Protein AF-A0A4Q3WLE8-F1 (afdb_monomer_lite)

Foldseek 3Di:
DVVVVVLVVCVVCLVVLLVVLLVVLLVLCVVVVFAQAPPVPDEDCEDQAALELRQQRYLDYLCLLVLLVLLLVLLVVVVVVCVVVVNPHDLSRSLSVSSVVLSVVLSVCQDPVNQVLCCLQALHVNHNHHHSNSSSSSSVSSSNSNVCNVPPDPVVNVVSSVVSQVCSCVSQVDGPVQCVCSSVPNDVVSRVVNNCSNVVSVVCPPCPPPVVVVVVVVVVVVVVVVVVVVCCCVPPDPPDPDDDDDDDDDDDDDDDDDDDDDDDDDDDDDFDDPAAALEDQDADWFWADAPQKTWTQGQFLSWGAWMFGQVDDPDLPDDGTHTQGHPHDQQHKIKGKWKDFDVDDIRGRGFGWDWDDDRPDHQDKTWTWGDDPQQKIKIKIWGDDRPALKIKIKIKIFHQDQFKTKMKIKMKIKGWCNNCVPFFDDLQDAFFWKWWADDPDDDIDIDGDGPVNQVVVQKDDKDKHQFTWTWGATLWWTKIKTWDDKVRHGAMKIWMKGWDWHQGPHGITIMIMTMIMGDIDIAHNRGMIMTMMMIRTTTLAQVNLVVVDRPSVVSQDQHPLNVLLVVLLVQLVVQCVPVVASLVSLLVSLVVVCVVCVVLLLQLLLLQLLLLVCVVVLVVLCVVQPPPVSSSVVVVVVVCVVSV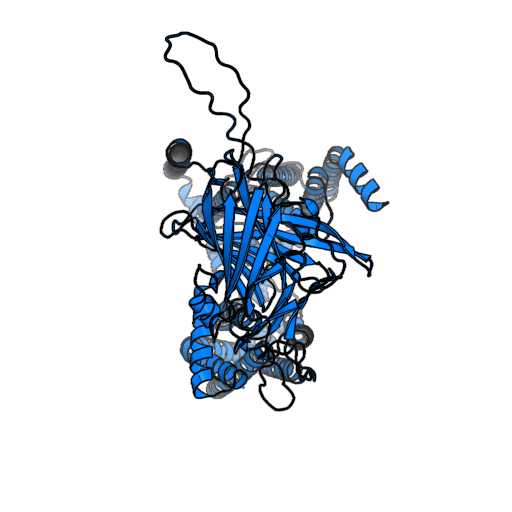HDPCSNCRVVVVVPSVLSSQLSNLSRDSCQAQGANDDQRRGQSWARPVLPLLVLLLVLLQLVLVLGRQDPDPVSNVCSNCVSVVSSVVRNGGGNSSSSSSSSNSVVSSVSSVVSSVVSVSD

pLDDT: mean 81.68, std 17.54, range [22.91, 98.19]

Sequence (765 aa):
MWMRQTLDLIGKHWLWLVLGLVAVQLTTLMLMGQPWICPCGEVKLWAGAGITGGSSLHIADWYTPSHILHGVIFYWLIGLVSGKRGWNLSVGVRLLLAVVLEVSWEIVENTPFVIERYRTATAAVDYAGDTILNSFFDTVWMALGFAMAWKLPVKWVVALAVIFELVALIAVRDNLFLNVMTFLWPVESVVDWQSRADSDISAHSHDKGHNKRLMIALAVSGLILLVSDWASVTFLGHHVTGAKPDATATVLGETTVAKVETVAAAQGVPMGDVSGTAAAVQGLRMPLANERVDATVNTTGGRLDQLVLKSYKSEIDEKDGFTFLKPSGAHAEYVAAGWMGAGIEGPGENSVWETEGDVNGAGKPVVMVWRNNSGQAFQRIYEMEKDSYVVKVTDKVINTAELPVSLTPYVQVHRADGYWPNEKSSFVNFFGPMGVVQKGEDEYRQYESKYDDLKDDGKSEIVTGSGGWWGISSQYFLTAVMPGSVDGVAMESQRQFRHGTVNATDGAHDIYTASLSWPNLVIEPGQTREVTYSIYVGPKHYGQLMAAGSDLQRAISWGWFEPLVKGLYAVLAWLHGYVGNWGLAVMALTLLLKIATFPLANKSYHAMAKMKRLQPQLEKLKEKHKGNQQAMATDMMALYKREKVNPMSGCWPMLVQIPIFFAMYKVVLVMFEFRHAPLGGWITDMSVHDPLYVLPVLMGASMFVQFKLNPTPTDPTQAAMFKWMPVFMTVMFLWFPAGLVLYWLTNNVLSIGQQYYIMRKDKAL

Radius of gyration: 34.03 Å; chains: 1; bounding box: 74×76×90 Å

Structure (mmCIF, N/CA/C/O backbone):
data_AF-A0A4Q3WLE8-F1
#
_entry.id   AF-A0A4Q3WLE8-F1
#
loop_
_atom_site.group_PDB
_atom_site.id
_atom_site.type_symbol
_atom_site.label_atom_id
_atom_site.label_alt_id
_atom_site.label_comp_id
_atom_site.label_asym_id
_atom_site.label_entity_id
_atom_site.label_seq_id
_atom_site.pdbx_PDB_ins_code
_atom_site.Cartn_x
_atom_site.Cartn_y
_atom_site.Cartn_z
_atom_site.occupancy
_atom_site.B_iso_or_equiv
_atom_site.auth_seq_id
_atom_site.auth_comp_id
_atom_site.auth_asym_id
_atom_site.auth_atom_id
_atom_site.pdbx_PDB_model_num
ATOM 1 N N . MET A 1 1 ? -24.940 17.221 -16.343 1.00 51.09 1 MET A N 1
ATOM 2 C CA . MET A 1 1 ? -24.936 18.498 -17.096 1.00 51.09 1 MET A CA 1
ATOM 3 C C . MET A 1 1 ? -25.623 19.625 -16.319 1.00 51.09 1 MET A C 1
ATOM 5 O O . MET A 1 1 ? -24.943 20.595 -16.015 1.00 51.09 1 MET A O 1
ATOM 9 N N . TRP A 1 2 ? -26.887 19.464 -15.895 1.00 62.31 2 TRP A N 1
ATOM 10 C CA . TRP A 1 2 ? -27.636 20.449 -15.085 1.00 62.31 2 TRP A CA 1
ATOM 11 C C . TRP A 1 2 ? -26.897 20.902 -13.813 1.00 62.31 2 TRP A C 1
ATOM 13 O O . TRP A 1 2 ? -26.604 22.079 -13.664 1.00 62.31 2 TRP A O 1
ATOM 23 N N . MET A 1 3 ? -26.452 19.961 -12.974 1.00 61.12 3 MET A N 1
ATOM 24 C CA . MET A 1 3 ? -25.736 20.272 -11.725 1.00 61.12 3 MET A CA 1
ATOM 25 C C . MET A 1 3 ? -24.447 21.086 -11.934 1.00 61.12 3 MET A C 1
ATOM 27 O O . MET A 1 3 ? -24.115 21.933 -11.114 1.00 61.12 3 MET A O 1
ATOM 31 N N . ARG A 1 4 ? -23.736 20.876 -13.049 1.00 62.59 4 ARG A N 1
ATOM 32 C CA . ARG A 1 4 ? -22.508 21.620 -13.372 1.00 62.59 4 ARG A CA 1
ATOM 33 C C . ARG A 1 4 ? -22.825 23.063 -13.766 1.00 62.59 4 ARG A C 1
ATOM 35 O O . ARG A 1 4 ? -22.201 23.976 -13.250 1.00 62.59 4 ARG A O 1
ATOM 42 N N . GLN A 1 5 ? -23.858 23.260 -14.587 1.00 66.81 5 GLN A N 1
ATOM 43 C CA . GLN A 1 5 ? -24.356 24.594 -14.936 1.00 66.81 5 GLN A CA 1
ATOM 44 C C . GLN A 1 5 ? -24.861 25.352 -13.701 1.00 66.81 5 GLN A C 1
ATOM 46 O O . GLN A 1 5 ? -24.590 26.541 -13.565 1.00 66.81 5 GLN A O 1
ATOM 51 N N . THR A 1 6 ? -25.540 24.669 -12.774 1.00 69.88 6 THR A N 1
ATOM 52 C CA . THR A 1 6 ? -25.983 25.259 -11.504 1.00 69.88 6 THR A CA 1
ATOM 53 C C . THR A 1 6 ? -24.796 25.673 -10.630 1.00 69.88 6 THR A C 1
ATOM 55 O O . THR A 1 6 ? -24.779 26.791 -10.124 1.00 69.88 6 THR A O 1
ATOM 58 N N . LEU A 1 7 ? -23.780 24.815 -10.485 1.00 70.38 7 LEU A N 1
ATOM 59 C CA . LEU A 1 7 ? -22.574 25.112 -9.703 1.00 70.38 7 LEU A CA 1
ATOM 60 C C . LEU A 1 7 ? -21.748 26.257 -10.303 1.00 70.38 7 LEU A C 1
ATOM 62 O O . LEU A 1 7 ? -21.239 27.087 -9.552 1.00 70.38 7 LEU A O 1
ATOM 66 N N . ASP A 1 8 ? -21.670 26.355 -11.631 1.00 70.81 8 ASP A N 1
ATOM 67 C CA . ASP A 1 8 ? -21.002 27.466 -12.318 1.00 70.81 8 ASP A CA 1
ATOM 68 C C . ASP A 1 8 ? -21.750 28.792 -12.114 1.00 70.81 8 ASP A C 1
ATOM 70 O O . ASP A 1 8 ? -21.131 29.841 -11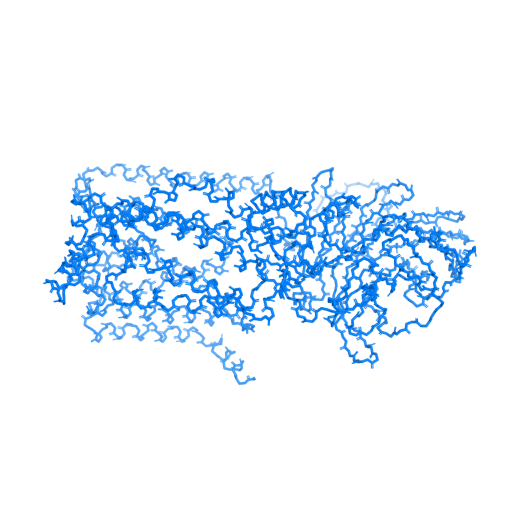.933 1.00 70.81 8 ASP A O 1
ATOM 74 N N . LEU A 1 9 ? -23.087 28.760 -12.104 1.00 71.69 9 LEU A N 1
ATOM 75 C CA . LEU A 1 9 ? -23.920 29.942 -11.872 1.00 71.69 9 LEU A CA 1
ATOM 76 C C . LEU A 1 9 ? -23.822 30.419 -10.414 1.00 71.69 9 LEU A C 1
ATOM 78 O O . LEU A 1 9 ? -23.610 31.605 -10.163 1.00 71.69 9 LEU A O 1
ATOM 82 N N . ILE A 1 10 ? -23.872 29.487 -9.454 1.00 73.38 10 ILE A N 1
ATOM 83 C CA . ILE A 1 10 ? -23.620 29.761 -8.029 1.00 73.38 10 ILE A CA 1
ATOM 84 C C . ILE A 1 10 ? -22.200 30.310 -7.848 1.00 73.38 10 ILE A C 1
ATOM 86 O O . ILE A 1 10 ? -22.001 31.306 -7.157 1.00 73.38 10 ILE A O 1
ATOM 90 N N . GLY A 1 11 ? -21.214 29.725 -8.530 1.00 73.06 11 GLY A N 1
ATOM 91 C CA . GLY A 1 11 ? -19.822 30.168 -8.513 1.00 73.06 11 GLY A CA 1
ATOM 92 C C . GLY A 1 11 ? -19.586 31.570 -9.082 1.00 73.06 11 GLY A C 1
ATOM 93 O O . GLY A 1 11 ? -18.550 32.154 -8.782 1.00 73.06 11 GLY A O 1
ATOM 94 N N . LYS A 1 12 ? -20.520 32.146 -9.850 1.00 77.62 12 LYS A N 1
ATOM 95 C CA . LYS A 1 12 ? -20.460 33.547 -10.310 1.00 77.62 12 LYS A CA 1
ATOM 96 C C . LYS A 1 12 ? -21.098 34.535 -9.330 1.00 77.62 12 LYS A C 1
ATOM 98 O O . LYS A 1 12 ? -20.698 35.694 -9.300 1.00 77.62 12 LYS A O 1
ATOM 103 N N . HIS A 1 13 ? -22.054 34.084 -8.517 1.00 84.56 13 HIS A N 1
ATOM 104 C CA . HIS A 1 13 ? -22.836 34.933 -7.606 1.00 84.56 13 HIS A CA 1
ATOM 105 C C . HIS A 1 13 ? -22.607 34.633 -6.115 1.00 84.56 13 HIS A C 1
ATOM 107 O O . HIS A 1 13 ? -23.315 35.169 -5.265 1.00 84.56 13 HIS A O 1
ATOM 113 N N . TRP A 1 14 ? -21.611 33.808 -5.784 1.00 85.50 14 TRP A N 1
ATOM 114 C CA . TRP A 1 14 ? -21.343 33.331 -4.423 1.00 85.50 14 TRP A CA 1
ATOM 115 C C . TRP A 1 14 ? -21.223 34.453 -3.385 1.00 85.50 14 TRP A C 1
ATOM 117 O O . TRP A 1 14 ? -21.701 34.285 -2.270 1.00 85.50 14 TRP A O 1
ATOM 127 N N . LEU A 1 15 ? -20.655 35.608 -3.745 1.00 84.12 15 LEU A N 1
ATOM 128 C CA . LEU A 1 15 ? -20.478 36.731 -2.820 1.00 84.12 15 LEU A CA 1
ATOM 129 C C . LEU A 1 15 ? -21.822 37.325 -2.367 1.00 84.12 15 LEU A C 1
ATOM 131 O O . LEU A 1 15 ? -22.011 37.586 -1.183 1.00 84.12 15 LEU A O 1
ATOM 135 N N . TRP A 1 16 ? -22.789 37.458 -3.279 1.00 87.56 16 TRP A N 1
ATOM 136 C CA . TRP A 1 16 ? -24.145 37.907 -2.940 1.00 87.56 16 TRP A CA 1
ATOM 137 C C . TRP A 1 16 ? -24.900 36.877 -2.101 1.00 87.56 16 TRP A C 1
ATOM 139 O O . TRP A 1 16 ? -25.652 37.245 -1.205 1.00 87.56 16 TRP A O 1
ATOM 149 N N . LEU A 1 17 ? -24.673 35.588 -2.363 1.00 89.19 17 LEU A N 1
ATOM 150 C CA . LEU A 1 17 ? -25.276 34.504 -1.590 1.00 89.19 17 LEU A CA 1
ATOM 151 C C . LEU A 1 17 ? -24.716 34.443 -0.162 1.00 89.19 17 LEU A C 1
ATOM 153 O O . LEU A 1 17 ? -25.485 34.270 0.777 1.00 89.19 17 LEU A O 1
ATOM 157 N N . VAL A 1 18 ? -23.407 34.653 0.013 1.00 90.62 18 VAL A N 1
ATOM 158 C CA . VAL A 1 18 ? -22.772 34.772 1.336 1.00 90.62 18 VAL A CA 1
ATOM 159 C C . VAL A 1 18 ? -23.357 35.954 2.110 1.00 90.62 18 VAL A C 1
ATOM 161 O O . VAL A 1 18 ? -23.788 35.777 3.245 1.00 90.62 18 VAL A O 1
ATOM 164 N N . LEU A 1 19 ? -23.450 37.135 1.489 1.00 90.25 19 LEU A N 1
ATOM 165 C CA . LEU A 1 19 ? -24.069 38.306 2.123 1.00 90.25 19 LEU A CA 1
ATOM 166 C C . LEU A 1 19 ? -25.537 38.051 2.497 1.00 90.25 19 LEU A C 1
ATOM 168 O O . LEU A 1 19 ? -25.978 38.455 3.571 1.00 90.25 19 LEU A O 1
ATOM 172 N N . GLY A 1 20 ? -26.282 37.344 1.643 1.00 91.62 20 GLY A N 1
ATOM 173 C CA . GLY A 1 20 ? -27.655 36.929 1.925 1.00 91.62 20 GLY A CA 1
ATOM 174 C C . GLY A 1 20 ? -27.764 36.002 3.139 1.00 91.62 20 GLY A C 1
ATOM 175 O O . GLY A 1 20 ? -28.645 36.198 3.970 1.00 91.62 20 GLY A O 1
ATOM 176 N N . LEU A 1 21 ? -26.858 35.031 3.285 1.00 92.12 21 LEU A N 1
ATOM 177 C CA . LEU A 1 21 ? -26.835 34.122 4.439 1.00 92.12 21 LEU A CA 1
ATOM 178 C C . LEU A 1 21 ? -26.509 34.845 5.744 1.00 92.12 21 LEU A C 1
ATOM 180 O O . LEU A 1 21 ? -27.170 34.607 6.750 1.00 92.12 21 LEU A O 1
ATOM 184 N N . VAL A 1 22 ? -25.548 35.768 5.719 1.00 92.50 22 VAL A N 1
ATOM 185 C CA . VAL A 1 22 ? -25.234 36.594 6.890 1.00 92.50 22 VAL A CA 1
ATOM 186 C C . VAL A 1 22 ? -26.430 37.479 7.260 1.00 92.50 22 VAL A C 1
ATOM 188 O O . VAL A 1 22 ? -26.781 37.587 8.430 1.00 92.50 22 VAL A O 1
ATOM 191 N N . ALA A 1 23 ? -27.146 38.044 6.283 1.00 92.12 23 ALA A N 1
ATOM 192 C CA . ALA A 1 23 ? -28.382 38.779 6.561 1.00 92.12 23 ALA A CA 1
ATOM 193 C C . ALA A 1 23 ? -29.472 37.889 7.195 1.00 92.12 23 ALA A C 1
ATOM 195 O O . ALA A 1 23 ? -30.184 38.339 8.098 1.00 92.12 23 ALA A O 1
ATOM 196 N N . VAL A 1 24 ? -29.585 36.625 6.766 1.00 92.88 24 VAL A N 1
ATOM 197 C CA . VAL A 1 24 ? -30.485 35.632 7.380 1.00 92.88 24 VAL A CA 1
ATOM 198 C C . VAL A 1 24 ? -30.077 35.339 8.822 1.00 92.88 24 VAL A C 1
ATOM 200 O O . VAL A 1 24 ? -30.951 35.322 9.686 1.00 92.88 24 VAL A O 1
ATOM 203 N N . GLN A 1 25 ? -28.783 35.165 9.099 1.00 93.69 25 GLN A N 1
ATOM 204 C CA . GLN A 1 25 ? -28.260 34.980 10.455 1.00 93.69 25 GLN A CA 1
ATOM 205 C C . GLN A 1 25 ? -28.676 36.134 11.369 1.00 93.69 25 GLN A C 1
ATOM 207 O O . GLN A 1 25 ? -29.362 35.912 12.365 1.00 93.69 25 GLN A O 1
ATOM 212 N N . LEU A 1 26 ? -28.338 37.370 10.978 1.00 93.44 26 LEU A N 1
ATOM 213 C CA . LEU A 1 26 ? -28.647 38.581 11.740 1.00 93.44 26 LEU A CA 1
ATOM 214 C C . LEU A 1 26 ? -30.151 38.688 12.015 1.00 93.44 26 LEU A C 1
ATOM 216 O O . LEU A 1 26 ? -30.569 38.866 13.155 1.00 93.44 26 LEU A O 1
ATOM 220 N N . THR A 1 27 ? -30.974 38.512 10.978 1.00 91.19 27 THR A N 1
ATOM 221 C CA . THR A 1 27 ? -32.437 38.601 11.095 1.00 91.19 27 THR A CA 1
ATOM 222 C C . THR A 1 27 ? -32.999 37.507 12.003 1.00 91.19 27 THR A C 1
ATOM 224 O O . THR A 1 27 ? -33.901 37.765 12.794 1.00 91.19 27 THR A O 1
ATOM 227 N N . THR A 1 28 ? -32.468 36.287 11.923 1.00 90.00 28 THR A N 1
ATOM 228 C CA . THR A 1 28 ? -32.933 35.163 12.745 1.00 90.00 28 THR A CA 1
ATOM 229 C C . THR A 1 28 ? -32.590 35.384 14.214 1.00 90.00 28 THR A C 1
ATOM 231 O O . THR A 1 28 ? -33.468 35.243 15.060 1.00 90.00 28 THR A O 1
ATOM 234 N N . LEU A 1 29 ? -31.365 35.817 14.523 1.00 90.44 29 LEU A N 1
ATOM 235 C CA . LEU A 1 29 ? -30.954 36.126 15.895 1.00 90.44 29 LEU A CA 1
ATOM 236 C C . LEU A 1 29 ? -31.762 37.293 16.487 1.00 90.44 29 LEU A C 1
ATOM 238 O O . LEU A 1 29 ? -32.184 37.223 17.642 1.00 90.44 29 LEU A O 1
ATOM 242 N N . MET A 1 30 ? -32.083 38.314 15.681 1.00 91.62 30 MET A N 1
ATOM 243 C CA . MET A 1 30 ? -33.023 39.368 16.084 1.00 91.62 30 MET A CA 1
ATOM 244 C C . MET A 1 30 ? -34.408 38.810 16.432 1.00 91.62 30 MET A C 1
ATOM 246 O O . MET A 1 30 ? -34.986 39.193 17.446 1.00 91.62 30 MET A O 1
ATOM 250 N N . LEU A 1 31 ? -34.952 37.910 15.604 1.00 89.94 31 LEU A N 1
ATOM 251 C CA . LEU A 1 31 ? -36.260 37.285 15.839 1.00 89.94 31 LEU A CA 1
ATOM 252 C C . LEU A 1 31 ? -36.254 36.348 17.055 1.00 89.94 31 LEU A C 1
ATOM 254 O O . LEU A 1 31 ? -37.285 36.190 17.705 1.00 89.94 31 LEU A O 1
ATOM 258 N N . MET A 1 32 ? -35.102 35.761 17.381 1.00 88.38 32 MET A N 1
ATOM 259 C CA . MET A 1 32 ? -34.887 34.972 18.597 1.00 88.38 32 MET A CA 1
ATOM 260 C C . MET A 1 32 ? -34.755 35.840 19.859 1.00 88.38 32 MET A C 1
ATOM 262 O O . MET A 1 32 ? -34.749 35.301 20.963 1.00 88.38 32 MET A O 1
ATOM 266 N N . GLY A 1 33 ? -34.695 37.168 19.713 1.00 87.44 33 GLY A N 1
ATOM 267 C CA . GLY A 1 33 ? -34.611 38.112 20.825 1.00 87.44 33 GLY A CA 1
ATOM 268 C C . GLY A 1 33 ? -33.196 38.327 21.365 1.00 87.44 33 GLY A C 1
ATOM 269 O O . GLY A 1 33 ? -33.063 38.861 22.466 1.00 87.44 33 GLY A O 1
ATOM 270 N N . GLN A 1 34 ? -32.155 37.937 20.619 1.00 87.00 34 GLN A N 1
ATOM 271 C CA . GLN A 1 34 ? -30.772 38.175 21.035 1.00 87.00 34 GLN A CA 1
ATOM 272 C C . GLN A 1 34 ? -30.427 39.674 20.985 1.00 87.00 34 GLN A C 1
ATOM 274 O O . GLN A 1 34 ? -30.867 40.388 20.074 1.00 87.00 34 GLN A O 1
ATOM 279 N N . PRO A 1 35 ? -29.653 40.196 21.953 1.00 89.06 35 PRO A N 1
ATOM 280 C CA . PRO A 1 35 ? -29.294 41.604 21.986 1.00 89.06 35 PRO A CA 1
ATOM 281 C C . PRO A 1 35 ? -28.311 41.948 20.860 1.00 89.06 35 PRO A C 1
ATOM 283 O O . PRO A 1 35 ? -27.414 41.178 20.520 1.00 89.06 35 PRO A O 1
ATOM 286 N N . TRP A 1 36 ? -28.451 43.147 20.289 1.00 87.69 36 TRP A N 1
ATOM 287 C CA . TRP A 1 36 ? -27.564 43.617 19.218 1.00 87.69 36 TRP A CA 1
ATOM 288 C C . TRP A 1 36 ? -26.109 43.759 19.654 1.00 87.69 36 TRP A C 1
ATOM 290 O O . TRP A 1 36 ? -25.199 43.446 18.896 1.00 87.69 36 TRP A O 1
ATOM 300 N N . ILE A 1 37 ? -25.909 44.248 20.872 1.00 88.06 37 ILE A N 1
ATOM 301 C CA . ILE A 1 37 ? -24.615 44.488 21.507 1.00 88.06 37 ILE A CA 1
ATOM 302 C C . ILE A 1 37 ? -24.719 44.089 22.978 1.00 88.06 37 ILE A C 1
ATOM 304 O O . ILE A 1 37 ? -25.823 43.859 23.476 1.00 88.06 37 ILE A O 1
ATOM 308 N N . CYS A 1 38 ? -23.589 44.055 23.685 1.00 81.69 38 CYS A N 1
ATOM 309 C CA . CYS A 1 38 ? -23.562 43.787 25.120 1.00 81.69 38 CYS A CA 1
ATOM 310 C C . CYS A 1 38 ? -24.625 44.613 25.876 1.00 81.69 38 CYS A C 1
ATOM 312 O O . CYS A 1 38 ? -24.654 45.840 25.723 1.00 81.69 38 CYS A O 1
ATOM 314 N N . PRO A 1 39 ? -25.436 43.999 26.760 1.00 78.25 39 PRO A N 1
ATOM 315 C CA . PRO A 1 39 ? -26.368 44.723 27.631 1.00 78.25 39 PRO A CA 1
ATOM 316 C C . PRO A 1 39 ? -25.693 45.776 28.528 1.00 78.25 39 PRO A C 1
ATOM 318 O O . PRO A 1 39 ? -26.352 46.683 29.026 1.00 78.25 39 PRO A O 1
ATOM 321 N N . CYS A 1 40 ? -24.370 45.682 28.701 1.00 76.06 40 CYS A N 1
ATOM 322 C CA . CYS A 1 40 ? -23.531 46.670 29.371 1.00 76.06 40 CYS A CA 1
ATOM 323 C C . CYS A 1 40 ? -23.366 47.999 28.604 1.00 76.06 40 CYS A C 1
ATOM 325 O O . CYS A 1 40 ? -22.831 48.953 29.162 1.00 76.06 40 CYS A O 1
ATOM 327 N N . GLY A 1 41 ? -23.799 48.075 27.340 1.00 76.81 41 GLY A N 1
ATOM 328 C CA . GLY A 1 41 ? -23.733 49.282 26.507 1.00 76.81 41 GLY A CA 1
ATOM 329 C C . GLY A 1 41 ? -22.368 49.561 25.864 1.00 76.81 41 GLY A C 1
ATOM 330 O O . GLY A 1 41 ? -22.236 50.541 25.134 1.00 76.81 41 GLY A O 1
ATOM 331 N N . GLU A 1 42 ? -21.364 48.710 26.090 1.00 80.62 42 GLU A N 1
ATOM 332 C CA . GLU A 1 42 ? -20.022 48.838 25.509 1.00 80.62 42 GLU A CA 1
ATOM 333 C C . GLU A 1 42 ? -19.761 47.784 24.426 1.00 80.62 42 GLU A C 1
ATOM 335 O O . GLU A 1 42 ? -20.111 46.613 24.574 1.00 80.62 42 GLU A O 1
ATOM 340 N N . VAL A 1 43 ? -19.055 48.184 23.366 1.00 84.38 43 VAL A N 1
ATOM 341 C CA . VAL A 1 43 ? -18.504 47.272 22.356 1.00 84.38 43 VAL A CA 1
ATOM 342 C C . VAL A 1 43 ? -16.987 47.266 22.487 1.00 84.38 43 VAL A C 1
ATOM 344 O O . VAL A 1 43 ? -16.339 48.300 22.322 1.00 84.38 43 VAL A O 1
ATOM 347 N N . LYS A 1 44 ? -16.412 46.099 22.779 1.00 80.50 44 LYS A N 1
ATOM 348 C CA . LYS A 1 44 ? -14.962 45.914 22.889 1.00 80.50 44 LYS A CA 1
ATOM 349 C C . LYS A 1 44 ? -14.432 45.171 21.671 1.00 80.50 44 LYS A C 1
ATOM 351 O O . LYS A 1 44 ? -15.097 44.290 21.134 1.00 80.50 44 LYS A O 1
ATOM 356 N N . LEU A 1 45 ? -13.207 45.514 21.270 1.00 81.50 45 LEU A N 1
ATOM 357 C CA . LEU A 1 45 ? -12.466 44.753 20.260 1.00 81.50 45 LEU A CA 1
ATOM 358 C C . LEU A 1 45 ? -12.016 43.385 20.786 1.00 81.50 45 LEU A C 1
ATOM 360 O O . LEU A 1 45 ? -11.863 42.470 19.995 1.00 81.50 45 LEU A O 1
ATOM 364 N N . TRP A 1 46 ? -11.784 43.264 22.096 1.00 81.94 46 TRP A N 1
ATOM 365 C CA . TRP A 1 46 ? -11.351 42.027 22.742 1.00 81.94 46 TRP A CA 1
ATOM 366 C C . TRP A 1 46 ? -11.953 41.894 24.144 1.00 81.94 46 TRP A C 1
ATOM 368 O O . TRP A 1 46 ? -11.818 42.809 24.968 1.00 81.94 46 TRP A O 1
ATOM 378 N N . ALA A 1 47 ? -12.575 40.752 24.432 1.00 75.06 47 ALA A N 1
ATOM 379 C CA . ALA A 1 47 ? -13.109 40.403 25.744 1.00 75.06 47 ALA A CA 1
ATOM 380 C C . ALA A 1 47 ? -12.050 39.680 26.603 1.00 75.06 47 ALA A C 1
ATOM 382 O O . ALA A 1 47 ? -11.785 38.496 26.439 1.00 75.06 47 ALA A O 1
ATOM 383 N N . GLY A 1 48 ? -11.411 40.398 27.535 1.00 59.03 48 GLY A N 1
ATOM 384 C CA . GLY A 1 48 ? -10.271 39.874 28.308 1.00 59.03 48 GLY A CA 1
ATOM 385 C C . GLY A 1 48 ? -10.574 39.230 29.671 1.00 59.03 48 GLY A C 1
ATOM 386 O O . GLY A 1 48 ? -9.624 38.860 30.357 1.00 59.03 48 GLY A O 1
ATOM 387 N N . ALA A 1 49 ? -11.833 39.146 30.114 1.00 53.66 49 ALA A N 1
ATOM 388 C CA . ALA A 1 49 ? -12.181 38.798 31.498 1.00 53.66 49 ALA A CA 1
ATOM 389 C C . ALA A 1 49 ? -12.776 37.381 31.642 1.00 53.66 49 ALA A C 1
ATOM 391 O O . ALA A 1 49 ? -13.992 37.246 31.582 1.00 53.66 49 ALA A O 1
ATOM 392 N N . GLY A 1 50 ? -11.933 36.365 31.893 1.00 55.44 50 GLY A N 1
ATOM 393 C CA . GLY A 1 50 ? -12.343 35.004 32.312 1.00 55.44 50 GLY A CA 1
ATOM 394 C C . GLY A 1 50 ? -13.351 34.288 31.394 1.00 55.44 50 GLY A C 1
ATOM 395 O O . GLY A 1 50 ? -13.743 34.825 30.362 1.00 55.44 50 GLY A O 1
ATOM 396 N N . ILE A 1 51 ? -13.795 33.081 31.768 1.00 50.88 51 ILE A N 1
ATOM 397 C CA . ILE A 1 51 ? -14.924 32.392 31.098 1.00 50.88 51 ILE A CA 1
ATOM 398 C C . ILE A 1 51 ? -16.211 32.830 31.800 1.00 50.88 51 ILE A C 1
ATOM 400 O O . ILE A 1 51 ? -16.895 32.051 32.456 1.00 50.88 51 ILE A O 1
ATOM 404 N N . THR A 1 52 ? -16.521 34.123 31.730 1.00 55.69 52 THR A N 1
ATOM 405 C CA . THR A 1 52 ? -17.797 34.639 32.244 1.00 55.69 52 THR A CA 1
ATOM 406 C C . THR A 1 52 ? -18.787 34.767 31.093 1.00 55.69 52 THR A C 1
ATOM 408 O O . THR A 1 52 ? -18.377 34.988 29.957 1.00 55.69 52 THR A O 1
ATOM 411 N N . GLY A 1 53 ? -20.096 34.700 31.364 1.00 52.88 53 GLY A N 1
ATOM 412 C CA . GLY A 1 53 ? -21.147 34.864 30.342 1.00 52.88 53 GLY A CA 1
ATOM 413 C C . GLY A 1 53 ? -21.121 36.200 29.573 1.00 52.88 53 GLY A C 1
ATOM 414 O O . GLY A 1 53 ? -21.963 36.422 28.712 1.00 52.88 53 GLY A O 1
ATOM 415 N N . GLY A 1 54 ? -20.172 37.095 29.879 1.00 57.41 54 GLY A N 1
ATOM 416 C CA . GLY A 1 54 ? -19.908 38.335 29.157 1.00 57.41 54 GLY A CA 1
ATOM 417 C C . GLY A 1 54 ? -18.807 38.269 28.087 1.00 57.41 54 GLY A C 1
ATOM 418 O O . GLY A 1 54 ? -18.535 39.302 27.476 1.00 57.41 54 GLY A O 1
ATOM 419 N N . SER A 1 55 ? -18.145 37.123 27.872 1.00 65.25 55 SER A N 1
ATOM 420 C CA . SER A 1 55 ? -17.060 37.007 26.883 1.00 65.25 55 SER A CA 1
ATOM 421 C C . SER A 1 55 ? -17.564 37.068 25.436 1.00 65.25 55 SER A C 1
ATOM 423 O O . SER A 1 55 ? -17.009 37.834 24.652 1.00 65.25 55 SER A O 1
ATOM 425 N N . SER A 1 56 ? -18.673 36.393 25.129 1.00 72.12 56 SER A N 1
ATOM 426 C CA . SER A 1 56 ? -19.258 36.272 23.782 1.00 72.12 56 SER A CA 1
ATOM 427 C C . SER A 1 56 ? -20.237 37.407 23.414 1.00 72.12 56 SER A C 1
ATOM 429 O O . SER A 1 56 ? -21.232 37.257 22.698 1.00 72.12 56 SER A O 1
ATOM 431 N N . LEU A 1 57 ? -19.980 38.608 23.945 1.00 82.88 57 LEU A N 1
ATOM 432 C CA . LEU A 1 57 ? -20.815 39.805 23.744 1.00 82.88 57 LEU A CA 1
ATOM 433 C C . LEU A 1 57 ? -20.109 40.904 22.924 1.00 82.88 57 LEU A C 1
ATOM 435 O O . LEU A 1 57 ? -20.581 42.048 22.865 1.00 82.88 57 LEU A O 1
ATOM 439 N N . HIS A 1 58 ? -18.935 40.608 22.367 1.00 86.75 58 HIS A N 1
ATOM 440 C CA . HIS A 1 58 ? -17.996 41.592 21.821 1.00 86.75 58 HIS A CA 1
ATOM 441 C C . HIS A 1 58 ? -17.518 41.206 20.409 1.00 86.75 58 HIS A C 1
ATOM 443 O O . HIS A 1 58 ? -18.118 40.362 19.770 1.00 86.75 58 HIS A O 1
ATOM 449 N N . ILE A 1 59 ? -16.529 41.908 19.843 1.00 85.62 59 ILE A N 1
ATOM 450 C CA . ILE A 1 59 ? -16.067 41.655 18.458 1.00 85.62 59 ILE A CA 1
ATOM 451 C C . ILE A 1 59 ? -15.143 40.434 18.377 1.00 85.62 59 ILE A C 1
ATOM 453 O O . ILE A 1 59 ? -15.094 39.755 17.354 1.00 85.62 59 ILE A O 1
ATOM 457 N N . ALA A 1 60 ? -14.352 40.207 19.421 1.00 85.19 60 ALA A N 1
ATOM 458 C CA . ALA A 1 60 ? -13.510 39.033 19.550 1.00 85.19 60 ALA A CA 1
ATOM 459 C C . ALA A 1 60 ? -13.337 38.674 21.024 1.00 85.19 60 ALA A C 1
ATOM 461 O O . ALA A 1 60 ? -13.347 39.540 21.910 1.00 85.19 60 ALA A O 1
ATOM 462 N N . ASP A 1 61 ? -13.128 37.393 21.265 1.00 83.44 61 ASP A N 1
ATOM 463 C CA . ASP A 1 61 ? -12.997 36.793 22.577 1.00 83.44 61 ASP A CA 1
ATOM 464 C C . ASP A 1 61 ? -12.076 35.563 22.524 1.00 83.44 61 ASP A C 1
ATOM 466 O O . ASP A 1 61 ? -11.404 35.277 21.528 1.00 83.44 61 ASP A O 1
ATOM 470 N N . TRP A 1 62 ? -12.022 34.817 23.621 1.00 80.50 62 TRP A N 1
ATOM 471 C CA . TRP A 1 62 ? -11.193 33.621 23.708 1.00 80.50 62 TRP A CA 1
ATOM 472 C C . TRP A 1 62 ? -11.670 32.444 22.842 1.00 80.50 62 TRP A C 1
ATOM 474 O O . TRP A 1 62 ? -10.892 31.509 22.643 1.00 80.50 62 TRP A O 1
ATOM 484 N N . TYR A 1 63 ? -12.878 32.507 22.279 1.00 80.56 63 TYR A N 1
ATOM 485 C CA . TYR A 1 63 ? -13.416 31.538 21.327 1.00 80.56 63 TYR A CA 1
ATOM 486 C C . TYR A 1 63 ? -13.185 31.940 19.868 1.00 80.56 63 TYR A C 1
ATOM 488 O O . TYR A 1 63 ? -13.127 31.061 19.010 1.00 80.56 63 TYR A O 1
ATOM 496 N N . THR A 1 64 ? -12.877 33.208 19.580 1.00 87.62 64 THR A N 1
ATOM 497 C CA . THR A 1 64 ? -12.455 33.676 18.246 1.00 87.62 64 THR A CA 1
ATOM 498 C C . THR A 1 64 ? -11.394 32.788 17.563 1.00 87.62 64 THR A C 1
ATOM 500 O O . THR A 1 64 ? -11.559 32.473 16.380 1.00 87.62 64 THR A O 1
ATOM 503 N N . PRO A 1 65 ? -10.322 32.311 18.237 1.00 87.62 65 PRO A N 1
ATOM 504 C CA . PRO A 1 65 ? -9.380 31.377 17.615 1.00 87.62 65 PRO A CA 1
ATOM 505 C C . PRO A 1 65 ? -10.031 30.062 17.152 1.00 87.62 65 PRO A C 1
ATOM 507 O O . PRO A 1 65 ? -9.624 29.513 16.129 1.00 87.62 65 PRO A O 1
ATOM 510 N N . SER A 1 66 ? -11.065 29.586 17.851 1.00 85.12 66 SER A N 1
ATOM 511 C CA . SER A 1 66 ? -11.835 28.391 17.483 1.00 85.12 66 SER A CA 1
ATOM 512 C C . SER A 1 66 ? -12.646 28.606 16.205 1.00 85.12 66 SER A C 1
ATOM 514 O O . SER A 1 66 ? -12.624 27.743 15.330 1.00 85.12 66 SER A O 1
ATOM 516 N N . HIS A 1 67 ? -13.268 29.774 16.022 1.00 90.62 67 HIS A N 1
ATOM 517 C CA . HIS A 1 67 ? -13.962 30.106 14.771 1.00 90.62 67 HIS A CA 1
ATOM 518 C C . HIS A 1 67 ? -12.983 30.191 13.591 1.00 90.62 67 HIS A C 1
ATOM 520 O O . HIS A 1 67 ? -13.235 29.626 12.525 1.00 90.62 67 HIS A O 1
ATOM 526 N N . ILE A 1 68 ? -11.792 30.774 13.791 1.00 91.94 68 ILE A N 1
ATOM 527 C CA . ILE A 1 68 ? -10.722 30.741 12.776 1.00 91.94 68 ILE A CA 1
ATOM 528 C C . ILE A 1 68 ? -10.342 29.285 12.439 1.00 91.94 68 ILE A C 1
ATOM 530 O O . ILE A 1 68 ? -10.192 28.930 11.266 1.00 91.94 68 ILE A O 1
ATOM 534 N N . LEU A 1 69 ? -10.232 28.408 13.441 1.00 89.06 69 LEU A N 1
ATOM 535 C CA . LEU A 1 69 ? -9.973 26.980 13.230 1.00 89.06 69 LEU A CA 1
ATOM 536 C C . LEU A 1 69 ? -11.105 26.275 12.474 1.00 89.06 69 LEU A C 1
ATOM 538 O O . LEU A 1 69 ? -10.816 25.477 11.580 1.00 89.06 69 LEU A O 1
ATOM 542 N N . HIS A 1 70 ? -12.371 26.580 12.759 1.00 89.56 70 HIS A N 1
ATOM 543 C CA . HIS A 1 70 ? -13.511 26.058 12.001 1.00 89.56 70 HIS A CA 1
ATOM 544 C C . HIS A 1 70 ? -13.403 26.415 10.520 1.00 89.56 70 HIS A C 1
ATOM 546 O O . HIS A 1 70 ? -13.558 25.540 9.668 1.00 89.56 70 HIS A O 1
ATOM 552 N N . GLY A 1 71 ? -13.015 27.650 10.196 1.00 92.69 71 GLY A N 1
ATOM 553 C CA . GLY A 1 71 ? -12.776 28.076 8.817 1.00 92.69 71 GLY A CA 1
ATOM 554 C C . GLY A 1 71 ? -11.730 27.225 8.094 1.00 92.69 71 GLY A C 1
ATOM 555 O O . GLY A 1 71 ? -11.941 26.784 6.957 1.00 92.69 71 GLY A O 1
ATOM 556 N N . VAL A 1 72 ? -10.618 26.937 8.776 1.00 93.19 72 VAL A N 1
ATOM 557 C CA . VAL A 1 72 ? -9.564 26.042 8.274 1.00 93.19 72 VAL A CA 1
ATOM 558 C C . VAL A 1 72 ? -10.105 24.628 8.050 1.00 93.19 72 VAL A C 1
ATOM 560 O O . VAL A 1 72 ? -9.901 24.032 6.987 1.00 93.19 72 VAL A O 1
ATOM 563 N N . ILE A 1 73 ? -10.821 24.097 9.043 1.00 90.69 73 ILE A N 1
ATOM 564 C CA . ILE A 1 73 ? -11.394 22.750 9.024 1.00 90.69 73 ILE A CA 1
ATOM 565 C C . ILE A 1 73 ? -12.406 22.614 7.883 1.00 90.69 73 ILE A C 1
ATOM 567 O O . ILE A 1 73 ? -12.328 21.656 7.113 1.00 90.69 73 ILE A O 1
ATOM 571 N N . PHE A 1 74 ? -13.318 23.572 7.711 1.00 94.38 74 PHE A N 1
ATOM 572 C CA . PHE A 1 74 ? -14.317 23.552 6.645 1.00 94.38 74 PHE A CA 1
ATOM 573 C C . PHE A 1 74 ? -13.676 23.592 5.262 1.00 94.38 74 PHE A C 1
ATOM 575 O O . PHE A 1 74 ? -14.075 22.812 4.395 1.00 94.38 74 PHE A O 1
ATOM 582 N N . TYR A 1 75 ? -12.644 24.416 5.052 1.00 93.62 75 TYR A N 1
ATOM 583 C CA . TYR A 1 75 ? -11.920 24.445 3.781 1.00 93.62 75 TYR A CA 1
ATOM 584 C C . TYR A 1 75 ? -11.372 23.059 3.401 1.00 93.62 75 TYR A C 1
ATOM 586 O O . TYR A 1 75 ? -11.597 22.581 2.281 1.00 93.62 75 TYR A O 1
ATOM 594 N N . TRP A 1 76 ? -10.705 22.377 4.337 1.00 91.12 76 TRP A N 1
ATOM 595 C CA . TRP A 1 76 ? -10.141 21.048 4.092 1.00 91.12 76 TRP A CA 1
ATOM 596 C C . TRP A 1 76 ? -11.198 19.949 4.005 1.00 91.12 76 TRP A C 1
ATOM 598 O O . TRP A 1 76 ? -11.113 19.114 3.106 1.00 91.12 76 TRP A O 1
ATOM 608 N N . LEU A 1 77 ? -12.213 19.945 4.873 1.00 89.50 77 LEU A N 1
ATOM 609 C CA . LEU A 1 77 ? -13.286 18.946 4.853 1.00 89.50 77 LEU A CA 1
ATOM 610 C C . LEU A 1 77 ? -14.107 19.026 3.566 1.00 89.50 77 LEU A C 1
ATOM 612 O O . LEU A 1 77 ? -14.311 18.008 2.902 1.00 89.50 77 LEU A O 1
ATOM 616 N N . ILE A 1 78 ? -14.534 20.228 3.172 1.00 91.44 78 ILE A N 1
ATOM 617 C CA . ILE A 1 78 ? -15.275 20.437 1.924 1.00 91.44 78 ILE A CA 1
ATOM 618 C C . ILE A 1 78 ? -14.383 20.067 0.733 1.00 91.44 78 ILE A C 1
ATOM 620 O O . ILE A 1 78 ? -14.847 19.400 -0.194 1.00 91.44 78 ILE A O 1
ATOM 624 N N . GLY A 1 79 ? -13.094 20.423 0.767 1.00 86.19 79 GLY A N 1
ATOM 625 C CA . GLY A 1 79 ? -12.114 20.016 -0.244 1.00 86.19 79 GLY A CA 1
ATOM 626 C C . GLY A 1 79 ? -11.964 18.496 -0.363 1.00 86.19 79 GLY A C 1
ATOM 627 O O . GLY A 1 79 ? -12.009 17.955 -1.464 1.00 86.19 79 GLY A O 1
ATOM 628 N N . LEU A 1 80 ? -11.864 17.789 0.761 1.00 85.44 80 LEU A N 1
ATOM 629 C CA . LEU A 1 80 ? -11.715 16.336 0.812 1.00 85.44 80 LEU A CA 1
ATOM 630 C C . LEU A 1 80 ? -12.977 15.617 0.322 1.00 85.44 80 LEU A C 1
ATOM 632 O O . LEU A 1 80 ? -12.885 14.667 -0.456 1.00 85.44 80 LEU A O 1
ATOM 636 N N . VAL A 1 81 ? -14.160 16.064 0.751 1.00 80.62 81 VAL A N 1
ATOM 637 C CA . VAL A 1 81 ? -15.444 15.470 0.343 1.00 80.62 81 VAL A CA 1
ATOM 638 C C . VAL A 1 81 ? -15.717 15.715 -1.140 1.00 80.62 81 VAL A C 1
ATOM 640 O O . VAL A 1 81 ? -16.136 14.793 -1.842 1.00 80.62 81 VAL A O 1
ATOM 643 N N . SER A 1 82 ? -15.469 16.935 -1.625 1.00 82.38 82 SER A N 1
ATOM 644 C CA . SER A 1 82 ? -15.655 17.275 -3.039 1.00 82.38 82 SER A CA 1
ATOM 645 C C . SER A 1 82 ? -14.643 16.561 -3.938 1.00 82.38 82 SER A C 1
ATOM 647 O O . SER A 1 82 ? -15.048 15.986 -4.947 1.00 82.38 82 SER A O 1
ATOM 649 N N . GLY A 1 83 ? -13.375 16.468 -3.523 1.00 74.94 83 GLY A N 1
ATOM 650 C CA . GLY A 1 83 ? -12.334 15.714 -4.226 1.00 74.94 83 GLY A CA 1
ATOM 651 C C . GLY A 1 83 ? -12.655 14.222 -4.353 1.00 74.94 83 GLY A C 1
ATOM 652 O O . GLY A 1 83 ? -12.622 13.681 -5.453 1.00 74.94 83 GLY A O 1
ATOM 653 N N . LYS A 1 84 ? -13.082 13.559 -3.267 1.00 70.62 84 LYS A N 1
ATOM 654 C CA . LYS A 1 84 ? -13.470 12.130 -3.292 1.00 70.62 84 LYS A CA 1
ATOM 655 C C . LYS A 1 84 ? -14.667 11.819 -4.197 1.00 70.62 84 LYS A C 1
ATOM 657 O O . LYS A 1 84 ? -14.829 10.677 -4.612 1.00 70.62 84 LYS A O 1
ATOM 662 N N . ARG A 1 85 ? -15.529 12.805 -4.461 1.00 70.50 85 ARG A N 1
ATOM 663 C CA . ARG A 1 85 ? -16.715 12.672 -5.324 1.00 70.50 85 ARG A CA 1
ATOM 664 C C . ARG A 1 85 ? -16.492 13.187 -6.751 1.00 70.50 85 ARG A C 1
ATOM 666 O O . ARG A 1 85 ? -17.443 13.198 -7.529 1.00 70.50 85 ARG A O 1
ATOM 673 N N . GLY A 1 86 ? -15.280 13.636 -7.089 1.00 67.94 86 GLY A N 1
ATOM 674 C CA . GLY A 1 86 ? -14.970 14.231 -8.395 1.00 67.94 86 GLY A CA 1
ATOM 675 C C . GLY A 1 86 ? -15.669 15.576 -8.646 1.00 67.94 86 GLY A C 1
ATOM 676 O O . GLY A 1 86 ? -15.835 15.994 -9.790 1.00 67.94 86 GLY A O 1
ATOM 677 N N . TRP A 1 87 ? -16.133 16.261 -7.596 1.00 75.31 87 TRP A N 1
ATOM 678 C CA . TRP A 1 87 ? -16.777 17.567 -7.714 1.00 75.31 87 TRP A CA 1
ATOM 679 C C . TRP A 1 87 ? -15.713 18.662 -7.707 1.00 75.31 87 TRP A C 1
ATOM 681 O O . TRP A 1 87 ? -15.163 19.001 -6.661 1.00 75.31 87 TRP A O 1
ATOM 691 N N . ASN A 1 88 ? -15.438 19.257 -8.866 1.00 72.44 88 ASN A N 1
ATOM 692 C CA . ASN A 1 88 ? -14.506 20.378 -8.965 1.00 72.44 88 ASN A CA 1
ATOM 693 C C . ASN A 1 88 ? -15.179 21.693 -8.512 1.00 72.44 88 ASN A C 1
ATOM 695 O O . ASN A 1 88 ? -15.574 22.524 -9.328 1.00 72.44 88 ASN A O 1
ATOM 699 N N . LEU A 1 89 ? -15.403 21.840 -7.200 1.00 82.94 89 LEU A N 1
ATOM 700 C CA . LEU A 1 89 ? -16.026 23.032 -6.612 1.00 82.94 89 LEU A CA 1
ATOM 701 C C . LEU A 1 89 ? -15.040 24.201 -6.577 1.00 82.94 89 LEU A C 1
ATOM 703 O O . LEU A 1 89 ? -13.951 24.067 -6.005 1.00 82.94 89 LEU A O 1
ATOM 707 N N . SER A 1 90 ? -15.457 25.359 -7.097 1.00 86.56 90 SER A N 1
ATOM 708 C CA . SER A 1 90 ? -14.693 26.604 -6.986 1.00 86.56 90 SER A CA 1
ATOM 709 C C . SER A 1 90 ? -14.562 27.052 -5.527 1.00 86.56 90 SER A C 1
ATOM 711 O O . SER A 1 90 ? -15.399 26.733 -4.679 1.00 86.56 90 SER A O 1
ATOM 713 N N . VAL A 1 91 ? -13.519 27.830 -5.223 1.00 87.00 91 VAL A N 1
ATOM 714 C CA . VAL A 1 91 ? -13.263 28.337 -3.861 1.00 87.00 91 VAL A CA 1
ATOM 715 C C . VAL A 1 91 ? -14.456 29.133 -3.322 1.00 87.00 91 VAL A C 1
ATOM 717 O O . VAL A 1 91 ? -14.814 28.967 -2.161 1.00 87.00 91 VAL A O 1
ATOM 720 N N . GLY A 1 92 ? -15.124 29.923 -4.170 1.00 88.06 92 GLY A N 1
ATOM 721 C CA . GLY A 1 92 ? -16.315 30.686 -3.786 1.00 88.06 92 GLY A CA 1
ATOM 722 C C . GLY A 1 92 ? -17.491 29.800 -3.363 1.00 88.06 92 GLY A C 1
ATOM 723 O O . GLY A 1 92 ? -18.158 30.094 -2.378 1.00 88.06 92 GLY A O 1
ATOM 724 N N . VAL A 1 93 ? -17.708 28.668 -4.044 1.00 88.31 93 VAL A N 1
ATOM 725 C CA . VAL A 1 93 ? -18.741 27.691 -3.648 1.00 88.31 93 VAL A CA 1
ATOM 726 C C . VAL A 1 93 ? -18.362 26.991 -2.343 1.00 88.31 93 VAL A C 1
ATOM 728 O O . VAL A 1 93 ? -19.221 26.761 -1.497 1.00 88.31 93 VAL A O 1
ATOM 731 N N . ARG A 1 94 ? -17.077 26.679 -2.144 1.00 91.75 94 ARG A N 1
ATOM 732 C CA . ARG A 1 94 ? -16.597 26.093 -0.884 1.00 91.75 94 ARG A CA 1
ATOM 733 C C . ARG A 1 94 ? -16.775 27.056 0.291 1.00 91.75 94 ARG A C 1
ATOM 735 O O . ARG A 1 94 ? -17.212 26.619 1.349 1.00 91.75 94 ARG A O 1
ATOM 742 N N . LEU A 1 95 ? -16.496 28.345 0.092 1.00 93.62 95 LEU A N 1
ATOM 743 C CA . LEU A 1 95 ? -16.722 29.375 1.105 1.00 93.62 95 LEU A CA 1
ATOM 744 C C . LEU A 1 95 ? -18.214 29.541 1.398 1.00 93.62 95 LEU A C 1
ATOM 746 O O . LEU A 1 95 ? -18.592 29.612 2.558 1.00 93.62 95 LEU A O 1
ATOM 750 N N . LEU A 1 96 ? -19.068 29.531 0.371 1.00 92.81 96 LEU A N 1
ATOM 751 C CA . LEU A 1 96 ? -20.518 29.578 0.561 1.00 92.81 96 LEU A CA 1
ATOM 752 C C . LEU A 1 96 ? -21.004 28.429 1.455 1.00 92.81 96 LEU A C 1
ATOM 754 O O . LEU A 1 96 ? -21.768 28.662 2.383 1.00 92.81 96 LEU A O 1
ATOM 758 N N . LEU A 1 97 ? -20.533 27.204 1.209 1.00 92.62 97 LEU A N 1
ATOM 759 C CA . LEU A 1 97 ? -20.862 26.044 2.041 1.00 92.62 97 LEU A CA 1
ATOM 760 C C . LEU A 1 97 ? -20.319 26.172 3.471 1.00 92.62 97 LEU A C 1
ATOM 762 O O . LEU A 1 97 ? -21.024 25.817 4.409 1.00 92.62 97 LEU A O 1
ATOM 766 N N . ALA A 1 98 ? -19.102 26.694 3.646 1.00 94.25 98 ALA A N 1
ATOM 767 C CA . ALA A 1 98 ? -18.538 26.962 4.969 1.00 94.25 98 ALA A CA 1
ATOM 768 C C . ALA A 1 98 ? -19.373 27.999 5.744 1.00 94.25 98 ALA A C 1
ATOM 770 O O . ALA A 1 98 ? -19.698 27.775 6.903 1.00 94.25 98 ALA A O 1
ATOM 771 N N . VAL A 1 99 ? -19.806 29.078 5.082 1.00 95.06 99 VAL A N 1
ATOM 772 C CA . VAL A 1 99 ? -20.699 30.093 5.667 1.00 95.06 99 VAL A CA 1
ATOM 773 C C . VAL A 1 99 ? -22.061 29.499 6.017 1.00 95.06 99 VAL A C 1
ATOM 775 O O . VAL A 1 99 ? -22.585 29.815 7.073 1.00 95.06 99 VAL A O 1
ATOM 778 N N . VAL A 1 100 ? -22.631 28.610 5.193 1.00 94.38 100 VAL A N 1
ATOM 779 C CA . VAL A 1 100 ? -23.876 27.903 5.552 1.00 94.38 100 VAL A CA 1
ATOM 780 C C . VAL A 1 100 ? -23.702 27.114 6.849 1.00 94.38 100 VAL A C 1
ATOM 782 O O . VAL A 1 100 ? -24.591 27.162 7.697 1.00 94.38 100 VAL A O 1
ATOM 785 N N . LEU A 1 101 ? -22.591 26.387 7.002 1.00 93.12 101 LEU A N 1
ATOM 786 C CA . LEU A 1 101 ? -22.319 25.598 8.206 1.00 93.12 101 LEU A CA 1
ATOM 787 C C . LEU A 1 101 ? -22.184 26.492 9.440 1.00 93.12 101 LEU A C 1
ATOM 789 O O . LEU A 1 101 ? -22.849 26.221 10.435 1.00 93.12 101 LEU A O 1
ATOM 793 N N . GLU A 1 102 ? -21.404 27.568 9.345 1.00 94.00 102 GLU A N 1
ATOM 794 C CA . GLU A 1 102 ? -21.180 28.487 10.465 1.00 94.00 102 GLU A CA 1
ATOM 795 C C . GLU A 1 102 ? -22.450 29.255 10.837 1.00 94.00 102 GLU A C 1
ATOM 797 O O . GLU A 1 102 ? -22.877 29.203 11.978 1.00 94.00 102 GLU A O 1
ATOM 802 N N . VAL A 1 103 ? -23.147 29.859 9.868 1.00 93.19 103 VAL A N 1
ATOM 803 C CA . VAL A 1 103 ? -24.429 30.550 10.107 1.00 93.19 103 VAL A CA 1
ATOM 804 C C . VAL A 1 103 ? -25.448 29.616 10.760 1.00 93.19 103 VAL A C 1
ATOM 806 O O . VAL A 1 103 ? -26.189 30.023 11.654 1.00 93.19 103 VAL A O 1
ATOM 809 N N . SER A 1 104 ? -25.505 28.358 10.313 1.00 92.06 104 SER A N 1
ATOM 810 C CA . SER A 1 104 ? -26.402 27.368 10.914 1.00 92.06 104 SER A CA 1
ATOM 811 C C . SER A 1 104 ? -26.002 27.061 12.353 1.00 92.06 104 SER A C 1
ATOM 813 O O . SER A 1 104 ? -26.883 26.930 13.198 1.00 92.06 104 SER A O 1
ATOM 815 N N . TRP A 1 105 ? -24.700 26.947 12.627 1.00 91.00 105 TRP A N 1
ATOM 816 C CA . TRP A 1 105 ? -24.186 26.734 13.974 1.00 91.00 105 TRP A CA 1
ATOM 817 C C . TRP A 1 105 ? -24.505 27.919 14.888 1.00 91.00 105 TRP A C 1
ATOM 819 O O . TRP A 1 105 ? -25.144 27.702 15.907 1.00 91.00 105 TRP A O 1
ATOM 829 N N . GLU A 1 106 ? -24.215 29.151 14.472 1.00 90.81 106 GLU A N 1
ATOM 830 C CA . GLU A 1 106 ? -24.497 30.382 15.227 1.00 90.81 106 GLU A CA 1
ATOM 831 C C . GLU A 1 106 ? -25.978 30.522 15.610 1.00 90.81 106 GLU A C 1
ATOM 833 O O . GLU A 1 106 ? -26.332 30.904 16.728 1.00 90.81 106 GLU A O 1
ATOM 838 N N . ILE A 1 107 ? -26.883 30.174 14.689 1.00 90.06 107 ILE A N 1
ATOM 839 C CA . ILE A 1 107 ? -28.325 30.164 14.968 1.00 90.06 107 ILE A CA 1
ATOM 840 C C . ILE A 1 107 ? -28.672 29.066 15.981 1.00 90.06 107 ILE A C 1
ATOM 842 O O . ILE A 1 107 ? -29.463 29.300 16.894 1.00 90.06 107 ILE A O 1
ATOM 846 N N . VAL A 1 108 ? -28.118 27.862 15.812 1.00 87.50 108 VAL A N 1
ATOM 847 C CA . VAL A 1 108 ? -28.390 26.703 16.677 1.00 87.50 108 VAL A CA 1
ATOM 848 C C . VAL A 1 108 ? -27.833 26.910 18.086 1.00 87.50 108 VAL A C 1
ATOM 850 O O . VAL A 1 108 ? -28.527 26.602 19.057 1.00 87.50 108 VAL A O 1
ATOM 853 N N . GLU A 1 109 ? -26.630 27.458 18.206 1.00 83.62 109 GLU A N 1
ATOM 854 C CA . GLU A 1 109 ? -25.951 27.777 19.462 1.00 83.62 109 GLU A CA 1
ATOM 855 C C . GLU A 1 109 ? -26.785 28.712 20.334 1.00 83.62 109 GLU A C 1
ATOM 857 O O . GLU A 1 109 ? -26.984 28.457 21.520 1.00 83.62 109 GLU A O 1
ATOM 862 N N . ASN A 1 110 ? -27.413 29.706 19.708 1.00 87.44 110 ASN A N 1
ATOM 863 C CA . ASN A 1 110 ? -28.276 30.671 20.375 1.00 87.44 110 ASN A CA 1
ATOM 864 C C . ASN A 1 110 ? -29.692 30.155 20.691 1.00 87.44 110 ASN A C 1
ATOM 866 O O . ASN A 1 110 ? -30.540 30.918 21.166 1.00 87.44 110 ASN A O 1
ATOM 870 N N . THR A 1 111 ? -29.994 28.876 20.439 1.00 86.31 111 THR A N 1
ATOM 871 C CA . THR A 1 111 ? -31.290 28.294 20.818 1.00 86.31 111 THR A CA 1
ATOM 872 C C . THR A 1 111 ? -31.351 27.976 22.315 1.00 86.31 111 THR A C 1
ATOM 874 O O . THR A 1 111 ? -30.346 27.578 22.908 1.00 86.31 111 THR A O 1
ATOM 877 N N . PRO A 1 112 ? -32.546 28.020 22.943 1.00 78.31 112 PRO A N 1
ATOM 878 C CA . PRO A 1 112 ? -32.693 27.687 24.362 1.00 78.31 112 PRO A CA 1
ATOM 879 C C . PRO A 1 112 ? -32.161 26.296 24.731 1.00 78.31 112 PRO A C 1
ATOM 881 O O . PRO A 1 112 ? -31.655 26.098 25.830 1.00 78.31 112 PRO A O 1
ATOM 884 N N . PHE A 1 113 ? -32.259 25.331 23.810 1.00 75.62 113 PHE A N 1
ATOM 885 C CA . PHE A 1 113 ? -31.768 23.972 24.022 1.00 75.62 113 PHE A CA 1
ATOM 886 C C . PHE A 1 113 ? -30.242 23.920 24.163 1.00 75.62 113 PHE A C 1
ATOM 888 O O . PHE A 1 113 ? -29.734 23.248 25.061 1.00 75.62 113 PHE A O 1
ATOM 895 N N . VAL A 1 114 ? -29.513 24.618 23.286 1.00 75.88 114 VAL A N 1
ATOM 896 C CA . VAL A 1 114 ? -28.045 24.599 23.287 1.00 75.88 114 VAL A CA 1
ATOM 897 C C . VAL A 1 114 ? -27.490 25.462 24.415 1.00 75.88 114 VAL A C 1
ATOM 899 O O . VAL A 1 114 ? -26.623 24.988 25.145 1.00 75.88 114 VAL A O 1
ATOM 902 N N . ILE A 1 115 ? -28.065 26.643 24.658 1.00 77.62 115 ILE A N 1
ATOM 903 C CA . ILE A 1 115 ? -27.702 27.495 25.803 1.00 77.62 115 ILE A CA 1
ATOM 904 C C . ILE A 1 115 ? -27.834 26.717 27.122 1.00 77.62 115 ILE A C 1
ATOM 906 O O . ILE A 1 115 ? -26.910 26.705 27.936 1.00 77.62 115 ILE A O 1
ATOM 910 N N . GLU A 1 116 ? -28.944 26.000 27.324 1.00 72.62 116 GLU A N 1
ATOM 911 C CA . GLU A 1 116 ? -29.147 25.191 28.531 1.00 72.62 116 GLU A CA 1
ATOM 912 C C . GLU A 1 116 ? -28.162 24.013 28.609 1.00 72.62 116 GLU A C 1
ATOM 914 O O . GLU A 1 116 ? -27.687 23.641 29.685 1.00 72.62 116 GLU A O 1
ATOM 919 N N . ARG A 1 117 ? -27.783 23.433 27.464 1.00 69.75 117 ARG A N 1
ATOM 920 C CA . ARG A 1 117 ? -26.751 22.393 27.413 1.00 69.75 117 ARG A CA 1
ATOM 921 C C . ARG A 1 117 ? -25.375 22.932 27.805 1.00 69.75 117 ARG A C 1
ATOM 923 O O . ARG A 1 117 ? -24.681 22.243 28.546 1.00 69.75 117 ARG A O 1
ATOM 930 N N . TYR A 1 118 ? -24.995 24.131 27.370 1.00 67.81 118 TYR A N 1
ATOM 931 C CA . TYR A 1 118 ? -23.737 24.763 27.778 1.00 67.81 118 TYR A CA 1
ATOM 932 C C . TYR A 1 118 ? -23.726 25.067 29.277 1.00 67.81 118 TYR A C 1
ATOM 934 O O . TYR A 1 118 ? -22.819 24.613 29.969 1.00 67.81 118 TYR A O 1
ATOM 942 N N . ARG A 1 119 ? -24.792 25.672 29.819 1.00 68.12 119 ARG A N 1
ATOM 943 C CA . ARG A 1 119 ? -24.933 25.910 31.272 1.00 68.12 119 ARG A CA 1
ATOM 944 C C . ARG A 1 119 ? -24.793 24.646 32.117 1.00 68.12 119 ARG A C 1
ATOM 946 O O . ARG A 1 119 ? -24.318 24.696 33.248 1.00 68.12 119 ARG A O 1
ATOM 953 N N . THR A 1 120 ? -25.254 23.512 31.590 1.00 63.78 120 THR A N 1
ATOM 954 C CA . THR A 1 120 ? -25.265 22.233 32.314 1.00 63.78 120 THR A CA 1
ATOM 955 C C . THR A 1 120 ? -24.013 21.380 32.084 1.00 63.78 120 THR A C 1
ATOM 957 O O . THR A 1 120 ? -23.733 20.498 32.900 1.00 63.78 120 THR A O 1
ATOM 960 N N . ALA A 1 121 ? -23.261 21.609 31.000 1.00 57.62 121 ALA A N 1
ATOM 961 C CA . ALA A 1 121 ? -22.112 20.792 30.596 1.00 57.62 121 ALA A CA 1
ATOM 962 C C . ALA A 1 121 ? -20.745 21.485 30.744 1.00 57.62 121 ALA A C 1
ATOM 964 O O . ALA A 1 121 ? -19.739 20.778 30.818 1.00 57.62 121 ALA A O 1
ATOM 965 N N . THR A 1 122 ? -20.683 22.818 30.803 1.00 56.03 122 THR A N 1
ATOM 966 C CA . THR A 1 122 ? -19.437 23.590 30.956 1.00 56.03 122 THR A CA 1
ATOM 967 C C . THR A 1 122 ? -19.471 24.468 32.213 1.00 56.03 122 THR A C 1
ATOM 969 O O . THR A 1 122 ? -20.489 24.570 32.894 1.00 56.03 122 THR A O 1
ATOM 972 N N . ALA A 1 123 ? -18.341 25.094 32.560 1.00 52.75 123 ALA A N 1
ATOM 973 C CA . ALA A 1 123 ? -18.236 25.996 33.714 1.00 52.75 123 ALA A CA 1
ATOM 974 C C . ALA A 1 123 ? -18.968 27.349 33.523 1.00 52.75 123 ALA A C 1
ATOM 976 O O . ALA A 1 123 ? -18.976 28.172 34.435 1.00 52.75 123 ALA A O 1
ATOM 977 N N . ALA A 1 124 ? -19.605 27.582 32.368 1.00 56.28 124 ALA A N 1
ATOM 978 C CA . ALA A 1 124 ? -20.234 28.847 31.992 1.00 56.28 124 ALA A CA 1
ATOM 979 C C . ALA A 1 124 ? -21.691 28.951 32.495 1.00 56.28 124 ALA A C 1
ATOM 981 O O . ALA A 1 124 ? -22.646 28.998 31.717 1.00 56.28 124 ALA A O 1
ATOM 982 N N . VAL A 1 125 ? -21.869 28.977 33.820 1.00 57.22 125 VAL A N 1
ATOM 983 C CA . VAL A 1 125 ? -23.194 28.979 34.480 1.00 57.22 125 VAL A CA 1
ATOM 984 C C . VAL A 1 125 ? -24.044 30.203 34.095 1.00 57.22 125 VAL A C 1
ATOM 986 O O . VAL A 1 125 ? -25.263 30.089 33.977 1.00 57.22 125 VAL A O 1
ATOM 989 N N . ASP A 1 126 ? -23.403 31.342 33.814 1.00 64.50 126 ASP A N 1
ATOM 990 C CA . ASP A 1 126 ? -24.060 32.611 33.461 1.00 64.50 126 ASP A CA 1
ATOM 991 C C . ASP A 1 126 ? -24.190 32.851 31.942 1.00 64.50 126 ASP A C 1
ATOM 993 O O . ASP A 1 126 ? -24.497 33.963 31.510 1.00 64.50 126 ASP A O 1
ATOM 997 N N . TYR A 1 127 ? -23.948 31.836 31.104 1.00 71.38 127 TYR A N 1
ATOM 998 C CA . TYR A 1 127 ? -24.046 31.977 29.648 1.00 71.38 127 TYR A CA 1
ATOM 999 C C . TYR A 1 127 ? -25.493 32.254 29.210 1.00 71.38 127 TYR A C 1
ATOM 1001 O O . TYR A 1 127 ? -26.416 31.513 29.560 1.00 71.38 127 TYR A O 1
ATOM 1009 N N . ALA A 1 128 ? -25.717 33.329 28.456 1.00 71.31 128 ALA A N 1
ATOM 1010 C CA . ALA A 1 128 ? -27.047 33.758 28.010 1.00 71.31 128 ALA A CA 1
ATOM 1011 C C . ALA A 1 128 ? -27.255 33.649 26.490 1.00 71.31 128 ALA A C 1
ATOM 1013 O O . ALA A 1 128 ? -28.324 34.020 26.003 1.00 71.31 128 ALA A O 1
ATOM 1014 N N . GLY A 1 129 ? -26.276 33.098 25.772 1.00 79.25 129 GLY A N 1
ATOM 1015 C CA . GLY A 1 129 ? -26.174 33.231 24.323 1.00 79.25 129 GLY A CA 1
ATOM 1016 C C . GLY A 1 129 ? -25.346 34.451 23.927 1.00 79.25 129 GLY A C 1
ATOM 1017 O O . GLY A 1 129 ? -24.957 35.270 24.767 1.00 79.25 129 GLY A O 1
ATOM 1018 N N . ASP A 1 130 ? -25.099 34.553 22.633 1.00 87.19 130 ASP A N 1
ATOM 1019 C CA . ASP A 1 130 ? -24.213 35.530 22.029 1.00 87.19 130 ASP A CA 1
ATOM 1020 C C . ASP A 1 130 ? -24.987 36.753 21.547 1.00 87.19 130 ASP A C 1
ATOM 1022 O O . ASP A 1 130 ? -26.153 36.695 21.144 1.00 87.19 130 ASP A O 1
ATOM 1026 N N . THR A 1 131 ? -24.318 37.905 21.553 1.00 91.06 131 THR A N 1
ATOM 1027 C CA . THR A 1 131 ? -24.885 39.086 20.885 1.00 91.06 131 THR A CA 1
ATOM 1028 C C . THR A 1 131 ? -24.892 38.891 19.375 1.00 91.06 131 THR A C 1
ATOM 1030 O O . THR A 1 131 ? -23.998 38.257 18.820 1.00 91.06 131 THR A O 1
ATOM 1033 N N . ILE A 1 132 ? -25.828 39.550 18.687 1.00 91.88 132 ILE A N 1
ATOM 1034 C CA . ILE A 1 132 ? -25.868 39.566 17.215 1.00 91.88 132 ILE A CA 1
ATOM 1035 C C . ILE A 1 132 ? -24.525 40.050 16.638 1.00 91.88 132 ILE A C 1
ATOM 1037 O O . ILE A 1 132 ? -24.074 39.547 15.610 1.00 91.88 132 ILE A O 1
ATOM 1041 N N . LEU A 1 133 ? -23.879 41.017 17.303 1.00 91.94 133 LEU A N 1
ATOM 1042 C CA . LEU A 1 133 ? -22.551 41.500 16.932 1.00 91.94 133 LEU A CA 1
ATOM 1043 C C . LEU A 1 133 ? -21.478 40.405 17.030 1.00 91.94 133 LEU A C 1
ATOM 1045 O O . LEU A 1 133 ? -20.686 40.287 16.099 1.00 91.94 133 LEU A O 1
ATOM 1049 N N . ASN A 1 134 ? -21.454 39.634 18.120 1.00 91.31 134 ASN A N 1
ATOM 1050 C CA . ASN A 1 134 ? -20.476 38.562 18.331 1.00 91.31 134 ASN A CA 1
ATOM 1051 C C . ASN A 1 134 ? -20.623 37.482 17.259 1.00 91.31 134 ASN A C 1
ATOM 1053 O O . ASN A 1 134 ? -19.726 37.332 16.437 1.00 91.31 134 ASN A O 1
ATOM 1057 N N . SER A 1 135 ? -21.818 36.899 17.131 1.00 92.19 135 SER A N 1
ATOM 1058 C CA . SER A 1 135 ? -22.108 35.864 16.132 1.00 92.19 135 SER A CA 1
ATOM 1059 C C . SER A 1 135 ? -21.814 36.297 14.689 1.00 92.19 135 SER A C 1
ATOM 1061 O O . SER A 1 135 ? -21.396 35.499 13.842 1.00 92.19 135 SER A O 1
ATOM 1063 N N . PHE A 1 136 ? -22.021 37.581 14.365 1.00 94.44 136 PHE A N 1
ATOM 1064 C CA . PHE A 1 136 ? -21.608 38.132 13.073 1.00 94.44 136 PHE A CA 1
ATOM 1065 C C . PHE A 1 136 ? -20.089 38.069 12.895 1.00 94.44 136 PHE A C 1
ATOM 1067 O O . PHE A 1 136 ? -19.605 37.633 11.848 1.00 94.44 136 PHE A O 1
ATOM 1074 N N . PHE A 1 137 ? -19.337 38.521 13.898 1.00 94.44 137 PHE A N 1
ATOM 1075 C CA . PHE A 1 137 ? -17.884 38.509 13.844 1.00 94.44 137 PHE A CA 1
ATOM 1076 C C . PHE A 1 137 ? -17.305 37.099 13.921 1.00 94.44 137 PHE A C 1
ATOM 1078 O O . PHE A 1 137 ? -16.328 36.852 13.228 1.00 94.44 137 PHE A O 1
ATOM 1085 N N . ASP A 1 138 ? -17.937 36.152 14.602 1.00 93.06 138 ASP A N 1
ATOM 1086 C CA . ASP A 1 138 ? -17.539 34.742 14.582 1.00 93.06 138 ASP A CA 1
ATOM 1087 C C . ASP A 1 138 ? -17.611 34.154 13.173 1.00 93.06 138 ASP A C 1
ATOM 1089 O O . ASP A 1 138 ? -16.652 33.553 12.680 1.00 93.06 138 ASP A O 1
ATOM 1093 N N . THR A 1 139 ? -18.662 34.497 12.423 1.00 94.31 139 THR A N 1
ATOM 1094 C CA . THR A 1 139 ? -18.754 34.159 10.995 1.00 94.31 139 THR A CA 1
ATOM 1095 C C . THR A 1 139 ? -17.660 34.840 10.158 1.00 94.31 139 THR A C 1
ATOM 1097 O O . THR A 1 139 ? -17.133 34.247 9.209 1.00 94.31 139 THR A O 1
ATOM 1100 N N . VAL A 1 140 ? -17.262 36.070 10.506 1.00 95.19 140 VAL A N 1
ATOM 1101 C CA . VAL A 1 140 ? -16.137 36.777 9.863 1.00 95.19 140 VAL A CA 1
ATOM 1102 C C . VAL A 1 140 ? -14.794 36.115 10.197 1.00 95.19 140 VAL A C 1
ATOM 1104 O O . VAL A 1 140 ? -13.962 35.941 9.303 1.00 95.19 140 VAL A O 1
ATOM 1107 N N . TRP A 1 141 ? -14.574 35.710 11.447 1.00 95.06 141 TRP A N 1
ATOM 1108 C CA . TRP A 1 141 ? -13.365 35.030 11.904 1.00 95.06 141 TRP A CA 1
ATOM 1109 C C . TRP A 1 141 ? -13.235 33.636 11.283 1.00 95.06 141 TRP A C 1
ATOM 1111 O O . TRP A 1 141 ? -12.154 33.272 10.813 1.00 95.06 141 TRP A O 1
ATOM 1121 N N . MET A 1 142 ? -14.342 32.906 11.143 1.00 96.06 142 MET A N 1
ATOM 1122 C CA . MET A 1 142 ? -14.407 31.677 10.352 1.00 96.06 142 MET A CA 1
ATOM 1123 C C . MET A 1 142 ? -14.025 31.931 8.891 1.00 96.06 142 MET A C 1
ATOM 1125 O O . MET A 1 142 ? -13.149 31.251 8.347 1.00 96.06 142 MET A O 1
ATOM 1129 N N . ALA A 1 143 ? -14.590 32.958 8.251 1.00 95.19 143 ALA A N 1
ATOM 1130 C CA . ALA A 1 143 ? -14.234 33.298 6.873 1.00 95.19 143 ALA A CA 1
ATOM 1131 C C . ALA A 1 143 ? -12.745 33.675 6.725 1.00 95.19 143 ALA A C 1
ATOM 1133 O O . ALA A 1 143 ? -12.114 33.318 5.723 1.00 95.19 143 ALA A O 1
ATOM 1134 N N . LEU A 1 144 ? -12.155 34.338 7.728 1.00 94.62 144 LEU A N 1
ATOM 1135 C CA . LEU A 1 144 ? -10.718 34.612 7.784 1.00 94.62 144 LEU A CA 1
ATOM 1136 C C . LEU A 1 144 ? -9.911 33.310 7.843 1.00 94.62 144 LEU A C 1
ATOM 1138 O O . LEU A 1 144 ? -8.992 33.133 7.045 1.00 94.62 144 LEU A O 1
ATOM 1142 N N . GLY A 1 145 ? -10.274 32.376 8.723 1.00 93.38 145 GLY A N 1
ATOM 1143 C CA . GLY A 1 145 ? -9.632 31.064 8.817 1.00 93.38 145 GLY A CA 1
ATOM 1144 C C . GLY A 1 145 ? -9.704 30.255 7.524 1.00 93.38 145 GLY A C 1
ATOM 1145 O O . GLY A 1 145 ? -8.707 29.683 7.078 1.00 93.38 145 GLY A O 1
ATOM 1146 N N . PHE A 1 146 ? -10.854 30.290 6.850 1.00 95.62 146 PHE A N 1
ATOM 1147 C CA . PHE A 1 146 ? -11.024 29.700 5.525 1.00 95.62 146 PHE A CA 1
ATOM 1148 C C . PHE A 1 146 ? -10.074 30.339 4.500 1.00 95.62 146 PHE A C 1
ATOM 1150 O O . PHE A 1 146 ? -9.397 29.638 3.742 1.00 95.62 146 PHE A O 1
ATOM 1157 N N . ALA A 1 147 ? -9.982 31.673 4.480 1.00 92.94 147 ALA A N 1
ATOM 1158 C CA . ALA A 1 147 ? -9.083 32.395 3.583 1.00 92.94 147 ALA A CA 1
ATOM 1159 C C . ALA A 1 147 ? -7.604 32.087 3.875 1.00 92.94 147 ALA A C 1
ATOM 1161 O O . ALA A 1 147 ? -6.813 31.935 2.941 1.00 92.94 147 ALA A O 1
ATOM 1162 N N . MET A 1 148 ? -7.237 31.932 5.150 1.00 91.75 148 MET A N 1
ATOM 1163 C CA . MET A 1 148 ? -5.903 31.504 5.570 1.00 91.75 148 MET A CA 1
ATOM 1164 C C . MET A 1 148 ? -5.583 30.103 5.050 1.00 91.75 148 MET A C 1
ATOM 1166 O O . MET A 1 148 ? -4.531 29.916 4.446 1.00 91.75 148 MET A O 1
ATOM 1170 N N . ALA A 1 149 ? -6.494 29.140 5.201 1.00 91.75 149 ALA A N 1
ATOM 1171 C CA . ALA A 1 149 ? -6.306 27.784 4.684 1.00 91.75 149 ALA A CA 1
ATOM 1172 C C . ALA A 1 149 ? -6.225 27.723 3.151 1.00 91.75 149 ALA A C 1
ATOM 1174 O O . ALA A 1 149 ? -5.545 26.858 2.596 1.00 91.75 149 ALA A O 1
ATOM 1175 N N . TRP A 1 150 ? -6.890 28.652 2.463 1.00 92.19 150 TRP A N 1
ATOM 1176 C CA . TRP A 1 150 ? -6.805 28.787 1.014 1.00 92.19 150 TRP A CA 1
ATOM 1177 C C . TRP A 1 150 ? -5.478 29.401 0.539 1.00 92.19 150 TRP A C 1
ATOM 1179 O O . TRP A 1 150 ? -4.954 28.991 -0.498 1.00 92.19 150 TRP A O 1
ATOM 1189 N N . LYS A 1 151 ? -4.940 30.395 1.256 1.00 89.88 151 LYS A N 1
ATOM 1190 C CA . LYS A 1 151 ? -3.800 31.207 0.794 1.00 89.88 151 LYS A CA 1
ATOM 1191 C C . LYS A 1 151 ? -2.450 30.806 1.378 1.00 89.88 151 LYS A C 1
ATOM 1193 O O . LYS A 1 151 ? -1.433 31.043 0.730 1.00 89.88 151 LYS A O 1
ATOM 1198 N N . LEU A 1 152 ? -2.419 30.252 2.585 1.00 85.69 152 LEU A N 1
ATOM 1199 C CA . LEU A 1 152 ? -1.178 29.941 3.286 1.00 85.69 152 LEU A CA 1
ATOM 1200 C C . LEU A 1 152 ? -0.753 28.483 3.054 1.00 85.69 152 LEU A C 1
ATOM 1202 O O . LEU A 1 152 ? -1.601 27.594 2.958 1.00 85.69 152 LEU A O 1
ATOM 1206 N N . PRO A 1 153 ? 0.563 28.198 3.020 1.00 84.00 153 PRO A N 1
ATOM 1207 C CA . PRO A 1 153 ? 1.057 26.826 3.023 1.00 84.00 153 PRO A CA 1
ATOM 1208 C C . PRO A 1 153 ? 0.562 26.048 4.250 1.00 84.00 153 PRO A C 1
ATOM 1210 O O . PRO A 1 153 ? 0.575 26.574 5.364 1.00 84.00 153 PRO A O 1
ATOM 1213 N N . VAL A 1 154 ? 0.213 24.769 4.063 1.00 81.75 154 VAL A N 1
ATOM 1214 C CA . VAL A 1 154 ? -0.389 23.905 5.103 1.00 81.75 154 VAL A CA 1
ATOM 1215 C C . VAL A 1 154 ? 0.403 23.923 6.414 1.00 81.75 154 VAL A C 1
ATOM 1217 O O . VAL A 1 154 ? -0.193 24.023 7.481 1.00 81.75 154 VAL A O 1
ATOM 1220 N N . LYS A 1 155 ? 1.742 23.913 6.352 1.00 72.75 155 LYS A N 1
ATOM 1221 C CA . LYS A 1 155 ? 2.608 23.959 7.544 1.00 72.75 155 LYS A CA 1
ATOM 1222 C C . LYS A 1 155 ? 2.360 25.183 8.437 1.00 72.75 155 LYS A C 1
ATOM 1224 O O . LYS A 1 155 ? 2.369 25.051 9.655 1.00 72.75 155 LYS A O 1
ATOM 1229 N N . TRP A 1 156 ? 2.087 26.348 7.846 1.00 81.69 156 TRP A N 1
ATOM 1230 C CA . TRP A 1 156 ? 1.825 27.588 8.583 1.00 81.69 156 TRP A CA 1
ATOM 1231 C C . TRP A 1 156 ? 0.431 27.599 9.193 1.00 81.69 156 TRP A C 1
ATOM 1233 O O . TRP A 1 156 ? 0.264 28.026 10.329 1.00 81.69 156 TRP A O 1
ATOM 1243 N N . VAL A 1 157 ? -0.553 27.073 8.463 1.00 85.44 157 VAL A N 1
ATOM 1244 C CA . VAL A 1 157 ? -1.925 26.919 8.958 1.00 85.44 157 VAL A CA 1
ATOM 1245 C C . VAL A 1 157 ? -1.952 25.967 10.157 1.00 85.44 157 VAL A C 1
ATOM 1247 O O . VAL A 1 157 ? -2.556 26.282 11.175 1.00 85.44 157 VAL A O 1
ATOM 1250 N N . VAL A 1 158 ? -1.230 24.842 10.076 1.00 79.81 158 VAL A N 1
ATOM 1251 C CA . VAL A 1 158 ? -1.094 23.881 11.182 1.00 79.81 158 VAL A CA 1
ATOM 1252 C C . VAL A 1 158 ? -0.348 24.493 12.370 1.00 79.81 158 VAL A C 1
ATOM 1254 O O . VAL A 1 158 ? -0.795 24.342 13.503 1.00 79.81 158 VAL A O 1
ATOM 1257 N N . ALA A 1 159 ? 0.755 25.211 12.142 1.00 80.25 159 ALA A N 1
ATOM 1258 C CA . ALA A 1 159 ? 1.492 25.870 13.222 1.00 80.25 159 ALA A CA 1
ATOM 1259 C C . ALA A 1 159 ? 0.623 26.902 13.958 1.00 80.25 159 ALA A C 1
ATOM 1261 O O . ALA A 1 159 ? 0.580 26.915 15.185 1.00 80.25 159 ALA A O 1
ATOM 1262 N N . LEU A 1 160 ? -0.111 27.728 13.212 1.00 82.69 160 LEU A N 1
ATOM 1263 C CA . LEU A 1 160 ? -1.014 28.731 13.763 1.00 82.69 160 LEU A CA 1
ATOM 1264 C C . LEU A 1 160 ? -2.184 28.088 14.522 1.00 82.69 160 LEU A C 1
ATOM 1266 O O . LEU A 1 160 ? -2.535 28.551 15.603 1.00 82.69 160 LEU A O 1
ATOM 1270 N N . ALA A 1 161 ? -2.718 26.979 14.008 1.00 81.62 161 ALA A N 1
ATOM 1271 C CA . ALA A 1 161 ? -3.749 26.201 14.682 1.00 81.62 161 ALA A CA 1
ATOM 1272 C C . ALA A 1 161 ? -3.281 25.658 16.040 1.00 81.62 161 ALA A C 1
ATOM 1274 O O . ALA A 1 161 ? -3.980 25.793 17.042 1.00 81.62 161 ALA A O 1
ATOM 1275 N N . VAL A 1 162 ? -2.068 25.099 16.090 1.00 81.81 162 VAL A N 1
ATOM 1276 C CA . VAL A 1 162 ? -1.454 24.628 17.340 1.00 81.81 162 VAL A CA 1
ATOM 1277 C C . VAL A 1 162 ? -1.222 25.791 18.303 1.00 81.81 162 VAL A C 1
ATOM 1279 O O . VAL A 1 162 ? -1.498 25.658 19.492 1.00 81.81 162 VAL A O 1
ATOM 1282 N N . ILE A 1 163 ? -0.750 26.940 17.811 1.00 84.38 163 ILE A N 1
ATOM 1283 C CA . ILE A 1 163 ? -0.561 28.137 18.639 1.00 84.38 163 ILE A CA 1
ATOM 1284 C C . ILE A 1 163 ? -1.890 28.583 19.249 1.00 84.38 163 ILE A C 1
ATOM 1286 O O . ILE A 1 163 ? -1.935 28.830 20.449 1.00 84.38 163 ILE A O 1
ATOM 1290 N N . PHE A 1 164 ? -2.967 28.653 18.468 1.00 83.88 164 PHE A N 1
ATOM 1291 C CA . PHE A 1 164 ? -4.286 29.034 18.971 1.00 83.88 164 PHE A CA 1
ATOM 1292 C C . PHE A 1 164 ? -4.809 28.081 20.044 1.00 83.88 164 PHE A C 1
ATOM 1294 O O . PHE A 1 164 ? -5.197 28.543 21.117 1.00 83.88 164 PHE A O 1
ATOM 1301 N N . GLU A 1 165 ? -4.719 26.770 19.814 1.00 83.88 165 GLU A N 1
ATOM 1302 C CA . GLU A 1 165 ? -5.134 25.765 20.799 1.00 83.88 165 GLU A CA 1
ATOM 1303 C C . GLU A 1 165 ? -4.314 25.833 22.094 1.00 83.88 165 GLU A C 1
ATOM 1305 O O . GLU A 1 165 ? -4.866 25.661 23.181 1.00 83.88 165 GLU A O 1
ATOM 1310 N N . LEU A 1 166 ? -3.004 26.089 22.001 1.00 80.81 166 LEU A N 1
ATOM 1311 C CA . LEU A 1 166 ? -2.125 26.209 23.167 1.00 80.81 166 LEU A CA 1
ATOM 1312 C C . LEU A 1 166 ? -2.337 27.524 23.918 1.00 80.81 166 LEU A C 1
ATOM 1314 O O . LEU A 1 166 ? -2.316 27.532 25.147 1.00 80.81 166 LEU A O 1
ATOM 1318 N N . VAL A 1 167 ? -2.534 28.633 23.203 1.00 80.06 167 VAL A N 1
ATOM 1319 C CA . VAL A 1 167 ? -2.778 29.944 23.813 1.00 80.06 167 VAL A CA 1
ATOM 1320 C C . VAL A 1 167 ? -4.095 29.928 24.575 1.00 80.06 167 VAL A C 1
ATOM 1322 O O . VAL A 1 167 ? -4.097 30.332 25.733 1.00 80.06 167 VAL A O 1
ATOM 1325 N N . ALA A 1 168 ? -5.175 29.413 23.983 1.00 75.62 168 ALA A N 1
ATOM 1326 C CA . ALA A 1 168 ? -6.462 29.294 24.664 1.00 75.62 168 ALA A CA 1
ATOM 1327 C C . ALA A 1 168 ? -6.343 28.392 25.913 1.00 75.62 168 ALA A C 1
ATOM 1329 O O . ALA A 1 168 ? -6.713 28.792 27.023 1.00 75.62 168 ALA A O 1
ATOM 1330 N N . LEU A 1 169 ? -5.674 27.240 25.770 1.00 79.25 169 LEU A N 1
ATOM 1331 C CA . LEU A 1 169 ? -5.435 26.302 26.868 1.00 79.25 169 LEU A CA 1
ATOM 1332 C C . LEU A 1 169 ? -4.620 26.912 28.019 1.00 79.25 169 LEU A C 1
ATOM 1334 O O . LEU A 1 169 ? -4.879 26.617 29.182 1.00 79.25 169 LEU A O 1
ATOM 1338 N N . ILE A 1 170 ? -3.616 27.739 27.729 1.00 75.88 170 ILE A N 1
ATOM 1339 C CA . ILE A 1 170 ? -2.775 28.355 28.765 1.00 75.88 170 ILE A CA 1
ATOM 1340 C C . ILE A 1 170 ? -3.473 29.566 29.386 1.00 75.88 170 ILE A C 1
ATOM 1342 O O . ILE A 1 170 ? -3.433 29.734 30.605 1.00 75.88 170 ILE A O 1
ATOM 1346 N N . ALA A 1 171 ? -4.086 30.415 28.562 1.00 71.69 171 ALA A N 1
ATOM 1347 C CA . ALA A 1 171 ? -4.651 31.686 28.999 1.00 71.69 171 ALA A CA 1
ATOM 1348 C C . ALA A 1 171 ? -5.960 31.512 29.772 1.00 71.69 171 ALA A C 1
ATOM 1350 O O . ALA A 1 171 ? -6.204 32.248 30.726 1.00 71.69 171 ALA A O 1
ATOM 1351 N N . VAL A 1 172 ? -6.783 30.541 29.374 1.00 70.06 172 VAL A N 1
ATOM 1352 C CA . VAL A 1 172 ? -8.153 30.392 29.883 1.00 70.06 172 VAL A CA 1
ATOM 1353 C C . VAL A 1 172 ? -8.455 28.972 30.357 1.00 70.06 172 VAL A C 1
ATOM 1355 O O . VAL A 1 172 ? -9.531 28.714 30.883 1.00 70.06 172 VAL A O 1
ATOM 1358 N N . ARG A 1 173 ? -7.495 28.043 30.229 1.00 75.44 173 ARG A N 1
ATOM 1359 C CA . ARG A 1 173 ? -7.686 26.614 30.540 1.00 75.44 173 ARG A CA 1
ATOM 1360 C C . ARG A 1 173 ? -8.778 25.955 29.699 1.00 75.44 173 ARG A C 1
ATOM 1362 O O . ARG A 1 173 ? -9.275 24.900 30.072 1.00 75.44 173 ARG A O 1
ATOM 1369 N N . ASP A 1 174 ? -9.094 26.529 28.543 1.00 74.06 174 ASP A N 1
ATOM 1370 C CA . ASP A 1 174 ? -10.124 26.042 27.631 1.00 74.06 174 ASP A CA 1
ATOM 1371 C C . ASP A 1 174 ? -9.674 26.194 26.172 1.00 74.06 174 ASP A C 1
ATOM 1373 O O . ASP A 1 174 ? -8.906 27.098 25.861 1.00 74.06 174 ASP A O 1
ATOM 1377 N N . ASN A 1 175 ? -10.083 25.290 25.282 1.00 81.75 175 ASN A N 1
ATOM 1378 C CA . ASN A 1 175 ? -9.783 25.344 23.844 1.00 81.75 175 ASN A CA 1
ATOM 1379 C C . ASN A 1 175 ? -10.772 24.478 23.045 1.00 81.75 175 ASN A C 1
ATOM 1381 O O . ASN A 1 175 ? -11.612 23.791 23.633 1.00 81.75 175 ASN A O 1
ATOM 1385 N N . LEU A 1 176 ? -10.686 24.485 21.709 1.00 75.00 176 LEU A N 1
ATOM 1386 C CA . LEU A 1 176 ? -11.629 23.743 20.869 1.00 75.00 176 LEU A CA 1
ATOM 1387 C C . LEU A 1 176 ? -11.592 22.242 21.181 1.00 75.00 176 LEU A C 1
ATOM 1389 O O . LEU A 1 176 ? -12.640 21.600 21.273 1.00 75.00 176 LEU A O 1
ATOM 1393 N N . PHE A 1 177 ? -10.400 21.677 21.390 1.00 75.75 177 PHE A N 1
ATOM 1394 C CA . PHE A 1 177 ? -10.257 20.268 21.745 1.00 75.75 177 PHE A CA 1
ATOM 1395 C C . PHE A 1 177 ? -10.974 19.914 23.055 1.00 75.75 177 PHE A C 1
ATOM 1397 O O . PHE A 1 177 ? -11.724 18.935 23.102 1.00 75.75 177 PHE A O 1
ATOM 1404 N N . LEU A 1 178 ? -10.767 20.703 24.112 1.00 74.06 178 LEU A N 1
ATOM 1405 C CA . LEU A 1 178 ? -11.401 20.488 25.409 1.00 74.06 178 LEU A CA 1
ATOM 1406 C C . LEU A 1 178 ? -12.909 20.717 25.346 1.00 74.06 178 LEU A C 1
ATOM 1408 O O . LEU A 1 178 ? -13.636 19.953 25.974 1.00 74.06 178 LEU A O 1
ATOM 1412 N N . ASN A 1 179 ? -13.391 21.674 24.554 1.00 70.12 179 ASN A N 1
ATOM 1413 C CA . ASN A 1 179 ? -14.822 21.903 24.372 1.00 70.12 179 ASN A CA 1
ATOM 1414 C C . ASN A 1 179 ? -15.509 20.751 23.650 1.00 70.12 179 ASN A C 1
ATOM 1416 O O . ASN A 1 179 ? -16.501 20.226 24.149 1.00 70.12 179 ASN A O 1
ATOM 1420 N N . VAL A 1 180 ? -14.949 20.276 22.536 1.00 67.44 180 VAL A N 1
ATOM 1421 C CA . VAL A 1 180 ? -15.483 19.099 21.835 1.00 67.44 180 VAL A CA 1
ATOM 1422 C C . VAL A 1 180 ? -15.436 17.870 22.743 1.00 67.44 180 VAL A C 1
ATOM 1424 O O . VAL A 1 180 ? -16.411 17.121 22.828 1.00 67.44 180 VAL A O 1
ATOM 1427 N N . MET A 1 181 ? -14.327 17.669 23.460 1.00 73.88 181 MET A N 1
ATOM 1428 C CA . MET A 1 181 ? -14.177 16.555 24.391 1.00 73.88 181 MET A CA 1
ATOM 1429 C C . MET A 1 181 ? -15.205 16.628 25.521 1.00 73.88 181 MET A C 1
ATOM 1431 O O . MET A 1 181 ? -15.894 15.642 25.742 1.00 73.88 181 MET A O 1
ATOM 1435 N N . THR A 1 182 ? -15.341 17.763 26.207 1.00 67.31 182 THR A N 1
ATOM 1436 C CA . THR A 1 182 ? -16.251 17.941 27.350 1.00 67.31 182 THR A CA 1
ATOM 1437 C C . THR A 1 182 ? -17.719 17.927 26.918 1.00 67.31 182 THR A C 1
ATOM 1439 O O . THR A 1 182 ? -18.557 17.365 27.622 1.00 67.31 182 THR A O 1
ATOM 1442 N N . PHE A 1 183 ? -18.041 18.452 25.732 1.00 61.41 183 PHE A N 1
ATOM 1443 C CA . PHE A 1 183 ? -19.387 18.401 25.158 1.00 61.41 183 PHE A CA 1
ATOM 1444 C C . PHE A 1 183 ? -19.830 16.965 24.837 1.00 61.41 183 PHE A C 1
ATOM 1446 O O . PHE A 1 183 ? -20.952 16.565 25.171 1.00 61.41 183 PHE A O 1
ATOM 1453 N N . LEU A 1 184 ? -18.946 16.175 24.214 1.00 56.59 184 LEU A N 1
ATOM 1454 C CA . LEU A 1 184 ? -19.201 14.768 23.883 1.00 56.59 184 LEU A CA 1
ATOM 1455 C C . LEU A 1 184 ? -19.081 13.849 25.107 1.00 56.59 184 LEU A C 1
ATOM 1457 O O . LEU A 1 184 ? -19.795 12.851 25.213 1.00 56.59 184 LEU A O 1
ATOM 1461 N N . TRP A 1 185 ? -18.160 14.170 26.014 1.00 63.06 185 TRP A N 1
ATOM 1462 C CA . TRP A 1 185 ? -17.784 13.372 27.173 1.00 63.06 185 TRP A CA 1
ATOM 1463 C C . TRP A 1 185 ? -17.259 14.264 28.318 1.00 63.06 185 TRP A C 1
ATOM 1465 O O . TRP A 1 185 ? -16.051 14.495 28.431 1.00 63.06 185 TRP A O 1
ATOM 1475 N N . PRO A 1 186 ? -18.131 14.750 29.216 1.00 61.03 186 PRO A N 1
ATOM 1476 C CA . PRO A 1 186 ? -17.712 15.640 30.294 1.00 61.03 186 PRO A CA 1
ATOM 1477 C C . PRO A 1 186 ? -16.812 14.899 31.293 1.00 61.03 186 PRO A C 1
ATOM 1479 O O . PRO A 1 186 ? -17.235 13.950 31.957 1.00 61.03 186 PRO A O 1
ATOM 1482 N N . VAL A 1 187 ? -15.549 15.323 31.399 1.00 69.06 187 VAL A N 1
ATOM 1483 C CA . VAL A 1 187 ? -14.575 14.782 32.358 1.00 69.06 187 VAL A CA 1
ATOM 1484 C C . VAL A 1 187 ? -14.475 15.730 33.548 1.00 69.06 187 VAL A C 1
ATOM 1486 O O . VAL A 1 187 ? -13.919 16.816 33.431 1.00 69.06 187 VAL A O 1
ATOM 1489 N N . GLU A 1 188 ? -14.945 15.309 34.723 1.00 59.84 188 GLU A N 1
ATOM 1490 C CA . GLU A 1 188 ? -15.002 16.170 35.918 1.00 59.84 188 GLU A CA 1
ATOM 1491 C C . GLU A 1 188 ? -13.666 16.798 36.316 1.00 59.84 188 GLU A C 1
ATOM 1493 O O . GLU A 1 188 ? -13.641 17.936 36.759 1.00 59.84 188 GLU A O 1
ATOM 1498 N N . SER A 1 189 ? -12.545 16.088 36.156 1.00 69.31 189 SER A N 1
ATOM 1499 C CA . SER A 1 189 ? -11.228 16.650 36.479 1.00 69.31 189 SER A CA 1
ATOM 1500 C C . SER A 1 189 ? -10.823 17.781 35.538 1.00 69.31 189 SER A C 1
ATOM 1502 O O . SER A 1 189 ? -10.043 18.640 35.927 1.00 69.31 189 SER A O 1
ATOM 1504 N N . VAL A 1 190 ? -11.321 17.754 34.302 1.00 68.19 190 VAL A N 1
ATOM 1505 C CA . VAL A 1 190 ? -11.094 18.805 33.308 1.00 68.19 190 VAL A CA 1
ATOM 1506 C C . VAL A 1 190 ? -12.029 19.975 33.593 1.00 68.19 190 VAL A C 1
ATOM 1508 O O . VAL A 1 190 ? -11.549 21.096 33.668 1.00 68.19 190 VAL A O 1
ATOM 1511 N N . VAL A 1 191 ? -13.307 19.707 33.882 1.00 65.88 191 VAL A N 1
ATOM 1512 C CA . VAL A 1 191 ? -14.292 20.739 34.254 1.00 65.88 191 VAL A CA 1
ATOM 1513 C C . VAL A 1 191 ? -13.904 21.454 35.559 1.00 65.88 191 VAL A C 1
ATOM 1515 O O . VAL A 1 191 ? -13.952 22.676 35.614 1.00 65.88 191 VAL A O 1
ATOM 1518 N N . ASP A 1 192 ? -13.441 20.731 36.586 1.00 68.94 192 ASP A N 1
ATOM 1519 C CA . ASP A 1 192 ? -12.927 21.301 37.850 1.00 68.94 192 ASP A CA 1
ATOM 1520 C C . ASP A 1 192 ? -11.608 22.069 37.641 1.00 68.94 192 ASP A C 1
ATOM 1522 O O . ASP A 1 192 ? -11.330 23.058 38.317 1.00 68.94 192 ASP A O 1
ATOM 1526 N N . TRP A 1 193 ? -10.771 21.644 36.690 1.00 72.12 193 TRP A N 1
ATOM 1527 C CA . TRP A 1 193 ? -9.555 22.376 36.324 1.00 72.12 193 TRP A CA 1
ATOM 1528 C C . TRP A 1 193 ? -9.865 23.671 35.554 1.00 72.12 193 TRP A C 1
ATOM 1530 O O . TRP A 1 193 ? -9.248 24.704 35.835 1.00 72.12 193 TRP A O 1
ATOM 1540 N N . GLN A 1 194 ? -10.856 23.621 34.658 1.00 69.38 194 GLN A N 1
ATOM 1541 C CA . GLN A 1 194 ? -11.421 24.754 33.921 1.00 69.38 194 GLN A CA 1
ATOM 1542 C C . GLN A 1 194 ? -12.075 25.764 34.874 1.00 69.38 194 GLN A C 1
ATOM 1544 O O . GLN A 1 194 ? -11.734 26.942 34.838 1.00 69.38 194 GLN A O 1
ATOM 1549 N N . SER A 1 195 ? -12.915 25.320 35.816 1.00 66.25 195 SER A N 1
ATOM 1550 C CA . SER A 1 195 ? -13.611 26.208 36.764 1.00 66.25 195 SER A CA 1
ATOM 1551 C C . SER A 1 195 ? -12.677 26.920 37.752 1.00 66.25 195 SER A C 1
ATOM 1553 O O . SER A 1 195 ? -13.041 27.934 38.340 1.00 66.25 195 SER A O 1
ATOM 1555 N N . ARG A 1 196 ? -11.453 26.412 37.953 1.00 64.88 196 ARG A N 1
ATOM 1556 C CA . ARG A 1 196 ? -10.412 27.068 38.771 1.00 64.88 196 ARG A CA 1
ATOM 1557 C C . ARG A 1 196 ? -9.684 28.198 38.037 1.00 64.88 196 ARG A C 1
ATOM 1559 O O . ARG A 1 196 ? -8.879 28.890 38.661 1.00 64.88 196 ARG A O 1
ATOM 1566 N N . ALA A 1 197 ? -9.917 28.382 36.736 1.00 56.00 197 ALA A N 1
ATOM 1567 C CA . ALA A 1 197 ? -9.369 29.514 35.989 1.00 56.00 197 ALA A CA 1
ATOM 1568 C C . ALA A 1 197 ? -9.933 30.854 36.504 1.00 56.00 197 ALA A C 1
ATOM 1570 O O . ALA A 1 197 ? -9.172 31.804 36.690 1.00 56.00 197 ALA A O 1
ATOM 1571 N N . ASP A 1 198 ? -11.224 30.907 36.852 1.00 49.00 198 ASP A N 1
ATOM 1572 C CA . ASP A 1 198 ? -11.883 32.129 37.343 1.00 49.00 198 ASP A CA 1
ATOM 1573 C C . ASP A 1 198 ? -11.377 32.580 38.730 1.00 49.00 198 ASP A C 1
ATOM 1575 O O . ASP A 1 198 ? -11.285 33.780 39.018 1.00 49.00 198 ASP A O 1
ATOM 1579 N N . SER A 1 199 ? -10.963 31.637 39.589 1.00 46.19 199 SER A N 1
ATOM 1580 C CA . SER A 1 199 ? -10.377 31.954 40.902 1.00 46.19 199 SER A CA 1
ATOM 1581 C C . SER A 1 199 ? -8.951 32.514 40.824 1.00 46.19 199 SER A C 1
ATOM 1583 O O . SER A 1 199 ? -8.573 33.330 41.661 1.00 46.19 199 SER A O 1
ATOM 1585 N N . ASP A 1 200 ? -8.161 32.117 39.820 1.00 43.56 200 ASP A N 1
ATOM 1586 C CA . ASP A 1 200 ? -6.779 32.595 39.654 1.00 43.56 200 ASP A CA 1
ATOM 1587 C C . ASP A 1 200 ? -6.719 33.956 38.932 1.00 43.56 200 ASP A C 1
ATOM 1589 O O . ASP A 1 200 ? -5.873 34.793 39.262 1.00 43.56 200 ASP A O 1
ATOM 1593 N N . ILE A 1 201 ? -7.632 34.216 37.986 1.00 46.53 201 ILE A N 1
ATOM 1594 C CA . ILE A 1 201 ? -7.683 35.468 37.205 1.00 46.53 201 ILE A CA 1
ATOM 1595 C C . ILE A 1 201 ? -8.153 36.654 38.065 1.00 46.53 201 ILE A C 1
ATOM 1597 O O . ILE A 1 201 ? -7.618 37.758 37.935 1.00 46.53 201 ILE A O 1
ATOM 1601 N N . SER A 1 202 ? -9.082 36.430 39.001 1.00 41.62 202 SER A N 1
ATOM 1602 C CA . SER A 1 202 ? -9.521 37.454 39.964 1.00 41.62 202 SER A CA 1
ATOM 1603 C C . SER A 1 202 ? -8.445 37.820 40.999 1.00 41.62 202 SER A C 1
ATOM 1605 O O . SER A 1 202 ? -8.391 38.965 41.443 1.00 41.62 202 SER A O 1
ATOM 1607 N N . ALA A 1 203 ? -7.531 36.899 41.328 1.00 39.91 203 ALA A N 1
ATOM 1608 C CA . ALA A 1 203 ? -6.398 37.158 42.223 1.00 39.91 203 ALA A CA 1
ATOM 1609 C C . ALA A 1 203 ? -5.214 37.864 41.524 1.00 39.91 203 ALA A C 1
ATOM 1611 O O . ALA A 1 203 ? -4.465 38.602 42.165 1.00 39.91 203 ALA A O 1
ATOM 1612 N N . HIS A 1 204 ? -5.051 37.678 40.208 1.00 39.56 204 HIS A N 1
ATOM 1613 C CA . HIS A 1 204 ? -3.918 38.204 39.431 1.00 39.56 204 HIS A CA 1
ATOM 1614 C C . HIS A 1 204 ? -4.193 39.529 38.698 1.00 39.56 204 HIS A C 1
ATOM 1616 O O . HIS A 1 204 ? -3.290 40.062 38.048 1.00 39.56 204 HIS A O 1
ATOM 1622 N N . SER A 1 205 ? -5.377 40.138 38.845 1.00 41.47 205 SER A N 1
ATOM 1623 C CA . SER A 1 205 ? -5.686 41.447 38.237 1.00 41.47 205 SER A CA 1
ATOM 1624 C C . SER A 1 205 ? -4.830 42.614 38.773 1.00 41.47 205 SER A C 1
ATOM 1626 O O . SER A 1 205 ? -4.940 43.737 38.273 1.00 41.47 205 SER A O 1
ATOM 1628 N N . HIS A 1 206 ? -3.964 42.366 39.764 1.00 41.81 206 HIS A N 1
ATOM 1629 C CA . HIS A 1 206 ? -3.056 43.351 40.355 1.00 41.81 206 HIS A CA 1
ATOM 1630 C C . HIS A 1 206 ? -1.618 43.344 39.810 1.00 41.81 206 HIS A C 1
ATOM 1632 O O . HIS A 1 206 ? -0.910 44.322 40.050 1.00 41.81 206 HIS A O 1
ATOM 1638 N N . ASP A 1 207 ? -1.188 42.350 39.021 1.00 43.72 207 ASP A N 1
ATOM 1639 C CA . ASP A 1 207 ? 0.142 42.376 38.388 1.00 43.72 207 ASP A CA 1
ATOM 1640 C C . ASP A 1 207 ? 0.054 42.522 36.861 1.00 43.72 207 ASP A C 1
ATOM 1642 O O . ASP A 1 207 ? 0.149 41.573 36.081 1.00 43.72 207 ASP A O 1
ATOM 1646 N N . LYS A 1 208 ? -0.092 43.776 36.412 1.00 45.16 208 LYS A N 1
ATOM 1647 C CA . LYS A 1 208 ? -0.065 44.154 34.986 1.00 45.16 208 LYS A CA 1
ATOM 1648 C C . LYS A 1 208 ? 1.300 43.898 34.313 1.00 45.16 208 LYS A C 1
ATOM 1650 O O . LYS A 1 208 ? 1.417 44.081 33.099 1.00 45.16 208 LYS A O 1
ATOM 1655 N N . GLY A 1 209 ? 2.339 43.513 35.064 1.00 39.16 209 GLY A N 1
ATOM 1656 C CA . GLY A 1 209 ? 3.705 43.339 34.571 1.00 39.16 209 GLY A CA 1
ATOM 1657 C C . GLY A 1 209 ? 3.990 41.968 33.957 1.00 39.16 209 GLY A C 1
ATOM 1658 O O . GLY A 1 209 ? 4.700 41.897 32.950 1.00 39.16 209 GLY A O 1
ATOM 1659 N N . HIS A 1 210 ? 3.434 40.889 34.514 1.00 40.62 210 HIS A N 1
ATOM 1660 C CA . HIS A 1 210 ? 3.788 39.523 34.109 1.00 40.62 210 HIS A CA 1
ATOM 1661 C C . HIS A 1 210 ? 3.203 39.149 32.735 1.00 40.62 210 HIS A C 1
ATOM 1663 O O . HIS A 1 210 ? 3.950 38.738 31.845 1.00 40.62 210 HIS A O 1
ATOM 1669 N N . ASN A 1 211 ? 1.914 39.416 32.496 1.00 49.12 211 ASN A N 1
ATOM 1670 C CA . ASN A 1 211 ? 1.258 39.119 31.212 1.00 49.12 211 ASN A CA 1
ATOM 1671 C C . ASN A 1 211 ? 1.885 39.896 30.045 1.00 49.12 211 ASN A C 1
ATOM 1673 O O . ASN A 1 211 ? 2.047 39.366 28.950 1.00 49.12 211 ASN A O 1
ATOM 1677 N N . LYS A 1 212 ? 2.333 41.136 30.281 1.00 45.75 212 LYS A N 1
ATOM 1678 C CA . LYS A 1 212 ? 2.989 41.948 29.247 1.00 45.75 212 LYS A CA 1
ATOM 1679 C C . LYS A 1 212 ? 4.394 41.431 28.916 1.00 45.75 212 LYS A C 1
ATOM 1681 O O . LYS A 1 212 ? 4.762 41.390 27.748 1.00 45.75 212 LYS A O 1
ATOM 1686 N N . ARG A 1 213 ? 5.165 40.996 29.921 1.00 45.56 213 ARG A N 1
ATOM 1687 C CA . ARG A 1 213 ? 6.511 40.417 29.734 1.00 45.56 213 ARG A CA 1
ATOM 1688 C C . ARG A 1 213 ? 6.464 39.046 29.060 1.00 45.56 213 ARG A C 1
ATOM 1690 O O . ARG A 1 213 ? 7.308 38.784 28.213 1.00 45.56 213 ARG A O 1
ATOM 1697 N N . LEU A 1 214 ? 5.462 38.222 29.372 1.00 44.22 214 LEU A N 1
ATOM 1698 C CA . LEU A 1 214 ? 5.256 36.921 28.732 1.00 44.22 214 LEU A CA 1
ATOM 1699 C C . LEU A 1 214 ? 4.796 37.068 27.273 1.00 44.22 214 LEU A C 1
ATOM 1701 O O . LEU A 1 214 ? 5.350 36.413 26.397 1.00 44.22 214 LEU A O 1
ATOM 1705 N N . MET A 1 215 ? 3.869 37.989 26.984 1.00 46.66 215 MET A N 1
ATOM 1706 C CA . MET A 1 215 ? 3.450 38.285 25.605 1.00 46.66 215 MET A CA 1
ATOM 1707 C C . MET A 1 215 ? 4.588 38.878 24.767 1.00 46.66 215 MET A C 1
ATOM 1709 O O . MET A 1 215 ? 4.740 38.517 23.605 1.00 46.66 215 MET A O 1
ATOM 1713 N N . ILE A 1 216 ? 5.434 39.733 25.356 1.00 51.94 216 ILE A N 1
ATOM 1714 C CA . ILE A 1 216 ? 6.653 40.224 24.697 1.00 51.94 216 ILE A CA 1
ATOM 1715 C C . ILE A 1 216 ? 7.645 39.076 24.482 1.00 51.94 216 ILE A C 1
ATOM 1717 O O . ILE A 1 216 ? 8.189 38.961 23.393 1.00 51.94 216 ILE A O 1
ATOM 1721 N N . ALA A 1 217 ? 7.854 38.192 25.461 1.00 45.09 217 ALA A N 1
ATOM 1722 C CA . ALA A 1 217 ? 8.757 37.050 25.318 1.00 45.09 217 ALA A CA 1
ATOM 1723 C C . ALA A 1 217 ? 8.289 36.059 24.239 1.00 45.09 217 ALA A C 1
ATOM 1725 O O . ALA A 1 217 ? 9.116 35.547 23.488 1.00 45.09 217 ALA A O 1
ATOM 1726 N N . LEU A 1 218 ? 6.980 35.827 24.111 1.00 47.78 218 LEU A N 1
ATOM 1727 C CA . LEU A 1 218 ? 6.397 34.973 23.074 1.00 47.78 218 LEU A CA 1
ATOM 1728 C C . LEU A 1 218 ? 6.402 35.648 21.698 1.00 47.78 218 LEU A C 1
ATOM 1730 O O . LEU A 1 218 ? 6.735 34.993 20.715 1.00 47.78 218 LEU A O 1
ATOM 1734 N N . ALA A 1 219 ? 6.131 36.954 21.619 1.00 49.97 219 ALA A N 1
ATOM 1735 C CA . ALA A 1 219 ? 6.262 37.719 20.379 1.00 49.97 219 ALA A CA 1
ATOM 1736 C C . ALA A 1 219 ? 7.721 37.779 19.902 1.00 49.97 219 ALA A C 1
ATOM 1738 O O . ALA A 1 219 ? 7.986 37.621 18.715 1.00 49.97 219 ALA A O 1
ATOM 1739 N N . VAL A 1 220 ? 8.676 37.939 20.823 1.00 55.84 220 VAL A N 1
ATOM 1740 C CA . VAL A 1 220 ? 10.116 37.915 20.536 1.00 55.84 220 VAL A CA 1
ATOM 1741 C C . VAL A 1 220 ? 10.575 36.507 20.164 1.00 55.84 220 VAL A C 1
ATOM 1743 O O . VAL A 1 220 ? 11.331 36.369 19.214 1.00 55.84 220 VAL A O 1
ATOM 1746 N N . SER A 1 221 ? 10.085 35.455 20.823 1.00 48.22 221 SER A N 1
ATOM 1747 C CA . SER A 1 221 ? 10.400 34.066 20.450 1.00 48.22 221 SER A CA 1
ATOM 1748 C C . SER A 1 221 ? 9.811 33.700 19.084 1.00 48.22 221 SER A C 1
ATOM 1750 O O . SER A 1 221 ? 10.492 33.086 18.271 1.00 48.22 221 SER A O 1
ATOM 1752 N N . GLY A 1 222 ? 8.587 34.146 18.788 1.00 47.84 222 GLY A N 1
ATOM 1753 C CA . GLY A 1 222 ? 7.969 34.028 17.468 1.00 47.84 222 GLY A CA 1
ATOM 1754 C C . GLY A 1 222 ? 8.733 34.809 16.399 1.00 47.84 222 GLY A C 1
ATOM 1755 O O . GLY A 1 222 ? 8.978 34.279 15.324 1.00 47.84 222 GLY A O 1
ATOM 1756 N N . LEU A 1 223 ? 9.196 36.025 16.705 1.00 52.44 223 LEU A N 1
ATOM 1757 C CA . LEU A 1 223 ? 10.030 36.825 15.805 1.00 52.44 223 LEU A CA 1
ATOM 1758 C C . LEU A 1 223 ? 11.412 36.190 15.589 1.00 52.44 223 LEU A C 1
ATOM 1760 O O . LEU A 1 223 ? 11.905 36.193 14.471 1.00 52.44 223 LEU A O 1
ATOM 1764 N N . ILE A 1 224 ? 12.019 35.605 16.624 1.00 55.62 224 ILE A N 1
ATOM 1765 C CA . ILE A 1 224 ? 13.288 34.871 16.526 1.00 55.62 224 ILE A CA 1
ATOM 1766 C C . ILE A 1 224 ? 13.116 33.626 15.658 1.00 55.62 224 ILE A C 1
ATOM 1768 O O . ILE A 1 224 ? 13.984 33.366 14.837 1.00 55.62 224 ILE A O 1
ATOM 1772 N N . LEU A 1 225 ? 12.001 32.900 15.784 1.00 47.31 225 LEU A N 1
ATOM 1773 C CA . LEU A 1 225 ? 11.675 31.771 14.910 1.00 47.31 225 LEU A CA 1
ATOM 1774 C C . LEU A 1 225 ? 11.386 32.221 13.471 1.00 47.31 225 LEU A C 1
ATOM 1776 O O . LEU A 1 225 ? 11.810 31.559 12.534 1.00 47.31 225 LEU A O 1
ATOM 1780 N N . LEU A 1 226 ? 10.727 33.366 13.274 1.00 47.28 226 LEU A N 1
ATOM 1781 C CA . LEU A 1 226 ? 10.489 33.941 11.946 1.00 47.28 226 LEU A CA 1
ATOM 1782 C C . LEU A 1 226 ? 11.784 34.433 11.287 1.00 47.28 226 LEU A C 1
ATOM 1784 O O . LEU A 1 226 ? 11.955 34.256 10.088 1.00 47.28 226 LEU A O 1
ATOM 1788 N N . VAL A 1 227 ? 12.703 35.031 12.051 1.00 55.53 227 VAL A N 1
ATOM 1789 C CA . VAL A 1 227 ? 14.005 35.509 11.559 1.00 55.53 227 VAL A CA 1
ATOM 1790 C C . VAL A 1 227 ? 14.977 34.347 11.358 1.00 55.53 227 VAL A C 1
ATOM 1792 O O . VAL A 1 227 ? 15.727 34.362 10.386 1.00 55.53 227 VAL A O 1
ATOM 1795 N N . SER A 1 228 ? 14.955 33.324 12.218 1.00 43.97 228 SER A N 1
ATOM 1796 C CA . SER A 1 228 ? 15.782 32.127 12.054 1.00 43.97 228 SER A CA 1
ATOM 1797 C C . SER A 1 228 ? 15.290 31.240 10.912 1.00 43.97 228 SER A C 1
ATOM 1799 O O . SER A 1 228 ? 16.126 30.665 10.224 1.00 43.97 228 SER A O 1
ATOM 1801 N N . ASP A 1 229 ? 13.979 31.189 10.651 1.00 42.28 229 ASP A N 1
ATOM 1802 C CA . ASP A 1 229 ? 13.411 30.488 9.494 1.00 42.28 229 ASP A CA 1
ATOM 1803 C C . ASP A 1 229 ? 13.540 31.311 8.204 1.00 42.28 229 ASP A C 1
ATOM 1805 O O . ASP A 1 229 ? 13.859 30.771 7.153 1.00 42.28 229 ASP A O 1
ATOM 1809 N N . TRP A 1 230 ? 13.417 32.643 8.261 1.00 51.12 230 TRP A N 1
ATOM 1810 C CA . TRP A 1 230 ? 13.783 33.496 7.125 1.00 51.12 230 TRP A CA 1
ATOM 1811 C C . TRP A 1 230 ? 15.261 33.319 6.773 1.00 51.12 230 TRP A C 1
ATOM 1813 O O . TRP A 1 230 ? 15.572 33.142 5.599 1.00 51.12 230 TRP A O 1
ATOM 1823 N N . ALA A 1 231 ? 16.156 33.280 7.768 1.00 44.19 231 ALA A N 1
ATOM 1824 C CA . ALA A 1 231 ? 17.582 33.023 7.578 1.00 44.19 231 ALA A CA 1
ATOM 1825 C C . ALA A 1 231 ? 17.871 31.581 7.118 1.00 44.19 231 ALA A C 1
ATOM 1827 O O . ALA A 1 231 ? 18.736 31.384 6.270 1.00 44.19 231 ALA A O 1
ATOM 1828 N N . SER A 1 232 ? 17.142 30.572 7.607 1.00 44.94 232 SER A N 1
ATOM 1829 C CA . SER A 1 232 ? 17.299 29.180 7.159 1.00 44.94 232 SER A CA 1
ATOM 1830 C C . SER A 1 232 ? 16.820 29.002 5.713 1.00 44.94 232 SER A C 1
ATOM 1832 O O . SER A 1 232 ? 17.479 28.327 4.928 1.00 44.94 232 SER A O 1
ATOM 1834 N N . VAL A 1 233 ? 15.734 29.671 5.318 1.00 46.41 233 VAL A N 1
ATOM 1835 C CA . VAL A 1 233 ? 15.178 29.642 3.960 1.00 46.41 233 VAL A CA 1
ATOM 1836 C C . VAL A 1 233 ? 16.015 30.477 2.984 1.00 46.41 233 VAL A C 1
ATOM 1838 O O . VAL A 1 233 ? 16.183 30.064 1.840 1.00 46.41 233 VAL A O 1
ATOM 1841 N N . THR A 1 234 ? 16.587 31.611 3.407 1.00 45.44 234 THR A N 1
ATOM 1842 C CA . THR A 1 234 ? 17.450 32.440 2.537 1.00 45.44 234 THR A CA 1
ATOM 1843 C C . THR A 1 234 ? 18.892 31.948 2.436 1.00 45.44 234 THR A C 1
ATOM 1845 O O . THR A 1 234 ? 19.493 32.135 1.382 1.00 45.44 234 THR A O 1
ATOM 1848 N N . PHE A 1 235 ? 19.452 31.304 3.469 1.00 42.19 235 PHE A N 1
ATOM 1849 C CA . PHE A 1 235 ? 20.858 30.869 3.465 1.00 42.19 235 PHE A CA 1
ATOM 1850 C C . PHE A 1 235 ? 21.071 29.347 3.400 1.00 42.19 235 PHE A C 1
ATOM 1852 O O . PHE A 1 235 ? 22.165 28.927 3.030 1.00 42.19 235 PHE A O 1
ATOM 1859 N N . LEU A 1 236 ? 20.082 28.507 3.739 1.00 44.06 236 LEU A N 1
ATOM 1860 C CA . LEU A 1 236 ? 20.272 27.048 3.882 1.00 44.06 236 LEU A CA 1
ATOM 1861 C C . LEU A 1 236 ? 19.159 26.175 3.260 1.00 44.06 236 LEU A C 1
ATOM 1863 O O . LEU A 1 236 ? 19.190 24.955 3.410 1.00 44.06 236 LEU A O 1
ATOM 1867 N N . GLY A 1 237 ? 18.198 26.750 2.528 1.00 34.59 237 GLY A N 1
ATOM 1868 C CA . GLY A 1 237 ? 16.999 26.035 2.079 1.00 34.59 237 GLY A CA 1
ATOM 1869 C C . GLY A 1 237 ? 16.611 26.294 0.626 1.00 34.59 237 GLY A C 1
ATOM 1870 O O . GLY A 1 237 ? 15.593 26.928 0.367 1.00 34.59 237 GLY A O 1
ATOM 1871 N N . HIS A 1 238 ? 17.343 25.730 -0.339 1.00 32.41 238 HIS A N 1
ATOM 1872 C CA . HIS A 1 238 ? 16.819 25.583 -1.701 1.00 32.41 238 HIS A CA 1
ATOM 1873 C C . HIS A 1 238 ? 15.761 24.464 -1.756 1.00 32.41 238 HIS A C 1
ATOM 1875 O O . HIS A 1 238 ? 16.021 23.342 -2.184 1.00 32.41 238 HIS A O 1
ATOM 1881 N N . HIS A 1 239 ? 14.528 24.796 -1.373 1.00 32.53 239 HIS A N 1
ATOM 1882 C CA . HIS A 1 239 ? 13.340 24.227 -2.006 1.00 32.53 239 HIS A CA 1
ATOM 1883 C C . HIS A 1 239 ? 12.923 25.175 -3.132 1.00 32.53 239 HIS A C 1
ATOM 1885 O O . HIS A 1 239 ? 12.347 26.229 -2.882 1.00 32.53 239 HIS A O 1
ATOM 1891 N N . VAL A 1 240 ? 13.227 24.812 -4.378 1.00 29.28 240 VAL A N 1
ATOM 1892 C CA . VAL A 1 240 ? 12.741 25.542 -5.555 1.00 29.28 240 VAL A CA 1
ATOM 1893 C C . VAL A 1 240 ? 11.464 24.866 -6.044 1.00 29.28 240 VAL A C 1
ATOM 1895 O O . VAL A 1 240 ? 11.500 23.922 -6.826 1.00 29.28 240 VAL A O 1
ATOM 1898 N N . THR A 1 241 ? 10.317 25.359 -5.580 1.00 31.69 241 THR A N 1
ATOM 1899 C CA . THR A 1 241 ? 9.093 25.369 -6.391 1.00 31.69 241 THR A CA 1
ATOM 1900 C C . THR A 1 241 ? 9.257 26.466 -7.437 1.00 31.69 241 THR A C 1
ATOM 1902 O O . THR A 1 241 ? 9.591 27.597 -7.083 1.00 31.69 241 THR A O 1
ATOM 1905 N N . GLY A 1 242 ? 9.073 26.127 -8.712 1.00 36.53 242 GLY A N 1
ATOM 1906 C CA . GLY A 1 242 ? 9.348 27.012 -9.841 1.00 36.53 242 GLY A CA 1
ATOM 1907 C C . GLY A 1 242 ? 8.663 28.378 -9.744 1.00 36.53 242 GLY A C 1
ATOM 1908 O O . GLY A 1 242 ? 7.439 28.472 -9.692 1.00 36.53 242 GLY A O 1
ATOM 1909 N N . ALA A 1 243 ? 9.472 29.434 -9.798 1.00 26.38 243 ALA A N 1
ATOM 1910 C CA . ALA A 1 243 ? 9.049 30.781 -10.148 1.00 26.38 243 ALA A CA 1
ATOM 1911 C C . ALA A 1 243 ? 9.842 31.221 -11.388 1.00 26.38 243 ALA A C 1
ATOM 1913 O O . ALA A 1 243 ? 11.063 31.079 -11.437 1.00 26.38 243 ALA A O 1
ATOM 1914 N N . LYS A 1 244 ? 9.129 31.717 -12.405 1.00 36.38 244 LYS A N 1
ATOM 1915 C CA . LYS A 1 244 ? 9.707 32.354 -13.598 1.00 36.38 244 LYS A CA 1
ATOM 1916 C C . LYS A 1 244 ? 10.440 33.640 -13.180 1.00 36.38 244 LYS A C 1
ATOM 1918 O O . LYS A 1 244 ? 9.836 34.414 -12.439 1.00 36.38 244 LYS A O 1
ATOM 1923 N N . PRO A 1 245 ? 11.658 33.931 -13.667 1.00 28.50 245 PRO A N 1
ATOM 1924 C CA . PRO A 1 245 ? 12.225 35.263 -13.530 1.00 28.50 245 PRO A CA 1
ATOM 1925 C C . PRO A 1 245 ? 11.767 36.146 -14.696 1.00 28.50 245 PRO A C 1
ATOM 1927 O O . PRO A 1 245 ? 12.100 35.877 -15.852 1.00 28.50 245 PRO A O 1
ATOM 1930 N N . ASP A 1 246 ? 11.020 37.203 -14.376 1.00 26.52 246 ASP A N 1
ATOM 1931 C CA . ASP A 1 246 ? 10.895 38.380 -15.233 1.00 26.52 246 ASP A CA 1
ATOM 1932 C C . ASP A 1 246 ? 12.234 39.126 -15.269 1.00 26.52 246 ASP A C 1
ATOM 1934 O O . ASP A 1 246 ? 12.900 39.327 -14.250 1.00 26.52 246 ASP A O 1
ATOM 1938 N N . ALA A 1 247 ? 12.635 39.515 -16.474 1.00 30.36 247 ALA A N 1
ATOM 1939 C CA . ALA A 1 247 ? 13.878 40.211 -16.750 1.00 30.36 247 ALA A CA 1
ATOM 1940 C C . ALA A 1 247 ? 13.735 41.719 -16.506 1.00 30.36 247 ALA A C 1
ATOM 1942 O O . ALA A 1 247 ? 12.880 42.364 -17.110 1.00 30.36 247 ALA A O 1
ATOM 1943 N N . THR A 1 248 ? 14.613 42.310 -15.690 1.00 28.38 248 THR A N 1
ATOM 1944 C CA . THR A 1 248 ? 15.091 43.697 -15.873 1.00 28.38 248 THR A CA 1
ATOM 1945 C C . THR A 1 248 ? 16.294 43.990 -14.970 1.00 28.38 248 THR A C 1
ATOM 1947 O O . THR A 1 248 ? 16.128 44.138 -13.766 1.00 28.38 248 THR A O 1
ATOM 1950 N N . ALA A 1 249 ? 17.496 44.100 -15.554 1.00 25.17 249 ALA A N 1
ATOM 1951 C CA . ALA A 1 249 ? 18.573 45.000 -15.105 1.00 25.17 249 ALA A CA 1
ATOM 1952 C C . ALA A 1 249 ? 19.765 44.990 -16.090 1.00 25.17 249 ALA A C 1
ATOM 1954 O O . ALA A 1 249 ? 20.534 44.041 -16.172 1.00 25.17 249 ALA A O 1
ATOM 1955 N N . THR A 1 250 ? 19.818 46.072 -16.863 1.00 22.91 250 THR A N 1
ATOM 1956 C CA . THR A 1 250 ? 20.937 46.919 -17.315 1.00 22.91 250 THR A CA 1
ATOM 1957 C C . THR A 1 250 ? 22.383 46.387 -17.401 1.00 22.91 250 THR A C 1
ATOM 1959 O O . THR A 1 250 ? 22.986 45.930 -16.439 1.00 22.91 250 THR A O 1
ATOM 1962 N N . VAL A 1 251 ? 22.935 46.612 -18.599 1.00 27.84 251 VAL A N 1
ATOM 1963 C CA . VAL A 1 251 ? 24.300 46.425 -19.128 1.00 27.84 251 VAL A CA 1
ATOM 1964 C C . VAL A 1 251 ? 25.356 47.316 -18.451 1.00 27.84 251 VAL A C 1
ATOM 1966 O O . VAL A 1 251 ? 25.014 48.425 -18.054 1.00 27.84 251 VAL A O 1
ATOM 1969 N N . LEU A 1 252 ? 26.614 46.831 -18.401 1.00 22.91 252 LEU A N 1
ATOM 1970 C CA . LEU A 1 252 ? 27.948 47.477 -18.595 1.00 22.91 252 LEU A CA 1
ATOM 1971 C C . LEU A 1 252 ? 28.997 46.459 -18.060 1.00 22.91 252 LEU A C 1
ATOM 1973 O O . LEU A 1 252 ? 28.834 46.001 -16.938 1.00 22.91 252 LEU A O 1
ATOM 1977 N N . GLY A 1 253 ? 30.057 45.975 -18.717 1.00 25.33 253 GLY A N 1
ATOM 1978 C CA . GLY A 1 253 ? 30.859 46.328 -19.892 1.00 25.33 253 GLY A CA 1
ATOM 1979 C C . GLY A 1 253 ? 31.954 45.238 -20.079 1.00 25.33 253 GLY A C 1
ATOM 1980 O O . GLY A 1 253 ? 32.197 44.443 -19.173 1.00 25.33 253 GLY A O 1
ATOM 1981 N N . GLU A 1 254 ? 32.545 45.177 -21.274 1.00 25.39 254 GLU A N 1
ATOM 1982 C CA . GLU A 1 254 ? 33.367 44.108 -21.897 1.00 25.39 254 GLU A CA 1
ATOM 1983 C C . GLU A 1 254 ? 34.670 43.716 -21.146 1.00 25.39 254 GLU A C 1
ATOM 1985 O O . GLU A 1 254 ? 35.199 44.490 -20.357 1.00 25.39 254 GLU A O 1
ATOM 1990 N N . THR A 1 255 ? 35.260 42.520 -21.338 1.00 24.31 255 THR A N 1
ATOM 1991 C CA . THR A 1 255 ? 36.281 42.253 -22.387 1.00 24.31 255 THR A CA 1
ATOM 1992 C C . THR A 1 255 ? 36.472 40.744 -22.674 1.00 24.31 255 THR A C 1
ATOM 1994 O O . THR A 1 255 ? 36.334 39.887 -21.807 1.00 24.31 255 THR A O 1
ATOM 1997 N N . THR A 1 256 ? 36.789 40.463 -23.937 1.00 26.20 256 THR A N 1
ATOM 1998 C CA . THR A 1 256 ? 36.758 39.237 -24.757 1.00 26.20 256 THR A CA 1
ATOM 1999 C C . THR A 1 256 ? 37.782 38.123 -24.469 1.00 26.20 256 THR A C 1
ATOM 2001 O O . THR A 1 256 ? 38.977 38.404 -24.461 1.00 26.20 256 THR A O 1
ATOM 2004 N N . VAL A 1 257 ? 37.337 36.851 -24.470 1.00 26.53 257 VAL A N 1
ATOM 2005 C CA . VAL A 1 257 ? 38.069 35.679 -25.025 1.00 26.53 257 VAL A CA 1
ATOM 2006 C C . VAL A 1 257 ? 37.048 34.693 -25.628 1.00 26.53 257 VAL A C 1
ATOM 2008 O O . VAL A 1 257 ? 36.003 34.435 -25.034 1.00 26.53 257 VAL A O 1
ATOM 2011 N N . ALA A 1 258 ? 37.323 34.202 -26.840 1.00 25.34 258 ALA A N 1
ATOM 2012 C CA . ALA A 1 258 ? 36.411 33.459 -27.714 1.00 25.34 258 ALA A CA 1
ATOM 2013 C C . ALA A 1 258 ? 35.803 32.185 -27.086 1.00 25.34 258 ALA A C 1
ATOM 2015 O O . ALA A 1 258 ? 36.510 31.332 -26.551 1.00 25.34 258 ALA A O 1
ATOM 2016 N N . LYS A 1 259 ? 34.476 32.060 -27.212 1.00 23.81 259 LYS A N 1
ATOM 2017 C CA . LYS A 1 259 ? 33.633 30.966 -26.716 1.00 23.81 259 LYS A CA 1
ATOM 2018 C C . LYS A 1 259 ? 33.253 30.040 -27.874 1.00 23.81 259 LYS A C 1
ATOM 2020 O O . LYS A 1 259 ? 32.644 30.486 -28.841 1.00 23.81 259 LYS A O 1
ATOM 2025 N N . VAL A 1 260 ? 33.578 28.756 -27.736 1.00 25.69 260 VAL A N 1
ATOM 2026 C CA . VAL A 1 260 ? 32.958 27.657 -28.491 1.00 25.69 260 VAL A CA 1
ATOM 2027 C C . VAL A 1 260 ? 31.485 27.590 -28.081 1.00 25.69 260 VAL A C 1
ATOM 2029 O O . VAL A 1 260 ? 31.168 27.537 -26.889 1.00 25.69 260 VAL A O 1
ATOM 2032 N N . GLU A 1 261 ? 30.587 27.660 -29.061 1.00 24.41 261 GLU A N 1
ATOM 2033 C CA . GLU A 1 261 ? 29.139 27.620 -28.860 1.00 24.41 261 GLU A CA 1
ATOM 2034 C C . GLU A 1 261 ? 28.718 26.320 -28.165 1.00 24.41 261 GLU A C 1
ATOM 2036 O O . GLU A 1 261 ? 28.769 25.227 -28.718 1.00 24.41 261 GLU A O 1
ATOM 2041 N N . THR A 1 262 ? 28.289 26.457 -26.915 1.00 24.64 262 THR A N 1
ATOM 2042 C CA . THR A 1 262 ? 27.539 25.449 -26.168 1.00 24.64 262 THR A CA 1
ATOM 2043 C C . THR A 1 262 ? 26.060 25.715 -26.419 1.00 24.64 262 THR A C 1
ATOM 2045 O O . THR A 1 262 ? 25.502 26.694 -25.920 1.00 24.64 262 THR A O 1
ATOM 2048 N N . VAL A 1 263 ? 25.438 24.866 -27.235 1.00 28.38 263 VAL A N 1
ATOM 2049 C CA . VAL A 1 263 ? 24.006 24.915 -27.537 1.00 28.38 263 VAL A CA 1
ATOM 2050 C C . VAL A 1 263 ? 23.222 24.194 -26.431 1.00 28.38 263 VAL A C 1
ATOM 2052 O O . VAL A 1 263 ? 23.438 23.019 -26.165 1.00 28.38 263 VAL A O 1
ATOM 2055 N N . ALA A 1 264 ? 22.310 24.951 -25.815 1.00 24.53 264 ALA A N 1
ATOM 2056 C CA . ALA A 1 264 ? 21.065 24.551 -25.148 1.00 24.53 264 ALA A CA 1
ATOM 2057 C C . ALA A 1 264 ? 21.096 23.441 -24.070 1.00 24.53 264 ALA A C 1
ATOM 2059 O O . ALA A 1 264 ? 20.773 22.283 -24.318 1.00 24.53 264 ALA A O 1
ATOM 2060 N N . ALA A 1 265 ? 21.270 23.852 -22.811 1.00 31.08 265 ALA A N 1
ATOM 2061 C CA . ALA A 1 265 ? 20.686 23.160 -21.663 1.00 31.08 265 ALA A CA 1
ATOM 2062 C C . ALA A 1 265 ? 19.268 23.714 -21.410 1.00 31.08 265 ALA A C 1
ATOM 2064 O O . ALA A 1 265 ? 19.151 24.856 -20.975 1.00 31.08 265 ALA A O 1
ATOM 2065 N N . ALA A 1 266 ? 18.222 22.933 -21.736 1.00 27.16 266 ALA A N 1
ATOM 2066 C CA . ALA A 1 266 ? 16.842 23.016 -21.198 1.00 27.16 266 ALA A CA 1
ATOM 2067 C C . ALA A 1 266 ? 15.822 22.073 -21.891 1.00 27.16 266 ALA A C 1
ATOM 2069 O O . ALA A 1 266 ? 14.637 22.124 -21.561 1.00 27.16 266 ALA A O 1
ATOM 2070 N N . GLN A 1 267 ? 16.219 21.212 -22.835 1.00 33.09 267 GLN A N 1
ATOM 2071 C CA . GLN A 1 267 ? 15.321 20.189 -23.390 1.00 33.09 267 GLN A CA 1
ATOM 2072 C C . GLN A 1 267 ? 15.639 18.828 -22.762 1.00 33.09 267 GLN A C 1
ATOM 2074 O O . GLN A 1 267 ? 16.794 18.410 -22.740 1.00 33.09 267 GLN A O 1
ATOM 2079 N N . GLY A 1 268 ? 14.623 18.178 -22.180 1.00 45.41 268 GLY A N 1
ATOM 2080 C CA . GLY A 1 268 ? 14.750 16.825 -21.632 1.00 45.41 268 GLY A CA 1
ATOM 2081 C C . GLY A 1 268 ? 15.242 15.848 -22.699 1.00 45.41 268 GLY A C 1
ATOM 2082 O O . GLY A 1 268 ? 14.997 16.052 -23.889 1.00 45.41 268 GLY A O 1
ATOM 2083 N N . VAL A 1 269 ? 15.945 14.800 -22.275 1.00 50.34 269 VAL A N 1
ATOM 2084 C CA . VAL A 1 269 ? 16.390 13.739 -23.179 1.00 50.34 269 VAL A CA 1
ATOM 2085 C C . VAL A 1 269 ? 15.140 13.122 -23.823 1.00 50.34 269 VAL A C 1
ATOM 2087 O O . VAL A 1 269 ? 14.171 12.854 -23.101 1.00 50.34 269 VAL A O 1
ATOM 2090 N N . PRO A 1 270 ? 15.104 12.924 -25.156 1.00 56.75 270 PRO A N 1
ATOM 2091 C CA . PRO A 1 270 ? 14.000 12.226 -25.793 1.00 56.75 270 PRO A CA 1
ATOM 2092 C C . PRO A 1 270 ? 13.795 10.884 -25.086 1.00 56.75 270 PRO A C 1
ATOM 2094 O O . PRO A 1 270 ? 14.734 10.111 -24.919 1.00 56.75 270 PRO A O 1
ATOM 2097 N N . MET A 1 271 ? 12.573 10.622 -24.639 1.00 55.91 271 MET A N 1
ATOM 2098 C CA . MET A 1 271 ? 12.144 9.319 -24.131 1.00 55.91 271 MET A CA 1
ATOM 2099 C C . MET A 1 271 ? 11.125 8.821 -25.147 1.00 55.91 271 MET A C 1
ATOM 2101 O O . MET A 1 271 ? 10.242 9.614 -25.479 1.00 55.91 271 MET A O 1
ATOM 2105 N N . GLY A 1 272 ? 11.279 7.592 -25.650 1.00 53.72 272 GLY A N 1
ATOM 2106 C CA . GLY A 1 272 ? 10.550 7.058 -26.808 1.00 53.72 272 GLY A CA 1
ATOM 2107 C C . GLY A 1 272 ? 9.056 7.381 -26.823 1.00 53.72 272 GLY A C 1
ATOM 2108 O O . GLY A 1 272 ? 8.438 7.571 -25.767 1.00 53.72 272 GLY A O 1
ATOM 2109 N N . ASP A 1 273 ? 8.484 7.471 -28.025 1.00 56.41 273 ASP A N 1
ATOM 2110 C CA . ASP A 1 273 ? 7.059 7.751 -28.203 1.00 56.41 273 ASP A CA 1
ATOM 2111 C C . ASP A 1 273 ? 6.202 6.750 -27.418 1.00 56.41 273 ASP A C 1
ATOM 2113 O O . ASP A 1 273 ? 6.467 5.555 -27.406 1.00 56.41 273 ASP A O 1
ATOM 2117 N N . VAL A 1 274 ? 5.112 7.229 -26.810 1.00 51.91 274 VAL A N 1
ATOM 2118 C CA . VAL A 1 274 ? 4.115 6.390 -26.101 1.00 51.91 274 VAL A CA 1
ATOM 2119 C C . VAL A 1 274 ? 3.235 5.602 -27.100 1.00 51.91 274 VAL A C 1
ATOM 2121 O O . VAL A 1 274 ? 2.202 5.041 -26.747 1.00 51.91 274 VAL A O 1
ATOM 2124 N N . SER A 1 275 ? 3.632 5.556 -28.374 1.00 45.53 275 SER A N 1
ATOM 2125 C CA . SER A 1 275 ? 2.933 4.874 -29.462 1.00 45.53 275 SER A CA 1
ATOM 2126 C C . SER A 1 275 ? 3.223 3.370 -29.431 1.00 45.53 275 SER A C 1
ATOM 2128 O O . SER A 1 275 ? 3.832 2.822 -30.351 1.00 45.53 275 SER A O 1
ATOM 2130 N N . GLY A 1 276 ? 2.762 2.701 -28.376 1.00 45.75 276 GLY A N 1
ATOM 2131 C CA . GLY A 1 276 ? 2.735 1.248 -28.331 1.00 45.75 276 GLY A CA 1
ATOM 2132 C C . GLY A 1 276 ? 1.724 0.689 -29.330 1.00 45.75 276 GLY A C 1
ATOM 2133 O O . GLY A 1 276 ? 0.588 1.164 -29.405 1.00 45.75 276 GLY A O 1
ATOM 2134 N N . THR A 1 277 ? 2.091 -0.342 -30.091 1.00 45.28 277 THR A N 1
ATOM 2135 C CA . THR A 1 277 ? 1.076 -1.156 -30.774 1.00 45.28 277 THR A CA 1
ATOM 2136 C C . THR A 1 277 ? 0.511 -2.159 -29.772 1.00 45.28 277 THR A C 1
ATOM 2138 O O . THR A 1 277 ? 1.155 -3.135 -29.400 1.00 45.28 277 THR A O 1
ATOM 2141 N N . ALA A 1 278 ? -0.737 -1.950 -29.347 1.00 39.59 278 ALA A N 1
ATOM 2142 C CA . ALA A 1 278 ? -1.491 -2.956 -28.596 1.00 39.59 278 ALA A CA 1
ATOM 2143 C C . ALA A 1 278 ? -2.034 -4.083 -29.492 1.00 39.59 278 ALA A C 1
ATOM 2145 O O . ALA A 1 278 ? -2.803 -4.924 -29.030 1.00 39.59 278 ALA A O 1
ATOM 2146 N N . ALA A 1 279 ? -1.648 -4.106 -30.770 1.00 47.81 279 ALA A N 1
ATOM 2147 C CA . ALA A 1 279 ? -1.839 -5.238 -31.660 1.00 47.81 279 ALA A CA 1
ATOM 2148 C C . ALA A 1 279 ? -0.760 -6.296 -31.387 1.00 47.81 279 ALA A C 1
ATOM 2150 O O . ALA A 1 279 ? 0.388 -5.965 -31.099 1.00 47.81 279 ALA A O 1
ATOM 2151 N N . ALA A 1 280 ? -1.116 -7.579 -31.488 1.00 52.59 280 ALA A N 1
ATOM 2152 C CA . ALA A 1 280 ? -0.142 -8.659 -31.400 1.00 52.59 280 ALA A CA 1
ATOM 2153 C C . ALA A 1 280 ? 0.906 -8.485 -32.508 1.00 52.59 280 ALA A C 1
ATOM 2155 O O . ALA A 1 280 ? 0.629 -8.730 -33.683 1.00 52.59 280 ALA A O 1
ATOM 2156 N N . VAL A 1 281 ? 2.103 -8.044 -32.133 1.00 62.34 281 VAL A N 1
ATOM 2157 C CA . VAL A 1 281 ? 3.209 -7.908 -33.072 1.00 62.34 281 VAL A CA 1
ATOM 2158 C C . VAL A 1 281 ? 3.610 -9.315 -33.519 1.00 62.34 281 VAL A C 1
ATOM 2160 O O . VAL A 1 281 ? 4.073 -10.126 -32.710 1.00 62.34 281 VAL A O 1
ATOM 2163 N N . GLN A 1 282 ? 3.372 -9.630 -34.795 1.00 67.88 282 GLN A N 1
ATOM 2164 C CA . GLN A 1 282 ? 3.785 -10.902 -35.382 1.00 67.88 282 GLN A CA 1
ATOM 2165 C C . GLN A 1 282 ? 5.313 -10.917 -35.510 1.00 67.88 282 GLN A C 1
ATOM 2167 O O . GLN A 1 282 ? 5.909 -10.039 -36.134 1.00 67.88 282 GLN A O 1
ATOM 2172 N N . GLY A 1 283 ? 5.947 -11.904 -34.885 1.00 73.31 283 GLY A N 1
ATOM 2173 C CA . GLY A 1 283 ? 7.395 -12.076 -34.856 1.00 73.31 283 GLY A CA 1
ATOM 2174 C C . GLY A 1 283 ? 7.763 -13.450 -34.306 1.00 73.31 283 GLY A C 1
ATOM 2175 O O . GLY A 1 283 ? 6.936 -14.118 -33.674 1.00 73.31 283 GLY A O 1
ATOM 2176 N N . LEU A 1 284 ? 8.988 -13.893 -34.586 1.00 87.81 284 LEU A N 1
ATOM 2177 C CA . LEU A 1 284 ? 9.530 -15.120 -34.013 1.00 87.81 284 LEU A CA 1
ATOM 2178 C C . LEU A 1 284 ? 9.754 -14.896 -32.511 1.00 87.81 284 LEU A C 1
ATOM 2180 O O . LEU A 1 284 ? 10.182 -13.822 -32.093 1.00 87.81 284 LEU A O 1
ATOM 2184 N N . ARG A 1 285 ? 9.452 -15.900 -31.686 1.00 89.12 285 ARG A N 1
ATOM 2185 C CA . ARG A 1 285 ? 9.663 -15.833 -30.237 1.00 89.12 285 ARG A CA 1
ATOM 2186 C C . ARG A 1 285 ? 10.804 -16.738 -29.828 1.00 89.12 285 ARG A C 1
ATOM 2188 O O . ARG A 1 285 ? 10.760 -17.943 -30.054 1.00 89.12 285 ARG A O 1
ATOM 2195 N N . MET A 1 286 ? 11.796 -16.128 -29.206 1.00 90.56 286 MET A N 1
ATOM 2196 C CA . MET A 1 286 ? 13.004 -16.777 -28.736 1.00 90.56 286 MET A CA 1
ATOM 2197 C C . MET A 1 286 ? 12.836 -17.188 -27.274 1.00 90.56 286 MET A C 1
ATOM 2199 O O . MET A 1 286 ? 12.522 -16.320 -26.456 1.00 90.56 286 MET A O 1
ATOM 2203 N N . PRO A 1 287 ? 13.015 -18.474 -26.921 1.00 91.19 287 PRO A N 1
ATOM 2204 C CA . PRO A 1 287 ? 12.838 -18.932 -25.550 1.00 91.19 287 PRO A CA 1
ATOM 2205 C C . PRO A 1 287 ? 13.939 -18.381 -24.635 1.00 91.19 287 PRO A C 1
ATOM 2207 O O . PRO A 1 287 ? 15.125 -18.477 -24.938 1.00 91.19 287 PRO A O 1
ATOM 2210 N N . LEU A 1 288 ? 13.533 -17.852 -23.484 1.00 90.94 288 LEU A N 1
ATOM 2211 C CA . LEU A 1 288 ? 14.389 -17.359 -22.410 1.00 90.94 288 LEU A CA 1
ATOM 2212 C C . LEU A 1 288 ? 13.821 -17.872 -21.078 1.00 90.94 288 LEU A C 1
ATOM 2214 O O . LEU A 1 288 ? 13.004 -17.225 -20.428 1.00 90.94 288 LEU A O 1
ATOM 2218 N N . ALA A 1 289 ? 14.217 -19.081 -20.688 1.00 89.31 289 ALA A N 1
ATOM 2219 C CA . ALA A 1 289 ? 13.648 -19.775 -19.534 1.00 89.31 289 ALA A CA 1
ATOM 2220 C C . ALA A 1 289 ? 14.717 -20.184 -18.514 1.00 89.31 289 ALA A C 1
ATOM 2222 O O . ALA A 1 289 ? 15.839 -20.540 -18.879 1.00 89.31 289 ALA A O 1
ATOM 2223 N N . ASN A 1 290 ? 14.333 -20.196 -17.237 1.00 91.88 290 ASN A N 1
ATOM 2224 C CA . ASN A 1 290 ? 15.136 -20.684 -16.113 1.00 91.88 290 ASN A CA 1
ATOM 2225 C C . ASN A 1 290 ? 14.269 -21.523 -15.147 1.00 91.88 290 ASN A C 1
ATOM 2227 O O . ASN A 1 290 ? 13.200 -21.997 -15.533 1.00 91.88 290 ASN A O 1
ATOM 2231 N N . GLU A 1 291 ? 14.692 -21.754 -13.900 1.00 91.31 291 GLU A N 1
ATOM 2232 C CA . GLU A 1 291 ? 13.910 -22.569 -12.951 1.00 91.31 291 GLU A CA 1
ATOM 2233 C C . GLU A 1 291 ? 12.627 -21.877 -12.454 1.00 91.31 291 GLU A C 1
ATOM 2235 O O . GLU A 1 291 ? 11.650 -22.558 -12.143 1.00 91.31 291 GLU A O 1
ATOM 2240 N N . ARG A 1 292 ? 12.586 -20.538 -12.423 1.00 90.88 292 ARG A N 1
ATOM 2241 C CA . ARG A 1 292 ? 11.450 -19.756 -11.899 1.00 90.88 292 ARG A CA 1
ATOM 2242 C C . ARG A 1 292 ? 10.495 -19.248 -12.976 1.00 90.88 292 ARG A C 1
ATOM 2244 O O . ARG A 1 292 ? 9.314 -19.027 -12.699 1.00 90.88 292 ARG A O 1
ATOM 2251 N N . VAL A 1 293 ? 11.006 -19.043 -14.183 1.00 92.50 293 VAL A N 1
ATOM 2252 C CA . VAL A 1 293 ? 10.361 -18.270 -15.240 1.00 92.50 293 VAL A CA 1
ATOM 2253 C C . VAL A 1 293 ? 10.450 -19.001 -16.579 1.00 92.50 293 VAL A C 1
ATOM 2255 O O . VAL A 1 293 ? 11.460 -19.632 -16.896 1.00 92.50 293 VAL A O 1
ATOM 2258 N N . ASP A 1 294 ? 9.375 -18.929 -17.358 1.00 92.31 294 ASP A N 1
ATOM 2259 C CA . ASP A 1 294 ? 9.360 -19.245 -18.788 1.00 92.31 294 ASP A CA 1
ATOM 2260 C C . ASP A 1 294 ? 9.040 -1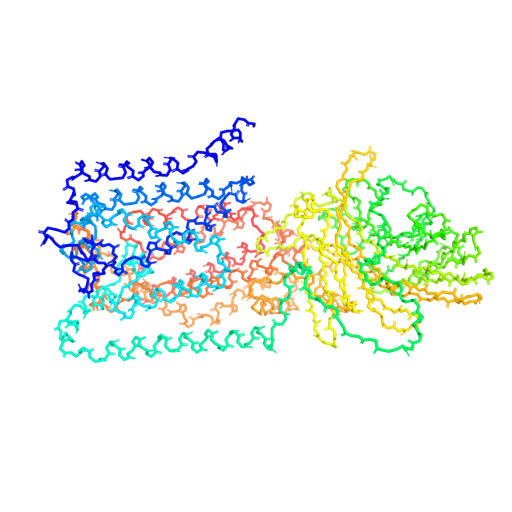7.965 -19.564 1.00 92.31 294 ASP A C 1
ATOM 2262 O O . ASP A 1 294 ? 7.891 -17.522 -19.578 1.00 92.31 294 ASP A O 1
ATOM 2266 N N . ALA A 1 295 ? 10.056 -17.300 -20.110 1.00 92.31 295 ALA A N 1
ATOM 2267 C CA . ALA A 1 295 ? 9.883 -16.068 -20.865 1.00 92.31 295 ALA A CA 1
ATOM 2268 C C . ALA A 1 295 ? 10.210 -16.275 -22.338 1.00 92.31 295 ALA A C 1
ATOM 2270 O O . ALA A 1 295 ? 10.935 -17.193 -22.722 1.00 92.31 295 ALA A O 1
ATOM 2271 N N . THR A 1 296 ? 9.705 -15.376 -23.174 1.00 91.38 296 THR A N 1
ATOM 2272 C CA . THR A 1 296 ? 10.114 -15.306 -24.571 1.00 91.38 296 THR A CA 1
ATOM 2273 C C . THR A 1 296 ? 10.423 -13.880 -24.975 1.00 91.38 296 THR A C 1
ATOM 2275 O O . THR A 1 296 ? 9.726 -12.945 -24.573 1.00 91.38 296 THR A O 1
ATOM 2278 N N . VAL A 1 297 ? 11.429 -13.730 -25.827 1.00 92.12 297 VAL A N 1
ATOM 2279 C CA . VAL A 1 297 ? 11.782 -12.463 -26.460 1.00 92.12 297 VAL A CA 1
ATOM 2280 C C . VAL A 1 297 ? 11.231 -12.461 -27.880 1.00 92.12 297 VAL A C 1
ATOM 2282 O O . VAL A 1 297 ? 11.503 -13.377 -28.655 1.00 92.12 297 VAL A O 1
ATOM 2285 N N . ASN A 1 298 ? 10.447 -11.447 -28.228 1.00 92.62 298 ASN A N 1
ATOM 2286 C CA . ASN A 1 298 ? 9.898 -11.291 -29.569 1.00 92.62 298 ASN A CA 1
ATOM 2287 C C . ASN A 1 298 ? 10.926 -10.595 -30.467 1.00 92.62 298 ASN A C 1
ATOM 2289 O O . ASN A 1 298 ? 11.403 -9.506 -30.135 1.00 92.62 298 ASN A O 1
ATOM 2293 N N . THR A 1 299 ? 11.263 -11.209 -31.604 1.00 91.88 299 THR A N 1
ATOM 2294 C CA . THR A 1 299 ? 12.213 -10.637 -32.570 1.00 91.88 299 THR A CA 1
ATOM 2295 C C . THR A 1 299 ? 11.695 -9.345 -33.180 1.00 91.88 299 THR A C 1
ATOM 2297 O O . THR A 1 299 ? 12.488 -8.508 -33.593 1.00 91.88 299 THR A O 1
ATOM 2300 N N . THR A 1 300 ? 10.381 -9.139 -33.228 1.00 90.75 300 THR A N 1
ATOM 2301 C CA . THR A 1 300 ? 9.822 -7.846 -33.621 1.00 90.75 300 THR A CA 1
ATOM 2302 C C . THR A 1 300 ? 9.732 -6.939 -32.395 1.00 90.75 300 THR A C 1
ATOM 2304 O O . THR A 1 300 ? 9.201 -7.317 -31.352 1.00 90.75 300 THR A O 1
ATOM 2307 N N . GLY A 1 301 ? 10.322 -5.753 -32.500 1.00 87.88 301 GLY A N 1
ATOM 2308 C CA . GLY A 1 301 ? 10.565 -4.822 -31.401 1.00 87.88 301 GLY A CA 1
ATOM 2309 C C . GLY A 1 301 ? 11.730 -5.213 -30.491 1.00 87.88 301 GLY A C 1
ATOM 2310 O O . GLY A 1 301 ? 12.174 -4.392 -29.690 1.00 87.88 301 GLY A O 1
ATOM 2311 N N . GLY A 1 302 ? 12.241 -6.447 -30.601 1.00 90.88 302 GLY A N 1
ATOM 2312 C CA . GLY A 1 302 ? 13.277 -6.970 -29.713 1.00 90.88 302 GLY A CA 1
ATOM 2313 C C . GLY A 1 302 ? 12.848 -6.876 -28.249 1.00 90.88 302 GLY A C 1
ATOM 2314 O O . GLY A 1 302 ? 13.631 -6.400 -27.429 1.00 90.88 302 GLY A O 1
ATOM 2315 N N . ARG A 1 303 ? 11.584 -7.210 -27.954 1.00 91.81 303 ARG A N 1
ATOM 2316 C CA . ARG A 1 303 ? 10.895 -6.898 -26.689 1.00 91.81 303 ARG A CA 1
ATOM 2317 C C . ARG A 1 303 ? 10.645 -8.136 -25.832 1.00 91.81 303 ARG A C 1
ATOM 2319 O O . ARG A 1 303 ? 10.428 -9.231 -26.353 1.00 91.81 303 ARG A O 1
ATOM 2326 N N . LEU A 1 304 ? 10.607 -7.940 -24.516 1.00 94.06 304 LEU A N 1
ATOM 2327 C CA . LEU A 1 304 ? 10.188 -8.952 -23.548 1.00 94.06 304 LEU A CA 1
ATOM 2328 C C . LEU A 1 304 ? 8.677 -8.804 -23.322 1.00 94.06 304 LEU A C 1
ATOM 2330 O O . LEU A 1 304 ? 8.246 -7.906 -22.597 1.00 94.06 304 LEU A O 1
ATOM 2334 N N . ASP A 1 305 ? 7.875 -9.640 -23.984 1.00 90.00 305 ASP A N 1
ATOM 2335 C CA . ASP A 1 305 ? 6.414 -9.469 -24.046 1.00 90.00 305 ASP A CA 1
ATOM 2336 C C . ASP A 1 305 ? 5.585 -10.676 -23.580 1.00 90.00 305 ASP A C 1
ATOM 2338 O O . ASP A 1 305 ? 4.370 -10.552 -23.419 1.00 90.00 305 ASP A O 1
ATOM 2342 N N . GLN A 1 306 ? 6.221 -11.819 -23.307 1.00 92.25 306 GLN A N 1
ATOM 2343 C CA . GLN A 1 306 ? 5.594 -12.968 -22.655 1.00 92.25 306 GLN A CA 1
ATOM 2344 C C . GLN A 1 306 ? 6.508 -13.539 -21.580 1.00 92.25 306 GLN A C 1
ATOM 2346 O O . GLN A 1 306 ? 7.700 -13.755 -21.804 1.00 92.25 306 GLN A O 1
ATOM 2351 N N . LEU A 1 307 ? 5.931 -13.776 -20.403 1.00 94.50 307 LEU A N 1
ATOM 2352 C CA . LEU A 1 307 ? 6.643 -14.305 -19.249 1.00 94.50 307 LEU A CA 1
ATOM 2353 C C . LEU A 1 307 ? 5.670 -15.010 -18.313 1.00 94.50 307 LEU A C 1
ATOM 2355 O O . LEU A 1 307 ? 4.729 -14.396 -17.812 1.00 94.50 307 LEU A O 1
ATOM 2359 N N . VAL A 1 308 ? 5.927 -16.287 -18.055 1.00 94.38 308 VAL A N 1
ATOM 2360 C CA . VAL A 1 308 ? 5.159 -17.141 -17.153 1.00 94.38 308 VAL A CA 1
ATOM 2361 C C . VAL A 1 308 ? 5.957 -17.374 -15.877 1.00 94.38 308 VAL A C 1
ATOM 2363 O O . VAL A 1 308 ? 7.096 -17.843 -15.916 1.00 94.38 308 VAL A O 1
ATOM 2366 N N . LEU A 1 309 ? 5.354 -17.078 -14.728 1.00 93.69 309 LEU A N 1
ATOM 2367 C CA . LEU A 1 309 ? 5.925 -17.387 -13.422 1.00 93.69 309 LEU A CA 1
ATOM 2368 C C . LEU A 1 309 ? 5.534 -18.819 -13.028 1.00 93.69 309 LEU A C 1
ATOM 2370 O O . LEU A 1 309 ? 4.385 -19.079 -12.672 1.00 93.69 309 LEU A O 1
ATOM 2374 N N . LYS A 1 310 ? 6.491 -19.753 -13.081 1.00 91.19 310 LYS A N 1
ATOM 2375 C CA . LYS A 1 310 ? 6.243 -21.207 -12.982 1.00 91.19 310 LYS A CA 1
ATOM 2376 C C . LYS A 1 310 ? 5.655 -21.641 -11.639 1.00 91.19 310 LYS A C 1
ATOM 2378 O O . LYS A 1 310 ? 4.836 -22.550 -11.588 1.00 91.19 310 LYS A O 1
ATOM 2383 N N . SER A 1 311 ? 6.071 -20.988 -10.555 1.00 86.81 311 SER A N 1
ATOM 2384 C CA . SER A 1 311 ? 5.678 -21.354 -9.186 1.00 86.81 311 SER A CA 1
ATOM 2385 C C . SER A 1 311 ? 4.381 -20.695 -8.713 1.00 86.81 311 SER A C 1
ATOM 2387 O O . SER A 1 311 ? 3.971 -20.914 -7.572 1.00 86.81 311 SER A O 1
ATOM 2389 N N . TYR A 1 312 ? 3.746 -19.868 -9.545 1.00 87.06 312 TYR A N 1
ATOM 2390 C CA . TYR A 1 312 ? 2.539 -19.131 -9.182 1.00 87.06 312 TYR A CA 1
ATOM 2391 C C . TYR A 1 312 ? 1.417 -19.444 -10.153 1.00 87.06 312 TYR A C 1
ATOM 2393 O O . TYR A 1 312 ? 1.660 -19.734 -11.313 1.00 87.06 312 TYR A O 1
ATOM 2401 N N . LYS A 1 313 ? 0.184 -19.353 -9.667 1.00 84.25 313 LYS A N 1
ATOM 2402 C CA . LYS A 1 313 ? -1.035 -19.590 -10.445 1.00 84.25 313 LYS A CA 1
ATOM 2403 C C . LYS A 1 313 ? -1.848 -18.308 -10.533 1.00 84.25 313 LYS A C 1
ATOM 2405 O O . LYS A 1 313 ? -1.754 -17.507 -9.592 1.00 84.25 313 LYS A O 1
ATOM 2410 N N . SER A 1 314 ? -2.645 -18.103 -11.584 1.00 78.44 314 SER A N 1
ATOM 2411 C CA . SER A 1 314 ? -3.556 -16.949 -11.619 1.00 78.44 314 SER A CA 1
ATOM 2412 C C . SER A 1 314 ? -4.706 -17.144 -10.624 1.00 78.44 314 SER A C 1
ATOM 2414 O O . SER A 1 314 ? -4.949 -16.254 -9.810 1.00 78.44 314 SER A O 1
ATOM 2416 N N . GLU A 1 315 ? -5.261 -18.358 -10.570 1.00 78.06 315 GLU A N 1
ATOM 2417 C CA . GLU A 1 315 ? -6.286 -18.804 -9.617 1.00 78.06 315 GLU A CA 1
ATOM 2418 C C . GLU A 1 315 ? -5.855 -20.093 -8.888 1.00 78.06 315 GLU A C 1
ATOM 2420 O O . GLU A 1 315 ? -4.933 -20.788 -9.311 1.00 78.06 315 GLU A O 1
ATOM 2425 N N . ILE A 1 316 ? -6.501 -20.436 -7.768 1.00 75.38 316 ILE A N 1
ATOM 2426 C CA . ILE A 1 316 ? -6.123 -21.598 -6.934 1.00 75.38 316 ILE A CA 1
ATOM 2427 C C . ILE A 1 316 ? -6.232 -22.926 -7.707 1.00 75.38 316 ILE A C 1
ATOM 2429 O O . ILE A 1 316 ? -5.343 -23.785 -7.597 1.00 75.38 316 ILE A O 1
ATOM 2433 N N . ASP A 1 317 ? -7.293 -23.067 -8.508 1.00 74.19 317 ASP A N 1
ATOM 2434 C CA . ASP A 1 317 ? -7.640 -24.296 -9.235 1.00 74.19 317 ASP A CA 1
ATOM 2435 C C . ASP A 1 317 ? -6.911 -24.441 -10.579 1.00 74.19 317 ASP A C 1
ATOM 2437 O O . ASP A 1 317 ? -6.919 -25.514 -11.190 1.00 74.19 317 ASP A O 1
ATOM 2441 N N . GLU A 1 318 ? -6.227 -23.390 -11.028 1.00 78.06 318 GLU A N 1
ATOM 2442 C CA . GLU A 1 318 ? -5.441 -23.424 -12.254 1.00 78.06 318 GLU A CA 1
ATOM 2443 C C . GLU A 1 318 ? -4.205 -24.321 -12.079 1.00 78.06 318 GLU A C 1
ATOM 2445 O O . GLU A 1 318 ? -3.601 -24.404 -11.001 1.00 78.06 318 GLU A O 1
ATOM 2450 N N . LYS A 1 319 ? -3.845 -25.062 -13.128 1.00 70.62 319 LYS A N 1
ATOM 2451 C CA . LYS A 1 319 ? -2.701 -25.990 -13.103 1.00 70.62 319 LYS A CA 1
ATOM 2452 C C . LYS A 1 319 ? -1.438 -25.391 -13.704 1.00 70.62 319 LYS A C 1
ATOM 2454 O O . LYS A 1 319 ? -0.348 -25.823 -13.334 1.00 70.62 319 LYS A O 1
ATOM 2459 N N . ASP A 1 320 ? -1.604 -24.415 -14.586 1.00 79.12 320 ASP A N 1
ATOM 2460 C CA . ASP A 1 320 ? -0.519 -23.802 -15.333 1.00 79.12 320 ASP A CA 1
ATOM 2461 C C . ASP A 1 320 ? 0.095 -22.629 -14.558 1.00 79.12 320 ASP A C 1
ATOM 2463 O O . ASP A 1 320 ? -0.488 -22.094 -13.608 1.00 79.12 320 ASP A O 1
ATOM 2467 N N . GLY A 1 321 ? 1.316 -22.258 -14.944 1.00 80.75 321 GLY A N 1
ATOM 2468 C CA . GLY A 1 321 ? 2.003 -21.106 -14.373 1.00 80.75 321 GLY A CA 1
ATOM 2469 C C . GLY A 1 321 ? 1.291 -19.793 -14.708 1.00 80.75 321 GLY A C 1
ATOM 2470 O O . GLY A 1 321 ? 0.599 -19.662 -15.717 1.00 80.75 321 GLY A O 1
ATOM 2471 N N . PHE A 1 322 ? 1.492 -18.778 -13.875 1.00 88.25 322 PHE A N 1
ATOM 2472 C CA . PHE A 1 322 ? 0.851 -17.482 -14.037 1.00 88.25 322 PHE A CA 1
ATOM 2473 C C . PHE A 1 322 ? 1.505 -16.705 -15.184 1.00 88.25 322 PHE A C 1
ATOM 2475 O O . PHE A 1 322 ? 2.636 -16.232 -15.056 1.00 88.25 322 PHE A O 1
ATOM 2482 N N . THR A 1 323 ? 0.788 -16.564 -16.302 1.00 88.44 323 THR A N 1
ATOM 2483 C CA . THR A 1 323 ? 1.222 -15.729 -17.433 1.00 88.44 323 THR A CA 1
ATOM 2484 C C . THR A 1 323 ? 1.122 -14.258 -17.049 1.00 88.44 323 THR A C 1
ATOM 2486 O O . THR A 1 323 ? 0.031 -13.681 -17.040 1.00 88.44 323 THR A O 1
ATOM 2489 N N . PHE A 1 324 ? 2.269 -13.669 -16.726 1.00 91.94 324 PHE A N 1
ATOM 2490 C CA . PHE A 1 324 ? 2.376 -12.305 -16.245 1.00 91.94 324 PHE A CA 1
ATOM 2491 C C . PHE A 1 324 ? 2.614 -11.315 -17.391 1.00 91.94 324 PHE A C 1
ATOM 2493 O O . PHE A 1 324 ? 1.744 -10.499 -17.671 1.00 91.94 324 PHE A O 1
ATOM 2500 N N . LEU A 1 325 ? 3.717 -11.387 -18.137 1.00 93.00 325 LEU A N 1
ATOM 2501 C CA . LEU A 1 325 ? 3.834 -10.493 -19.298 1.00 93.00 325 LEU A CA 1
ATOM 2502 C C . LEU A 1 325 ? 2.914 -10.966 -20.422 1.00 93.00 325 LEU A C 1
ATOM 2504 O O . LEU A 1 325 ? 2.823 -12.164 -20.710 1.00 93.00 325 LEU A O 1
ATOM 2508 N N . LYS A 1 326 ? 2.204 -10.008 -21.016 1.00 91.19 326 LYS A N 1
ATOM 2509 C CA . LYS A 1 326 ? 1.204 -10.222 -22.060 1.00 91.19 326 LYS A CA 1
ATOM 2510 C C . LYS A 1 326 ? 1.411 -9.179 -23.166 1.00 91.19 326 LYS A C 1
ATOM 2512 O O . LYS A 1 326 ? 1.499 -7.989 -22.875 1.00 91.19 326 LYS A O 1
ATOM 2517 N N . PRO A 1 327 ? 1.427 -9.576 -24.445 1.00 86.19 327 PRO A N 1
ATOM 2518 C CA . PRO A 1 327 ? 1.980 -8.737 -25.507 1.00 86.19 327 PRO A CA 1
ATOM 2519 C C . PRO A 1 327 ? 1.038 -7.662 -26.068 1.00 86.19 327 PRO A C 1
ATOM 2521 O O . PRO A 1 327 ? 1.495 -6.824 -26.844 1.00 86.19 327 PRO A O 1
ATOM 2524 N N . SER A 1 328 ? -0.268 -7.731 -25.788 1.00 83.69 328 SER A N 1
ATOM 2525 C CA . SER A 1 328 ? -1.296 -6.962 -26.507 1.00 83.69 328 SER A CA 1
ATOM 2526 C C . SER A 1 328 ? -2.661 -6.991 -25.807 1.00 83.69 328 SER A C 1
ATOM 2528 O O . SER A 1 328 ? -2.904 -7.852 -24.959 1.00 83.69 328 SER A O 1
ATOM 2530 N N . GLY A 1 329 ? -3.567 -6.105 -26.237 1.00 82.88 329 GLY A N 1
ATOM 2531 C CA . GLY A 1 329 ? -4.953 -6.019 -25.755 1.00 82.88 329 GLY A CA 1
ATOM 2532 C C . GLY A 1 329 ? -5.122 -5.309 -24.407 1.00 82.88 329 GLY A C 1
ATOM 2533 O O . GLY A 1 329 ? -4.170 -4.738 -23.874 1.00 82.88 329 GLY A O 1
ATOM 2534 N N . ALA A 1 330 ? -6.325 -5.398 -23.830 1.00 84.62 330 ALA A N 1
ATOM 2535 C CA . ALA A 1 330 ? -6.661 -4.784 -22.536 1.00 84.62 330 ALA A CA 1
ATOM 2536 C C . ALA A 1 330 ? -5.725 -5.207 -21.387 1.00 84.62 330 ALA A C 1
ATOM 2538 O O . ALA A 1 330 ? -5.520 -4.467 -20.433 1.00 84.62 330 ALA A O 1
ATOM 2539 N N . HIS A 1 331 ? -5.136 -6.402 -21.472 1.00 88.19 331 HIS A N 1
ATOM 2540 C CA . HIS A 1 331 ? -4.224 -6.940 -20.463 1.00 88.19 331 HIS A CA 1
ATOM 2541 C C . HIS A 1 331 ? -2.751 -6.858 -20.881 1.00 88.19 331 HIS A C 1
ATOM 2543 O O . HIS A 1 331 ? -1.961 -7.678 -20.425 1.00 88.19 331 HIS A O 1
ATOM 2549 N N . ALA A 1 332 ? -2.369 -5.944 -21.776 1.00 89.81 332 ALA A N 1
ATOM 2550 C CA . ALA A 1 332 ? -0.980 -5.815 -22.203 1.00 89.81 332 ALA A CA 1
ATOM 2551 C C . ALA A 1 332 ? -0.067 -5.368 -21.050 1.00 89.81 332 ALA A C 1
ATOM 2553 O O . ALA A 1 332 ? -0.335 -4.370 -20.381 1.00 89.81 332 ALA A O 1
ATOM 2554 N N . GLU A 1 333 ? 1.040 -6.080 -20.862 1.00 93.88 333 GLU A N 1
ATOM 2555 C CA . GLU A 1 333 ? 2.190 -5.638 -20.084 1.00 93.88 333 GLU A CA 1
ATOM 2556 C C . GLU A 1 333 ? 3.471 -6.214 -20.688 1.00 93.88 333 GLU A C 1
ATOM 2558 O O . GLU A 1 333 ? 3.626 -7.434 -20.775 1.00 93.88 333 GLU A O 1
ATOM 2563 N N . TYR A 1 334 ? 4.379 -5.339 -21.116 1.00 93.56 334 TYR A N 1
ATOM 2564 C CA . TYR A 1 334 ? 5.622 -5.718 -21.786 1.00 93.56 334 TYR A CA 1
ATOM 2565 C C . TYR A 1 334 ? 6.722 -4.685 -21.539 1.00 93.56 334 TYR A C 1
ATOM 2567 O O . TYR A 1 334 ? 6.460 -3.550 -21.129 1.00 93.56 334 TYR A O 1
ATOM 2575 N N . VAL A 1 335 ? 7.967 -5.085 -21.805 1.00 95.75 335 VAL A N 1
ATOM 2576 C CA . VAL A 1 335 ? 9.134 -4.202 -21.727 1.00 95.75 335 VAL A CA 1
ATOM 2577 C C . VAL A 1 335 ? 9.763 -4.066 -23.105 1.00 95.75 335 VAL A C 1
ATOM 2579 O O . VAL A 1 335 ? 10.170 -5.058 -23.715 1.00 95.75 335 VAL A O 1
ATOM 2582 N N . ALA A 1 336 ? 9.840 -2.829 -23.584 1.00 93.38 336 ALA A N 1
ATOM 2583 C CA . ALA A 1 336 ? 10.454 -2.464 -24.851 1.00 93.38 336 ALA A CA 1
ATOM 2584 C C . ALA A 1 336 ? 11.651 -1.544 -24.607 1.00 93.38 336 ALA A C 1
ATOM 2586 O O . ALA A 1 336 ? 11.702 -0.795 -23.633 1.00 93.38 336 ALA A O 1
ATOM 2587 N N . ALA A 1 337 ? 12.635 -1.607 -25.492 1.00 93.94 337 ALA A N 1
ATOM 2588 C CA . ALA A 1 337 ? 13.813 -0.759 -25.429 1.00 93.94 337 ALA A CA 1
ATOM 2589 C C . ALA A 1 337 ? 14.284 -0.424 -26.835 1.00 93.94 337 ALA A C 1
ATOM 2591 O O . ALA A 1 337 ? 14.099 -1.215 -27.765 1.00 93.94 337 ALA A O 1
ATOM 2592 N N . GLY A 1 338 ? 14.967 0.700 -26.981 1.00 93.69 338 GLY A N 1
ATOM 2593 C CA . GLY A 1 338 ? 15.404 1.183 -28.279 1.00 93.69 338 GLY A CA 1
ATOM 2594 C C . GLY A 1 338 ? 16.449 2.278 -28.186 1.00 93.69 338 GLY A C 1
ATOM 2595 O O . GLY A 1 338 ? 16.960 2.600 -27.110 1.00 93.69 338 GLY A O 1
ATOM 2596 N N . TRP A 1 339 ? 16.751 2.854 -29.344 1.00 93.31 339 TRP A N 1
ATOM 2597 C CA . TRP A 1 339 ? 17.678 3.972 -29.477 1.00 93.31 339 TRP A CA 1
ATOM 2598 C C . TRP A 1 339 ? 17.043 5.069 -30.324 1.00 93.31 339 TRP A C 1
ATOM 2600 O O . TRP A 1 339 ? 16.381 4.785 -31.317 1.00 93.31 339 TRP A O 1
ATOM 2610 N N . MET A 1 340 ? 17.265 6.326 -29.953 1.00 90.19 340 MET A N 1
ATOM 2611 C CA . MET A 1 340 ? 16.793 7.486 -30.710 1.00 90.19 340 MET A CA 1
ATOM 2612 C C . MET A 1 340 ? 17.954 8.396 -31.080 1.00 90.19 340 MET A C 1
ATOM 2614 O O . MET A 1 340 ? 18.789 8.699 -30.234 1.00 90.19 340 MET A O 1
ATOM 2618 N N . GLY A 1 341 ? 17.981 8.881 -32.317 1.00 84.44 341 GLY A N 1
ATOM 2619 C CA . GLY A 1 341 ? 18.961 9.853 -32.792 1.00 84.44 341 GLY A CA 1
ATOM 2620 C C . GLY A 1 341 ? 18.324 10.891 -33.697 1.00 84.44 341 GLY A C 1
ATOM 2621 O O . GLY A 1 341 ? 17.352 10.611 -34.396 1.00 84.44 341 GLY A O 1
ATOM 2622 N N . ALA A 1 342 ? 18.884 12.097 -33.721 1.00 79.06 342 ALA A N 1
ATOM 2623 C CA . ALA A 1 342 ? 18.466 13.108 -34.683 1.00 79.06 342 ALA A CA 1
ATOM 2624 C C . ALA A 1 342 ? 18.883 12.671 -36.099 1.00 79.06 342 ALA A C 1
ATOM 2626 O O . ALA A 1 342 ? 20.067 12.651 -36.420 1.00 79.06 342 ALA A O 1
ATOM 2627 N N . GLY A 1 343 ? 17.913 12.293 -36.937 1.00 77.31 343 GLY A N 1
ATOM 2628 C CA . GLY A 1 343 ? 18.163 11.871 -38.323 1.00 77.31 343 GLY A CA 1
ATOM 2629 C C . GLY A 1 343 ? 18.797 10.482 -38.482 1.00 77.31 343 GLY A C 1
ATOM 2630 O O . GLY A 1 343 ? 19.116 10.098 -39.604 1.00 77.31 343 GLY A O 1
ATOM 2631 N N . ILE A 1 344 ? 18.954 9.724 -37.392 1.00 84.25 344 ILE A N 1
ATOM 2632 C CA . ILE A 1 344 ? 19.419 8.333 -37.409 1.00 84.25 344 ILE A CA 1
ATOM 2633 C C . ILE A 1 344 ? 18.289 7.437 -36.915 1.00 84.25 344 ILE A C 1
ATOM 2635 O O . ILE A 1 344 ? 17.800 7.599 -35.796 1.00 84.25 344 ILE A O 1
ATOM 2639 N N . GLU A 1 345 ? 17.891 6.479 -37.747 1.00 86.75 345 GLU A N 1
ATOM 2640 C CA . GLU A 1 345 ? 16.920 5.456 -37.372 1.00 86.75 345 GLU A CA 1
ATOM 2641 C C . GLU A 1 345 ? 17.582 4.468 -36.401 1.00 86.75 345 GLU A C 1
ATOM 2643 O O . GLU A 1 345 ? 18.518 3.750 -36.765 1.00 86.75 345 GLU A O 1
ATOM 2648 N N . GLY A 1 346 ? 17.129 4.469 -35.149 1.00 88.00 346 GLY A N 1
ATOM 2649 C CA . GLY A 1 346 ? 17.454 3.433 -34.173 1.00 88.00 346 GLY A CA 1
ATOM 2650 C C . GLY A 1 346 ? 16.334 2.394 -34.085 1.00 88.00 346 GLY A C 1
ATOM 2651 O O . GLY A 1 346 ? 15.213 2.661 -34.528 1.00 88.00 346 GLY A O 1
ATOM 2652 N N . PRO A 1 347 ? 16.608 1.205 -33.521 1.00 89.94 347 PRO A N 1
ATOM 2653 C CA . PRO A 1 347 ? 15.581 0.192 -33.376 1.00 89.94 347 PRO A CA 1
ATOM 2654 C C . PRO A 1 347 ? 14.503 0.667 -32.394 1.00 89.94 347 PRO A C 1
ATOM 2656 O O . PRO A 1 347 ? 14.817 1.154 -31.305 1.00 89.94 347 PRO A O 1
ATOM 2659 N N . GLY A 1 348 ? 13.241 0.496 -32.784 1.00 84.19 348 GLY A N 1
ATOM 2660 C CA . GLY A 1 348 ? 12.051 0.798 -31.989 1.00 84.19 348 GLY A CA 1
ATOM 2661 C C . GLY A 1 348 ? 11.104 -0.401 -31.904 1.00 84.19 348 GLY A C 1
ATOM 2662 O O . GLY A 1 348 ? 11.466 -1.524 -32.254 1.00 84.19 348 GLY A O 1
ATOM 2663 N N . GLU A 1 349 ? 9.861 -0.172 -31.473 1.00 78.75 349 GLU A N 1
ATOM 2664 C CA . GLU A 1 349 ? 8.894 -1.251 -31.191 1.00 78.75 349 GLU A CA 1
ATOM 2665 C C . GLU A 1 349 ? 8.495 -2.107 -32.405 1.00 78.75 349 GLU A C 1
ATOM 2667 O O . GLU A 1 349 ? 8.050 -3.240 -32.235 1.00 78.75 349 GLU A O 1
ATOM 2672 N N . ASN A 1 350 ? 8.673 -1.594 -33.625 1.00 83.38 350 ASN A N 1
ATOM 2673 C CA . ASN A 1 350 ? 8.313 -2.291 -34.864 1.00 83.38 350 ASN A CA 1
ATOM 2674 C C . ASN A 1 350 ? 9.528 -2.862 -35.616 1.00 83.38 350 ASN A C 1
ATOM 2676 O O . ASN A 1 350 ? 9.364 -3.468 -36.674 1.00 83.38 350 ASN A O 1
ATOM 2680 N N . SER A 1 351 ? 10.749 -2.667 -35.109 1.00 89.75 351 SER A N 1
ATOM 2681 C CA . SER A 1 351 ? 11.971 -3.131 -35.775 1.00 89.75 351 SER A CA 1
ATOM 2682 C C . SER A 1 351 ? 12.066 -4.655 -35.736 1.00 89.75 351 SER A C 1
ATOM 2684 O O . SER A 1 351 ? 11.906 -5.254 -34.677 1.00 89.75 351 SER A O 1
ATOM 2686 N N . VAL A 1 352 ? 12.340 -5.300 -36.870 1.00 92.06 352 VAL A N 1
ATOM 2687 C CA . VAL A 1 352 ? 12.467 -6.765 -36.950 1.00 92.06 352 VAL A CA 1
ATOM 2688 C C . VAL A 1 352 ? 13.932 -7.155 -36.792 1.00 92.06 352 VAL A C 1
ATOM 2690 O O . VAL A 1 352 ? 14.742 -6.867 -37.668 1.00 92.06 352 VAL A O 1
ATOM 2693 N N . TRP A 1 353 ? 14.269 -7.796 -35.678 1.00 93.50 353 TRP A N 1
ATOM 2694 C CA . TRP A 1 353 ? 15.626 -8.217 -35.348 1.00 93.50 353 TRP A CA 1
ATOM 2695 C C . TRP A 1 353 ? 15.946 -9.611 -35.898 1.00 93.50 353 TRP A C 1
ATOM 2697 O O . TRP A 1 353 ? 15.100 -10.506 -35.902 1.00 93.50 353 TRP A O 1
ATOM 2707 N N . GLU A 1 354 ? 17.195 -9.809 -36.308 1.00 92.94 354 GLU A N 1
ATOM 2708 C CA . GLU A 1 354 ? 17.753 -11.113 -36.667 1.00 92.94 354 GLU A CA 1
ATOM 2709 C C . GLU A 1 354 ? 18.374 -11.768 -35.430 1.00 92.94 354 GLU A C 1
ATOM 2711 O O . GLU A 1 354 ? 18.950 -11.087 -34.588 1.00 92.94 354 GLU A O 1
ATOM 2716 N N . THR A 1 355 ? 18.283 -13.088 -35.298 1.00 89.81 355 THR A N 1
ATOM 2717 C CA . THR A 1 355 ? 18.855 -13.819 -34.156 1.00 89.81 355 THR A CA 1
ATOM 2718 C C . THR A 1 355 ? 20.209 -14.421 -34.511 1.00 89.81 355 THR A C 1
ATOM 2720 O O . THR A 1 355 ? 20.350 -15.011 -35.582 1.00 89.81 355 THR A O 1
ATOM 2723 N N . GLU A 1 356 ? 21.174 -14.361 -33.594 1.00 85.12 356 GLU A N 1
ATOM 2724 C CA . GLU A 1 356 ? 22.485 -15.004 -33.741 1.00 85.12 356 GLU A CA 1
ATOM 2725 C C . GLU A 1 356 ? 22.653 -16.158 -32.736 1.00 85.12 356 GLU A C 1
ATOM 2727 O O . GLU A 1 356 ? 22.282 -16.044 -31.568 1.00 85.12 356 GLU A O 1
ATOM 2732 N N . GLY A 1 357 ? 23.256 -17.271 -33.172 1.00 73.00 357 GLY A N 1
ATOM 2733 C CA . GLY A 1 357 ? 23.584 -18.414 -32.308 1.00 73.00 357 GLY A CA 1
ATOM 2734 C C . GLY A 1 357 ? 22.526 -19.527 -32.253 1.00 73.00 357 GLY A C 1
ATOM 2735 O O . GLY A 1 357 ? 21.700 -19.677 -33.151 1.00 73.00 357 GLY A O 1
ATOM 2736 N N . ASP A 1 358 ? 22.607 -20.374 -31.220 1.00 64.88 358 ASP A N 1
ATOM 2737 C CA . ASP A 1 358 ? 21.699 -21.515 -31.033 1.00 64.88 358 ASP A CA 1
ATOM 2738 C C . ASP A 1 358 ? 20.348 -21.061 -30.466 1.00 64.88 358 ASP A C 1
ATOM 2740 O O . ASP A 1 358 ? 20.207 -20.775 -29.278 1.00 64.88 358 ASP A O 1
ATOM 2744 N N . VAL A 1 359 ? 19.359 -21.041 -31.352 1.00 65.38 359 VAL A N 1
ATOM 2745 C CA . VAL A 1 359 ? 17.988 -20.568 -31.142 1.00 65.38 359 VAL A CA 1
ATOM 2746 C C . VAL A 1 359 ? 17.113 -21.471 -30.253 1.00 65.38 359 VAL A C 1
ATOM 2748 O O . VAL A 1 359 ? 16.006 -21.072 -29.901 1.00 65.38 359 VAL A O 1
ATOM 2751 N N . ASN A 1 360 ? 17.582 -22.663 -29.855 1.00 61.31 360 ASN A N 1
ATOM 2752 C CA . ASN A 1 360 ? 16.761 -23.669 -29.156 1.00 61.31 360 ASN A CA 1
ATOM 2753 C C . ASN A 1 360 ? 17.193 -23.975 -27.706 1.00 61.31 360 ASN A C 1
ATOM 2755 O O . ASN A 1 360 ? 16.627 -24.866 -27.068 1.00 61.31 360 ASN A O 1
ATOM 2759 N N . GLY A 1 361 ? 18.207 -23.293 -27.167 1.00 59.44 361 GLY A N 1
ATOM 2760 C CA . GLY A 1 361 ? 18.756 -23.614 -25.846 1.00 59.44 361 GLY A CA 1
ATOM 2761 C C . GLY A 1 361 ? 18.075 -22.878 -24.691 1.00 59.44 361 GLY A C 1
ATOM 2762 O O . GLY A 1 361 ? 18.377 -21.713 -24.451 1.00 59.44 361 GLY A O 1
ATOM 2763 N N . ALA A 1 362 ? 17.246 -23.571 -23.902 1.00 61.28 362 ALA A N 1
ATOM 2764 C CA . ALA A 1 362 ? 16.785 -23.050 -22.611 1.00 61.28 362 ALA A CA 1
ATOM 2765 C C . ALA A 1 362 ? 17.987 -22.707 -21.703 1.00 61.28 362 ALA A C 1
ATOM 2767 O O . ALA A 1 362 ? 18.915 -23.507 -21.567 1.00 61.28 362 ALA A O 1
ATOM 2768 N N . GLY A 1 363 ? 17.976 -21.516 -21.096 1.00 67.75 363 GLY A N 1
ATOM 2769 C CA . GLY A 1 363 ? 19.058 -21.018 -20.237 1.00 67.75 363 GLY A CA 1
ATOM 2770 C C . GLY A 1 363 ? 20.281 -20.448 -20.969 1.00 67.75 363 GLY A C 1
ATOM 2771 O O . GLY A 1 363 ? 21.280 -20.157 -20.313 1.00 67.75 363 GLY A O 1
ATOM 2772 N N . LYS A 1 364 ? 20.237 -20.287 -22.300 1.00 82.88 364 LYS A N 1
ATOM 2773 C CA . LYS A 1 364 ? 21.275 -19.571 -23.061 1.00 82.88 364 LYS A CA 1
ATOM 2774 C C . LYS A 1 364 ? 20.896 -18.097 -23.268 1.00 82.88 364 LYS A C 1
ATOM 2776 O O . LYS A 1 364 ? 19.705 -17.787 -23.319 1.00 82.88 364 LYS A O 1
ATOM 2781 N N . PRO A 1 365 ? 21.885 -17.198 -23.422 1.00 90.31 365 PRO A N 1
ATOM 2782 C CA . PRO A 1 365 ? 21.643 -15.834 -23.872 1.00 90.31 365 PRO A CA 1
ATOM 2783 C C . PRO A 1 365 ? 20.911 -15.796 -25.216 1.00 90.31 365 PRO A C 1
ATOM 2785 O O . PRO A 1 365 ? 21.296 -16.505 -26.147 1.00 90.31 365 PRO A O 1
ATOM 2788 N N . VAL A 1 366 ? 19.898 -14.939 -25.338 1.00 92.94 366 VAL A N 1
ATOM 2789 C CA . VAL A 1 366 ? 19.255 -14.637 -26.624 1.00 92.94 366 VAL A CA 1
ATOM 2790 C C . VAL A 1 366 ? 19.943 -13.415 -27.216 1.00 92.94 366 VAL A C 1
ATOM 2792 O O . VAL A 1 366 ? 19.819 -12.317 -26.673 1.00 92.94 366 VAL A O 1
ATOM 2795 N N . VAL A 1 367 ? 20.664 -13.610 -28.321 1.00 94.19 367 VAL A N 1
ATOM 2796 C CA . VAL A 1 367 ? 21.380 -12.546 -29.036 1.00 94.19 367 VAL A CA 1
ATOM 2797 C C . VAL A 1 367 ? 20.596 -12.159 -30.282 1.00 94.19 367 VAL A C 1
ATOM 2799 O O . VAL A 1 367 ? 20.265 -13.003 -31.116 1.00 94.19 367 VAL A O 1
ATOM 2802 N N . MET A 1 368 ? 20.317 -10.869 -30.410 1.00 94.25 368 MET A N 1
ATOM 2803 C CA . MET A 1 368 ? 19.604 -10.289 -31.537 1.00 94.25 368 MET A CA 1
ATOM 2804 C C . MET A 1 368 ? 20.412 -9.149 -32.138 1.00 94.25 368 MET A C 1
ATOM 2806 O O . MET A 1 368 ? 21.030 -8.377 -31.408 1.00 94.25 368 MET A O 1
ATOM 2810 N N . VAL A 1 369 ? 20.374 -9.013 -33.458 1.00 95.44 369 VAL A N 1
ATOM 2811 C CA . VAL A 1 369 ? 21.049 -7.951 -34.198 1.00 95.44 369 VAL A CA 1
ATOM 2812 C C . VAL A 1 369 ? 20.071 -7.265 -35.143 1.00 95.44 369 VAL A C 1
ATOM 2814 O O . VAL A 1 369 ? 19.281 -7.905 -35.831 1.00 95.44 369 VAL A O 1
ATOM 2817 N N . TRP A 1 370 ? 20.128 -5.941 -35.176 1.00 95.62 370 TRP A N 1
ATOM 2818 C CA . TRP A 1 370 ? 19.386 -5.110 -36.110 1.00 95.62 370 TRP A CA 1
ATOM 2819 C C . TRP A 1 370 ? 20.330 -4.090 -36.736 1.00 95.62 370 TRP A C 1
ATOM 2821 O O . TRP A 1 370 ? 21.198 -3.536 -36.065 1.00 95.62 370 TRP A O 1
ATOM 2831 N N . ARG A 1 371 ? 20.196 -3.855 -38.039 1.00 94.75 371 ARG A N 1
ATOM 2832 C CA . ARG A 1 371 ? 21.056 -2.935 -38.791 1.00 94.75 371 ARG A CA 1
ATOM 2833 C C . ARG A 1 371 ? 20.180 -1.887 -39.449 1.00 94.75 371 ARG A C 1
ATOM 2835 O O . ARG A 1 371 ? 19.169 -2.235 -40.055 1.00 94.75 371 ARG A O 1
ATOM 2842 N N . ASN A 1 372 ? 20.575 -0.626 -39.331 1.00 91.75 372 ASN A N 1
ATOM 2843 C CA . ASN A 1 372 ? 19.898 0.456 -40.032 1.00 91.75 372 ASN A CA 1
ATOM 2844 C C . ASN A 1 372 ? 20.541 0.717 -41.402 1.00 91.75 372 ASN A C 1
ATOM 2846 O O . ASN A 1 372 ? 21.609 0.196 -41.730 1.00 91.75 372 ASN A O 1
ATOM 2850 N N . ASN A 1 373 ? 19.906 1.584 -42.190 1.00 89.06 373 ASN A N 1
ATOM 2851 C CA . ASN A 1 373 ? 20.421 1.995 -43.499 1.00 89.06 373 ASN A CA 1
ATOM 2852 C C . ASN A 1 373 ? 21.529 3.064 -43.416 1.00 89.06 373 ASN A C 1
ATOM 2854 O O . ASN A 1 373 ? 22.147 3.384 -44.428 1.00 89.06 373 ASN A O 1
ATOM 2858 N N . SER A 1 374 ? 21.787 3.611 -42.225 1.00 88.06 374 SER A N 1
ATOM 2859 C CA . SER A 1 374 ? 22.748 4.696 -41.977 1.00 88.06 374 SER A CA 1
ATOM 2860 C C . SER A 1 374 ? 24.122 4.200 -41.505 1.00 88.06 374 SER A C 1
ATOM 2862 O O . SER A 1 374 ? 24.978 5.013 -41.156 1.00 88.06 374 SER A O 1
ATOM 2864 N N . GLY A 1 375 ? 24.353 2.882 -41.501 1.00 91.56 375 GLY A N 1
ATOM 2865 C CA . GLY A 1 375 ? 25.642 2.279 -41.158 1.00 91.56 375 GLY A CA 1
ATOM 2866 C C . GLY A 1 375 ? 25.850 2.013 -39.664 1.00 91.56 375 GLY A C 1
ATOM 2867 O O . GLY A 1 375 ? 26.992 1.931 -39.221 1.00 91.56 375 GLY A O 1
ATOM 2868 N N . GLN A 1 376 ? 24.792 1.871 -38.867 1.00 95.06 376 GLN A N 1
ATOM 2869 C CA . GLN A 1 376 ? 24.877 1.427 -37.473 1.00 95.06 376 GLN A CA 1
ATOM 2870 C C . GLN A 1 376 ? 24.310 0.013 -37.325 1.00 95.06 376 GLN A C 1
ATOM 2872 O O . GLN A 1 376 ? 23.254 -0.322 -37.868 1.00 95.06 376 GLN A O 1
ATOM 2877 N N . ALA A 1 377 ? 25.012 -0.810 -36.550 1.00 95.50 377 ALA A N 1
ATOM 2878 C CA . ALA A 1 377 ? 24.556 -2.129 -36.139 1.00 95.50 377 ALA A CA 1
ATOM 2879 C C . ALA A 1 377 ? 24.267 -2.119 -34.637 1.00 95.50 377 ALA A C 1
ATOM 2881 O O . ALA A 1 377 ? 25.099 -1.700 -33.835 1.00 95.50 377 ALA A O 1
ATOM 2882 N N . PHE A 1 378 ? 23.087 -2.594 -34.270 1.00 96.44 378 PHE A N 1
ATOM 2883 C CA . PHE A 1 378 ? 22.603 -2.688 -32.905 1.00 96.44 378 PHE A CA 1
ATOM 2884 C C . PHE A 1 378 ? 22.547 -4.157 -32.518 1.00 96.44 378 PHE A C 1
ATOM 2886 O O . PHE A 1 378 ? 22.020 -4.969 -33.273 1.00 96.44 378 PHE A O 1
ATOM 2893 N N . GLN A 1 379 ? 23.069 -4.502 -31.349 1.00 96.88 379 GLN A N 1
ATOM 2894 C CA . GLN A 1 379 ? 22.998 -5.851 -30.801 1.00 96.88 379 GLN A CA 1
ATOM 2895 C C . GLN A 1 379 ? 22.330 -5.796 -29.431 1.00 96.88 379 GLN A C 1
ATOM 2897 O O . GLN A 1 379 ? 22.730 -4.998 -28.591 1.00 96.88 379 GLN A O 1
ATOM 2902 N N . ARG A 1 380 ? 21.337 -6.654 -29.206 1.00 96.88 380 ARG A N 1
ATOM 2903 C CA . ARG A 1 380 ? 20.642 -6.818 -27.930 1.00 96.88 380 ARG A CA 1
ATOM 2904 C C . ARG A 1 380 ? 20.841 -8.231 -27.420 1.00 96.88 380 ARG A C 1
ATOM 2906 O O . ARG A 1 380 ? 20.595 -9.191 -28.147 1.00 96.88 380 ARG A O 1
ATOM 2913 N N . ILE A 1 381 ? 21.260 -8.353 -26.168 1.00 96.12 381 ILE A N 1
ATOM 2914 C CA . ILE A 1 381 ? 21.510 -9.636 -25.514 1.00 96.12 381 ILE A CA 1
ATOM 2915 C C . ILE A 1 381 ? 20.631 -9.724 -24.272 1.00 96.12 381 ILE A C 1
ATOM 2917 O O . ILE A 1 381 ? 20.739 -8.872 -23.392 1.00 96.12 381 ILE A O 1
ATOM 2921 N N . TYR A 1 382 ? 19.783 -10.749 -24.202 1.00 95.56 382 TYR A N 1
ATOM 2922 C CA . TYR A 1 382 ? 18.990 -11.080 -23.018 1.00 95.56 382 TYR A CA 1
ATOM 2923 C C . TYR A 1 382 ? 19.572 -12.290 -22.299 1.00 95.56 382 TYR A C 1
ATOM 2925 O O . TYR A 1 382 ? 19.772 -13.337 -22.914 1.00 95.56 382 TYR A O 1
ATOM 2933 N N . GLU A 1 383 ? 19.781 -12.170 -20.991 1.00 94.00 383 GLU A N 1
ATOM 2934 C CA . GLU A 1 383 ? 20.351 -13.224 -20.152 1.00 94.00 383 GLU A CA 1
ATOM 2935 C C . GLU A 1 383 ? 19.560 -13.373 -18.852 1.00 94.00 383 GLU A C 1
ATOM 2937 O O . GLU A 1 383 ? 19.079 -12.395 -18.276 1.00 94.00 383 GLU A O 1
ATOM 2942 N N . MET A 1 384 ? 19.446 -14.606 -18.360 1.00 91.31 384 MET A N 1
ATOM 2943 C CA . MET A 1 384 ? 18.832 -14.900 -17.066 1.00 91.31 384 MET A CA 1
ATOM 2944 C C . MET A 1 384 ? 19.714 -15.847 -16.270 1.00 91.31 384 MET A C 1
ATOM 2946 O O . MET A 1 384 ? 20.214 -16.845 -16.786 1.00 91.31 384 MET A O 1
ATOM 2950 N N . GLU A 1 385 ? 19.855 -15.559 -14.981 1.00 89.00 385 GLU A N 1
ATOM 2951 C CA . GLU A 1 385 ? 20.453 -16.504 -14.047 1.00 89.00 385 GLU A CA 1
ATOM 2952 C C . GLU A 1 385 ? 19.496 -17.662 -13.754 1.00 89.00 385 GLU A C 1
ATOM 2954 O O . GLU A 1 385 ? 18.281 -17.557 -13.927 1.00 89.00 385 GLU A O 1
ATOM 2959 N N . LYS A 1 386 ? 20.047 -18.777 -13.270 1.00 86.88 386 LYS A N 1
ATOM 2960 C CA . LYS A 1 386 ? 19.315 -20.030 -13.054 1.00 86.88 386 LYS A CA 1
ATOM 2961 C C . LYS A 1 386 ? 18.098 -19.886 -12.123 1.00 86.88 386 LYS A C 1
ATOM 2963 O O . LYS A 1 386 ? 17.047 -20.446 -12.426 1.00 86.88 386 LYS A O 1
ATOM 2968 N N . ASP A 1 387 ? 18.238 -19.126 -11.035 1.00 88.56 387 ASP A N 1
ATOM 2969 C CA . ASP A 1 387 ? 17.228 -18.986 -9.974 1.00 88.56 387 ASP A CA 1
ATOM 2970 C C . ASP A 1 387 ? 16.814 -17.519 -9.738 1.00 88.56 387 ASP A C 1
ATOM 2972 O O . ASP A 1 387 ? 16.855 -17.016 -8.617 1.00 88.56 387 ASP A O 1
ATOM 2976 N N . SER A 1 388 ? 16.441 -16.797 -10.802 1.00 91.69 388 SER A N 1
ATOM 2977 C CA . SER A 1 388 ? 16.180 -15.351 -10.727 1.00 91.69 388 SER A CA 1
ATOM 2978 C C . SER A 1 388 ? 14.906 -14.910 -11.456 1.00 91.69 388 SER A C 1
ATOM 2980 O O . SER A 1 388 ? 14.481 -15.529 -12.430 1.00 91.69 388 SER A O 1
ATOM 2982 N N . TYR A 1 389 ? 14.309 -13.812 -10.985 1.00 95.31 389 TYR A N 1
ATOM 2983 C CA . TYR A 1 389 ? 13.258 -13.050 -11.685 1.00 95.31 389 TYR A CA 1
ATOM 2984 C C . TYR A 1 389 ? 13.823 -11.833 -12.435 1.00 95.31 389 TYR A C 1
ATOM 2986 O O . TYR A 1 389 ? 13.071 -11.001 -12.942 1.00 95.31 389 TYR A O 1
ATOM 2994 N N . VAL A 1 390 ? 15.150 -11.697 -12.447 1.00 96.25 390 VAL A N 1
ATOM 2995 C CA . VAL A 1 390 ? 15.866 -10.612 -13.108 1.00 96.25 390 VAL A CA 1
ATOM 2996 C C . VAL A 1 390 ? 16.339 -11.084 -14.475 1.00 96.25 390 VAL A C 1
ATOM 2998 O O . VAL A 1 390 ? 17.042 -12.089 -14.590 1.00 96.25 390 VAL A O 1
ATOM 3001 N N . VAL A 1 391 ? 15.974 -10.323 -15.499 1.00 96.69 391 VAL A N 1
ATOM 3002 C CA . VAL A 1 391 ? 16.490 -10.449 -16.858 1.00 96.69 391 VAL A CA 1
ATOM 3003 C C . VAL A 1 391 ? 17.540 -9.370 -17.066 1.00 96.69 391 VAL A C 1
ATOM 3005 O O . VAL A 1 391 ? 17.225 -8.182 -17.016 1.00 96.69 391 VAL A O 1
ATOM 3008 N N . LYS A 1 392 ? 18.790 -9.762 -17.290 1.00 96.50 392 LYS A N 1
ATOM 3009 C CA . LYS A 1 392 ? 19.863 -8.830 -17.628 1.00 96.50 392 LYS A CA 1
ATOM 3010 C C . LYS A 1 392 ? 19.826 -8.555 -19.126 1.00 96.50 392 LYS A C 1
ATOM 3012 O O . LYS A 1 392 ? 19.663 -9.479 -19.923 1.00 96.50 392 LYS A O 1
ATOM 3017 N N . VAL A 1 393 ? 19.985 -7.291 -19.497 1.00 97.69 393 VAL A N 1
ATOM 3018 C CA . VAL A 1 393 ? 20.011 -6.849 -20.889 1.00 97.69 393 VAL A CA 1
ATOM 3019 C C . VAL A 1 393 ? 21.300 -6.091 -21.167 1.00 97.69 393 VAL A C 1
ATOM 3021 O O . VAL A 1 393 ? 21.742 -5.255 -20.374 1.00 97.69 393 VAL A O 1
ATOM 3024 N N . THR A 1 394 ? 21.922 -6.402 -22.297 1.00 98.06 394 THR A N 1
ATOM 3025 C CA . THR A 1 394 ? 23.078 -5.677 -22.825 1.00 98.06 394 THR A CA 1
ATOM 3026 C C . THR A 1 394 ? 22.766 -5.222 -24.240 1.00 98.06 394 THR A C 1
ATOM 3028 O O . THR A 1 394 ? 22.627 -6.047 -25.141 1.00 98.06 394 THR A O 1
ATOM 3031 N N . ASP A 1 395 ? 22.651 -3.909 -24.413 1.00 97.25 395 ASP A N 1
ATOM 3032 C CA . ASP A 1 395 ? 22.464 -3.256 -25.702 1.00 97.25 395 ASP A CA 1
ATOM 3033 C C . ASP A 1 395 ? 23.792 -2.654 -26.163 1.00 97.25 395 ASP A C 1
ATOM 3035 O O . ASP A 1 395 ? 24.425 -1.876 -25.453 1.00 97.25 395 ASP A O 1
ATOM 3039 N N . LYS A 1 396 ? 24.216 -3.004 -27.373 1.00 97.12 396 LYS A N 1
ATOM 3040 C CA . LYS A 1 396 ? 25.418 -2.485 -28.022 1.00 97.12 396 LYS A CA 1
ATOM 3041 C C . LYS A 1 396 ? 25.047 -1.765 -29.299 1.00 97.12 396 LYS A C 1
ATOM 3043 O O . LYS A 1 396 ? 24.162 -2.206 -30.030 1.00 97.12 396 LYS A O 1
ATOM 3048 N N . VAL A 1 397 ? 25.784 -0.707 -29.599 1.00 97.06 397 VAL A N 1
ATOM 3049 C CA . VAL A 1 397 ? 25.725 -0.027 -30.890 1.00 97.06 397 VAL A CA 1
ATOM 3050 C C . VAL A 1 397 ? 27.125 0.122 -31.458 1.00 97.06 397 VAL A C 1
ATOM 3052 O O . VAL A 1 397 ? 28.035 0.593 -30.778 1.00 97.06 397 VAL A O 1
ATOM 3055 N N . ILE A 1 398 ? 27.285 -0.304 -32.706 1.00 96.44 398 ILE A N 1
ATOM 3056 C CA . ILE A 1 398 ? 28.522 -0.245 -33.477 1.00 96.44 398 ILE A CA 1
ATOM 3057 C C . ILE A 1 398 ? 28.290 0.747 -34.610 1.00 96.44 398 ILE A C 1
ATOM 3059 O O . ILE A 1 398 ? 27.392 0.546 -35.432 1.00 96.44 398 ILE A O 1
ATOM 3063 N N . ASN A 1 399 ? 29.095 1.806 -34.672 1.00 96.25 399 ASN A N 1
ATOM 3064 C CA . ASN A 1 399 ? 29.038 2.749 -35.781 1.00 96.25 399 ASN A CA 1
ATOM 3065 C C . ASN A 1 399 ? 30.012 2.320 -36.885 1.00 96.25 399 ASN A C 1
ATOM 3067 O O . ASN A 1 399 ? 31.223 2.436 -36.733 1.00 96.25 399 ASN A O 1
ATOM 3071 N N . THR A 1 400 ? 29.485 1.817 -37.997 1.00 93.06 400 THR A N 1
ATOM 3072 C CA . THR A 1 400 ? 30.274 1.442 -39.185 1.00 93.06 400 THR A CA 1
ATOM 3073 C C . THR A 1 400 ? 30.307 2.541 -40.251 1.00 93.06 400 THR A C 1
ATOM 3075 O O . THR A 1 400 ? 30.942 2.364 -41.288 1.00 93.06 400 THR A O 1
ATOM 3078 N N . ALA A 1 401 ? 29.643 3.676 -40.005 1.00 91.88 401 ALA A N 1
ATOM 3079 C CA . ALA A 1 401 ? 29.678 4.841 -40.879 1.00 91.88 401 ALA A CA 1
ATOM 3080 C C . ALA A 1 401 ? 30.953 5.678 -40.680 1.00 91.88 401 ALA A C 1
ATOM 3082 O O . ALA A 1 401 ? 31.669 5.536 -39.691 1.00 91.88 401 ALA A O 1
ATOM 3083 N N . GLU A 1 402 ? 31.208 6.592 -41.618 1.00 92.31 402 GLU A N 1
ATOM 3084 C CA . GLU A 1 402 ? 32.386 7.472 -41.608 1.00 92.31 402 GLU A CA 1
ATOM 3085 C C . GLU A 1 402 ? 32.238 8.700 -40.693 1.00 92.31 402 GLU A C 1
ATOM 3087 O O . GLU A 1 402 ? 33.223 9.382 -40.417 1.00 92.31 402 GLU A O 1
ATOM 3092 N N . LEU A 1 403 ? 31.022 8.994 -40.219 1.00 92.50 403 LEU A N 1
ATOM 3093 C CA . LEU A 1 403 ? 30.721 10.152 -39.372 1.00 92.50 403 LEU A CA 1
ATOM 3094 C C . LEU A 1 403 ? 30.292 9.721 -37.963 1.00 92.50 403 LEU A C 1
ATOM 3096 O O . LEU A 1 403 ? 29.644 8.678 -37.822 1.00 92.50 403 LEU A O 1
ATOM 3100 N N . PRO A 1 404 ? 30.604 10.516 -36.921 1.00 93.31 404 PRO A N 1
ATOM 3101 C CA . PRO A 1 404 ? 30.100 10.266 -35.578 1.00 93.31 404 PRO A CA 1
ATOM 3102 C C . PRO A 1 404 ? 28.575 10.377 -35.540 1.00 93.31 404 PRO A C 1
ATOM 3104 O O . PRO A 1 404 ? 27.981 11.251 -36.176 1.00 93.31 404 PRO A O 1
ATOM 3107 N N . VAL A 1 405 ? 27.944 9.509 -34.752 1.00 93.88 405 VAL A N 1
ATOM 3108 C CA . VAL A 1 405 ? 26.496 9.531 -34.518 1.00 93.88 405 VAL A CA 1
ATOM 3109 C C . VAL A 1 405 ? 26.189 9.748 -33.047 1.00 93.88 405 VAL A C 1
ATOM 3111 O O . VAL A 1 405 ? 26.963 9.388 -32.165 1.00 93.88 405 VAL A O 1
ATOM 3114 N N . SER A 1 406 ? 25.040 10.356 -32.787 1.00 93.06 406 SER A N 1
ATOM 3115 C CA . SER A 1 406 ? 24.590 10.754 -31.459 1.00 93.06 406 SER A CA 1
ATOM 3116 C C . SER A 1 406 ? 23.261 10.055 -31.184 1.00 93.06 406 SER A C 1
ATOM 3118 O O . SER A 1 406 ? 22.257 10.339 -31.841 1.00 93.06 406 SER A O 1
ATOM 3120 N N . LEU A 1 407 ? 23.270 9.097 -30.253 1.00 93.81 407 LEU A N 1
ATOM 3121 C CA . LEU A 1 407 ? 22.127 8.236 -29.956 1.00 93.81 407 LEU A CA 1
ATOM 3122 C C . LEU A 1 407 ? 21.808 8.217 -28.462 1.00 93.81 407 LEU A C 1
ATOM 3124 O O . LEU A 1 407 ? 22.686 8.155 -27.609 1.00 93.81 407 LEU A O 1
ATOM 3128 N N . THR A 1 408 ? 20.523 8.214 -28.149 1.00 94.56 408 THR A N 1
ATOM 3129 C CA . THR A 1 408 ? 19.975 8.122 -26.801 1.00 94.56 408 THR A CA 1
ATOM 3130 C C . THR A 1 408 ? 19.321 6.752 -26.624 1.00 94.56 408 THR A C 1
ATOM 3132 O O . THR A 1 408 ? 18.299 6.491 -27.267 1.00 94.56 408 THR A O 1
ATOM 3135 N N . PRO A 1 409 ? 19.863 5.875 -25.766 1.00 95.38 409 PRO A N 1
ATOM 3136 C CA . PRO A 1 409 ? 19.221 4.613 -25.425 1.00 95.38 409 PRO A CA 1
ATOM 3137 C C . PRO A 1 409 ? 18.076 4.846 -24.432 1.00 95.38 409 PRO A C 1
ATOM 3139 O O . PRO A 1 409 ? 18.160 5.696 -23.535 1.00 95.38 409 PRO A O 1
ATOM 3142 N N . TYR A 1 410 ? 17.009 4.065 -24.572 1.00 95.19 410 TYR A N 1
ATOM 3143 C CA . TYR A 1 410 ? 15.856 4.109 -23.681 1.00 95.19 410 TYR A CA 1
ATOM 3144 C C . TYR A 1 410 ? 15.252 2.723 -23.462 1.00 95.19 410 TYR A C 1
ATOM 3146 O O . TYR A 1 410 ? 15.391 1.819 -24.284 1.00 95.19 410 TYR A O 1
ATOM 3154 N N . VAL A 1 411 ? 14.533 2.586 -22.354 1.00 96.12 411 VAL A N 1
ATOM 3155 C CA . VAL A 1 411 ? 13.785 1.392 -21.966 1.00 96.12 411 VAL A CA 1
ATOM 3156 C C . VAL A 1 411 ? 12.478 1.805 -21.296 1.00 96.12 411 VAL A C 1
ATOM 3158 O O . VAL A 1 411 ? 12.421 2.783 -20.544 1.00 96.12 411 VAL A O 1
ATOM 3161 N N . GLN A 1 412 ? 11.407 1.086 -21.610 1.00 95.38 412 GLN A N 1
ATOM 3162 C CA . GLN A 1 412 ? 10.043 1.412 -21.229 1.00 95.38 412 GLN A CA 1
ATOM 3163 C C . GLN A 1 412 ? 9.294 0.163 -20.771 1.00 95.38 412 GLN A C 1
ATOM 3165 O O . GLN A 1 412 ? 9.277 -0.861 -21.452 1.00 95.38 412 GLN A O 1
ATOM 3170 N N . VAL A 1 413 ? 8.658 0.265 -19.604 1.00 96.94 413 VAL A N 1
ATOM 3171 C CA . VAL A 1 413 ? 7.639 -0.688 -19.150 1.00 96.94 413 VAL A CA 1
ATOM 3172 C C . VAL A 1 413 ? 6.285 -0.129 -19.540 1.00 96.94 413 VAL A C 1
ATOM 3174 O O . VAL A 1 413 ? 5.962 0.987 -19.133 1.00 96.94 413 VAL A O 1
ATOM 3177 N N . HIS A 1 414 ? 5.492 -0.901 -20.273 1.00 93.81 414 HIS A N 1
ATOM 3178 C CA . HIS A 1 414 ? 4.143 -0.524 -20.682 1.00 93.81 414 HIS A CA 1
ATOM 3179 C C . HIS A 1 414 ? 3.125 -1.405 -19.971 1.00 93.81 414 HIS A C 1
ATOM 31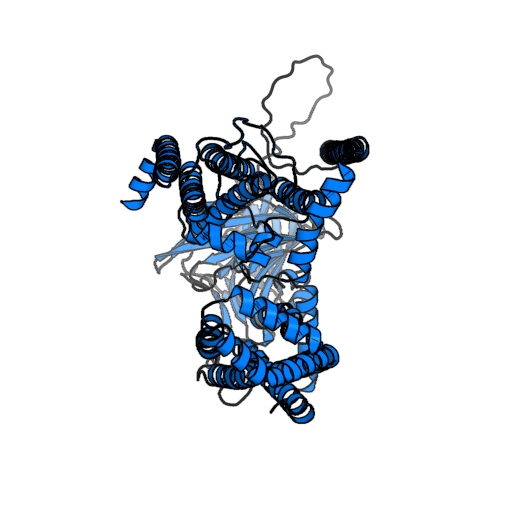81 O O . HIS A 1 414 ? 3.324 -2.615 -19.894 1.00 93.81 414 HIS A O 1
ATOM 3187 N N . ARG A 1 415 ? 2.028 -0.819 -19.484 1.00 94.31 415 ARG A N 1
ATOM 3188 C CA . ARG A 1 415 ? 0.878 -1.550 -18.938 1.00 94.31 415 ARG A CA 1
ATOM 3189 C C . ARG A 1 415 ? -0.431 -0.910 -19.390 1.00 94.31 415 ARG A C 1
ATOM 3191 O O . ARG A 1 415 ? -0.613 0.294 -19.217 1.00 94.31 415 ARG A O 1
ATOM 3198 N N . ALA A 1 416 ? -1.337 -1.722 -19.922 1.00 92.12 416 ALA A N 1
ATOM 3199 C CA . ALA A 1 416 ? -2.702 -1.316 -20.236 1.00 92.12 416 ALA A CA 1
ATOM 3200 C C . ALA A 1 416 ? -3.587 -1.278 -18.975 1.00 92.12 416 ALA A C 1
ATOM 3202 O O . ALA A 1 416 ? -3.397 -2.053 -18.033 1.00 92.12 416 ALA A O 1
ATOM 3203 N N . ASP A 1 417 ? -4.567 -0.380 -18.961 1.00 87.94 417 ASP A N 1
ATOM 3204 C CA . ASP A 1 417 ? -5.532 -0.187 -17.870 1.00 87.94 417 ASP A CA 1
ATOM 3205 C C . ASP A 1 417 ? -6.350 -1.437 -17.520 1.00 87.94 417 ASP A C 1
ATOM 3207 O O . ASP A 1 417 ? -6.656 -1.683 -16.350 1.00 87.94 417 ASP A O 1
ATOM 3211 N N . GLY A 1 418 ? -6.661 -2.262 -18.515 1.00 82.06 418 GLY A N 1
ATOM 3212 C CA . GLY A 1 418 ? -7.410 -3.496 -18.331 1.00 82.06 418 GLY A CA 1
ATOM 3213 C C . GLY A 1 418 ? -6.634 -4.621 -17.642 1.00 82.06 418 GLY A C 1
ATOM 3214 O O . GLY A 1 418 ? -7.255 -5.626 -17.303 1.00 82.06 418 GLY A O 1
ATOM 3215 N N . TYR A 1 419 ? -5.318 -4.510 -17.399 1.00 85.81 419 TYR A N 1
ATOM 3216 C CA . TYR A 1 419 ? -4.541 -5.602 -16.794 1.00 85.81 419 TYR A CA 1
ATOM 3217 C C . TYR A 1 419 ? -5.078 -5.960 -15.399 1.00 85.81 419 TYR A C 1
ATOM 3219 O O . TYR A 1 419 ? -5.402 -7.119 -15.135 1.00 85.81 419 TYR A O 1
ATOM 3227 N N . TRP A 1 420 ? -5.216 -4.960 -14.526 1.00 85.19 420 TRP A N 1
ATOM 3228 C CA . TRP A 1 420 ? -5.738 -5.110 -13.166 1.00 85.19 420 TRP A CA 1
ATOM 3229 C C . TRP A 1 420 ? -6.902 -4.136 -12.934 1.00 85.19 420 TRP A C 1
ATOM 3231 O O . TRP A 1 420 ? -6.756 -3.155 -12.205 1.00 85.19 420 TRP A O 1
ATOM 3241 N N . PRO A 1 421 ? -8.087 -4.394 -13.515 1.00 78.31 421 PRO A N 1
ATOM 3242 C CA . PRO A 1 421 ? -9.157 -3.395 -13.622 1.00 78.31 421 PRO A CA 1
ATOM 3243 C C . PRO A 1 421 ? -9.740 -2.973 -12.261 1.00 78.31 421 PRO A C 1
ATOM 3245 O O . PRO A 1 421 ? -10.361 -1.916 -12.135 1.00 78.31 421 PRO A O 1
ATOM 3248 N N . ASN A 1 422 ? -9.528 -3.792 -11.226 1.00 79.56 422 ASN A N 1
ATOM 3249 C CA . ASN A 1 422 ? -10.000 -3.548 -9.865 1.00 79.56 422 ASN A CA 1
ATOM 3250 C C . ASN A 1 422 ? -8.911 -2.985 -8.929 1.00 79.56 422 ASN A C 1
ATOM 3252 O O . ASN A 1 422 ? -9.219 -2.637 -7.788 1.00 79.56 422 ASN A O 1
ATOM 3256 N N . GLU A 1 423 ? -7.652 -2.880 -9.371 1.00 81.38 423 GLU A N 1
ATOM 3257 C CA . GLU A 1 423 ? -6.575 -2.317 -8.554 1.00 81.38 423 GLU A CA 1
ATOM 3258 C C . GLU A 1 423 ? -6.619 -0.787 -8.595 1.00 81.38 423 GLU A C 1
ATOM 3260 O O . GLU A 1 423 ? -6.268 -0.151 -9.586 1.00 81.38 423 GLU A O 1
ATOM 3265 N N . LYS A 1 424 ? -7.023 -0.173 -7.479 1.00 76.44 424 LYS A N 1
ATOM 3266 C CA . LYS A 1 424 ? -6.980 1.283 -7.302 1.00 76.44 424 LYS A CA 1
ATOM 3267 C C . LYS A 1 424 ? -6.154 1.659 -6.087 1.00 76.44 424 LYS A C 1
ATOM 3269 O O . LYS A 1 424 ? -6.356 1.122 -4.995 1.00 76.44 424 LYS A O 1
ATOM 3274 N N . SER A 1 425 ? -5.242 2.609 -6.282 1.00 80.06 425 SER A N 1
ATOM 3275 C CA . SER A 1 425 ? -4.479 3.205 -5.188 1.00 80.06 425 SER A CA 1
ATOM 3276 C C . SER A 1 425 ? -5.422 3.779 -4.127 1.00 80.06 425 SER A C 1
ATOM 3278 O O . SER A 1 425 ? -6.409 4.449 -4.429 1.00 80.06 425 SER A O 1
ATOM 3280 N N . SER A 1 426 ? -5.104 3.532 -2.862 1.00 72.56 426 SER A N 1
ATOM 3281 C CA . SER A 1 426 ? -5.852 3.997 -1.697 1.00 72.56 426 SER A CA 1
ATOM 3282 C C . SER A 1 426 ? -4.904 4.623 -0.677 1.00 72.56 426 SER A C 1
ATOM 3284 O O . SER A 1 426 ? -3.687 4.595 -0.832 1.00 72.56 426 SER A O 1
ATOM 3286 N N . PHE A 1 427 ? -5.450 5.159 0.415 1.00 68.69 427 PHE A N 1
ATOM 3287 C CA . PHE A 1 427 ? -4.623 5.659 1.517 1.00 68.69 427 PHE A CA 1
ATOM 3288 C C . PHE A 1 427 ? -3.810 4.552 2.215 1.00 68.69 427 PHE A C 1
ATOM 3290 O O . PHE A 1 427 ? -2.868 4.859 2.939 1.00 68.69 427 PHE A O 1
ATOM 3297 N N . VAL A 1 428 ? -4.188 3.278 2.032 1.00 69.12 428 VAL A N 1
ATOM 3298 C CA . VAL A 1 428 ? -3.525 2.131 2.668 1.00 69.12 428 VAL A CA 1
ATOM 3299 C C . VAL A 1 428 ? -2.495 1.505 1.742 1.00 69.12 428 VAL A C 1
ATOM 3301 O O . VAL A 1 428 ? -1.428 1.143 2.220 1.00 69.12 428 VAL A O 1
ATOM 3304 N N . ASN A 1 429 ? -2.789 1.368 0.447 1.00 79.06 429 ASN A N 1
ATOM 3305 C CA . ASN A 1 429 ? -1.945 0.680 -0.533 1.00 79.06 429 ASN A CA 1
ATOM 3306 C C . ASN A 1 429 ? -1.805 1.498 -1.814 1.00 79.06 429 ASN A C 1
ATOM 3308 O O . ASN A 1 429 ? -2.797 2.025 -2.314 1.00 79.06 429 ASN A O 1
ATOM 3312 N N . PHE A 1 430 ? -0.592 1.520 -2.361 1.00 87.81 430 PHE A N 1
ATOM 3313 C CA . PHE A 1 430 ? -0.299 2.098 -3.664 1.00 87.81 430 PHE A CA 1
ATOM 3314 C C . PHE A 1 430 ? -0.207 0.998 -4.732 1.00 87.81 430 PHE A C 1
ATOM 3316 O O . PHE A 1 430 ? 0.480 -0.005 -4.527 1.00 87.81 430 PHE A O 1
ATOM 3323 N N . PHE A 1 431 ? -0.883 1.220 -5.859 1.00 89.44 431 PHE A N 1
ATOM 3324 C CA . PHE A 1 431 ? -0.797 0.443 -7.096 1.00 89.44 431 PHE A CA 1
ATOM 3325 C C . PHE A 1 431 ? -0.638 1.417 -8.265 1.00 89.44 431 PHE A C 1
ATOM 3327 O O . PHE A 1 431 ? -1.371 2.410 -8.348 1.00 89.44 431 PHE A O 1
ATOM 3334 N N . GLY A 1 432 ? 0.289 1.121 -9.168 1.00 93.19 432 GLY A N 1
ATOM 3335 C CA . GLY A 1 432 ? 0.559 1.934 -10.343 1.00 93.19 432 GLY A CA 1
ATOM 3336 C C . GLY A 1 432 ? 2.037 2.219 -10.582 1.00 93.19 432 GLY A C 1
ATOM 3337 O O . GLY A 1 432 ? 2.907 1.540 -10.021 1.00 93.19 432 GLY A O 1
ATOM 3338 N N . PRO A 1 433 ? 2.326 3.197 -11.455 1.00 95.62 433 PRO A N 1
ATOM 3339 C CA . PRO A 1 433 ? 3.683 3.606 -11.773 1.00 95.62 433 PRO A CA 1
ATOM 3340 C C . PRO A 1 433 ? 4.420 4.129 -10.537 1.00 95.62 433 PRO A C 1
ATOM 3342 O O . PRO A 1 433 ? 3.971 5.057 -9.859 1.00 95.62 433 PRO A O 1
ATOM 3345 N N . MET A 1 434 ? 5.549 3.496 -10.226 1.00 96.12 434 MET A N 1
ATOM 3346 C CA . MET A 1 434 ? 6.407 3.882 -9.113 1.00 96.12 434 MET A CA 1
ATOM 3347 C C . MET A 1 434 ? 7.868 3.544 -9.379 1.00 96.12 434 MET A C 1
ATOM 3349 O O . MET A 1 434 ? 8.207 2.732 -10.240 1.00 96.12 434 MET A O 1
ATOM 3353 N N . GLY A 1 435 ? 8.750 4.188 -8.632 1.00 96.19 435 GLY A N 1
ATOM 3354 C CA . GLY A 1 435 ? 10.176 3.969 -8.753 1.00 96.19 435 GLY A CA 1
ATOM 3355 C C . GLY A 1 435 ? 10.945 4.553 -7.589 1.00 96.19 435 GLY A C 1
ATOM 3356 O O . GLY A 1 435 ? 10.429 5.327 -6.785 1.00 96.19 435 GLY A O 1
ATOM 3357 N N . VAL A 1 436 ? 12.207 4.171 -7.509 1.00 96.12 436 VAL A N 1
ATOM 3358 C CA . VAL A 1 436 ? 13.152 4.665 -6.522 1.00 96.12 436 VAL A CA 1
ATOM 3359 C C . VAL A 1 436 ? 14.371 5.187 -7.262 1.00 96.12 436 VAL A C 1
ATOM 3361 O O . VAL A 1 436 ? 14.889 4.535 -8.165 1.00 96.12 436 VAL A O 1
ATOM 3364 N N . VAL A 1 437 ? 14.836 6.371 -6.889 1.00 94.81 437 VAL A N 1
ATOM 3365 C CA . VAL A 1 437 ? 15.998 7.016 -7.496 1.00 94.81 437 VAL A CA 1
ATOM 3366 C C . VAL A 1 437 ? 17.053 7.252 -6.435 1.00 94.81 437 VAL A C 1
ATOM 3368 O O . VAL A 1 437 ? 16.773 7.880 -5.414 1.00 94.81 437 VAL A O 1
ATOM 3371 N N . GLN A 1 438 ? 18.259 6.760 -6.699 1.00 90.06 438 GLN A N 1
ATOM 3372 C CA . GLN A 1 438 ? 19.436 7.076 -5.903 1.00 90.06 438 GLN A CA 1
ATOM 3373 C C . GLN A 1 438 ? 19.971 8.460 -6.306 1.00 90.06 438 GLN A C 1
ATOM 3375 O O . GLN A 1 438 ? 20.240 8.701 -7.486 1.00 90.06 438 GLN A O 1
ATOM 3380 N N . LYS A 1 439 ? 20.100 9.367 -5.335 1.00 83.12 439 LYS A N 1
ATOM 3381 C CA . LYS A 1 439 ? 20.655 10.718 -5.474 1.00 83.12 439 LYS A CA 1
ATOM 3382 C C . LYS A 1 439 ? 21.891 10.856 -4.576 1.00 83.12 439 LYS A C 1
ATOM 3384 O O . LYS A 1 439 ? 21.780 11.241 -3.424 1.00 83.12 439 LYS A O 1
ATOM 3389 N N . GLY A 1 440 ? 23.075 10.548 -5.096 1.00 76.56 440 GLY A N 1
ATOM 3390 C CA . GLY A 1 440 ? 24.309 10.494 -4.294 1.00 76.56 440 GLY A CA 1
ATOM 3391 C C . GLY A 1 440 ? 24.571 9.103 -3.707 1.00 76.56 440 GLY A C 1
ATOM 3392 O O . GLY A 1 440 ? 23.917 8.145 -4.104 1.00 76.56 440 GLY A O 1
ATOM 3393 N N . GLU A 1 441 ? 25.545 8.970 -2.802 1.00 68.31 441 GLU A N 1
ATOM 3394 C CA . GLU A 1 441 ? 26.054 7.645 -2.398 1.00 68.31 441 GLU A CA 1
ATOM 3395 C C . GLU A 1 441 ? 25.020 6.783 -1.645 1.00 68.31 441 GLU A C 1
ATOM 3397 O O . GLU A 1 441 ? 24.959 5.591 -1.920 1.00 68.31 441 GLU A O 1
ATOM 3402 N N . ASP A 1 442 ? 24.113 7.359 -0.840 1.00 68.38 442 ASP A N 1
ATOM 3403 C CA . ASP A 1 442 ? 23.159 6.579 -0.017 1.00 68.38 442 ASP A CA 1
ATOM 3404 C C . ASP A 1 442 ? 21.735 7.171 0.088 1.00 68.38 442 ASP A C 1
ATOM 3406 O O . ASP A 1 442 ? 20.907 6.714 0.883 1.00 68.38 442 ASP A O 1
ATOM 3410 N N . GLU A 1 443 ? 21.399 8.199 -0.695 1.00 82.94 443 GLU A N 1
ATOM 3411 C CA . GLU A 1 443 ? 20.070 8.817 -0.624 1.00 82.94 443 GLU A CA 1
ATOM 3412 C C . GLU A 1 443 ? 19.122 8.215 -1.666 1.00 82.94 443 GLU A C 1
ATOM 3414 O O . GLU A 1 443 ? 19.229 8.488 -2.860 1.00 82.94 443 GLU A O 1
ATOM 3419 N N . TYR A 1 444 ? 18.142 7.431 -1.218 1.00 86.25 444 TYR A N 1
ATOM 3420 C CA . TYR A 1 444 ? 17.094 6.886 -2.081 1.00 86.25 444 TYR A CA 1
ATOM 3421 C C . TYR A 1 444 ? 15.782 7.642 -1.899 1.00 86.25 444 TYR A C 1
ATOM 3423 O O . TYR A 1 444 ? 15.231 7.707 -0.797 1.00 86.25 444 TYR A O 1
ATOM 3431 N N . ARG A 1 445 ? 15.238 8.169 -2.999 1.00 91.81 445 ARG A N 1
ATOM 3432 C CA . ARG A 1 445 ? 13.928 8.830 -3.030 1.00 91.81 445 ARG A CA 1
ATOM 3433 C C . ARG A 1 445 ? 12.928 8.007 -3.822 1.00 91.81 445 ARG A C 1
ATOM 3435 O O . ARG A 1 445 ? 13.212 7.599 -4.944 1.00 91.81 445 ARG A O 1
ATOM 3442 N N . GLN A 1 446 ? 11.759 7.781 -3.234 1.00 93.12 446 GLN A N 1
ATOM 3443 C CA . GLN A 1 446 ? 10.653 7.067 -3.864 1.00 93.12 446 GLN A CA 1
ATOM 3444 C C . GLN A 1 446 ? 9.720 8.046 -4.576 1.00 93.12 446 GLN A C 1
ATOM 3446 O O . GLN A 1 446 ? 9.432 9.125 -4.060 1.00 93.12 446 GLN A O 1
ATOM 3451 N N . TYR A 1 447 ? 9.249 7.639 -5.748 1.00 94.38 447 TYR A N 1
ATOM 3452 C CA . TYR A 1 447 ? 8.344 8.380 -6.610 1.00 94.38 447 TYR A CA 1
ATOM 3453 C C . TYR A 1 447 ? 7.161 7.488 -6.955 1.00 94.38 447 TYR A C 1
ATOM 3455 O O . TYR A 1 447 ? 7.330 6.318 -7.292 1.00 94.38 447 TYR A O 1
ATOM 3463 N N . GLU A 1 448 ? 5.967 8.051 -6.866 1.00 94.12 448 GLU A N 1
ATOM 3464 C CA . GLU A 1 448 ? 4.702 7.367 -7.098 1.00 94.12 448 GLU A CA 1
ATOM 3465 C C . GLU A 1 448 ? 3.821 8.276 -7.946 1.00 94.12 448 GLU A C 1
ATOM 3467 O O . GLU A 1 448 ? 3.806 9.495 -7.765 1.00 94.12 448 GLU A O 1
ATOM 3472 N N . SER A 1 449 ? 3.087 7.703 -8.891 1.00 92.50 449 SER A N 1
ATOM 3473 C CA . SER A 1 449 ? 2.122 8.446 -9.694 1.00 92.50 449 SER A CA 1
ATOM 3474 C C . SER A 1 449 ? 0.860 7.619 -9.847 1.00 92.50 449 SER A C 1
ATOM 3476 O O . SER A 1 449 ? 0.899 6.490 -10.330 1.00 92.50 449 SER A O 1
ATOM 3478 N N . LYS A 1 450 ? -0.273 8.153 -9.385 1.00 90.75 450 LYS A N 1
ATOM 3479 C CA . LYS A 1 450 ? -1.550 7.446 -9.494 1.00 90.75 450 LYS A CA 1
ATOM 3480 C C . LYS A 1 450 ? -1.994 7.419 -10.951 1.00 90.75 450 LYS A C 1
ATOM 3482 O O . LYS A 1 450 ? -1.732 8.353 -11.703 1.00 90.75 450 LYS A O 1
ATOM 3487 N N . TYR A 1 451 ? -2.718 6.366 -11.319 1.00 90.62 451 TYR A N 1
ATOM 3488 C CA . TYR A 1 451 ? -3.285 6.228 -12.658 1.00 90.62 451 TYR A CA 1
ATOM 3489 C C . TYR A 1 451 ? -4.198 7.399 -13.044 1.00 90.62 451 TYR A C 1
ATOM 3491 O O . TYR A 1 451 ? -4.091 7.888 -14.164 1.00 90.62 451 TYR A O 1
ATOM 3499 N N . ASP A 1 452 ? -5.044 7.867 -12.119 1.00 88.94 452 ASP A N 1
ATOM 3500 C CA . ASP A 1 452 ? -5.951 8.997 -12.364 1.00 88.94 452 ASP A CA 1
ATOM 3501 C C . ASP A 1 452 ? -5.166 10.301 -12.599 1.00 88.94 452 ASP A C 1
ATOM 3503 O O . ASP A 1 452 ? -5.385 10.972 -13.602 1.00 88.94 452 ASP A O 1
ATOM 3507 N N . ASP A 1 453 ? -4.181 10.600 -11.741 1.00 89.94 453 ASP A N 1
ATOM 3508 C CA . ASP A 1 453 ? -3.338 11.800 -11.864 1.00 89.94 453 ASP A CA 1
ATOM 3509 C C . ASP A 1 453 ? -2.560 11.796 -13.200 1.00 89.94 453 ASP A C 1
ATOM 3511 O O . ASP A 1 453 ? -2.519 12.794 -13.913 1.00 89.94 453 ASP A O 1
ATOM 3515 N N . LEU A 1 454 ? -1.993 10.647 -13.599 1.00 90.50 454 LEU A N 1
ATOM 3516 C CA . LEU A 1 454 ? -1.289 10.514 -14.882 1.00 90.50 454 LEU A CA 1
ATOM 3517 C C . LEU A 1 454 ? -2.206 10.612 -16.094 1.00 90.50 454 LEU A C 1
ATOM 3519 O O . LEU A 1 454 ? -1.757 11.081 -17.136 1.00 90.50 454 LEU A O 1
ATOM 3523 N N . LYS A 1 455 ? -3.449 10.147 -15.985 1.00 90.25 455 LYS A N 1
ATOM 3524 C CA . LYS A 1 455 ? -4.433 10.247 -17.064 1.00 90.25 455 LYS A CA 1
ATOM 3525 C C . LYS A 1 455 ? -4.849 11.698 -17.304 1.00 90.25 455 LYS A C 1
ATOM 3527 O O . LYS A 1 455 ? -5.040 12.090 -18.451 1.00 90.25 455 LYS A O 1
ATOM 3532 N N . ASP A 1 456 ? -4.950 12.484 -16.235 1.00 88.81 456 ASP A N 1
ATOM 3533 C CA . ASP A 1 456 ? -5.291 13.903 -16.312 1.00 88.81 456 ASP A CA 1
ATOM 3534 C C . ASP A 1 456 ? -4.104 14.752 -16.809 1.00 88.81 456 ASP A C 1
ATOM 3536 O O . ASP A 1 456 ? -4.271 15.594 -17.695 1.00 88.81 456 ASP A O 1
ATOM 3540 N N . ASP A 1 457 ? -2.897 14.506 -16.287 1.00 88.94 457 ASP A N 1
ATOM 3541 C CA . ASP A 1 457 ? -1.700 15.306 -16.592 1.00 88.94 457 ASP A CA 1
ATOM 3542 C C . ASP A 1 457 ? -0.937 14.825 -17.845 1.00 88.94 457 ASP A C 1
ATOM 3544 O O . ASP A 1 457 ? -0.098 15.541 -18.404 1.00 88.94 457 ASP A O 1
ATOM 3548 N N . GLY A 1 458 ? -1.169 13.584 -18.276 1.00 89.62 458 GLY A N 1
ATOM 3549 C CA . GLY A 1 458 ? -0.477 12.898 -19.371 1.00 89.62 458 GLY A CA 1
ATOM 3550 C C . GLY A 1 458 ? 0.954 12.439 -19.046 1.00 89.62 458 GLY A C 1
ATOM 3551 O O . GLY A 1 458 ? 1.463 11.502 -19.663 1.00 89.62 458 GLY A O 1
ATOM 3552 N N . LYS A 1 459 ? 1.645 13.078 -18.092 1.00 91.44 459 LYS A N 1
ATOM 3553 C CA . LYS A 1 459 ? 3.025 12.740 -17.701 1.00 91.44 459 LYS A CA 1
ATOM 3554 C C . LYS A 1 459 ? 3.399 13.249 -16.308 1.00 91.44 459 LYS A C 1
ATOM 3556 O O . LYS A 1 459 ? 2.924 14.294 -15.882 1.00 91.44 459 LYS A O 1
ATOM 3561 N N . SER A 1 460 ? 4.330 12.561 -15.648 1.00 93.31 460 SER A N 1
ATOM 3562 C CA . SER A 1 460 ? 4.952 13.012 -14.396 1.00 93.31 460 SER A CA 1
ATOM 3563 C C . SER A 1 460 ? 6.087 14.014 -14.635 1.00 93.31 460 SER A C 1
ATOM 3565 O O . SER A 1 460 ? 6.525 14.242 -15.767 1.00 93.31 460 SER A O 1
ATOM 3567 N N . GLU A 1 461 ? 6.646 14.561 -13.554 1.00 91.94 461 GLU A N 1
ATOM 3568 C CA . GLU A 1 461 ? 7.944 15.240 -13.605 1.00 91.94 461 GLU A CA 1
ATOM 3569 C C . GLU A 1 461 ? 9.061 14.302 -14.096 1.00 91.94 461 GLU A C 1
ATOM 3571 O O . GLU A 1 461 ? 8.983 13.080 -13.929 1.00 91.94 461 GLU A O 1
ATOM 3576 N N . ILE A 1 462 ? 10.087 14.885 -14.727 1.00 94.06 462 ILE A N 1
ATOM 3577 C CA . ILE A 1 462 ? 11.310 14.160 -15.086 1.00 94.06 462 ILE A CA 1
ATOM 3578 C C . ILE A 1 462 ? 12.198 14.101 -13.849 1.00 94.06 462 ILE A C 1
ATOM 3580 O O . ILE A 1 462 ? 12.510 15.129 -13.247 1.00 94.06 462 ILE A O 1
ATOM 3584 N N . VAL A 1 463 ? 12.640 12.896 -13.508 1.00 94.56 463 VAL A N 1
ATOM 3585 C CA . VAL A 1 463 ? 13.526 12.643 -12.374 1.00 94.56 463 VAL A CA 1
ATOM 3586 C C . VAL A 1 463 ? 14.840 12.062 -12.877 1.00 94.56 463 VAL A C 1
ATOM 3588 O O . VAL A 1 463 ? 14.839 11.175 -13.726 1.00 94.56 463 VAL A O 1
ATOM 3591 N N . THR A 1 464 ? 15.959 12.531 -12.329 1.00 93.81 464 THR A N 1
ATOM 3592 C CA . THR A 1 464 ? 17.303 12.069 -12.698 1.00 93.81 464 THR A CA 1
ATOM 3593 C C . THR A 1 464 ? 17.995 11.381 -11.523 1.00 93.81 464 THR A C 1
ATOM 3595 O O . THR A 1 464 ? 17.863 11.833 -10.380 1.00 93.81 464 THR A O 1
ATOM 3598 N N . GLY A 1 465 ? 18.739 10.309 -11.810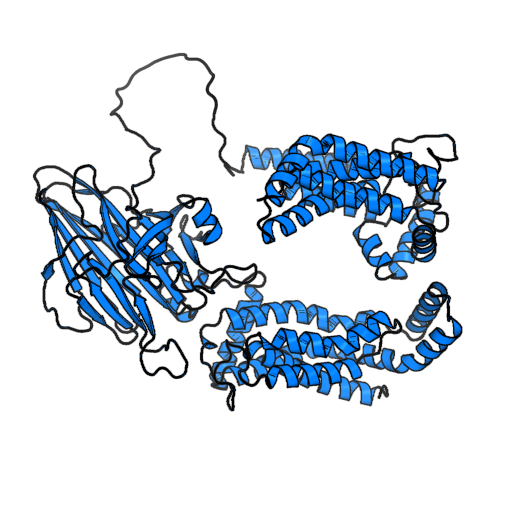 1.00 91.81 465 GLY A N 1
ATOM 3599 C CA . GLY A 1 465 ? 19.685 9.687 -10.878 1.00 91.81 465 GLY A CA 1
ATOM 3600 C C . GLY A 1 465 ? 20.386 8.452 -11.448 1.00 91.81 465 GLY A C 1
ATOM 3601 O O . GLY A 1 465 ? 19.995 7.917 -12.493 1.00 91.81 465 GLY A O 1
ATOM 3602 N N . SER A 1 466 ? 21.439 8.003 -10.768 1.00 89.25 466 SER A N 1
ATOM 3603 C CA . SER A 1 466 ? 22.352 6.947 -11.235 1.00 89.25 466 SER A CA 1
ATOM 3604 C C . SER A 1 466 ? 21.894 5.522 -10.907 1.00 89.25 466 SER A C 1
ATOM 3606 O O . SER A 1 466 ? 22.202 4.606 -11.660 1.00 89.25 466 SER A O 1
ATOM 3608 N N . GLY A 1 467 ? 21.124 5.326 -9.831 1.00 91.75 467 GLY A N 1
ATOM 3609 C CA . GLY A 1 467 ? 20.721 3.999 -9.339 1.00 91.75 467 GLY A CA 1
ATOM 3610 C C . GLY A 1 467 ? 19.243 3.888 -8.958 1.00 91.75 467 GLY A C 1
ATOM 3611 O O . GLY A 1 467 ? 18.450 4.811 -9.182 1.00 91.75 467 GLY A O 1
ATOM 3612 N N . GLY A 1 468 ? 18.851 2.758 -8.375 1.00 94.75 468 GLY A N 1
ATOM 3613 C CA . GLY A 1 468 ? 17.461 2.448 -8.022 1.00 94.75 468 GLY A CA 1
ATOM 3614 C C . GLY A 1 468 ? 16.707 1.722 -9.142 1.00 94.75 468 GLY A C 1
ATOM 3615 O O . GLY A 1 468 ? 17.286 0.913 -9.859 1.00 94.75 468 GLY A O 1
ATOM 3616 N N . TRP A 1 469 ? 15.412 1.991 -9.305 1.00 97.19 469 TRP A N 1
ATOM 3617 C CA . TRP A 1 469 ? 14.562 1.331 -10.301 1.00 97.19 469 TRP A CA 1
ATOM 3618 C C . TRP A 1 469 ? 13.370 2.197 -10.725 1.00 97.19 469 TRP A C 1
ATOM 3620 O O . TRP A 1 469 ? 12.998 3.148 -10.037 1.00 97.19 469 TRP A O 1
ATOM 3630 N N . TRP A 1 470 ? 12.757 1.871 -11.861 1.00 97.81 470 TRP A N 1
ATOM 3631 C CA . TRP A 1 470 ? 11.580 2.559 -12.399 1.00 97.81 470 TRP A CA 1
ATOM 3632 C C . TRP A 1 470 ? 10.623 1.551 -13.035 1.00 97.81 470 TRP A C 1
ATOM 3634 O O . TRP A 1 470 ? 11.056 0.738 -13.850 1.00 97.81 470 TRP A O 1
ATOM 3644 N N . GLY A 1 471 ? 9.345 1.548 -12.657 1.00 97.69 471 GLY A N 1
ATOM 3645 C CA . GLY A 1 471 ? 8.439 0.481 -13.077 1.00 97.69 471 GLY A CA 1
ATOM 3646 C C . GLY A 1 471 ? 6.968 0.709 -12.759 1.00 97.69 471 GLY A C 1
ATOM 3647 O O . GLY A 1 471 ? 6.536 1.818 -12.447 1.00 97.69 471 GLY A O 1
ATOM 3648 N N . ILE A 1 472 ? 6.193 -0.371 -12.846 1.00 96.56 472 ILE A N 1
ATOM 3649 C CA . ILE A 1 472 ? 4.758 -0.384 -12.558 1.00 96.56 472 ILE A CA 1
ATOM 3650 C C . ILE A 1 472 ? 4.456 -1.528 -11.582 1.00 96.56 472 ILE A C 1
ATOM 3652 O O . ILE A 1 472 ? 4.758 -2.699 -11.828 1.00 96.56 472 ILE A O 1
ATOM 3656 N N . SER A 1 473 ? 3.878 -1.167 -10.438 1.00 94.62 473 SER A N 1
ATOM 3657 C CA . SER A 1 473 ? 3.619 -2.058 -9.305 1.00 94.62 473 SER A CA 1
ATOM 3658 C C . SER A 1 473 ? 2.138 -2.406 -9.212 1.00 94.62 473 SER A C 1
ATOM 3660 O O . SER A 1 473 ? 1.277 -1.535 -9.331 1.00 94.62 473 SER A O 1
ATOM 3662 N N . SER A 1 474 ? 1.849 -3.680 -8.972 1.00 91.44 474 SER A N 1
ATOM 3663 C CA . SER A 1 474 ? 0.511 -4.200 -8.648 1.00 91.44 474 SER A CA 1
ATOM 3664 C C . SER A 1 474 ? 0.424 -4.557 -7.171 1.00 91.44 474 SER A C 1
ATOM 3666 O O . SER A 1 474 ? 1.363 -4.286 -6.425 1.00 91.44 474 SER A O 1
ATOM 3668 N N . GLN A 1 475 ? -0.645 -5.203 -6.700 1.00 87.81 475 GLN A N 1
ATOM 3669 C CA . GLN A 1 475 ? -0.719 -5.638 -5.302 1.00 87.81 475 GLN A CA 1
ATOM 3670 C C . GLN A 1 475 ? 0.408 -6.602 -4.920 1.00 87.81 475 GLN A C 1
ATOM 3672 O O . GLN A 1 475 ? 1.081 -6.383 -3.910 1.00 87.81 475 GLN A O 1
ATOM 3677 N N . TYR A 1 476 ? 0.654 -7.612 -5.755 1.00 90.06 476 TYR A N 1
ATOM 3678 C CA . TYR A 1 476 ? 1.565 -8.722 -5.460 1.00 90.06 476 TYR A CA 1
ATOM 3679 C C . TYR A 1 476 ? 2.765 -8.834 -6.394 1.00 90.06 476 TYR A C 1
ATOM 3681 O O . TYR A 1 476 ? 3.680 -9.591 -6.092 1.00 90.06 476 TYR A O 1
ATOM 3689 N N . PHE A 1 477 ? 2.792 -8.084 -7.492 1.00 93.81 477 PHE A N 1
ATOM 3690 C CA . PHE A 1 477 ? 3.811 -8.214 -8.533 1.00 93.81 477 PHE A CA 1
ATOM 3691 C C . PHE A 1 477 ? 4.411 -6.862 -8.907 1.00 93.81 477 PHE A C 1
ATOM 3693 O O . PHE A 1 477 ? 3.829 -5.810 -8.624 1.00 93.81 477 PHE A O 1
ATOM 3700 N N . LEU A 1 478 ? 5.582 -6.908 -9.533 1.00 96.38 478 LEU A N 1
ATOM 3701 C CA . LEU A 1 478 ? 6.325 -5.747 -9.997 1.00 96.38 478 LEU A CA 1
ATOM 3702 C C . LEU A 1 478 ? 6.973 -6.052 -11.351 1.00 96.38 478 LEU A C 1
ATOM 3704 O O . LEU A 1 478 ? 7.638 -7.080 -11.493 1.00 96.38 478 LEU A O 1
ATOM 3708 N N . THR A 1 479 ? 6.840 -5.107 -12.281 1.00 97.88 479 THR A N 1
ATOM 3709 C CA . THR A 1 479 ? 7.711 -4.997 -13.457 1.00 97.88 479 THR A CA 1
ATOM 3710 C C . THR A 1 479 ? 8.499 -3.709 -13.329 1.00 97.88 479 THR A C 1
ATOM 3712 O O . THR A 1 479 ? 7.910 -2.629 -13.264 1.00 97.88 479 THR A O 1
ATOM 3715 N N . ALA A 1 480 ? 9.821 -3.805 -13.253 1.00 98.19 480 ALA A N 1
ATOM 3716 C CA . ALA A 1 480 ? 10.682 -2.649 -13.050 1.00 98.19 480 ALA A CA 1
ATOM 3717 C C . ALA A 1 480 ? 11.996 -2.776 -13.807 1.00 98.19 480 ALA A C 1
ATOM 3719 O O . ALA A 1 480 ? 12.532 -3.867 -13.968 1.00 98.19 480 ALA A O 1
ATOM 3720 N N . VAL A 1 481 ? 12.539 -1.636 -14.217 1.00 98.12 481 VAL A N 1
ATOM 3721 C CA . VAL A 1 481 ? 13.855 -1.543 -14.836 1.00 98.12 481 VAL A CA 1
ATOM 3722 C C . VAL A 1 481 ? 14.834 -0.925 -13.853 1.00 98.12 481 VAL A C 1
ATOM 3724 O O . VAL A 1 481 ? 14.558 0.110 -13.248 1.00 98.12 481 VAL A O 1
ATOM 3727 N N . MET A 1 482 ? 15.983 -1.569 -13.707 1.00 97.19 482 MET A N 1
ATOM 3728 C CA . MET A 1 482 ? 17.124 -1.133 -12.917 1.00 97.19 482 MET A CA 1
ATOM 3729 C C . MET A 1 482 ? 18.224 -0.690 -13.887 1.00 97.19 482 MET A C 1
ATOM 3731 O O . MET A 1 482 ? 18.682 -1.519 -14.682 1.00 97.19 482 MET A O 1
ATOM 3735 N N . PRO A 1 483 ? 18.641 0.588 -13.875 1.00 95.88 483 PRO A N 1
ATOM 3736 C CA . PRO A 1 483 ? 19.738 1.035 -14.717 1.00 95.88 483 PRO A CA 1
ATOM 3737 C C . PRO A 1 483 ? 21.033 0.331 -14.301 1.00 95.88 483 PRO A C 1
ATOM 3739 O O . PRO A 1 483 ? 21.308 0.181 -13.112 1.00 95.88 483 PRO A O 1
ATOM 3742 N N . GLY A 1 484 ? 21.809 -0.113 -15.286 1.00 94.25 484 GLY A N 1
ATOM 3743 C CA . GLY A 1 484 ? 23.162 -0.613 -15.085 1.00 94.25 484 GLY A CA 1
ATOM 3744 C C . GLY A 1 484 ? 24.181 0.463 -15.444 1.00 94.25 484 GLY A C 1
ATOM 3745 O O . GLY A 1 484 ? 24.145 1.578 -14.925 1.00 94.25 484 GLY A O 1
ATOM 3746 N N . SER A 1 485 ? 25.098 0.126 -16.340 1.00 95.12 485 SER A N 1
ATOM 3747 C CA . SER A 1 485 ? 26.220 0.976 -16.731 1.00 95.12 485 SER A CA 1
ATOM 3748 C C . SER A 1 485 ? 26.228 1.293 -18.223 1.00 95.12 485 SER A C 1
ATOM 3750 O O . SER A 1 485 ? 25.656 0.567 -19.033 1.00 95.12 485 SER A O 1
ATOM 3752 N N . VAL A 1 486 ? 26.919 2.372 -18.577 1.00 95.69 486 VAL A N 1
ATOM 3753 C CA . VAL A 1 486 ? 27.327 2.684 -19.945 1.00 95.69 486 VAL A CA 1
ATOM 3754 C C . VAL A 1 486 ? 28.836 2.476 -20.020 1.00 95.69 486 VAL A C 1
ATOM 3756 O O . VAL A 1 486 ? 29.583 3.102 -19.270 1.00 95.69 486 VAL A O 1
ATOM 3759 N N . ASP A 1 487 ? 29.280 1.546 -20.863 1.00 95.25 487 ASP A N 1
ATOM 3760 C CA . ASP A 1 487 ? 30.680 1.116 -20.996 1.00 95.25 487 ASP A CA 1
ATOM 3761 C C . ASP A 1 487 ? 31.350 0.781 -19.648 1.00 95.25 487 ASP A C 1
ATOM 3763 O O . ASP A 1 487 ? 32.498 1.137 -19.383 1.00 95.25 487 ASP A O 1
ATOM 3767 N N . GLY A 1 488 ? 30.605 0.129 -18.750 1.00 93.31 488 GLY A N 1
ATOM 3768 C CA . GLY A 1 488 ? 31.090 -0.235 -17.417 1.00 93.31 488 GLY A CA 1
ATOM 3769 C C . GLY A 1 488 ? 31.046 0.891 -16.376 1.00 93.31 488 GLY A C 1
ATOM 3770 O O . GLY A 1 488 ? 31.329 0.632 -15.209 1.00 93.31 488 GLY A O 1
ATOM 3771 N N . VAL A 1 489 ? 30.636 2.108 -16.747 1.00 92.69 489 VAL A N 1
ATOM 3772 C CA . VAL A 1 489 ? 30.517 3.258 -15.840 1.00 92.69 489 VAL A CA 1
ATOM 3773 C C . VAL A 1 489 ? 29.048 3.555 -15.527 1.00 92.69 489 VAL A C 1
ATOM 3775 O O . VAL A 1 489 ? 28.215 3.665 -16.425 1.00 92.69 489 VAL A O 1
ATOM 3778 N N . ALA A 1 490 ? 28.702 3.690 -14.245 1.00 90.25 490 ALA A N 1
ATOM 3779 C CA . ALA A 1 490 ? 27.358 4.105 -13.844 1.00 90.25 490 ALA A CA 1
ATOM 3780 C C . ALA A 1 490 ? 27.090 5.549 -14.298 1.00 90.25 490 ALA A C 1
ATOM 3782 O O . ALA A 1 490 ? 27.889 6.448 -14.035 1.00 90.25 490 ALA A O 1
ATOM 3783 N N . MET A 1 491 ? 25.960 5.776 -14.966 1.00 90.62 491 MET A N 1
ATOM 3784 C CA . MET A 1 491 ? 25.564 7.094 -15.467 1.00 90.62 491 MET A CA 1
ATOM 3785 C C . MET A 1 491 ? 24.193 7.495 -14.938 1.00 90.62 491 MET A C 1
ATOM 3787 O O . MET A 1 491 ? 23.336 6.652 -14.676 1.00 90.62 491 MET A O 1
ATOM 3791 N N . GLU A 1 492 ? 23.966 8.802 -14.817 1.00 92.56 492 GLU A N 1
ATOM 3792 C CA . GLU A 1 492 ? 22.643 9.322 -14.492 1.00 92.56 492 GLU A CA 1
ATOM 3793 C C . GLU A 1 492 ? 21.643 9.038 -15.614 1.00 92.56 492 GLU A C 1
ATOM 3795 O O . GLU A 1 492 ? 21.880 9.347 -16.777 1.00 92.56 492 GLU A O 1
ATOM 3800 N N . SER A 1 493 ? 20.493 8.487 -15.243 1.00 93.62 493 SER A N 1
ATOM 3801 C CA . SER A 1 493 ? 19.364 8.218 -16.134 1.00 93.62 493 SER A CA 1
ATOM 3802 C C . SER A 1 493 ? 18.233 9.204 -15.855 1.00 93.62 493 SER A C 1
ATOM 3804 O O . SER A 1 493 ? 17.961 9.512 -14.693 1.00 93.62 493 SER A O 1
ATOM 3806 N N . GLN A 1 494 ? 17.562 9.677 -16.905 1.00 95.56 494 GLN A N 1
ATOM 3807 C CA . GLN A 1 494 ? 16.305 10.416 -16.797 1.00 95.56 494 GLN A CA 1
ATOM 3808 C C . GLN A 1 494 ? 15.132 9.438 -16.790 1.00 95.56 494 GLN A C 1
ATOM 3810 O O . GLN A 1 494 ? 15.133 8.450 -17.522 1.00 95.56 494 GLN A O 1
ATOM 3815 N N . ARG A 1 495 ? 14.123 9.715 -15.964 1.00 96.38 495 ARG A N 1
ATOM 3816 C CA . ARG A 1 495 ? 12.978 8.834 -15.725 1.00 96.38 495 ARG A CA 1
ATOM 3817 C C . ARG A 1 495 ? 11.684 9.627 -15.714 1.00 96.38 495 ARG A C 1
ATOM 3819 O O . ARG A 1 495 ? 11.650 10.741 -15.192 1.00 96.38 495 ARG A O 1
ATOM 3826 N N . GLN A 1 496 ? 10.627 9.065 -16.287 1.00 96.50 496 GLN A N 1
ATOM 3827 C CA . GLN A 1 496 ? 9.314 9.707 -16.334 1.00 96.50 496 GLN A CA 1
ATOM 3828 C C . GLN A 1 496 ? 8.206 8.658 -16.424 1.00 96.50 496 GLN A C 1
ATOM 3830 O O . GLN A 1 496 ? 8.370 7.624 -17.074 1.00 96.50 496 GLN A O 1
ATOM 3835 N N . PHE A 1 497 ? 7.070 8.921 -15.787 1.00 97.06 497 PHE A N 1
ATOM 3836 C CA . PHE A 1 497 ? 5.833 8.188 -16.031 1.00 97.06 497 PHE A CA 1
ATOM 3837 C C . PHE A 1 497 ? 4.983 8.931 -17.052 1.00 97.06 497 PHE A C 1
ATOM 3839 O O . PHE A 1 497 ? 4.922 10.160 -17.043 1.00 97.06 497 PHE A O 1
ATOM 3846 N N . ARG A 1 498 ? 4.334 8.193 -17.944 1.00 94.56 498 ARG A N 1
ATOM 3847 C CA . ARG A 1 498 ? 3.508 8.748 -19.014 1.00 94.56 498 ARG A CA 1
ATOM 3848 C C . ARG A 1 498 ? 2.211 7.982 -19.146 1.00 94.56 498 ARG A C 1
ATOM 3850 O O . ARG A 1 498 ? 2.151 6.796 -18.830 1.00 94.56 498 ARG A O 1
ATOM 3857 N N . HIS A 1 499 ? 1.210 8.672 -19.652 1.00 93.50 499 HIS A N 1
ATOM 3858 C CA . HIS A 1 499 ? -0.048 8.112 -20.101 1.00 93.50 499 HIS A CA 1
ATOM 3859 C C . HIS A 1 499 ? -0.200 8.374 -21.600 1.00 93.50 499 HIS A C 1
ATOM 3861 O O . HIS A 1 499 ? 0.263 9.386 -22.131 1.00 93.50 499 HIS A O 1
ATOM 3867 N N . GLY A 1 500 ? -0.816 7.423 -22.283 1.00 89.81 500 GLY A N 1
ATOM 3868 C CA . GLY A 1 500 ? -1.236 7.542 -23.666 1.00 89.81 500 GLY A CA 1
ATOM 3869 C C . GLY A 1 500 ? -2.450 6.664 -23.919 1.00 89.81 500 GLY A C 1
ATOM 3870 O O . GLY A 1 500 ? -2.981 6.027 -23.011 1.00 89.81 500 GLY A O 1
ATOM 3871 N N . THR A 1 501 ? -2.874 6.602 -25.175 1.00 85.19 501 THR A N 1
ATOM 3872 C CA . THR A 1 501 ? -3.961 5.717 -25.602 1.00 85.19 501 THR A CA 1
ATOM 3873 C C . THR A 1 501 ? -3.491 4.870 -26.769 1.00 85.19 501 THR A C 1
ATOM 3875 O O . THR A 1 501 ? -2.767 5.350 -27.642 1.00 85.19 501 THR A O 1
ATOM 3878 N N . VAL A 1 502 ? -3.886 3.601 -26.768 1.00 77.88 502 VAL A N 1
ATOM 3879 C CA . VAL A 1 502 ? -3.529 2.634 -27.807 1.00 77.88 502 VAL A CA 1
ATOM 3880 C C . VAL A 1 502 ? -4.792 1.983 -28.342 1.00 77.88 502 VAL A C 1
ATOM 3882 O O . VAL A 1 502 ? -5.670 1.582 -27.583 1.00 77.88 502 VAL A O 1
ATOM 3885 N N . ASN A 1 503 ? -4.888 1.868 -29.664 1.00 74.31 503 ASN A N 1
ATOM 3886 C CA . ASN A 1 503 ? -5.951 1.094 -30.293 1.00 74.31 503 ASN A CA 1
ATOM 3887 C C . ASN A 1 503 ? -5.497 -0.362 -30.396 1.00 74.31 503 ASN A C 1
ATOM 3889 O O . ASN A 1 503 ? -4.503 -0.668 -31.057 1.00 74.31 503 ASN A O 1
ATOM 3893 N N . ALA A 1 504 ? -6.234 -1.252 -29.747 1.00 67.81 504 ALA A N 1
ATOM 3894 C CA . ALA A 1 504 ? -6.078 -2.692 -29.836 1.00 67.81 504 ALA A CA 1
ATOM 3895 C C . ALA A 1 504 ? -7.244 -3.317 -30.614 1.00 67.81 504 ALA A C 1
ATOM 3897 O O . ALA A 1 504 ? -8.239 -2.667 -30.939 1.00 67.81 504 ALA A O 1
ATOM 3898 N N . THR A 1 505 ? -7.134 -4.613 -30.902 1.00 66.12 505 THR A N 1
ATOM 3899 C CA . THR A 1 505 ? -8.187 -5.388 -31.580 1.00 66.12 505 THR A CA 1
ATOM 3900 C C . THR A 1 505 ? -9.507 -5.434 -30.808 1.00 66.12 505 THR A C 1
ATOM 3902 O O . THR A 1 505 ? -10.558 -5.625 -31.409 1.00 66.12 505 THR A O 1
ATOM 3905 N N . ASP A 1 506 ? -9.451 -5.273 -29.487 1.00 73.38 506 ASP A N 1
ATOM 3906 C CA . ASP A 1 506 ? -10.578 -5.284 -28.551 1.00 73.38 506 ASP A CA 1
ATOM 3907 C C . ASP A 1 506 ? -11.039 -3.873 -28.131 1.00 73.38 506 ASP A C 1
ATOM 3909 O O . ASP A 1 506 ? -11.957 -3.751 -27.322 1.00 73.38 506 ASP A O 1
ATOM 3913 N N . GLY A 1 507 ? -10.458 -2.808 -28.698 1.00 79.12 507 GLY A N 1
ATOM 3914 C CA . GLY A 1 507 ? -10.867 -1.422 -28.460 1.00 79.12 507 GLY A CA 1
ATOM 3915 C C . GLY A 1 507 ? -9.707 -0.476 -28.152 1.00 79.12 507 GLY A C 1
ATOM 3916 O O . GLY A 1 507 ? -8.539 -0.852 -28.205 1.00 79.12 507 GLY A O 1
ATOM 3917 N N . ALA A 1 508 ? -10.040 0.781 -27.861 1.00 84.19 508 ALA A N 1
ATOM 3918 C CA . ALA A 1 508 ? -9.075 1.758 -27.368 1.00 84.19 508 ALA A CA 1
ATOM 3919 C C . ALA A 1 508 ? -8.859 1.553 -25.864 1.00 84.19 508 ALA A C 1
ATOM 3921 O O . ALA A 1 508 ? -9.835 1.530 -25.114 1.00 84.19 508 ALA A O 1
ATOM 3922 N N . HIS A 1 509 ? -7.600 1.455 -25.444 1.00 86.75 509 HIS A N 1
ATOM 3923 C CA . HIS A 1 509 ? -7.202 1.277 -24.046 1.00 86.75 509 HIS A CA 1
ATOM 3924 C C . HIS A 1 509 ? -6.239 2.375 -23.618 1.00 86.75 509 HIS A C 1
ATOM 3926 O O . HIS A 1 509 ? -5.442 2.873 -24.422 1.00 86.75 509 HIS A O 1
ATOM 3932 N N . ASP A 1 510 ? -6.298 2.741 -22.342 1.00 90.81 510 ASP A N 1
ATOM 3933 C CA . ASP A 1 510 ? -5.291 3.604 -21.735 1.00 90.81 510 ASP A CA 1
ATOM 3934 C C . ASP A 1 510 ? -3.996 2.802 -21.532 1.00 90.81 510 ASP A C 1
ATOM 3936 O O . ASP A 1 510 ? -4.023 1.671 -21.042 1.00 90.81 510 ASP A O 1
ATOM 3940 N N . ILE A 1 511 ? -2.848 3.388 -21.883 1.00 91.12 511 ILE A N 1
ATOM 3941 C CA . ILE A 1 511 ? -1.531 2.790 -21.643 1.00 91.12 511 ILE A CA 1
ATOM 3942 C C . ILE A 1 511 ? -0.719 3.672 -20.702 1.00 91.12 511 ILE A C 1
ATOM 3944 O O . ILE A 1 511 ? -0.562 4.876 -20.911 1.00 91.12 511 ILE A O 1
ATOM 3948 N N . TYR A 1 512 ? -0.171 3.058 -19.663 1.00 94.38 512 TYR A N 1
ATOM 3949 C CA . TYR A 1 512 ? 0.720 3.699 -18.709 1.00 94.38 512 TYR A CA 1
ATOM 3950 C C . TYR A 1 512 ? 2.139 3.209 -18.950 1.00 94.38 512 TYR A C 1
ATOM 3952 O O . TYR A 1 512 ? 2.380 2.009 -19.069 1.00 94.38 512 TYR A O 1
ATOM 3960 N N . THR A 1 513 ? 3.080 4.145 -19.034 1.00 95.38 513 THR A N 1
ATOM 3961 C CA . THR A 1 513 ? 4.469 3.854 -19.388 1.00 95.38 513 THR A CA 1
ATOM 3962 C C . THR A 1 513 ? 5.419 4.375 -18.319 1.00 95.38 513 THR A C 1
ATOM 3964 O O . THR A 1 513 ? 5.392 5.560 -17.990 1.00 95.38 513 THR A O 1
ATOM 3967 N N . ALA A 1 514 ? 6.299 3.516 -17.809 1.00 97.38 514 ALA A N 1
ATOM 3968 C CA . ALA A 1 514 ? 7.449 3.910 -17.001 1.00 97.38 514 ALA A CA 1
ATOM 3969 C C . ALA A 1 514 ? 8.692 3.941 -17.899 1.00 97.38 514 ALA A C 1
ATOM 3971 O O . ALA A 1 514 ? 9.179 2.896 -18.319 1.00 97.38 514 ALA A O 1
ATOM 3972 N N . SER A 1 515 ? 9.170 5.143 -18.229 1.00 96.19 515 SER A N 1
ATOM 3973 C CA . SER A 1 515 ? 10.298 5.372 -19.141 1.00 96.19 515 SER A CA 1
ATOM 3974 C C . SER A 1 515 ? 11.586 5.670 -18.386 1.00 96.19 515 SER A C 1
ATOM 3976 O O . SER A 1 515 ? 11.573 6.455 -17.438 1.00 96.19 515 SER A O 1
ATOM 3978 N N . LEU A 1 516 ? 12.692 5.096 -18.855 1.00 95.81 516 LEU A N 1
ATOM 3979 C CA . LEU A 1 516 ? 14.054 5.392 -18.424 1.00 95.81 516 LEU A CA 1
ATOM 3980 C C . LEU A 1 516 ? 14.937 5.599 -19.664 1.00 95.81 516 LEU A C 1
ATOM 3982 O O . LEU A 1 516 ? 14.885 4.808 -20.602 1.00 95.81 516 LEU A O 1
ATOM 3986 N N . SER A 1 517 ? 15.746 6.656 -19.677 1.00 95.38 517 SER A N 1
ATOM 3987 C CA . SER A 1 517 ? 16.693 6.959 -20.758 1.00 95.38 517 SER A CA 1
ATOM 3988 C C . SER A 1 517 ? 18.032 7.429 -20.201 1.00 95.38 517 SER A C 1
ATOM 3990 O O . SER A 1 517 ? 18.072 8.175 -19.220 1.00 95.38 517 SER A O 1
ATOM 3992 N N . TRP A 1 518 ? 19.131 7.045 -20.844 1.00 94.75 518 TRP A N 1
ATOM 3993 C CA . TRP A 1 518 ? 20.465 7.546 -20.493 1.00 94.75 518 TRP A CA 1
ATOM 3994 C C . TRP A 1 518 ? 20.794 8.827 -21.266 1.00 94.75 518 TRP A C 1
ATOM 3996 O O . TRP A 1 518 ? 20.048 9.206 -22.174 1.00 94.75 518 TRP A O 1
ATOM 4006 N N . PRO A 1 519 ? 21.888 9.528 -20.919 1.00 92.19 519 PRO A N 1
ATOM 4007 C CA . PRO A 1 519 ? 22.320 10.696 -21.659 1.00 92.19 519 PRO A CA 1
ATOM 4008 C C . PRO A 1 519 ? 22.606 10.337 -23.113 1.00 92.19 519 PRO A C 1
ATOM 4010 O O . PRO A 1 519 ? 22.816 9.178 -23.473 1.00 92.19 519 PRO A O 1
ATOM 4013 N N . ASN A 1 520 ? 22.616 11.356 -23.958 1.00 92.31 520 ASN A N 1
ATOM 4014 C CA . ASN A 1 520 ? 22.979 11.178 -25.348 1.00 92.31 520 ASN A CA 1
ATOM 4015 C C . ASN A 1 520 ? 24.434 10.679 -25.469 1.00 92.31 520 ASN A C 1
ATOM 4017 O O . ASN A 1 520 ? 25.351 11.274 -24.899 1.00 92.31 520 ASN A O 1
ATOM 4021 N N . LEU A 1 521 ? 24.625 9.575 -26.190 1.00 94.00 521 LEU A N 1
ATOM 4022 C CA . LEU A 1 521 ? 25.909 8.924 -26.402 1.00 94.00 521 LEU A CA 1
ATOM 4023 C C . LEU A 1 521 ? 26.423 9.255 -27.801 1.00 94.00 521 LEU A C 1
ATOM 4025 O O . LEU A 1 521 ? 25.801 8.903 -28.804 1.00 94.00 521 LEU A O 1
ATOM 4029 N N . VAL A 1 522 ? 27.587 9.898 -27.857 1.00 94.69 522 VAL A N 1
ATOM 4030 C CA . VAL A 1 522 ? 28.352 10.044 -29.099 1.00 94.69 522 VAL A CA 1
ATOM 4031 C C . VAL A 1 522 ? 29.105 8.739 -29.360 1.00 94.69 522 VAL A C 1
ATOM 4033 O O . VAL A 1 522 ? 29.740 8.194 -28.449 1.00 94.69 522 VAL A O 1
ATOM 4036 N N . ILE A 1 523 ? 28.983 8.229 -30.584 1.00 95.69 523 ILE A N 1
ATOM 4037 C CA . ILE A 1 523 ? 29.624 7.005 -31.065 1.00 95.69 523 ILE A CA 1
ATOM 4038 C C . ILE A 1 523 ? 30.455 7.366 -32.297 1.00 95.69 523 ILE A C 1
ATOM 4040 O O . ILE A 1 523 ? 29.918 7.638 -33.376 1.00 95.69 523 ILE A O 1
ATOM 4044 N N . GLU A 1 524 ? 31.771 7.371 -32.125 1.00 96.69 524 GLU A N 1
ATOM 4045 C CA . GLU A 1 524 ? 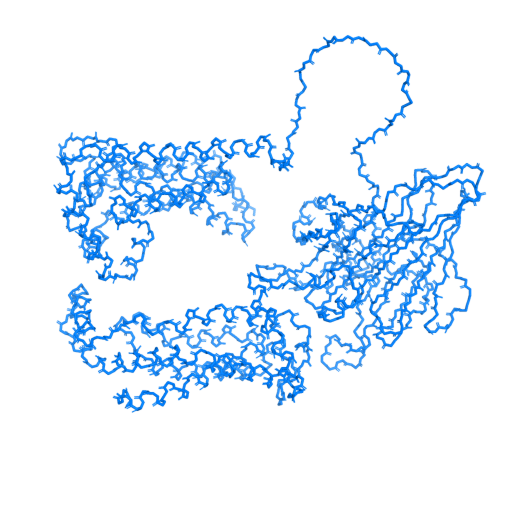32.736 7.662 -33.185 1.00 96.69 524 GLU A CA 1
ATOM 4046 C C . GLU A 1 524 ? 32.756 6.561 -34.265 1.00 96.69 524 GLU A C 1
ATOM 4048 O O . GLU A 1 524 ? 32.357 5.422 -33.995 1.00 96.69 524 GLU A O 1
ATOM 4053 N N . PRO A 1 525 ? 33.226 6.853 -35.490 1.00 96.88 525 PRO A N 1
ATOM 4054 C CA . PRO A 1 525 ? 33.433 5.842 -36.528 1.00 96.88 525 PRO A CA 1
ATOM 4055 C C . PRO A 1 525 ? 34.267 4.651 -36.031 1.00 96.88 525 PRO A C 1
ATOM 4057 O O . PRO A 1 525 ? 35.341 4.818 -35.454 1.00 96.88 525 PRO A O 1
ATOM 4060 N N . GLY A 1 526 ? 33.768 3.432 -36.236 1.00 94.88 526 GLY A N 1
ATOM 4061 C CA . GLY A 1 526 ? 34.377 2.187 -35.760 1.00 94.88 526 GLY A CA 1
ATOM 4062 C C . GLY A 1 526 ? 34.228 1.923 -34.255 1.00 94.88 526 GLY A C 1
ATOM 4063 O O . GLY A 1 526 ? 34.633 0.858 -33.785 1.00 94.88 526 GLY A O 1
ATOM 4064 N N . GLN A 1 527 ? 33.648 2.849 -33.485 1.00 96.75 527 GLN A N 1
ATOM 4065 C CA . GLN A 1 527 ? 33.447 2.683 -32.049 1.00 96.75 527 GLN A CA 1
ATOM 4066 C C . GLN A 1 527 ? 32.233 1.795 -31.757 1.00 96.75 527 GLN A C 1
ATOM 4068 O O . GLN A 1 527 ? 31.215 1.827 -32.451 1.00 96.75 527 GLN A O 1
ATOM 4073 N N . THR A 1 528 ? 32.342 1.027 -30.673 1.00 97.19 528 THR A N 1
ATOM 4074 C CA . THR A 1 528 ? 31.216 0.342 -30.037 1.00 97.19 528 THR A CA 1
ATOM 4075 C C . THR A 1 528 ? 30.918 1.003 -28.697 1.00 97.19 528 THR A C 1
ATOM 4077 O O . THR A 1 528 ? 31.847 1.258 -27.930 1.00 97.19 528 THR A O 1
ATOM 4080 N N . ARG A 1 529 ? 29.642 1.272 -28.415 1.00 97.00 529 ARG A N 1
ATOM 4081 C CA . ARG A 1 529 ? 29.156 1.664 -27.084 1.00 97.00 529 ARG A CA 1
ATOM 4082 C C . ARG A 1 529 ? 28.249 0.575 -26.531 1.00 97.00 529 ARG A C 1
ATOM 4084 O O . ARG A 1 529 ? 27.468 -0.006 -27.285 1.00 97.00 529 ARG A O 1
ATOM 4091 N N . GLU A 1 530 ? 28.349 0.317 -25.236 1.00 97.44 530 GLU A N 1
ATOM 4092 C CA . GLU A 1 530 ? 27.577 -0.698 -24.519 1.00 97.44 530 GLU A CA 1
ATOM 4093 C C . GLU A 1 530 ? 26.738 -0.058 -23.408 1.00 97.44 530 GLU A C 1
ATOM 4095 O O . GLU A 1 530 ? 27.231 0.758 -22.634 1.00 97.44 530 GLU A O 1
ATOM 4100 N N . VAL A 1 531 ? 25.469 -0.452 -23.307 1.00 97.56 531 VAL A N 1
ATOM 4101 C CA . VAL A 1 531 ? 24.530 -0.043 -22.259 1.00 97.56 531 VAL A CA 1
ATOM 4102 C C . VAL A 1 531 ? 23.964 -1.298 -21.614 1.00 97.56 531 VAL A C 1
ATOM 4104 O O . VAL A 1 531 ? 23.412 -2.167 -22.289 1.00 97.56 531 VAL A O 1
ATOM 4107 N N . THR A 1 532 ? 24.078 -1.393 -20.295 1.00 97.94 532 THR A N 1
ATOM 4108 C CA . THR A 1 532 ? 23.557 -2.515 -19.517 1.00 97.94 532 THR A CA 1
ATOM 4109 C C . THR A 1 532 ? 22.442 -2.059 -18.588 1.00 97.94 532 THR A C 1
ATOM 4111 O O . THR A 1 532 ? 22.475 -0.964 -18.023 1.00 97.94 532 THR A O 1
ATOM 4114 N N . TYR A 1 533 ? 21.428 -2.902 -18.431 1.00 97.50 533 TYR A N 1
ATOM 4115 C CA . TYR A 1 533 ? 20.334 -2.710 -17.483 1.00 97.50 533 TYR A CA 1
ATOM 4116 C C . TYR A 1 533 ? 19.698 -4.052 -17.146 1.00 97.50 533 TYR A C 1
ATOM 4118 O O . TYR A 1 533 ? 19.931 -5.058 -17.814 1.00 97.50 533 TYR A O 1
ATOM 4126 N N . SER A 1 534 ? 18.885 -4.065 -16.100 1.00 97.62 534 SER A N 1
ATOM 4127 C CA . SER A 1 534 ? 18.210 -5.269 -15.636 1.00 97.62 534 SER A CA 1
ATOM 4128 C C . SER A 1 534 ? 16.714 -5.022 -15.519 1.00 97.62 534 SER A C 1
ATOM 4130 O O . SER A 1 534 ? 16.283 -3.962 -15.074 1.00 97.62 534 SER A O 1
ATOM 4132 N N . ILE A 1 535 ? 15.910 -6.005 -15.900 1.00 98.00 535 ILE A N 1
ATOM 4133 C CA . ILE A 1 535 ? 14.453 -5.972 -15.820 1.00 98.00 535 ILE A CA 1
ATOM 4134 C C . ILE A 1 535 ? 14.033 -6.967 -14.741 1.00 98.00 535 ILE A C 1
ATOM 4136 O O . ILE A 1 535 ? 14.285 -8.163 -14.862 1.00 98.00 535 ILE A O 1
ATOM 4140 N N . TYR A 1 536 ? 13.399 -6.485 -13.679 1.00 97.94 536 TYR A N 1
ATOM 4141 C CA . TYR A 1 536 ? 12.741 -7.329 -12.691 1.00 97.94 536 TYR A CA 1
ATOM 4142 C C . TYR A 1 536 ? 11.301 -7.587 -13.123 1.00 97.94 536 TYR A C 1
ATOM 4144 O O . TYR A 1 536 ? 10.555 -6.632 -13.337 1.00 97.94 536 TYR A O 1
ATOM 4152 N N . VAL A 1 537 ? 10.910 -8.859 -13.211 1.00 96.50 537 VAL A N 1
ATOM 4153 C CA . VAL A 1 537 ? 9.537 -9.270 -13.520 1.00 96.50 537 VAL A CA 1
ATOM 4154 C C . VAL A 1 537 ? 9.139 -10.399 -12.581 1.00 96.50 537 VAL A C 1
ATOM 4156 O O . VAL A 1 537 ? 9.485 -11.562 -12.798 1.00 96.50 537 VAL A O 1
ATOM 4159 N N . GLY A 1 538 ? 8.438 -10.073 -11.498 1.00 95.06 538 GLY A N 1
ATOM 4160 C CA . GLY A 1 538 ? 8.218 -11.077 -10.465 1.00 95.06 538 GLY A CA 1
ATOM 4161 C C . GLY A 1 538 ? 7.367 -10.653 -9.274 1.00 95.06 538 GLY A C 1
ATOM 4162 O O . GLY A 1 538 ? 6.780 -9.567 -9.252 1.00 95.06 538 GLY A O 1
ATOM 4163 N N . PRO A 1 539 ? 7.259 -11.550 -8.280 1.00 94.12 539 PRO A N 1
ATOM 4164 C CA . PRO A 1 539 ? 6.460 -11.344 -7.080 1.00 94.12 539 PRO A CA 1
ATOM 4165 C C . PRO A 1 539 ? 7.135 -10.369 -6.111 1.00 94.12 539 PRO A C 1
ATOM 4167 O O . PRO A 1 539 ? 8.345 -10.375 -5.916 1.00 94.12 539 PRO A O 1
ATOM 4170 N N . LYS A 1 540 ? 6.349 -9.600 -5.367 1.00 93.88 540 LYS A N 1
ATOM 4171 C CA . LYS A 1 540 ? 6.852 -8.720 -4.306 1.00 93.88 540 LYS A CA 1
ATOM 4172 C C . LYS A 1 540 ? 7.138 -9.486 -3.012 1.00 93.88 540 LYS A C 1
ATOM 4174 O O . LYS A 1 540 ? 6.654 -9.130 -1.943 1.00 93.88 540 LYS A O 1
ATOM 4179 N N . HIS A 1 541 ? 7.927 -10.550 -3.115 1.00 91.00 541 HIS A N 1
ATOM 4180 C CA . HIS A 1 541 ? 8.442 -11.293 -1.972 1.00 91.00 541 HIS A CA 1
ATOM 4181 C C . HIS A 1 541 ? 9.681 -10.579 -1.420 1.00 91.00 541 HIS A C 1
ATOM 4183 O O . HIS A 1 541 ? 10.675 -10.410 -2.133 1.00 91.00 541 HIS A O 1
ATOM 4189 N N . TYR A 1 542 ? 9.655 -10.184 -0.144 1.00 90.00 542 TYR A N 1
ATOM 4190 C CA . TYR A 1 542 ? 10.669 -9.292 0.437 1.00 90.00 542 TYR A CA 1
ATOM 4191 C C . TYR A 1 542 ? 12.105 -9.796 0.234 1.00 90.00 542 TYR A C 1
ATOM 4193 O O . TYR A 1 542 ? 12.966 -9.053 -0.229 1.00 90.00 542 TYR A O 1
ATOM 4201 N N . GLY A 1 543 ? 12.355 -11.081 0.505 1.00 88.69 543 GLY A N 1
ATOM 4202 C CA . GLY A 1 543 ? 13.689 -11.670 0.345 1.00 88.69 543 GLY A CA 1
ATOM 4203 C C . GLY A 1 543 ? 14.184 -11.716 -1.106 1.00 88.69 543 GLY A C 1
ATOM 4204 O O . GLY A 1 543 ? 15.381 -11.606 -1.340 1.00 88.69 543 GLY A O 1
ATOM 4205 N N . GLN A 1 544 ? 13.277 -11.829 -2.082 1.00 91.06 544 GLN A N 1
ATOM 4206 C CA . GLN A 1 544 ? 13.643 -11.887 -3.504 1.00 91.06 544 GLN A CA 1
ATOM 4207 C C . GLN A 1 544 ? 13.919 -10.489 -4.055 1.00 91.06 544 GLN A C 1
ATOM 4209 O O . GLN A 1 544 ? 14.852 -10.318 -4.830 1.00 91.06 544 GLN A O 1
ATOM 4214 N N . LEU A 1 545 ? 13.157 -9.486 -3.609 1.00 94.06 545 LEU A N 1
ATOM 4215 C CA . LEU A 1 545 ? 13.429 -8.085 -3.930 1.00 94.06 545 LEU A CA 1
ATOM 4216 C C . LEU A 1 545 ? 14.774 -7.630 -3.345 1.00 94.06 545 LEU A C 1
ATOM 4218 O O . LEU A 1 545 ? 15.554 -6.994 -4.042 1.00 94.06 545 LEU A O 1
ATOM 4222 N N . MET A 1 546 ? 15.078 -8.012 -2.098 1.00 92.44 546 MET A N 1
ATOM 4223 C CA . MET A 1 546 ? 16.387 -7.750 -1.485 1.00 92.44 546 MET A CA 1
ATOM 4224 C C . MET A 1 546 ? 17.530 -8.403 -2.272 1.00 92.44 546 MET A C 1
ATOM 4226 O O . MET A 1 546 ? 18.551 -7.763 -2.503 1.00 92.44 546 MET A O 1
ATOM 4230 N N . ALA A 1 547 ? 17.359 -9.662 -2.694 1.00 92.12 547 ALA A N 1
ATOM 4231 C CA . ALA A 1 547 ? 18.362 -10.383 -3.477 1.00 92.12 547 ALA A CA 1
ATOM 4232 C C . ALA A 1 547 ? 18.558 -9.794 -4.886 1.00 92.12 547 ALA A C 1
ATOM 4234 O O . ALA A 1 547 ? 19.668 -9.824 -5.406 1.00 92.12 547 ALA A O 1
ATOM 4235 N N . ALA A 1 548 ? 17.500 -9.239 -5.486 1.00 92.69 548 ALA A N 1
ATOM 4236 C CA . ALA A 1 548 ? 17.565 -8.576 -6.786 1.00 92.69 548 ALA A CA 1
ATOM 4237 C C . ALA A 1 548 ? 18.297 -7.216 -6.744 1.00 92.69 548 ALA A C 1
ATOM 4239 O O . ALA A 1 548 ? 18.810 -6.775 -7.770 1.00 92.69 548 ALA A O 1
ATOM 4240 N N . GLY A 1 549 ? 18.386 -6.575 -5.573 1.00 92.06 549 GLY A N 1
ATOM 4241 C CA . GLY A 1 549 ? 19.157 -5.347 -5.362 1.00 92.06 549 GLY A CA 1
ATOM 4242 C C . GLY A 1 549 ? 18.428 -4.056 -5.752 1.00 92.06 549 GLY A C 1
ATOM 4243 O O . GLY A 1 549 ? 17.202 -4.008 -5.847 1.00 92.06 549 GLY A O 1
ATOM 4244 N N . SER A 1 550 ? 19.198 -2.975 -5.921 1.00 91.62 550 SER A N 1
ATOM 4245 C CA . SER A 1 550 ? 18.721 -1.646 -6.346 1.00 91.62 550 SER A CA 1
ATOM 4246 C C . SER A 1 550 ? 17.613 -1.029 -5.481 1.00 91.62 550 SER A C 1
ATOM 4248 O O . SER A 1 550 ? 16.845 -0.207 -5.970 1.00 91.62 550 SER A O 1
ATOM 4250 N N . ASP A 1 551 ? 17.502 -1.404 -4.204 1.00 92.75 551 ASP A N 1
ATOM 4251 C CA . ASP A 1 551 ? 16.418 -0.969 -3.311 1.00 92.75 551 ASP A CA 1
ATOM 4252 C C . ASP A 1 551 ? 15.001 -1.388 -3.779 1.00 92.75 551 ASP A C 1
ATOM 4254 O O . ASP A 1 551 ? 13.993 -0.734 -3.478 1.00 92.75 551 ASP A O 1
ATOM 4258 N N . LEU A 1 552 ? 14.883 -2.513 -4.496 1.00 94.56 552 LEU A N 1
ATOM 4259 C CA . LEU A 1 552 ? 13.600 -3.061 -4.961 1.00 94.56 552 LEU A CA 1
ATOM 4260 C C . LEU A 1 552 ? 12.611 -3.370 -3.830 1.00 94.56 552 LEU A C 1
ATOM 4262 O O . LEU A 1 552 ? 11.401 -3.271 -4.025 1.00 94.56 552 LEU A O 1
ATOM 4266 N N . GLN A 1 553 ? 13.086 -3.684 -2.621 1.00 92.50 553 GLN A N 1
ATOM 4267 C CA . GLN A 1 553 ? 12.235 -3.961 -1.457 1.00 92.50 553 GLN A CA 1
ATOM 4268 C C . GLN A 1 553 ? 11.314 -2.789 -1.075 1.00 92.50 553 GLN A C 1
ATOM 4270 O O . GLN A 1 553 ? 10.312 -2.991 -0.387 1.00 92.50 553 GLN A O 1
ATOM 4275 N N . ARG A 1 554 ? 11.624 -1.569 -1.536 1.00 92.12 554 ARG A N 1
ATOM 4276 C CA . ARG A 1 554 ? 10.781 -0.375 -1.372 1.00 92.12 554 ARG A CA 1
ATOM 4277 C C . ARG A 1 554 ? 9.508 -0.404 -2.225 1.00 92.12 554 ARG A C 1
ATOM 4279 O O . ARG A 1 554 ? 8.581 0.348 -1.951 1.00 92.12 554 ARG A O 1
ATOM 4286 N N . ALA A 1 555 ? 9.406 -1.318 -3.194 1.00 92.94 555 ALA A N 1
ATOM 4287 C CA . ALA A 1 555 ? 8.158 -1.586 -3.914 1.00 92.94 555 ALA A CA 1
ATOM 4288 C C . ALA A 1 555 ? 7.049 -2.143 -2.997 1.00 92.94 555 ALA A C 1
ATOM 4290 O O . ALA A 1 555 ? 5.862 -2.111 -3.342 1.00 92.94 555 ALA A O 1
ATOM 4291 N N . ILE A 1 556 ? 7.417 -2.662 -1.819 1.00 91.19 556 ILE A N 1
ATOM 4292 C CA . ILE A 1 556 ? 6.469 -3.012 -0.764 1.00 91.19 556 ILE A CA 1
ATOM 4293 C C . ILE A 1 556 ? 6.181 -1.750 0.049 1.00 91.19 556 ILE A C 1
ATOM 4295 O O . ILE A 1 556 ? 6.981 -1.312 0.874 1.00 91.19 556 ILE A O 1
ATOM 4299 N N . SER A 1 557 ? 5.003 -1.171 -0.168 1.00 86.44 557 SER A N 1
ATOM 4300 C CA . SER A 1 557 ? 4.506 -0.067 0.652 1.00 86.44 557 SER A CA 1
ATOM 4301 C C . SER A 1 557 ? 4.193 -0.590 2.053 1.00 86.44 557 SER A C 1
ATOM 4303 O O . SER A 1 557 ? 3.204 -1.294 2.215 1.00 86.44 557 SER A O 1
ATOM 4305 N N . TRP A 1 558 ? 4.993 -0.257 3.069 1.00 83.81 558 TRP A N 1
ATOM 4306 C CA . TRP A 1 558 ? 4.788 -0.712 4.457 1.00 83.81 558 TRP A CA 1
ATOM 4307 C C . TRP A 1 558 ? 3.793 0.147 5.256 1.00 83.81 558 TRP A C 1
ATOM 4309 O O . TRP A 1 558 ? 3.314 -0.280 6.305 1.00 83.81 558 TRP A O 1
ATOM 4319 N N . GLY A 1 559 ? 3.403 1.316 4.740 1.00 82.06 559 GLY A N 1
ATOM 4320 C CA . GLY A 1 559 ? 2.439 2.219 5.379 1.00 82.06 559 GLY A CA 1
ATOM 4321 C C . GLY A 1 559 ? 3.003 2.992 6.580 1.00 82.06 559 GLY A C 1
ATOM 4322 O O . GLY A 1 559 ? 4.196 2.965 6.861 1.00 82.06 559 GLY A O 1
ATOM 4323 N N . TRP A 1 560 ? 2.128 3.701 7.301 1.00 76.31 560 TRP A N 1
ATOM 4324 C CA . TRP A 1 560 ? 2.521 4.685 8.329 1.00 76.31 560 TRP A CA 1
ATOM 4325 C C . TRP A 1 560 ? 3.230 4.085 9.551 1.00 76.31 560 TRP A C 1
ATOM 4327 O O . TRP A 1 560 ? 3.960 4.784 10.246 1.00 76.31 560 TRP A O 1
ATOM 4337 N N . PHE A 1 561 ? 3.019 2.794 9.817 1.00 83.75 561 PHE A N 1
ATOM 4338 C CA . PHE A 1 561 ? 3.612 2.077 10.948 1.00 83.75 561 PHE A CA 1
ATOM 4339 C C . PHE A 1 561 ? 4.738 1.134 10.505 1.00 83.75 561 PHE A C 1
ATOM 4341 O O . PHE A 1 561 ? 4.881 0.052 11.067 1.00 83.75 561 PHE A O 1
ATOM 4348 N N . GLU A 1 562 ? 5.527 1.519 9.497 1.00 86.94 562 GLU A N 1
ATOM 4349 C CA . GLU A 1 562 ? 6.535 0.661 8.859 1.00 86.94 562 GLU A CA 1
ATOM 4350 C C . GLU A 1 562 ? 7.397 -0.168 9.836 1.00 86.94 562 GLU A C 1
ATOM 4352 O O . GLU A 1 562 ? 7.452 -1.386 9.649 1.00 86.94 562 GLU A O 1
ATOM 4357 N N . PRO A 1 563 ? 8.005 0.390 10.906 1.00 90.31 563 PRO A N 1
ATOM 4358 C CA . PRO A 1 563 ? 8.811 -0.411 11.831 1.00 90.31 563 PRO A CA 1
ATOM 4359 C C . PRO A 1 563 ? 8.005 -1.512 12.531 1.00 90.31 563 PRO A C 1
ATOM 4361 O O . PRO A 1 563 ? 8.478 -2.639 12.680 1.00 90.31 563 PRO A O 1
ATOM 4364 N N . LEU A 1 564 ? 6.765 -1.206 12.928 1.00 90.31 564 LEU A N 1
ATOM 4365 C CA . LEU A 1 564 ? 5.868 -2.165 13.567 1.00 90.31 564 LEU A CA 1
ATOM 4366 C C . LEU A 1 564 ? 5.406 -3.231 12.568 1.00 90.31 564 LEU A C 1
ATOM 4368 O O . LEU A 1 564 ? 5.406 -4.411 12.903 1.00 90.31 564 LEU A O 1
ATOM 4372 N N . VAL A 1 565 ? 5.057 -2.838 11.340 1.00 92.00 565 VAL A N 1
ATOM 4373 C CA . VAL A 1 565 ? 4.619 -3.763 10.279 1.00 92.00 565 VAL A CA 1
ATOM 4374 C C . VAL A 1 565 ? 5.745 -4.731 9.915 1.00 92.00 565 VAL A C 1
ATOM 4376 O O . VAL A 1 565 ? 5.526 -5.940 9.923 1.00 92.00 565 VAL A O 1
ATOM 4379 N N . LYS A 1 566 ? 6.962 -4.224 9.678 1.00 90.75 566 LYS A N 1
ATOM 4380 C CA . LYS A 1 566 ? 8.152 -5.048 9.413 1.00 90.75 566 LYS A CA 1
ATOM 4381 C C . LYS A 1 566 ? 8.478 -5.974 10.586 1.00 90.75 566 LYS A C 1
ATOM 4383 O O . LYS A 1 566 ? 8.797 -7.140 10.369 1.00 90.75 566 LYS A O 1
ATOM 4388 N N . GLY A 1 567 ? 8.355 -5.485 11.822 1.00 93.38 567 GLY A N 1
ATOM 4389 C CA . GLY A 1 567 ? 8.556 -6.291 13.028 1.00 93.38 567 GLY A CA 1
ATOM 4390 C C . GLY A 1 567 ? 7.549 -7.438 13.148 1.00 93.38 567 GLY A C 1
ATOM 4391 O O . GLY A 1 567 ? 7.945 -8.585 13.346 1.00 93.38 567 GLY A O 1
ATOM 4392 N N . LEU A 1 568 ? 6.254 -7.154 12.972 1.00 93.50 568 LEU A N 1
ATOM 4393 C CA . LEU A 1 568 ? 5.205 -8.177 12.984 1.00 93.50 568 LEU A CA 1
ATOM 4394 C C . LEU A 1 568 ? 5.397 -9.194 11.855 1.00 93.50 568 LEU A C 1
ATOM 4396 O O . LEU A 1 568 ? 5.292 -10.391 12.109 1.00 93.50 568 LEU A O 1
ATOM 4400 N N . TYR A 1 569 ? 5.727 -8.734 10.645 1.00 92.56 569 TYR A N 1
ATOM 4401 C CA . TYR A 1 569 ? 6.070 -9.595 9.512 1.00 92.56 569 TYR A CA 1
ATOM 4402 C C . TYR A 1 569 ? 7.232 -10.538 9.851 1.00 92.56 569 TYR A C 1
ATOM 4404 O O . TYR A 1 569 ? 7.117 -11.745 9.657 1.00 92.56 569 TYR A O 1
ATOM 4412 N N . ALA A 1 570 ? 8.326 -10.015 10.413 1.00 92.69 570 ALA A N 1
ATOM 4413 C CA . ALA A 1 570 ? 9.504 -10.813 10.742 1.00 92.69 570 ALA A CA 1
ATOM 4414 C C . ALA A 1 570 ? 9.196 -11.896 11.788 1.00 92.69 570 ALA A C 1
ATOM 4416 O O . ALA A 1 570 ? 9.579 -13.051 11.609 1.00 92.69 570 ALA A O 1
ATOM 4417 N N . VAL A 1 571 ? 8.458 -11.551 12.850 1.00 95.38 571 VAL A N 1
ATOM 4418 C CA . VAL A 1 571 ? 8.028 -12.527 13.866 1.00 95.38 571 VAL A CA 1
ATOM 4419 C C . VAL A 1 571 ? 7.079 -13.559 13.261 1.00 95.38 571 VAL A C 1
ATOM 4421 O O . VAL A 1 571 ? 7.171 -14.739 13.582 1.00 95.38 571 VAL A O 1
ATOM 4424 N N . LEU A 1 572 ? 6.183 -13.142 12.368 1.00 94.62 572 LEU A N 1
ATOM 4425 C CA . LEU A 1 572 ? 5.239 -14.034 11.706 1.00 94.62 572 LEU A CA 1
ATOM 4426 C C . LEU A 1 572 ? 5.940 -15.027 10.769 1.00 94.62 572 LEU A C 1
ATOM 4428 O O . LEU A 1 572 ? 5.642 -16.218 10.824 1.00 94.62 572 LEU A O 1
ATOM 4432 N N . ALA A 1 573 ? 6.905 -14.565 9.972 1.00 92.44 573 ALA A N 1
ATOM 4433 C CA . ALA A 1 573 ? 7.744 -15.415 9.129 1.00 92.44 573 ALA A CA 1
ATOM 4434 C C . ALA A 1 573 ? 8.601 -16.378 9.969 1.00 92.44 573 ALA A C 1
ATOM 4436 O O . ALA A 1 573 ? 8.713 -17.559 9.641 1.00 92.44 573 ALA A O 1
ATOM 4437 N N . TRP A 1 574 ? 9.146 -15.903 11.095 1.00 95.25 574 TRP A N 1
ATOM 4438 C CA . TRP A 1 574 ? 9.870 -16.740 12.052 1.00 95.25 574 TRP A CA 1
ATOM 4439 C C . TRP A 1 574 ? 8.971 -17.836 12.638 1.00 95.25 574 TRP A C 1
ATOM 4441 O O . TRP A 1 574 ? 9.342 -19.005 12.599 1.00 95.25 574 TRP A O 1
ATOM 4451 N N . LEU A 1 575 ? 7.760 -17.494 13.094 1.00 96.50 575 LEU A N 1
ATOM 4452 C CA . LEU A 1 575 ? 6.772 -18.460 13.587 1.00 96.50 575 LEU A CA 1
ATOM 4453 C C . LEU A 1 575 ? 6.391 -19.482 12.516 1.00 96.50 575 LEU A C 1
ATOM 4455 O O . LEU A 1 575 ? 6.356 -20.679 12.800 1.00 96.50 575 LEU A O 1
ATOM 4459 N N . HIS A 1 576 ? 6.144 -19.017 11.289 1.00 95.25 576 HIS A N 1
ATOM 4460 C CA . HIS A 1 576 ? 5.851 -19.874 10.147 1.00 95.25 576 HIS A CA 1
ATOM 4461 C C . HIS A 1 576 ? 6.960 -20.903 9.901 1.00 95.25 576 HIS A C 1
ATOM 4463 O O . HIS A 1 576 ? 6.650 -22.059 9.633 1.00 95.25 576 HIS A O 1
ATOM 4469 N N . GLY A 1 577 ? 8.231 -20.532 10.084 1.00 94.81 577 GLY A N 1
ATOM 4470 C CA . GLY A 1 577 ? 9.364 -21.457 9.988 1.00 94.81 577 GLY A CA 1
ATOM 4471 C C . GLY A 1 577 ? 9.283 -22.669 10.930 1.00 94.81 577 GLY A C 1
ATOM 4472 O O . GLY A 1 577 ? 9.837 -23.715 10.602 1.00 94.81 577 GLY A O 1
ATOM 4473 N N . TYR A 1 578 ? 8.565 -22.569 12.057 1.00 95.38 578 TYR A N 1
ATOM 4474 C CA . TYR A 1 578 ? 8.345 -23.693 12.979 1.00 95.38 578 TYR A CA 1
ATOM 4475 C C . TYR A 1 578 ? 7.044 -24.448 12.712 1.00 95.38 578 TYR A C 1
ATOM 4477 O O . TYR A 1 578 ? 7.021 -25.671 12.814 1.00 95.38 578 TYR A O 1
ATOM 4485 N N . VAL A 1 579 ? 5.947 -23.736 12.425 1.00 95.88 579 VAL A N 1
ATOM 4486 C CA . VAL A 1 579 ? 4.620 -24.366 12.286 1.00 95.88 579 VAL A CA 1
ATOM 4487 C C . VAL A 1 579 ? 4.301 -24.824 10.862 1.00 95.88 579 VAL A C 1
ATOM 4489 O O . VAL A 1 579 ? 3.419 -25.657 10.685 1.00 95.88 579 VAL A O 1
ATOM 4492 N N . GLY A 1 580 ? 4.970 -24.271 9.847 1.00 93.88 580 GLY A N 1
ATOM 4493 C CA . GLY A 1 580 ? 4.772 -24.594 8.429 1.00 93.88 580 GLY A CA 1
ATOM 4494 C C . GLY A 1 580 ? 3.408 -24.200 7.846 1.00 93.88 580 GLY A C 1
ATOM 4495 O O . GLY A 1 580 ? 3.063 -24.642 6.755 1.00 93.88 580 GLY A O 1
ATOM 4496 N N . ASN A 1 581 ? 2.606 -23.414 8.572 1.00 95.31 581 ASN A N 1
ATOM 4497 C CA . ASN A 1 581 ? 1.275 -22.975 8.155 1.00 95.31 581 ASN A CA 1
ATOM 4498 C C . ASN A 1 581 ? 1.032 -21.517 8.562 1.00 95.31 581 ASN A C 1
ATOM 4500 O O . ASN A 1 581 ? 1.110 -21.169 9.745 1.00 95.31 581 ASN A O 1
ATOM 4504 N N . TRP A 1 582 ? 0.733 -20.656 7.587 1.00 93.62 582 TRP A N 1
ATOM 4505 C CA . TRP A 1 582 ? 0.602 -19.217 7.822 1.00 93.62 582 TRP A CA 1
ATOM 4506 C C . TRP A 1 582 ? -0.567 -18.862 8.743 1.00 93.62 582 TRP A C 1
ATOM 4508 O O . TRP A 1 582 ? -0.446 -17.949 9.558 1.00 93.62 582 TRP A O 1
ATOM 4518 N N . GLY A 1 583 ? -1.669 -19.607 8.691 1.00 94.12 583 GLY A N 1
ATOM 4519 C CA . GLY A 1 583 ? -2.815 -19.380 9.567 1.00 94.12 583 GLY A CA 1
ATOM 4520 C C . GLY A 1 583 ? -2.524 -19.752 11.020 1.00 94.12 583 GLY A C 1
ATOM 4521 O O . GLY A 1 583 ? -2.844 -18.989 11.935 1.00 94.12 583 GLY A O 1
ATOM 4522 N N . LEU A 1 584 ? -1.822 -20.868 11.249 1.00 96.06 584 LEU A N 1
ATOM 4523 C CA . LEU A 1 584 ? -1.316 -21.217 12.581 1.00 96.06 584 LEU A CA 1
ATOM 4524 C C . LEU A 1 584 ? -0.308 -20.177 13.090 1.00 96.06 584 LEU A C 1
ATOM 4526 O O . LEU A 1 584 ? -0.338 -19.816 14.267 1.00 96.06 584 LEU A O 1
ATOM 4530 N N . ALA A 1 585 ? 0.544 -19.653 12.206 1.00 96.56 585 ALA A N 1
ATOM 4531 C CA . ALA A 1 585 ? 1.508 -18.613 12.548 1.00 96.56 585 ALA A CA 1
ATOM 4532 C C . ALA A 1 585 ? 0.805 -17.311 12.978 1.00 96.56 585 ALA A C 1
ATOM 4534 O O . ALA A 1 585 ? 1.212 -16.697 13.963 1.00 96.56 585 ALA A O 1
ATOM 4535 N N . VAL A 1 586 ? -0.300 -16.929 12.322 1.00 95.44 586 VAL A N 1
ATOM 4536 C CA . VAL A 1 586 ? -1.140 -15.788 12.737 1.00 95.44 586 VAL A CA 1
ATOM 4537 C C . VAL A 1 586 ? -1.714 -16.001 14.138 1.00 95.44 586 VAL A C 1
ATOM 4539 O O . VAL A 1 586 ? -1.675 -15.089 14.971 1.00 95.44 586 VAL A O 1
ATOM 4542 N N . MET A 1 587 ? -2.219 -17.200 14.438 1.00 96.19 587 MET A N 1
ATOM 4543 C CA . MET A 1 587 ? -2.745 -17.510 15.771 1.00 96.19 587 MET A CA 1
ATOM 4544 C C . MET A 1 587 ? -1.649 -17.465 16.843 1.00 96.19 587 MET A C 1
ATOM 4546 O O . MET A 1 587 ? -1.850 -16.878 17.909 1.00 96.19 587 MET A O 1
ATOM 4550 N N . ALA A 1 588 ? -0.469 -18.012 16.543 1.00 97.38 588 ALA A N 1
ATOM 4551 C CA . ALA A 1 588 ? 0.690 -17.972 17.428 1.00 97.38 588 ALA A CA 1
ATOM 4552 C C . ALA A 1 588 ? 1.189 -16.536 17.665 1.00 97.38 588 ALA A C 1
ATOM 4554 O O . ALA A 1 588 ? 1.434 -16.154 18.810 1.00 97.38 588 ALA A O 1
ATOM 4555 N N . LEU A 1 589 ? 1.254 -15.703 16.621 1.00 96.38 589 LEU A N 1
ATOM 4556 C CA . LEU A 1 589 ? 1.596 -14.284 16.743 1.00 96.38 589 LEU A CA 1
ATOM 4557 C C . LEU A 1 589 ? 0.596 -13.565 17.651 1.00 96.38 589 LEU A C 1
ATOM 4559 O O . LEU A 1 589 ? 0.983 -12.804 18.536 1.00 96.38 589 LEU A O 1
ATOM 4563 N N . THR A 1 590 ? -0.696 -13.836 17.465 1.00 95.81 590 THR A N 1
ATOM 4564 C CA . THR A 1 590 ? -1.762 -13.254 18.288 1.00 95.81 590 THR A CA 1
ATOM 4565 C C . THR A 1 590 ? -1.592 -13.626 19.760 1.00 95.81 590 THR A C 1
ATOM 4567 O O . THR A 1 590 ? -1.719 -12.767 20.635 1.00 95.81 590 THR A O 1
ATOM 4570 N N . LEU A 1 591 ? -1.252 -14.885 20.047 1.00 96.62 591 LEU A N 1
ATOM 4571 C CA . LEU A 1 591 ? -0.953 -15.346 21.400 1.00 96.62 591 LEU A CA 1
ATOM 4572 C C . LEU A 1 591 ? 0.273 -14.633 21.992 1.00 96.62 591 LEU A C 1
ATOM 4574 O O . LEU A 1 591 ? 0.210 -14.170 23.130 1.00 96.62 591 LEU A O 1
ATOM 4578 N N . LEU A 1 592 ? 1.360 -14.480 21.229 1.00 96.44 592 LEU A N 1
ATOM 4579 C CA . LEU A 1 592 ? 2.547 -13.744 21.680 1.00 96.44 592 LEU A CA 1
ATOM 4580 C C . LEU A 1 592 ? 2.229 -12.280 22.003 1.00 96.44 592 LEU A C 1
ATOM 4582 O O . LEU A 1 592 ? 2.636 -11.776 23.049 1.00 96.44 592 LEU A O 1
ATOM 4586 N N . LEU A 1 593 ? 1.445 -11.610 21.155 1.00 94.69 593 LEU A N 1
ATOM 4587 C CA . LEU A 1 593 ? 0.995 -10.238 21.401 1.00 94.69 593 LEU A CA 1
ATOM 4588 C C . LEU A 1 593 ? 0.131 -10.142 22.665 1.00 94.69 593 LEU A C 1
ATOM 4590 O O . LEU A 1 593 ? 0.260 -9.186 23.434 1.00 94.69 593 LEU A O 1
ATOM 4594 N N . LYS A 1 594 ? -0.716 -11.144 22.931 1.00 92.88 594 LYS A N 1
ATOM 4595 C CA . LYS A 1 594 ? -1.491 -11.229 24.179 1.00 92.88 594 LYS A CA 1
ATOM 4596 C C . LYS A 1 594 ? -0.610 -11.407 25.403 1.00 92.88 594 LYS A C 1
ATOM 4598 O O . LYS A 1 594 ? -0.869 -10.760 26.411 1.00 92.88 594 LYS A O 1
ATOM 4603 N N . ILE A 1 595 ? 0.428 -12.233 25.318 1.00 95.00 595 ILE A N 1
ATOM 4604 C CA . ILE A 1 595 ? 1.396 -12.415 26.405 1.00 95.00 595 ILE A CA 1
ATOM 4605 C C . ILE A 1 595 ? 2.139 -11.100 26.669 1.00 95.00 595 ILE A C 1
ATOM 4607 O O . ILE A 1 595 ? 2.206 -10.655 27.814 1.00 95.00 595 ILE A O 1
ATOM 4611 N N . ALA A 1 596 ? 2.616 -10.428 25.619 1.00 93.31 596 ALA A N 1
ATOM 4612 C CA . ALA A 1 596 ? 3.317 -9.151 25.739 1.00 93.31 596 ALA A CA 1
ATOM 4613 C C . ALA A 1 596 ? 2.434 -8.049 26.354 1.00 93.31 596 ALA A C 1
ATOM 4615 O O . ALA A 1 596 ? 2.884 -7.267 27.191 1.00 93.31 596 ALA A O 1
ATOM 4616 N N . THR A 1 597 ? 1.150 -8.008 25.989 1.00 91.56 597 THR A N 1
ATOM 4617 C CA . THR A 1 597 ? 0.181 -7.028 26.510 1.00 91.56 597 THR A CA 1
ATOM 4618 C C . THR A 1 597 ? -0.531 -7.487 27.788 1.00 91.56 597 THR A C 1
ATOM 4620 O O . THR A 1 597 ? -1.345 -6.742 28.344 1.00 91.56 597 THR A O 1
ATOM 4623 N N . PHE A 1 598 ? -0.207 -8.674 28.314 1.00 91.81 598 PHE A N 1
ATOM 4624 C CA . PHE A 1 598 ? -0.922 -9.300 29.426 1.00 91.81 598 PHE A CA 1
ATOM 4625 C C . PHE A 1 598 ? -0.995 -8.432 30.690 1.00 91.81 598 PHE A C 1
ATOM 4627 O O . PHE A 1 598 ? -2.100 -8.283 31.217 1.00 91.81 598 PHE A O 1
ATOM 4634 N N . PRO A 1 599 ? 0.097 -7.810 31.191 1.00 90.25 599 PRO A N 1
ATOM 4635 C CA . PRO A 1 599 ? 0.038 -7.015 32.423 1.00 90.25 599 PRO A CA 1
ATOM 4636 C C . PRO A 1 599 ? -0.941 -5.845 32.308 1.00 90.25 599 PRO A C 1
ATOM 4638 O O . PRO A 1 599 ? -1.628 -5.478 33.265 1.00 90.25 599 PRO A O 1
ATOM 4641 N N . LEU A 1 600 ? -1.007 -5.275 31.109 1.00 88.69 600 LEU A N 1
ATOM 4642 C CA . LEU A 1 600 ? -1.847 -4.145 30.780 1.00 88.69 600 LEU A CA 1
ATOM 4643 C C . LEU A 1 600 ? -3.317 -4.552 30.658 1.00 88.69 600 LEU A C 1
ATOM 4645 O O . LEU A 1 600 ? -4.183 -3.964 31.310 1.00 88.69 600 LEU A O 1
ATOM 4649 N N . ALA A 1 601 ? -3.579 -5.601 29.878 1.00 89.12 601 ALA A N 1
ATOM 4650 C CA . ALA A 1 601 ? -4.905 -6.181 29.719 1.00 89.12 601 ALA A CA 1
ATOM 4651 C C . ALA A 1 601 ? -5.469 -6.654 31.068 1.00 89.12 601 ALA A C 1
ATOM 4653 O O . ALA A 1 601 ? -6.618 -6.367 31.394 1.00 89.12 601 ALA A O 1
ATOM 4654 N N . ASN A 1 602 ? -4.641 -7.278 31.910 1.00 90.62 602 ASN A N 1
ATOM 4655 C CA . ASN A 1 602 ? -5.039 -7.765 33.228 1.00 90.62 602 ASN A CA 1
ATOM 4656 C C . ASN A 1 602 ? -5.547 -6.631 34.135 1.00 90.62 602 ASN A C 1
ATOM 4658 O O . ASN A 1 602 ? -6.618 -6.751 34.731 1.00 90.62 602 ASN A O 1
ATOM 4662 N N . LYS A 1 603 ? -4.827 -5.499 34.204 1.00 88.38 603 LYS A N 1
ATOM 4663 C CA . LYS A 1 603 ? -5.276 -4.314 34.962 1.00 88.38 603 LYS A CA 1
ATOM 4664 C C . LYS A 1 603 ? -6.617 -3.785 34.447 1.00 88.38 603 LYS A C 1
ATOM 4666 O O . LYS A 1 603 ? -7.496 -3.466 35.247 1.00 88.38 603 LYS A O 1
ATOM 4671 N N . SER A 1 604 ? -6.779 -3.726 33.127 1.00 88.25 604 SER A N 1
ATOM 4672 C CA . SER A 1 604 ? -8.018 -3.272 32.496 1.00 88.25 604 SER A CA 1
ATOM 4673 C C . SER A 1 604 ? -9.205 -4.191 32.803 1.00 88.25 604 SER A C 1
ATOM 4675 O O . SER A 1 604 ? -10.267 -3.715 33.204 1.00 88.25 604 SER A O 1
ATOM 4677 N N . TYR A 1 605 ? -9.020 -5.512 32.719 1.00 90.19 605 TYR A N 1
ATOM 4678 C CA . TYR A 1 605 ? -10.076 -6.482 33.017 1.00 90.19 605 TYR A CA 1
ATOM 4679 C C . TYR A 1 605 ? -10.511 -6.459 34.485 1.00 90.19 605 TYR A C 1
ATOM 4681 O O . TYR A 1 605 ? -11.710 -6.522 34.750 1.00 90.19 605 TYR A O 1
ATOM 4689 N N . HIS A 1 606 ? -9.586 -6.284 35.435 1.00 90.00 606 HIS A N 1
ATOM 4690 C CA . HIS A 1 606 ? -9.941 -6.067 36.844 1.00 90.00 606 HIS A CA 1
ATOM 4691 C C . HIS A 1 606 ? -10.762 -4.782 37.044 1.00 90.00 606 HIS A C 1
ATOM 4693 O O . HIS A 1 606 ? -11.738 -4.772 37.798 1.00 90.00 606 HIS A O 1
ATOM 4699 N N . ALA A 1 607 ? -10.409 -3.691 36.355 1.00 87.75 607 ALA A N 1
ATOM 4700 C CA . ALA A 1 607 ? -11.193 -2.458 36.405 1.00 87.75 607 ALA A CA 1
ATOM 4701 C C . ALA A 1 607 ? -12.608 -2.663 35.835 1.00 87.75 607 ALA A C 1
ATOM 4703 O O . ALA A 1 607 ? -13.587 -2.246 36.453 1.00 87.75 607 ALA A O 1
ATOM 4704 N N . MET A 1 608 ? -12.736 -3.378 34.713 1.00 88.81 608 MET A N 1
ATOM 4705 C CA . MET A 1 608 ? -14.038 -3.703 34.122 1.00 88.81 608 MET A CA 1
ATOM 4706 C C . MET A 1 608 ? -14.873 -4.645 34.997 1.00 88.81 608 MET A C 1
ATOM 4708 O O . MET A 1 608 ? -16.084 -4.458 35.100 1.00 88.81 608 MET A O 1
ATOM 4712 N N . ALA A 1 609 ? -14.253 -5.610 35.682 1.00 91.00 609 ALA A N 1
ATOM 4713 C CA . ALA A 1 609 ? -14.941 -6.474 36.640 1.00 91.00 609 ALA A CA 1
ATOM 4714 C C . ALA A 1 609 ? -15.552 -5.657 37.794 1.00 91.00 609 ALA A C 1
ATOM 4716 O O . ALA A 1 609 ? -16.720 -5.846 38.139 1.00 91.00 609 ALA A O 1
ATOM 4717 N N . LYS A 1 610 ? -14.806 -4.686 38.339 1.00 89.69 610 LYS A N 1
ATOM 4718 C CA . LYS A 1 610 ? -15.325 -3.752 39.353 1.00 89.69 610 LYS A CA 1
ATOM 4719 C C . LYS A 1 610 ? -16.466 -2.892 38.813 1.00 89.69 610 LYS A C 1
ATOM 4721 O O . LYS A 1 610 ? -17.501 -2.809 39.464 1.00 89.69 610 LYS A O 1
ATOM 4726 N N . MET A 1 611 ? -16.321 -2.319 37.616 1.00 88.56 611 MET A N 1
ATOM 4727 C CA . MET A 1 611 ? -17.390 -1.547 36.963 1.00 88.56 611 MET A CA 1
ATOM 4728 C C . MET A 1 611 ? -18.670 -2.370 36.796 1.00 88.56 611 MET A C 1
ATOM 4730 O O . MET A 1 611 ? -19.760 -1.881 37.081 1.00 88.56 611 MET A O 1
ATOM 4734 N N . LYS A 1 612 ? -18.550 -3.641 36.394 1.00 89.38 612 LYS A N 1
ATOM 4735 C CA . LYS A 1 612 ? -19.709 -4.524 36.242 1.00 89.38 612 LYS A CA 1
ATOM 4736 C C . LYS A 1 612 ? -20.423 -4.774 37.569 1.00 89.38 612 LYS A C 1
ATOM 4738 O O . LYS A 1 612 ? -21.645 -4.717 37.621 1.00 89.38 612 LYS A O 1
ATOM 4743 N N . ARG A 1 613 ? -19.679 -4.958 38.665 1.00 89.56 613 ARG A N 1
ATOM 4744 C CA . ARG A 1 613 ? -20.259 -5.098 40.015 1.00 89.56 613 ARG A CA 1
ATOM 4745 C C . ARG A 1 613 ? -21.017 -3.857 40.484 1.00 89.56 613 ARG A C 1
ATOM 4747 O O . ARG A 1 613 ? -21.906 -3.983 41.321 1.00 89.56 613 ARG A O 1
ATOM 4754 N N . LEU A 1 614 ? -20.676 -2.680 39.962 1.00 90.38 614 LEU A N 1
ATOM 4755 C CA . LEU A 1 614 ? -21.370 -1.431 40.269 1.00 90.38 614 LEU A CA 1
ATOM 4756 C C . LEU A 1 614 ? -22.636 -1.217 39.430 1.00 90.38 614 LEU A C 1
ATOM 4758 O O . LEU A 1 614 ? -23.428 -0.347 39.784 1.00 90.38 614 LEU A O 1
ATOM 4762 N N . GLN A 1 615 ? -22.890 -2.015 38.384 1.00 88.44 615 GLN A N 1
ATOM 4763 C CA . GLN A 1 615 ? -24.081 -1.855 37.537 1.00 88.44 615 GLN A CA 1
ATOM 4764 C C . GLN A 1 615 ? -25.407 -1.795 38.304 1.00 88.44 615 GLN A C 1
ATOM 4766 O O . GLN A 1 615 ? -26.169 -0.872 38.033 1.00 88.44 615 GLN A O 1
ATOM 4771 N N . PRO A 1 616 ? -25.684 -2.652 39.308 1.00 89.31 616 PRO A N 1
ATOM 4772 C CA . PRO A 1 616 ? -26.944 -2.564 40.048 1.00 89.31 616 PRO A CA 1
ATOM 4773 C C . PRO A 1 616 ? -27.097 -1.239 40.810 1.00 89.31 616 PRO A C 1
ATOM 4775 O O . PRO A 1 616 ? -28.207 -0.756 41.022 1.00 89.31 616 PRO A O 1
ATOM 4778 N N . GLN A 1 617 ? -25.985 -0.634 41.246 1.00 89.62 617 GLN A N 1
ATOM 4779 C CA . GLN A 1 617 ? -26.001 0.679 41.897 1.00 89.62 617 GLN A CA 1
ATOM 4780 C C . GLN A 1 617 ? -26.195 1.802 40.873 1.00 89.62 617 GLN A C 1
ATOM 4782 O O . GLN A 1 617 ? -26.937 2.743 41.142 1.00 89.62 617 GLN A O 1
ATOM 4787 N N . LEU A 1 618 ? -25.591 1.675 39.687 1.00 88.00 618 LEU A N 1
ATOM 4788 C CA . LEU A 1 618 ? -25.791 2.596 38.567 1.00 88.00 618 LEU A CA 1
ATOM 4789 C C . LEU A 1 618 ? -27.234 2.567 38.048 1.00 88.00 618 LEU A C 1
ATOM 4791 O O . LEU A 1 618 ? -27.783 3.614 37.722 1.00 88.00 618 LEU A O 1
ATOM 4795 N N . GLU A 1 619 ? -27.871 1.397 38.010 1.00 87.94 619 GLU A N 1
ATOM 4796 C CA . GLU A 1 619 ? -29.282 1.246 37.636 1.00 87.94 619 GLU A CA 1
ATOM 4797 C C . GLU A 1 619 ? -30.204 1.931 38.646 1.00 87.94 619 GLU A C 1
ATOM 4799 O O . GLU A 1 619 ? -31.042 2.742 38.254 1.00 87.94 619 GLU A O 1
ATOM 4804 N N . LYS A 1 620 ? -29.989 1.709 39.950 1.00 90.00 620 LYS A N 1
ATOM 4805 C CA . LYS A 1 620 ? -30.719 2.426 41.012 1.00 90.00 620 LYS A CA 1
ATOM 4806 C C . LYS A 1 620 ? -30.529 3.937 40.920 1.00 90.00 620 LYS A C 1
ATOM 4808 O O . LYS A 1 620 ? -31.473 4.696 41.127 1.00 90.00 620 LYS A O 1
ATOM 4813 N N . LEU A 1 621 ? -29.315 4.383 40.601 1.00 86.56 621 LEU A N 1
ATOM 4814 C CA . LEU A 1 621 ? -29.025 5.801 40.431 1.00 86.56 621 LEU A CA 1
ATOM 4815 C C . LEU A 1 621 ? -29.743 6.383 39.207 1.00 86.56 621 LEU A C 1
ATOM 4817 O O . LEU A 1 621 ? -30.353 7.447 39.295 1.00 86.56 621 LEU A O 1
ATOM 4821 N N . LYS A 1 622 ? -29.745 5.654 38.089 1.00 83.38 622 LYS A N 1
ATOM 4822 C CA . LYS A 1 622 ? -30.493 6.013 36.880 1.00 83.38 622 LYS A CA 1
ATOM 4823 C C . LYS A 1 622 ? -31.993 6.111 37.154 1.00 83.38 622 LYS A C 1
ATOM 4825 O O . LYS A 1 622 ? -32.647 7.001 36.622 1.00 83.38 622 LYS A O 1
ATOM 4830 N N . GLU A 1 623 ? -32.540 5.225 37.985 1.00 87.25 623 GLU A N 1
ATOM 4831 C CA . GLU A 1 623 ? -33.940 5.295 38.408 1.00 87.25 623 GLU A CA 1
ATOM 4832 C C . GLU A 1 623 ? -34.231 6.504 39.300 1.00 87.25 623 GLU A C 1
ATOM 4834 O O . GLU A 1 623 ? -35.237 7.180 39.083 1.00 87.25 623 GLU A O 1
ATOM 4839 N N . LYS A 1 624 ? -33.339 6.808 40.249 1.00 88.00 624 LYS A N 1
ATOM 4840 C CA . LYS A 1 624 ? -33.446 7.963 41.153 1.00 88.00 624 LYS A CA 1
ATOM 4841 C C . LYS A 1 624 ? -33.411 9.301 40.404 1.00 88.00 624 LYS A C 1
ATOM 4843 O O . LYS A 1 624 ? -34.139 10.214 40.772 1.00 88.00 624 LYS A O 1
ATOM 4848 N N . HIS A 1 625 ? -32.593 9.415 39.358 1.00 86.38 625 HIS A N 1
ATOM 4849 C CA . HIS A 1 625 ? -32.388 10.655 38.598 1.00 86.38 625 HIS A CA 1
ATOM 4850 C C . HIS A 1 625 ? -33.087 10.656 37.226 1.00 86.38 625 HIS A C 1
ATOM 4852 O O . HIS A 1 625 ? -32.644 11.339 36.298 1.00 86.38 625 HIS A O 1
ATOM 4858 N N . LYS A 1 626 ? -34.194 9.911 37.070 1.00 79.31 626 LYS A N 1
ATOM 4859 C CA . LYS A 1 626 ? -34.999 9.922 35.834 1.00 79.31 626 LYS A CA 1
ATOM 4860 C C . LYS A 1 626 ? -35.405 11.358 35.472 1.00 79.31 626 LYS A C 1
ATOM 4862 O O . LYS A 1 626 ? -36.128 12.006 36.217 1.00 79.31 626 LYS A O 1
ATOM 4867 N N . GLY A 1 627 ? -34.938 11.836 34.317 1.00 73.81 627 GLY A N 1
ATOM 4868 C CA . GLY A 1 627 ? -35.218 13.186 33.808 1.00 73.81 627 GLY A CA 1
ATOM 4869 C C . GLY A 1 627 ? -34.175 14.255 34.162 1.00 73.81 627 GLY A C 1
ATOM 4870 O O . GLY A 1 627 ? -34.242 15.340 33.600 1.00 73.81 627 GLY A O 1
ATOM 4871 N N . ASN A 1 628 ? -33.183 13.959 35.012 1.00 82.56 628 ASN A N 1
ATOM 4872 C CA . ASN A 1 628 ? -32.093 14.881 35.348 1.00 82.56 628 ASN A CA 1
ATOM 4873 C C . ASN A 1 628 ? -30.724 14.238 35.053 1.00 82.56 628 ASN A C 1
ATOM 4875 O O . ASN A 1 628 ? -30.097 13.620 35.916 1.00 82.56 628 ASN A O 1
ATOM 4879 N N . GLN A 1 629 ? -30.276 14.380 33.801 1.00 72.50 629 GLN A N 1
ATOM 4880 C CA . GLN A 1 629 ? -29.017 13.807 33.301 1.00 72.50 629 GLN A CA 1
ATOM 4881 C C . GLN A 1 629 ? -27.780 14.383 34.000 1.00 72.50 629 GLN A C 1
ATOM 4883 O O . GLN A 1 629 ? -26.807 13.662 34.206 1.00 72.50 629 GLN A O 1
ATOM 4888 N N . GLN A 1 630 ? -27.820 15.657 34.397 1.00 75.62 630 GLN A N 1
ATOM 4889 C CA . GLN A 1 630 ? -26.691 16.313 35.053 1.00 75.62 630 GLN A CA 1
ATOM 4890 C C . GLN A 1 630 ? -26.476 15.742 36.459 1.00 75.62 630 GLN A C 1
ATOM 4892 O O . GLN A 1 630 ? -25.381 15.289 36.777 1.00 75.62 630 GLN A O 1
ATOM 4897 N N . ALA A 1 631 ? -27.543 15.637 37.257 1.00 79.50 631 ALA A N 1
ATOM 4898 C CA . ALA A 1 631 ? -27.470 15.014 38.577 1.00 79.50 631 ALA A CA 1
ATOM 4899 C C . ALA A 1 631 ? -27.072 13.528 38.498 1.00 79.50 631 ALA A C 1
ATOM 4901 O O . ALA A 1 631 ? -26.329 13.039 39.348 1.00 79.50 631 ALA A O 1
ATOM 4902 N N . MET A 1 632 ? -27.519 12.815 37.455 1.00 81.56 632 MET A N 1
ATOM 4903 C CA . MET A 1 632 ? -27.092 11.438 37.198 1.00 81.56 632 MET A CA 1
ATOM 4904 C C . MET A 1 632 ? -25.585 11.344 36.923 1.00 81.56 632 MET A C 1
ATOM 4906 O O . MET A 1 632 ? -24.941 10.436 37.446 1.00 81.56 632 MET A O 1
ATOM 4910 N N . ALA A 1 633 ? -25.022 12.251 36.120 1.00 78.75 633 ALA A N 1
ATOM 4911 C CA . ALA A 1 633 ? -23.595 12.260 35.807 1.00 78.75 633 ALA A CA 1
ATOM 4912 C C . ALA A 1 633 ? -22.739 12.511 37.061 1.00 78.75 633 ALA A C 1
ATOM 4914 O O . ALA A 1 633 ? -21.816 11.736 37.322 1.00 78.75 633 ALA A O 1
ATOM 4915 N N . THR A 1 634 ? -23.103 13.510 37.874 1.00 84.19 634 THR A N 1
ATOM 4916 C CA . THR A 1 634 ? -22.397 13.859 39.118 1.00 84.19 634 THR A CA 1
ATOM 4917 C C . THR A 1 634 ? -22.435 12.723 40.141 1.00 84.19 634 THR A C 1
ATOM 4919 O O . THR A 1 634 ? -21.395 12.303 40.651 1.00 84.19 634 THR A O 1
ATOM 4922 N N . ASP A 1 635 ? -23.615 12.160 40.425 1.00 86.81 635 ASP A N 1
ATOM 4923 C CA . ASP A 1 635 ? -23.728 11.068 41.401 1.00 86.81 635 ASP A CA 1
ATOM 4924 C C . ASP A 1 635 ? -23.040 9.783 40.893 1.00 86.81 635 ASP A C 1
ATOM 4926 O O . ASP A 1 635 ? -22.493 9.008 41.685 1.00 86.81 635 ASP A O 1
ATOM 4930 N N . MET A 1 636 ? -23.027 9.549 39.574 1.00 86.25 636 MET A N 1
ATOM 4931 C CA . MET A 1 636 ? -22.346 8.405 38.960 1.00 86.25 636 MET A CA 1
ATOM 4932 C C . MET A 1 636 ? -20.831 8.513 39.141 1.00 86.25 636 MET A C 1
ATOM 4934 O O . MET A 1 636 ? -20.172 7.538 39.508 1.00 86.25 636 MET A O 1
ATOM 4938 N N . MET A 1 637 ? -20.270 9.696 38.921 1.00 84.81 637 MET A N 1
ATOM 4939 C CA . MET A 1 637 ? -18.848 9.944 39.123 1.00 84.81 637 MET A CA 1
ATOM 4940 C C . MET A 1 637 ? -18.463 9.948 40.604 1.00 84.81 637 MET A C 1
ATOM 4942 O O . MET A 1 637 ? -17.439 9.364 40.969 1.00 84.81 637 MET A O 1
ATOM 4946 N N . ALA A 1 638 ? -19.310 10.494 41.482 1.00 87.75 638 ALA A N 1
ATOM 4947 C CA . ALA A 1 638 ? -19.134 10.390 42.929 1.00 87.75 638 ALA A CA 1
ATOM 4948 C C . ALA A 1 638 ? -19.096 8.921 43.384 1.00 87.75 638 ALA A C 1
ATOM 4950 O O . ALA A 1 638 ? -18.244 8.542 44.197 1.00 87.75 638 ALA A O 1
ATOM 4951 N N . LEU A 1 639 ? -19.956 8.071 42.811 1.00 87.69 639 LEU A N 1
ATOM 4952 C CA . LEU A 1 639 ? -19.927 6.628 43.029 1.00 87.69 639 LEU A CA 1
ATOM 4953 C C . LEU A 1 639 ? -18.605 6.013 42.543 1.00 87.69 639 LEU A C 1
ATOM 4955 O O . LEU A 1 639 ? -17.956 5.298 43.306 1.00 87.69 639 LEU A O 1
ATOM 4959 N N . TYR A 1 640 ? -18.156 6.318 41.322 1.00 86.38 640 TYR A N 1
ATOM 4960 C CA . TYR A 1 640 ? -16.875 5.816 40.806 1.00 86.38 640 TYR A CA 1
ATOM 4961 C C . TYR A 1 640 ? -15.680 6.242 41.663 1.00 86.38 640 TYR A C 1
ATOM 4963 O O . TYR A 1 640 ? -14.805 5.421 41.952 1.00 86.38 640 TYR A O 1
ATOM 4971 N N . LYS A 1 641 ? -15.663 7.489 42.142 1.00 85.56 641 LYS A N 1
ATOM 4972 C CA . LYS A 1 641 ? -14.620 8.017 43.029 1.00 85.56 641 LYS A CA 1
ATOM 4973 C C . LYS A 1 641 ? -14.627 7.320 44.388 1.00 85.56 641 LYS A C 1
ATOM 4975 O O . LYS A 1 641 ? -13.562 6.935 44.875 1.00 85.56 641 LYS A O 1
ATOM 4980 N N . ARG A 1 642 ? -15.811 7.101 44.975 1.00 88.00 642 ARG A N 1
ATOM 4981 C CA . ARG A 1 642 ? -15.972 6.388 46.254 1.00 88.00 642 ARG A CA 1
ATOM 4982 C C . ARG A 1 642 ? -15.473 4.949 46.165 1.00 88.00 642 ARG A C 1
ATOM 4984 O O . ARG A 1 642 ? -14.739 4.496 47.038 1.00 88.00 642 ARG A O 1
ATOM 4991 N N . GLU A 1 643 ? -15.823 4.261 45.085 1.00 86.94 643 GLU A N 1
ATOM 4992 C CA . GLU A 1 643 ? -15.446 2.864 44.844 1.00 86.94 643 GLU A CA 1
ATOM 4993 C C . GLU A 1 643 ? -14.037 2.728 44.226 1.00 86.94 643 GLU A C 1
ATOM 4995 O O . GLU A 1 643 ? -13.553 1.617 43.991 1.00 86.94 643 GLU A O 1
ATOM 5000 N N . LYS A 1 644 ? -13.350 3.860 43.988 1.00 84.75 644 LYS A N 1
ATOM 5001 C CA . LYS A 1 644 ? -12.010 3.965 43.384 1.00 84.75 644 LYS A CA 1
ATOM 5002 C C . LYS A 1 644 ? -11.901 3.206 42.059 1.00 84.75 644 LYS A C 1
ATOM 5004 O O . LYS A 1 644 ? -10.924 2.492 41.811 1.00 84.75 644 LYS A O 1
ATOM 5009 N N . VAL A 1 645 ? -12.917 3.344 41.213 1.00 81.75 645 VAL A N 1
ATOM 5010 C CA . VAL A 1 645 ? -12.964 2.729 39.887 1.00 81.75 645 VAL A CA 1
ATOM 5011 C C . VAL A 1 645 ? -12.784 3.808 38.828 1.00 81.75 645 VAL A C 1
ATOM 5013 O O . VAL A 1 645 ? -13.470 4.821 38.847 1.00 81.75 645 VAL A O 1
ATOM 5016 N N . ASN A 1 646 ? -11.846 3.601 37.903 1.00 77.88 646 ASN A N 1
ATOM 5017 C CA . ASN A 1 646 ? -11.621 4.521 36.794 1.00 77.88 646 ASN A CA 1
ATOM 5018 C C . ASN A 1 646 ? -12.335 3.995 35.532 1.00 77.88 646 ASN A C 1
ATOM 5020 O O . ASN A 1 646 ? -11.918 2.951 35.013 1.00 77.88 646 ASN A O 1
ATOM 5024 N N . PRO A 1 647 ? -13.350 4.703 35.001 1.00 70.88 647 PRO A N 1
ATOM 5025 C CA . PRO A 1 647 ? -14.072 4.275 33.802 1.00 70.88 647 PRO A CA 1
ATOM 5026 C C . PRO A 1 647 ? -13.165 4.172 32.561 1.00 70.88 647 PRO A C 1
ATOM 5028 O O . PRO A 1 647 ? -13.376 3.303 31.718 1.00 70.88 647 PRO A O 1
ATOM 5031 N N . MET A 1 648 ? -12.086 4.960 32.491 1.00 69.12 648 MET A N 1
ATOM 5032 C CA . MET A 1 648 ? -11.128 4.949 31.374 1.00 69.12 648 MET A CA 1
ATOM 5033 C C . MET A 1 648 ? -10.168 3.754 31.402 1.00 69.12 648 MET A C 1
ATOM 5035 O O . MET A 1 648 ? -9.525 3.435 30.405 1.00 69.12 648 MET A O 1
ATOM 5039 N N . SER A 1 649 ? -10.065 3.032 32.521 1.00 70.94 649 SER A N 1
ATOM 5040 C CA . SER A 1 649 ? -9.178 1.861 32.590 1.00 70.94 649 SER A CA 1
ATOM 5041 C C . SER A 1 649 ? -9.643 0.709 31.688 1.00 70.94 649 SER A C 1
ATOM 5043 O O . SER A 1 649 ? -8.839 -0.157 31.348 1.00 70.94 649 SER A O 1
ATOM 5045 N N . GLY A 1 650 ? -10.911 0.704 31.256 1.00 70.31 650 GLY A N 1
ATOM 5046 C CA . GLY A 1 650 ? -11.462 -0.292 30.330 1.00 70.31 650 GLY A CA 1
ATOM 5047 C C . GLY A 1 650 ? -11.023 -0.124 28.869 1.00 70.31 650 GLY A C 1
ATOM 5048 O O . GLY A 1 650 ? -10.926 -1.114 28.150 1.00 70.31 650 GLY A O 1
ATOM 5049 N N . CYS A 1 651 ? -10.715 1.097 28.416 1.00 75.81 651 CYS A N 1
ATOM 5050 C CA . CYS A 1 651 ? -10.377 1.360 27.009 1.00 75.81 651 CYS A CA 1
ATOM 5051 C C . CYS A 1 651 ? -8.874 1.269 26.705 1.00 75.81 651 CYS A C 1
ATOM 5053 O O . CYS A 1 651 ? -8.474 1.251 25.544 1.00 75.81 651 CYS A O 1
ATOM 5055 N N . TRP A 1 652 ? -8.027 1.177 27.730 1.00 76.81 652 TRP A N 1
ATOM 5056 C CA . TRP A 1 652 ? -6.574 1.168 27.566 1.00 76.81 652 TRP A CA 1
ATOM 5057 C C . TRP A 1 652 ? -6.027 0.008 26.703 1.00 76.81 652 TRP A C 1
ATOM 5059 O O . TRP A 1 652 ? -5.167 0.258 25.856 1.00 76.81 652 TRP A O 1
ATOM 5069 N N . PRO A 1 653 ? -6.540 -1.237 26.805 1.00 77.38 653 PRO A N 1
ATOM 5070 C CA . PRO A 1 653 ? -6.144 -2.307 25.889 1.00 77.38 653 PRO A CA 1
ATOM 5071 C C . PRO A 1 653 ? -6.516 -2.004 24.438 1.00 77.38 653 PRO A C 1
ATOM 5073 O O . PRO A 1 653 ? -5.766 -2.351 23.534 1.00 77.38 653 PRO A O 1
ATOM 5076 N N . MET A 1 654 ? -7.646 -1.327 24.210 1.00 79.19 654 MET A N 1
ATOM 5077 C CA . MET A 1 654 ? -8.104 -0.964 22.869 1.00 79.19 654 MET A CA 1
ATOM 5078 C C . MET A 1 654 ? -7.162 0.051 22.212 1.00 79.19 654 MET A C 1
ATOM 5080 O O . MET A 1 654 ? -6.855 -0.095 21.035 1.00 79.19 654 MET A O 1
ATOM 5084 N N . LEU A 1 655 ? -6.634 1.019 22.970 1.00 82.19 655 LEU A N 1
ATOM 5085 C CA . LEU A 1 655 ? -5.668 1.997 22.452 1.00 82.19 655 LEU A CA 1
ATOM 5086 C C . LEU A 1 655 ? -4.375 1.345 21.956 1.00 82.19 655 LEU A C 1
ATOM 5088 O O . LEU A 1 655 ? -3.896 1.689 20.882 1.00 82.19 655 LEU A O 1
ATOM 5092 N N . VAL A 1 656 ? -3.836 0.376 22.700 1.00 86.81 656 VAL A N 1
ATOM 5093 C CA . VAL A 1 656 ? -2.652 -0.388 22.266 1.00 86.81 656 VAL A CA 1
ATOM 5094 C C . VAL A 1 656 ? -2.984 -1.304 21.087 1.00 86.81 656 VAL A C 1
ATOM 5096 O O . VAL A 1 656 ? -2.159 -1.506 20.199 1.00 86.81 656 VAL A O 1
ATOM 5099 N N . GLN A 1 657 ? -4.205 -1.835 21.049 1.00 86.56 657 GLN A N 1
ATOM 5100 C CA . GLN A 1 657 ? -4.650 -2.727 19.987 1.00 86.56 657 GLN A CA 1
ATOM 5101 C C . GLN A 1 657 ? -4.818 -2.011 18.641 1.00 86.56 657 GLN A C 1
ATOM 5103 O O . GLN A 1 657 ? -4.573 -2.634 17.613 1.00 86.56 657 GLN A O 1
ATOM 5108 N N . ILE A 1 658 ? -5.217 -0.733 18.620 1.00 86.56 658 ILE A N 1
ATOM 5109 C CA . ILE A 1 658 ? -5.479 0.014 17.378 1.00 86.56 658 ILE A CA 1
ATOM 5110 C C . ILE A 1 658 ? -4.246 0.036 16.446 1.00 86.56 658 ILE A C 1
ATOM 5112 O O . ILE A 1 658 ? -4.380 -0.419 15.307 1.00 86.56 658 ILE A O 1
ATOM 5116 N N . PRO A 1 659 ? -3.039 0.470 16.879 1.00 88.31 659 PRO A N 1
ATOM 5117 C CA . PRO A 1 659 ? -1.840 0.410 16.038 1.00 88.31 659 PRO A CA 1
ATOM 5118 C C . PRO A 1 659 ? -1.477 -1.010 15.595 1.00 88.31 659 PRO A C 1
ATOM 5120 O O . PRO A 1 659 ? -1.106 -1.218 14.443 1.00 88.31 659 PRO A O 1
ATOM 5123 N N . ILE A 1 660 ? -1.624 -1.999 16.484 1.00 90.25 660 ILE A N 1
ATOM 5124 C CA . ILE A 1 660 ? -1.338 -3.407 16.171 1.00 90.25 660 ILE A CA 1
ATOM 5125 C C . ILE A 1 660 ? -2.299 -3.922 15.096 1.00 90.25 660 ILE A C 1
ATOM 5127 O O . ILE A 1 660 ? -1.870 -4.609 14.175 1.00 90.25 660 ILE A O 1
ATOM 5131 N N . PHE A 1 661 ? -3.584 -3.572 15.179 1.00 88.00 661 PHE A N 1
ATOM 5132 C CA . PHE A 1 661 ? -4.578 -3.950 14.183 1.00 88.00 661 PHE A CA 1
ATOM 5133 C C . PHE A 1 661 ? -4.256 -3.342 12.818 1.00 88.00 661 PHE A C 1
ATOM 5135 O O . PHE A 1 661 ? -4.227 -4.075 11.835 1.00 88.00 661 PHE A O 1
ATOM 5142 N N . PHE A 1 662 ? -3.964 -2.038 12.746 1.00 86.81 662 PHE A N 1
ATOM 5143 C CA . PHE A 1 662 ? -3.574 -1.404 11.482 1.00 86.81 662 PHE A CA 1
ATOM 5144 C C . PHE A 1 662 ? -2.300 -2.020 10.907 1.00 86.81 662 PHE A C 1
ATOM 5146 O O . PHE A 1 662 ? -2.219 -2.242 9.698 1.00 86.81 662 PHE A O 1
ATOM 5153 N N . ALA A 1 663 ? -1.332 -2.344 11.764 1.00 90.56 663 ALA A N 1
ATOM 5154 C CA . ALA A 1 663 ? -0.113 -2.997 11.328 1.00 90.56 663 ALA A CA 1
ATOM 5155 C C . ALA A 1 663 ? -0.382 -4.416 10.804 1.00 90.56 663 ALA A C 1
ATOM 5157 O O . ALA A 1 663 ? 0.077 -4.755 9.719 1.00 90.56 663 ALA A O 1
ATOM 5158 N N . MET A 1 664 ? -1.183 -5.219 11.508 1.00 89.62 664 MET A N 1
ATOM 5159 C CA . MET A 1 664 ? -1.550 -6.568 11.072 1.00 89.62 664 MET A CA 1
ATOM 5160 C C . MET A 1 664 ? -2.385 -6.551 9.787 1.00 89.62 664 MET A C 1
ATOM 5162 O O . MET A 1 664 ? -2.125 -7.326 8.873 1.00 89.62 664 MET A O 1
ATOM 5166 N N . TYR A 1 665 ? -3.350 -5.636 9.681 1.00 88.12 665 TYR A N 1
ATOM 5167 C CA . TYR A 1 665 ? -4.108 -5.407 8.453 1.00 88.12 665 TYR A CA 1
ATOM 5168 C C . TYR A 1 665 ? -3.178 -5.142 7.273 1.00 88.12 665 TYR A C 1
ATOM 5170 O O . TYR A 1 665 ? -3.311 -5.760 6.218 1.00 88.12 665 TYR A O 1
ATOM 5178 N N . LYS A 1 666 ? -2.181 -4.280 7.480 1.00 88.25 666 LYS A N 1
ATOM 5179 C CA . LYS A 1 666 ? -1.189 -3.969 6.464 1.00 88.25 666 LYS A CA 1
ATOM 5180 C C . LYS A 1 666 ? -0.325 -5.178 6.104 1.00 88.25 666 LYS A C 1
ATOM 5182 O O . LYS A 1 666 ? -0.161 -5.429 4.916 1.00 88.25 666 LYS A O 1
ATOM 5187 N N . VAL A 1 667 ? 0.158 -5.944 7.089 1.00 89.38 667 VAL A N 1
ATOM 5188 C CA . VAL A 1 667 ? 0.917 -7.192 6.870 1.00 89.38 667 VAL A CA 1
ATOM 5189 C C . VAL A 1 667 ? 0.149 -8.135 5.941 1.00 89.38 667 VAL A C 1
ATOM 5191 O O . VAL A 1 667 ? 0.698 -8.573 4.937 1.00 89.38 667 VAL A O 1
ATOM 5194 N N . VAL A 1 668 ? -1.128 -8.395 6.226 1.00 85.88 668 VAL A N 1
ATOM 5195 C CA . VAL A 1 668 ? -1.970 -9.315 5.439 1.00 85.88 668 VAL A CA 1
ATOM 5196 C C . VAL A 1 668 ? -2.153 -8.844 3.992 1.00 85.88 668 VAL A C 1
ATOM 5198 O O . VAL A 1 668 ? -2.208 -9.664 3.081 1.00 85.88 668 VAL A O 1
ATOM 5201 N N . LEU A 1 669 ? -2.239 -7.530 3.768 1.00 83.75 669 LEU A N 1
ATOM 5202 C CA . LEU A 1 669 ? -2.443 -6.972 2.432 1.00 83.75 669 LEU A CA 1
ATOM 5203 C C . LEU A 1 669 ? -1.190 -6.982 1.554 1.00 83.75 669 LEU A C 1
ATOM 5205 O O . LEU A 1 669 ? -1.317 -7.055 0.332 1.00 83.75 669 LEU A O 1
ATOM 5209 N N . VAL A 1 670 ? -0.007 -6.846 2.157 1.00 85.19 670 VAL A N 1
ATOM 5210 C CA . VAL A 1 670 ? 1.259 -6.708 1.417 1.00 85.19 670 VAL A CA 1
ATOM 5211 C C . VAL A 1 670 ? 2.058 -8.002 1.341 1.00 85.19 670 VAL A C 1
ATOM 5213 O O . VAL A 1 670 ? 2.916 -8.120 0.470 1.00 85.19 670 VAL A O 1
ATOM 5216 N N . MET A 1 671 ? 1.789 -8.965 2.227 1.00 85.56 671 MET A N 1
ATOM 5217 C CA . MET A 1 671 ? 2.444 -10.268 2.200 1.00 85.56 671 MET A CA 1
ATOM 5218 C C . MET A 1 671 ? 2.009 -11.075 0.987 1.00 85.56 671 MET A C 1
ATOM 5220 O O . MET A 1 671 ? 0.878 -11.557 0.907 1.00 85.56 671 MET A O 1
ATOM 5224 N N . PHE A 1 672 ? 2.951 -11.273 0.072 1.00 85.31 672 PHE A N 1
ATOM 5225 C CA . PHE A 1 672 ? 2.792 -12.183 -1.051 1.00 85.31 672 PHE A CA 1
ATOM 5226 C C . PHE A 1 672 ? 2.551 -13.623 -0.574 1.00 85.31 672 PHE A C 1
ATOM 5228 O O . PHE A 1 672 ? 1.794 -14.371 -1.180 1.00 85.31 672 PHE A O 1
ATOM 5235 N N . GLU A 1 673 ? 3.154 -13.999 0.549 1.00 88.62 673 GLU A N 1
ATOM 5236 C CA . GLU A 1 673 ? 3.133 -15.336 1.134 1.00 88.62 673 GLU A CA 1
ATOM 5237 C C . GLU A 1 673 ? 1.740 -15.777 1.593 1.00 88.62 673 GLU A C 1
ATOM 5239 O O . GLU A 1 673 ? 1.513 -16.966 1.786 1.00 88.62 673 GLU A O 1
ATOM 5244 N N . PHE A 1 674 ? 0.810 -14.835 1.772 1.00 89.12 674 PHE A N 1
ATOM 5245 C CA . PHE A 1 674 ? -0.576 -15.131 2.130 1.00 89.12 674 PHE A CA 1
ATOM 5246 C C . PHE A 1 674 ? -1.420 -15.516 0.917 1.00 89.12 674 PHE A C 1
ATOM 5248 O O . PHE A 1 674 ? -2.465 -16.146 1.088 1.00 89.12 674 PHE A O 1
ATOM 5255 N N . ARG A 1 675 ? -0.979 -15.148 -0.290 1.00 89.44 675 ARG A N 1
ATOM 5256 C CA . ARG A 1 675 ? -1.682 -15.451 -1.531 1.00 89.44 675 ARG A CA 1
ATOM 5257 C C . ARG A 1 675 ? -1.706 -16.958 -1.754 1.00 89.44 675 ARG A C 1
ATOM 5259 O O . ARG A 1 675 ? -0.655 -17.591 -1.819 1.00 89.44 675 ARG A O 1
ATOM 5266 N N . HIS A 1 676 ? -2.906 -17.518 -1.889 1.00 89.31 676 HIS A N 1
ATOM 5267 C CA . HIS A 1 676 ? -3.140 -18.962 -2.016 1.00 89.31 676 HIS A CA 1
ATOM 5268 C C . HIS A 1 676 ? -2.579 -19.792 -0.841 1.00 89.31 676 HIS A C 1
ATOM 5270 O O . HIS A 1 676 ? -2.342 -20.992 -0.986 1.00 89.31 676 HIS A O 1
ATOM 5276 N N . ALA A 1 677 ? -2.340 -19.176 0.322 1.00 91.25 677 ALA A N 1
ATOM 5277 C CA . ALA A 1 677 ? -1.906 -19.901 1.509 1.00 91.25 677 ALA A CA 1
ATOM 5278 C C . ALA A 1 677 ? -3.116 -20.535 2.212 1.00 91.25 677 ALA A C 1
ATOM 5280 O O . ALA A 1 677 ? -4.020 -19.804 2.623 1.00 91.25 677 ALA A O 1
ATOM 5281 N N . PRO A 1 678 ? -3.144 -21.861 2.422 1.00 92.94 678 PRO A N 1
ATOM 5282 C CA . PRO A 1 678 ? -4.238 -22.497 3.138 1.00 92.94 678 PRO A CA 1
ATOM 5283 C C . PRO A 1 678 ? -4.042 -22.397 4.657 1.00 92.94 678 PRO A C 1
ATOM 5285 O O . PRO A 1 678 ? -2.944 -22.602 5.177 1.00 92.94 678 PRO A O 1
ATOM 5288 N N . LEU A 1 679 ? -5.133 -22.180 5.397 1.00 92.81 679 LEU A N 1
ATOM 5289 C CA . LEU A 1 679 ? -5.174 -22.485 6.836 1.00 92.81 679 LEU A CA 1
ATOM 5290 C C . LEU A 1 679 ? -5.457 -23.981 7.045 1.00 92.81 679 LEU A C 1
ATOM 5292 O O . LEU A 1 679 ? -4.857 -24.604 7.918 1.00 92.81 679 LEU A O 1
ATOM 5296 N N . GLY A 1 680 ? -6.354 -24.549 6.233 1.00 88.62 680 GLY A N 1
ATOM 5297 C CA . GLY A 1 680 ? -6.919 -25.890 6.387 1.00 88.62 680 GLY A CA 1
ATOM 5298 C C . GLY A 1 680 ? -8.453 -25.858 6.390 1.00 88.62 680 GLY A C 1
ATOM 5299 O O . GLY A 1 680 ? -9.067 -24.805 6.570 1.00 88.62 680 GLY A O 1
ATOM 5300 N N . GLY A 1 681 ? -9.092 -27.011 6.177 1.00 90.38 681 GLY A N 1
ATOM 5301 C CA . GLY A 1 681 ? -10.550 -27.083 6.034 1.00 90.38 681 GLY A CA 1
ATOM 5302 C C . GLY A 1 681 ? -11.027 -26.387 4.755 1.00 90.38 681 GLY A C 1
ATOM 5303 O O . GLY A 1 681 ? -10.576 -26.739 3.670 1.00 90.38 681 GLY A O 1
ATOM 5304 N N . TRP A 1 682 ? -11.933 -25.413 4.880 1.00 92.69 682 TRP A N 1
ATOM 5305 C CA . TRP A 1 682 ? -12.489 -24.659 3.743 1.00 92.69 682 TRP A CA 1
ATOM 5306 C C . TRP A 1 682 ? -11.699 -23.391 3.383 1.00 92.69 682 TRP A C 1
ATOM 5308 O O . TRP A 1 682 ? -11.973 -22.777 2.355 1.00 92.69 682 TRP A O 1
ATOM 5318 N N . ILE A 1 683 ? -10.729 -22.982 4.211 1.00 93.62 683 ILE A N 1
ATOM 5319 C CA . ILE A 1 683 ? -9.900 -21.798 3.951 1.00 93.62 683 ILE A CA 1
ATOM 5320 C C . ILE A 1 683 ? -8.684 -22.214 3.125 1.00 93.62 683 ILE A C 1
ATOM 5322 O O . ILE A 1 683 ? -7.687 -22.715 3.659 1.00 93.62 683 ILE A O 1
ATOM 5326 N N . THR A 1 684 ? -8.792 -21.992 1.819 1.00 90.44 684 THR A N 1
ATOM 5327 C CA . THR A 1 684 ? -7.766 -22.307 0.817 1.00 90.44 684 THR A CA 1
ATOM 5328 C C . THR A 1 684 ? -6.830 -21.135 0.519 1.00 90.44 684 THR A C 1
ATOM 5330 O O . THR A 1 684 ? -5.726 -21.359 0.032 1.00 90.44 684 THR A O 1
ATOM 5333 N N . ASP A 1 685 ? -7.228 -19.905 0.854 1.00 91.31 685 ASP A N 1
ATOM 5334 C CA . ASP A 1 685 ? -6.430 -18.695 0.656 1.00 91.31 685 ASP A CA 1
ATOM 5335 C C . ASP A 1 685 ? -6.694 -17.676 1.772 1.00 91.31 685 ASP A C 1
ATOM 5337 O O . ASP A 1 685 ? -7.832 -17.279 2.024 1.00 91.31 685 ASP A O 1
ATOM 5341 N N . MET A 1 686 ? -5.635 -17.256 2.467 1.00 91.88 686 MET A N 1
ATOM 5342 C CA . MET A 1 686 ? -5.734 -16.297 3.567 1.00 91.88 686 MET A CA 1
ATOM 5343 C C . MET A 1 686 ? -5.763 -14.829 3.130 1.00 91.88 686 MET A C 1
ATOM 5345 O O . MET A 1 686 ? -6.073 -13.960 3.954 1.00 91.88 686 MET A O 1
ATOM 5349 N N . SER A 1 687 ? -5.393 -14.542 1.883 1.00 89.69 687 SER A N 1
ATOM 5350 C CA . SER A 1 687 ? -5.326 -13.189 1.327 1.00 89.69 687 SER A CA 1
ATOM 5351 C C . SER A 1 687 ? -6.679 -12.663 0.841 1.00 89.69 687 SER A C 1
ATOM 5353 O O . SER A 1 687 ? -6.884 -11.451 0.781 1.00 89.69 687 SER A O 1
ATOM 5355 N N . VAL A 1 688 ? -7.619 -13.566 0.559 1.00 88.81 688 VAL A N 1
ATOM 5356 C CA . VAL A 1 688 ? -8.992 -13.259 0.137 1.00 88.81 688 VAL A CA 1
ATOM 5357 C C . VAL A 1 688 ? -9.979 -13.494 1.276 1.00 88.81 688 VAL A C 1
ATOM 5359 O O . VAL A 1 688 ? -9.616 -13.998 2.339 1.00 88.81 688 VAL A O 1
ATOM 5362 N N . HIS A 1 689 ? -11.231 -13.085 1.089 1.00 90.00 689 HIS A N 1
ATOM 5363 C CA . HIS A 1 689 ? -12.277 -13.313 2.082 1.00 90.00 689 HIS A CA 1
ATOM 5364 C C . HIS A 1 689 ? -12.616 -14.801 2.240 1.00 90.00 689 HIS A C 1
ATOM 5366 O O . HIS A 1 689 ? -12.392 -15.598 1.334 1.00 90.00 689 HIS A O 1
ATOM 5372 N N . ASP A 1 690 ? -13.173 -15.173 3.397 1.00 92.88 690 ASP A N 1
ATOM 5373 C CA . ASP A 1 690 ? -13.632 -16.546 3.638 1.00 92.88 690 ASP A CA 1
ATOM 5374 C C . ASP A 1 690 ? -14.767 -16.902 2.657 1.00 92.88 690 ASP A C 1
ATOM 5376 O O . ASP A 1 690 ? -15.836 -16.290 2.754 1.00 92.88 690 ASP A O 1
ATOM 5380 N N . PRO A 1 691 ? -14.590 -17.898 1.766 1.00 91.88 691 PRO A N 1
ATOM 5381 C CA . PRO A 1 691 ? -15.592 -18.252 0.760 1.00 91.88 691 PRO A CA 1
ATOM 5382 C C . PRO A 1 691 ? -16.902 -18.785 1.358 1.00 91.88 691 PRO A C 1
ATOM 5384 O O . PRO A 1 691 ? -17.945 -18.705 0.714 1.00 91.88 691 PRO A O 1
ATOM 5387 N N . LEU A 1 692 ? -16.873 -19.331 2.580 1.00 94.94 692 LEU A N 1
ATOM 5388 C CA . LEU A 1 692 ? -18.064 -19.814 3.289 1.00 94.94 692 LEU A CA 1
ATOM 5389 C C . LEU A 1 692 ? -18.564 -18.830 4.354 1.00 94.94 692 LEU A C 1
ATOM 5391 O O . LEU A 1 692 ? -19.563 -19.105 5.020 1.00 94.94 692 LEU A O 1
ATOM 5395 N N . TYR A 1 693 ? -17.873 -17.704 4.548 1.00 94.88 693 TYR A N 1
ATOM 5396 C CA . TYR A 1 693 ? -18.190 -16.678 5.546 1.00 94.88 693 TYR A CA 1
ATOM 5397 C C . TYR A 1 693 ? -18.287 -17.182 7.001 1.00 94.88 693 TYR A C 1
ATOM 5399 O O . TYR A 1 693 ? -18.828 -16.494 7.873 1.00 94.88 693 TYR A O 1
ATOM 5407 N N . VAL A 1 694 ? -17.721 -18.351 7.307 1.00 96.50 694 VAL A N 1
ATOM 5408 C CA . VAL A 1 694 ? -17.763 -18.955 8.646 1.00 96.50 694 VAL A CA 1
ATOM 5409 C C . VAL A 1 694 ? -16.898 -18.161 9.626 1.00 96.50 694 VAL A C 1
ATOM 5411 O O . VAL A 1 694 ? -17.339 -17.866 10.737 1.00 96.50 694 VAL A O 1
ATOM 5414 N N . LEU A 1 695 ? -15.685 -17.766 9.226 1.00 95.56 695 LEU A N 1
ATOM 5415 C CA . LEU A 1 695 ? -14.761 -16.993 10.055 1.00 95.56 695 LEU A CA 1
ATOM 5416 C C . LEU A 1 695 ? -15.357 -15.644 10.496 1.00 95.56 695 LEU A C 1
ATOM 5418 O O . LEU A 1 695 ? -15.332 -15.382 11.702 1.00 95.56 695 LEU A O 1
ATOM 5422 N N . PRO A 1 696 ? -15.934 -14.801 9.610 1.00 96.00 696 PRO A N 1
ATOM 5423 C CA . PRO A 1 696 ? -16.602 -13.569 10.028 1.00 96.00 696 PRO A CA 1
ATOM 5424 C C . PRO A 1 696 ? -17.746 -13.807 11.015 1.00 96.00 696 PRO A C 1
ATOM 5426 O O . PRO A 1 696 ? -17.853 -13.080 11.999 1.00 96.00 696 PRO A O 1
ATOM 5429 N N . VAL A 1 697 ? -18.567 -14.843 10.807 1.00 96.69 697 VAL A N 1
ATOM 5430 C CA . VAL A 1 697 ? -19.683 -15.174 11.710 1.00 96.69 697 VAL A CA 1
ATOM 5431 C C . VAL A 1 697 ? -19.176 -15.612 13.084 1.00 96.69 697 VAL A C 1
ATOM 5433 O O . VAL A 1 697 ? -19.678 -15.136 14.104 1.00 96.69 697 VAL A O 1
ATOM 5436 N N . LEU A 1 698 ? -18.151 -16.468 13.142 1.00 97.38 698 LEU A N 1
ATOM 5437 C CA . LEU A 1 698 ? -17.513 -16.861 14.402 1.00 97.38 698 LEU A CA 1
ATOM 5438 C C . LEU A 1 698 ? -16.858 -15.663 15.096 1.00 97.38 698 LEU A C 1
ATOM 5440 O O . LEU A 1 698 ? -16.966 -15.514 16.316 1.00 97.38 698 LEU A O 1
ATOM 5444 N N . MET A 1 699 ? -16.218 -14.776 14.330 1.00 96.50 699 MET A N 1
ATOM 5445 C CA . MET A 1 699 ? -15.643 -13.533 14.838 1.00 96.50 699 MET A CA 1
ATOM 5446 C C . MET A 1 699 ? -16.738 -12.645 15.441 1.00 96.50 699 MET A C 1
ATOM 5448 O O . MET A 1 699 ? -16.619 -12.243 16.599 1.00 96.50 699 MET A O 1
ATOM 5452 N N . GLY A 1 700 ? -17.854 -12.450 14.742 1.00 95.94 700 GLY A N 1
ATOM 5453 C CA . GLY A 1 700 ? -19.037 -11.744 15.229 1.00 95.94 700 GLY A CA 1
ATOM 5454 C C . GLY A 1 700 ? -19.637 -12.336 16.500 1.00 95.94 700 GLY A C 1
ATOM 5455 O O . GLY A 1 700 ? -19.891 -11.619 17.470 1.00 95.94 700 GLY A O 1
ATOM 5456 N N . ALA A 1 701 ? -19.809 -13.659 16.535 1.00 96.81 701 ALA A N 1
ATOM 5457 C CA . ALA A 1 701 ? -20.291 -14.376 17.711 1.00 96.81 701 ALA A CA 1
ATOM 5458 C C . ALA A 1 701 ? -19.341 -14.193 18.906 1.00 96.81 701 ALA A C 1
ATOM 5460 O O . ALA A 1 701 ? -19.788 -13.917 20.021 1.00 96.81 701 ALA A O 1
ATOM 5461 N N . SER A 1 702 ? -18.027 -14.265 18.674 1.00 96.75 702 SER A N 1
ATOM 5462 C CA . SER A 1 702 ? -17.030 -14.000 19.714 1.00 96.75 702 SER A CA 1
ATOM 5463 C C . SER A 1 702 ? -17.094 -12.549 20.207 1.00 96.75 702 SER A C 1
ATOM 5465 O O . SER A 1 702 ? -17.096 -12.325 21.417 1.00 96.75 702 SER A O 1
ATOM 5467 N N . MET A 1 703 ? -17.260 -11.560 19.316 1.00 94.44 703 MET A N 1
ATOM 5468 C CA . MET A 1 703 ? -17.465 -10.163 19.715 1.00 94.44 703 MET A CA 1
ATOM 5469 C C . MET A 1 703 ? -18.720 -10.020 20.573 1.00 94.44 703 MET A C 1
ATOM 5471 O O . MET A 1 703 ? -18.674 -9.377 21.616 1.00 94.44 703 MET A O 1
ATOM 5475 N N . PHE A 1 704 ? -19.832 -10.647 20.188 1.00 94.62 704 PHE A N 1
ATOM 5476 C CA . PHE A 1 704 ? -21.069 -10.604 20.964 1.00 94.62 704 PHE A CA 1
ATOM 5477 C C . PHE A 1 704 ? -20.883 -11.149 22.389 1.00 94.62 704 PHE A C 1
ATOM 5479 O O . PHE A 1 704 ? -21.334 -10.529 23.357 1.00 94.62 704 PHE A O 1
ATOM 5486 N N . VAL A 1 705 ? -20.171 -12.271 22.539 1.00 94.69 705 VAL A N 1
ATOM 5487 C CA . VAL A 1 705 ? -19.810 -12.821 23.856 1.00 94.69 705 VAL A CA 1
ATOM 5488 C C . VAL A 1 705 ? -18.921 -11.844 24.630 1.00 94.69 705 VAL A C 1
ATOM 5490 O O . VAL A 1 705 ? -19.181 -11.581 25.804 1.00 94.69 705 VAL A O 1
ATOM 5493 N N . GLN A 1 706 ? -17.919 -11.254 23.980 1.00 91.81 706 GLN A N 1
ATOM 5494 C CA . GLN A 1 706 ? -17.015 -10.286 24.599 1.00 91.81 706 GLN A CA 1
ATOM 5495 C C . GLN A 1 706 ? -17.753 -9.025 25.087 1.00 91.81 706 GLN A C 1
ATOM 5497 O O . GLN A 1 706 ? -17.575 -8.608 26.231 1.00 91.81 706 GLN A O 1
ATOM 5502 N N . PHE A 1 707 ? -18.646 -8.452 24.275 1.00 89.44 707 PHE A N 1
ATOM 5503 C CA . PHE A 1 707 ? -19.455 -7.292 24.664 1.00 89.44 707 PHE A CA 1
ATOM 5504 C C . PHE A 1 707 ? -20.417 -7.601 25.818 1.00 89.44 707 PHE A C 1
ATOM 5506 O O . PHE A 1 707 ? -20.631 -6.735 26.661 1.00 89.44 707 PHE A O 1
ATOM 5513 N N . LYS A 1 708 ? -20.952 -8.827 25.920 1.00 88.62 708 LYS A N 1
ATOM 5514 C CA . LYS A 1 708 ? -21.750 -9.258 27.086 1.00 88.62 708 LYS A CA 1
ATOM 5515 C C . LYS A 1 708 ? -20.935 -9.365 28.378 1.00 88.62 708 LYS A C 1
ATOM 5517 O O . LYS A 1 708 ? -21.487 -9.230 29.477 1.00 88.62 708 LYS A O 1
ATOM 5522 N N . LEU A 1 709 ? -19.637 -9.646 28.278 1.00 88.38 709 LEU A N 1
ATOM 5523 C CA . LEU A 1 709 ? -18.750 -9.638 29.438 1.00 88.38 709 LEU A CA 1
ATOM 5524 C C . LEU A 1 709 ? -18.470 -8.206 29.906 1.00 88.38 709 LEU A C 1
ATOM 5526 O O . LEU A 1 709 ? -18.425 -7.980 31.115 1.00 88.38 709 LEU A O 1
ATOM 5530 N N . ASN A 1 710 ? -18.385 -7.241 28.991 1.00 87.12 710 ASN A N 1
ATOM 5531 C CA . ASN A 1 710 ? -18.165 -5.836 29.326 1.00 87.12 710 ASN A CA 1
ATOM 5532 C C . ASN A 1 710 ? -19.340 -5.210 30.110 1.00 87.12 710 ASN A C 1
ATOM 5534 O O . ASN A 1 710 ? -20.493 -5.620 29.946 1.00 87.12 710 ASN A O 1
ATOM 5538 N N . PRO A 1 711 ? -19.074 -4.201 30.962 1.00 84.12 711 PRO A N 1
ATOM 5539 C CA . PRO A 1 711 ? -20.125 -3.392 31.569 1.00 84.12 711 PRO A CA 1
ATOM 5540 C C . PRO A 1 711 ? -20.981 -2.726 30.486 1.00 84.12 711 PRO A C 1
ATOM 5542 O O . PRO A 1 711 ? -20.468 -2.103 29.559 1.00 84.12 711 PRO A O 1
ATOM 5545 N N . THR A 1 712 ? -22.296 -2.856 30.611 1.00 83.12 712 THR A N 1
ATOM 5546 C CA . THR A 1 712 ? -23.271 -2.176 29.755 1.00 83.12 712 THR A CA 1
ATOM 5547 C C . THR A 1 712 ? -23.260 -0.675 30.047 1.00 83.12 712 THR A C 1
ATOM 5549 O O . THR A 1 712 ? -23.382 -0.301 31.219 1.00 83.12 712 THR A O 1
ATOM 5552 N N . PRO A 1 713 ? -23.154 0.174 29.011 1.00 79.62 713 PRO A N 1
ATOM 5553 C CA . PRO A 1 713 ? -23.317 1.613 29.151 1.00 79.62 713 PRO A CA 1
ATOM 5554 C C . PRO A 1 713 ? -24.663 2.000 29.771 1.00 79.62 713 PRO A C 1
ATOM 5556 O O . PRO A 1 713 ? -25.679 1.344 29.539 1.00 79.62 713 PRO A O 1
ATOM 5559 N N . THR A 1 714 ? -24.676 3.081 30.550 1.00 74.44 714 THR A N 1
ATOM 5560 C CA . THR A 1 714 ? -25.893 3.604 31.190 1.00 74.44 714 THR A CA 1
ATOM 5561 C C . THR A 1 714 ? -26.787 4.368 30.209 1.00 74.44 714 THR A C 1
ATOM 5563 O O . THR A 1 714 ? -28.013 4.360 30.379 1.00 74.44 714 THR A O 1
ATOM 5566 N N . ASP A 1 715 ? -26.208 4.971 29.165 1.00 77.94 715 ASP A N 1
ATOM 5567 C CA . ASP A 1 715 ? -26.934 5.606 28.062 1.00 77.94 715 ASP A CA 1
ATOM 5568 C C . ASP A 1 715 ? -27.580 4.547 27.139 1.00 77.94 715 ASP A C 1
ATOM 5570 O O . ASP A 1 715 ? -26.878 3.674 26.612 1.00 77.94 715 ASP A O 1
ATOM 5574 N N . PRO A 1 716 ? -28.912 4.593 26.921 1.00 76.44 716 PRO A N 1
ATOM 5575 C CA . PRO A 1 716 ? -29.597 3.680 26.007 1.00 76.44 716 PRO A CA 1
ATOM 5576 C C . PRO A 1 716 ? -29.068 3.726 24.566 1.00 76.44 716 PRO A C 1
ATOM 5578 O O . PRO A 1 716 ? -29.064 2.680 23.914 1.00 76.44 716 PRO A O 1
ATOM 5581 N N . THR A 1 717 ? -28.597 4.877 24.074 1.00 79.44 717 THR A N 1
ATOM 5582 C CA . THR A 1 717 ? -28.085 5.007 22.698 1.00 79.44 717 THR A CA 1
ATOM 5583 C C . THR A 1 717 ? -26.761 4.265 22.549 1.00 79.44 717 THR A C 1
ATOM 5585 O O . THR A 1 717 ? -26.620 3.391 21.689 1.00 79.44 717 THR A O 1
ATOM 5588 N N . GLN A 1 718 ? -25.811 4.518 23.453 1.00 76.12 718 GLN A N 1
ATOM 5589 C CA . GLN A 1 718 ? -24.540 3.797 23.498 1.00 76.12 718 GLN A CA 1
ATOM 5590 C C . GLN A 1 718 ? -24.729 2.286 23.731 1.00 76.12 718 GLN A C 1
ATOM 5592 O O . GLN A 1 718 ? -24.063 1.465 23.094 1.00 76.12 718 GLN A O 1
ATOM 5597 N N . ALA A 1 719 ? -25.668 1.892 24.598 1.00 83.31 719 ALA A N 1
ATOM 5598 C CA . ALA A 1 719 ? -25.987 0.486 24.839 1.00 83.31 719 ALA A CA 1
ATOM 5599 C C . ALA A 1 719 ? -26.593 -0.202 23.602 1.00 83.31 719 ALA A C 1
ATOM 5601 O O . ALA A 1 719 ? -26.285 -1.367 23.335 1.00 83.31 719 ALA A O 1
ATOM 5602 N N . ALA A 1 720 ? -27.434 0.496 22.831 1.00 83.81 720 ALA A N 1
ATOM 5603 C CA . ALA A 1 720 ? -27.948 -0.005 21.560 1.00 83.81 720 ALA A CA 1
ATOM 5604 C C . ALA A 1 720 ? -26.816 -0.189 20.538 1.00 83.81 720 ALA A C 1
ATOM 5606 O O . ALA A 1 720 ? -26.727 -1.250 19.919 1.00 83.81 720 ALA A O 1
ATOM 5607 N N . MET A 1 721 ? -25.900 0.780 20.430 1.00 81.94 721 MET A N 1
ATOM 5608 C CA . MET A 1 721 ? -24.718 0.668 19.571 1.00 81.94 721 MET A CA 1
ATOM 5609 C C . MET A 1 721 ? -23.870 -0.558 19.935 1.00 81.94 721 MET A C 1
ATOM 5611 O O . MET A 1 721 ? -23.526 -1.336 19.053 1.00 81.94 721 MET A O 1
ATOM 5615 N N . PHE A 1 722 ? -23.600 -0.806 21.222 1.00 84.69 722 PHE A N 1
ATOM 5616 C CA . PHE A 1 722 ? -22.835 -1.982 21.671 1.00 84.69 722 PHE A CA 1
ATOM 5617 C C . PHE A 1 722 ? -23.511 -3.314 21.314 1.00 84.69 722 PHE A C 1
ATOM 5619 O O . PHE A 1 722 ? -22.824 -4.294 21.037 1.00 84.69 722 PHE A O 1
ATOM 5626 N N . LYS A 1 723 ? -24.850 -3.364 21.300 1.00 86.06 723 LYS A N 1
ATOM 5627 C CA . LYS A 1 723 ? -25.605 -4.563 20.899 1.00 86.06 723 LYS A CA 1
ATOM 5628 C C . LYS A 1 723 ? -25.513 -4.833 19.397 1.00 86.06 723 LYS A C 1
ATOM 5630 O O . LYS A 1 723 ? -25.433 -5.994 19.006 1.00 86.06 723 LYS A O 1
ATOM 5635 N N . TRP A 1 724 ? -25.518 -3.785 18.574 1.00 88.00 724 TRP A N 1
ATOM 5636 C CA . TRP A 1 724 ? -25.487 -3.898 17.112 1.00 88.00 724 TRP A CA 1
ATOM 5637 C C . TRP A 1 724 ? -24.075 -3.937 16.521 1.00 88.00 724 TRP A C 1
ATOM 5639 O O . TRP A 1 724 ? -23.894 -4.468 15.426 1.00 88.00 724 TRP A O 1
ATOM 5649 N N . MET A 1 725 ? -23.068 -3.447 17.249 1.00 88.62 725 MET A N 1
ATOM 5650 C CA . MET A 1 725 ? -21.675 -3.408 16.800 1.00 88.62 725 MET A CA 1
ATOM 5651 C C . MET A 1 725 ? -21.154 -4.770 16.309 1.00 88.62 725 MET A C 1
ATOM 5653 O O . MET A 1 725 ? -20.555 -4.798 15.237 1.00 88.62 725 MET A O 1
ATOM 5657 N N . PRO A 1 726 ? -21.400 -5.909 16.994 1.00 91.94 726 PRO A N 1
ATOM 5658 C CA . PRO A 1 726 ? -20.970 -7.213 16.493 1.00 91.94 726 PRO A CA 1
ATOM 5659 C C . PRO A 1 726 ? -21.571 -7.557 15.130 1.00 91.94 726 PRO A C 1
ATOM 5661 O O . PRO A 1 726 ? -20.870 -8.096 14.282 1.00 91.94 726 PRO A O 1
ATOM 5664 N N . VAL A 1 727 ? -22.841 -7.215 14.890 1.00 92.69 727 VAL A N 1
ATOM 5665 C CA . VAL A 1 727 ? -23.520 -7.477 13.611 1.00 92.69 727 VAL A CA 1
ATOM 5666 C C . VAL A 1 727 ? -22.916 -6.613 12.509 1.00 92.69 727 VAL A C 1
ATOM 5668 O O . VAL A 1 727 ? -22.537 -7.133 11.464 1.00 92.69 727 VAL A O 1
ATOM 5671 N N . PHE A 1 728 ? -22.754 -5.312 12.769 1.00 90.81 728 PHE A N 1
ATOM 5672 C CA . PHE A 1 728 ? -22.116 -4.387 11.833 1.00 90.81 728 PHE A CA 1
ATOM 5673 C C . PHE A 1 728 ? -20.690 -4.832 11.476 1.00 90.81 728 PHE A C 1
ATOM 5675 O O . PHE A 1 728 ? -20.352 -4.936 10.298 1.00 90.81 728 PHE A O 1
ATOM 5682 N N . MET A 1 729 ? -19.875 -5.161 12.483 1.00 88.06 729 MET A N 1
ATOM 5683 C CA . MET A 1 729 ? -18.510 -5.647 12.269 1.00 88.06 729 MET A CA 1
ATOM 5684 C C . MET A 1 729 ? -18.500 -6.977 11.517 1.00 88.06 729 MET A C 1
ATOM 5686 O O . MET A 1 729 ? -17.685 -7.149 10.622 1.00 88.06 729 MET A O 1
ATOM 5690 N N . THR A 1 730 ? -19.428 -7.893 11.800 1.00 93.00 730 THR A N 1
ATOM 5691 C CA . THR A 1 730 ? -19.542 -9.150 11.043 1.00 93.00 730 THR A CA 1
ATOM 5692 C C . THR A 1 730 ? -19.748 -8.874 9.560 1.00 93.00 730 THR A C 1
ATOM 5694 O O . THR A 1 730 ? -18.980 -9.376 8.748 1.00 93.00 730 THR A O 1
ATOM 5697 N N . VAL A 1 731 ? -20.731 -8.032 9.212 1.00 92.06 731 VAL A N 1
ATOM 5698 C CA . VAL A 1 731 ? -21.044 -7.679 7.817 1.00 92.06 731 VAL A CA 1
ATOM 5699 C C . VAL A 1 731 ? -19.863 -6.990 7.139 1.00 92.06 731 VAL A C 1
ATOM 5701 O O . VAL A 1 731 ? -19.541 -7.305 5.997 1.00 92.06 731 VAL A O 1
ATOM 5704 N N . MET A 1 732 ? -19.187 -6.081 7.844 1.00 88.94 732 MET A N 1
ATOM 5705 C CA . MET A 1 732 ? -18.005 -5.401 7.321 1.00 88.94 732 MET A CA 1
ATOM 5706 C C . MET A 1 732 ? -16.877 -6.394 7.003 1.00 88.94 732 MET A C 1
ATOM 5708 O O . MET A 1 732 ? -16.293 -6.324 5.926 1.00 88.94 732 MET A O 1
ATOM 5712 N N . PHE A 1 733 ? -16.594 -7.337 7.905 1.00 89.25 733 PHE A N 1
ATOM 5713 C CA . PHE A 1 733 ? -15.507 -8.308 7.757 1.00 89.25 733 PHE A CA 1
ATOM 5714 C C . PHE A 1 733 ? -15.823 -9.469 6.796 1.00 89.25 733 PHE A C 1
ATOM 5716 O O . PHE A 1 733 ? -14.922 -10.259 6.519 1.00 89.25 733 PHE A O 1
ATOM 5723 N N . LEU A 1 734 ? -17.037 -9.558 6.229 1.00 88.62 734 LEU A N 1
ATOM 5724 C CA . LEU A 1 734 ? -17.357 -10.521 5.158 1.00 88.62 734 LEU A CA 1
ATOM 5725 C C . LEU A 1 734 ? -16.476 -10.338 3.917 1.00 88.62 734 LEU A C 1
ATOM 5727 O O . LEU A 1 734 ? -16.243 -11.297 3.193 1.00 88.62 734 LEU A O 1
ATOM 5731 N N . TRP A 1 735 ? -15.984 -9.120 3.684 1.00 86.94 735 TRP A N 1
ATOM 5732 C CA . TRP A 1 735 ? -15.194 -8.753 2.503 1.00 86.94 735 TRP A CA 1
ATOM 5733 C C . TRP A 1 735 ? -13.700 -8.601 2.799 1.00 86.94 735 TRP A C 1
ATOM 5735 O O . TRP A 1 735 ? -12.935 -8.192 1.929 1.00 86.94 735 TRP A O 1
ATOM 5745 N N . PHE A 1 736 ? -13.281 -8.876 4.036 1.00 89.38 736 PHE A N 1
ATOM 5746 C CA . PHE A 1 736 ? -11.891 -8.730 4.452 1.00 89.38 736 PHE A CA 1
ATOM 5747 C C . PHE A 1 736 ? -11.122 -10.045 4.302 1.00 89.38 736 PHE A C 1
ATOM 5749 O O . PHE A 1 736 ? -11.721 -11.111 4.441 1.00 89.38 736 PHE A O 1
ATOM 5756 N N . PRO A 1 737 ? -9.791 -9.982 4.103 1.00 92.12 737 PRO A N 1
ATOM 5757 C CA . PRO A 1 737 ? -8.942 -11.166 4.045 1.00 92.12 737 PRO A CA 1
ATOM 5758 C C . PRO A 1 737 ? -9.123 -12.094 5.253 1.00 92.12 737 PRO A C 1
ATOM 5760 O O . PRO A 1 737 ? -9.088 -11.646 6.406 1.00 92.12 737 PRO A O 1
ATOM 5763 N N . ALA A 1 738 ? -9.253 -13.397 5.008 1.00 94.06 738 ALA A N 1
ATOM 5764 C CA . ALA A 1 738 ? -9.473 -14.417 6.026 1.00 94.06 738 ALA A CA 1
ATOM 5765 C C . ALA A 1 738 ? -8.361 -14.424 7.086 1.00 94.06 738 ALA A C 1
ATOM 5767 O O . ALA A 1 738 ? -8.651 -14.598 8.269 1.00 94.06 738 ALA A O 1
ATOM 5768 N N . GLY A 1 739 ? -7.108 -14.139 6.706 1.00 92.88 739 GLY A N 1
ATOM 5769 C CA . GLY A 1 739 ? -5.992 -14.004 7.646 1.00 92.88 739 GLY A CA 1
ATOM 5770 C C . GLY A 1 739 ? -6.204 -12.899 8.692 1.00 92.88 739 GLY A C 1
ATOM 5771 O O . GLY A 1 739 ? -5.870 -13.080 9.865 1.00 92.88 739 GLY A O 1
ATOM 5772 N N . LEU A 1 740 ? -6.828 -11.778 8.309 1.00 92.69 740 LEU A N 1
ATOM 5773 C CA . LEU A 1 740 ? -7.170 -10.702 9.244 1.00 92.69 740 LEU A CA 1
ATOM 5774 C C . LEU A 1 740 ? -8.341 -11.088 10.152 1.00 92.69 740 LEU A C 1
ATOM 5776 O O . LEU A 1 740 ? -8.314 -10.818 11.355 1.00 92.69 740 LEU A O 1
ATOM 5780 N N . VAL A 1 741 ? -9.370 -11.719 9.585 1.00 95.06 741 VAL A N 1
ATOM 5781 C CA . VAL A 1 741 ? -10.536 -12.184 10.349 1.00 95.06 741 VAL A CA 1
ATOM 5782 C C . VAL A 1 741 ? -10.105 -13.227 11.385 1.00 95.06 741 VAL A C 1
ATOM 5784 O O . VAL A 1 741 ? -10.525 -13.160 12.540 1.00 95.06 741 VAL A O 1
ATOM 5787 N N . LEU A 1 742 ? -9.211 -14.146 11.003 1.00 95.88 742 LEU A N 1
ATOM 5788 C CA . LEU A 1 742 ? -8.635 -15.169 11.873 1.00 95.88 742 LEU A CA 1
ATOM 5789 C C . LEU A 1 742 ? -7.846 -14.555 13.034 1.00 95.88 742 LEU A C 1
ATOM 5791 O O . LEU A 1 742 ? -8.025 -14.967 14.183 1.00 95.88 742 LEU A O 1
ATOM 5795 N N . TYR A 1 743 ? -7.009 -13.553 12.752 1.00 95.06 743 TYR A N 1
ATOM 5796 C CA . TYR A 1 743 ? -6.318 -12.776 13.782 1.00 95.06 743 TYR A CA 1
ATOM 5797 C C . TYR A 1 743 ? -7.314 -12.196 14.795 1.00 95.06 743 TYR A C 1
ATOM 5799 O O . TYR A 1 743 ? -7.159 -12.377 16.005 1.00 95.06 743 TYR A O 1
ATOM 5807 N N . TRP A 1 744 ? -8.375 -11.546 14.308 1.00 94.44 744 TRP A N 1
ATOM 5808 C CA . TRP A 1 744 ? -9.363 -10.909 15.173 1.00 94.44 744 TRP A CA 1
ATOM 5809 C C . TRP A 1 744 ? -10.142 -11.935 16.004 1.00 94.44 744 TRP A C 1
ATOM 5811 O O . TRP A 1 744 ? -10.290 -11.768 17.216 1.00 94.44 744 TRP A O 1
ATOM 5821 N N . LEU A 1 745 ? -10.600 -13.025 15.385 1.00 96.50 745 LEU A N 1
ATOM 5822 C CA . LEU A 1 745 ? -11.282 -14.124 16.070 1.00 96.50 745 LEU A CA 1
ATOM 5823 C C . LEU A 1 745 ? -10.405 -14.705 17.186 1.00 96.50 745 LEU A C 1
ATOM 5825 O O . LEU A 1 745 ? -10.850 -14.818 18.328 1.00 96.50 745 LEU A O 1
ATOM 5829 N N . THR A 1 746 ? -9.142 -15.004 16.885 1.00 96.62 746 THR A N 1
ATOM 5830 C CA . THR A 1 746 ? -8.185 -15.546 17.861 1.00 96.62 746 THR A CA 1
ATOM 5831 C C . THR A 1 746 ? -7.962 -14.566 19.010 1.00 96.62 746 THR A C 1
ATOM 5833 O O . THR A 1 746 ? -8.002 -14.940 20.184 1.00 96.62 746 THR A O 1
ATOM 5836 N N . ASN A 1 747 ? -7.806 -13.281 18.686 1.00 94.94 747 ASN A N 1
ATOM 5837 C CA . ASN A 1 747 ? -7.669 -12.209 19.661 1.00 94.94 747 ASN A CA 1
ATOM 5838 C C . ASN A 1 747 ? -8.890 -12.131 20.594 1.00 94.94 747 ASN A C 1
ATOM 5840 O O . ASN A 1 747 ? -8.717 -12.005 21.811 1.00 94.94 747 ASN A O 1
ATOM 5844 N N . ASN A 1 748 ? -10.107 -12.244 20.058 1.00 95.06 748 ASN A N 1
ATOM 5845 C CA . ASN A 1 748 ? -11.339 -12.239 20.845 1.00 95.06 748 ASN A CA 1
ATOM 5846 C C . ASN A 1 748 ? -11.428 -13.465 21.752 1.00 95.06 748 ASN A C 1
ATOM 5848 O O . ASN A 1 748 ? -11.664 -13.304 22.945 1.00 95.06 748 ASN A O 1
ATOM 5852 N N . VAL A 1 749 ? -11.193 -14.670 21.227 1.00 97.00 749 VAL A N 1
ATOM 5853 C CA . VAL A 1 749 ? -11.269 -15.922 21.999 1.00 97.00 749 VAL A CA 1
ATOM 5854 C C . VAL A 1 749 ? -10.306 -15.895 23.187 1.00 97.00 749 VAL A C 1
ATOM 5856 O O . VAL A 1 749 ? -10.719 -16.154 24.320 1.00 97.00 749 VAL A O 1
ATOM 5859 N N . LEU A 1 750 ? -9.050 -15.494 22.965 1.00 96.00 750 LEU A N 1
ATOM 5860 C CA . LEU A 1 750 ? -8.061 -15.350 24.038 1.00 96.00 750 LEU A CA 1
ATOM 5861 C C . LEU A 1 750 ? -8.484 -14.291 25.069 1.00 96.00 750 LEU A C 1
ATOM 5863 O O . LEU A 1 750 ? -8.373 -14.512 26.276 1.00 96.00 750 LEU A O 1
ATOM 5867 N N . SER A 1 751 ? -9.019 -13.159 24.602 1.00 93.56 751 SER A N 1
ATOM 5868 C CA . SER A 1 751 ? -9.508 -12.084 25.476 1.00 93.56 751 SER A CA 1
ATOM 5869 C C . SER A 1 751 ? -10.691 -12.527 26.331 1.00 93.56 751 SER A C 1
ATOM 5871 O O . SER A 1 751 ? -10.719 -12.235 27.521 1.00 93.56 751 SER A O 1
ATOM 5873 N N . ILE A 1 752 ? -11.653 -13.246 25.747 1.00 95.06 752 ILE A N 1
ATOM 5874 C CA . ILE A 1 752 ? -12.823 -13.793 26.442 1.00 95.06 752 ILE A CA 1
ATOM 5875 C C . ILE A 1 752 ? -12.370 -14.761 27.530 1.00 95.06 752 ILE A C 1
ATOM 5877 O O . ILE A 1 752 ? -12.836 -14.647 28.661 1.00 95.06 752 ILE A O 1
ATOM 5881 N N . GLY A 1 753 ? -11.437 -15.668 27.221 1.00 94.69 753 GLY A N 1
ATOM 5882 C CA . GLY A 1 753 ? -10.888 -16.607 28.200 1.00 94.69 753 GLY A CA 1
ATOM 5883 C C . GLY A 1 753 ? -10.258 -15.894 29.400 1.00 94.69 753 GLY A C 1
ATOM 5884 O O . GLY A 1 753 ? -10.607 -16.182 30.548 1.00 94.69 753 GLY A O 1
ATOM 5885 N N . GLN A 1 754 ? -9.388 -14.911 29.142 1.00 93.38 754 GLN A N 1
ATOM 5886 C CA . GLN A 1 754 ? -8.755 -14.109 30.193 1.00 93.38 754 GLN A CA 1
ATOM 5887 C C . GLN A 1 754 ? -9.786 -13.311 31.006 1.00 93.38 754 GLN A C 1
ATOM 5889 O O . GLN A 1 754 ? -9.785 -13.353 32.238 1.00 93.38 754 GLN A O 1
ATOM 5894 N N . GLN A 1 755 ? -10.675 -12.591 30.321 1.00 92.25 755 GLN A N 1
ATOM 5895 C CA . GLN A 1 755 ? -11.673 -11.728 30.940 1.00 92.25 755 GLN A CA 1
ATOM 5896 C C . GLN A 1 755 ? -12.657 -12.532 31.795 1.00 92.25 755 GLN A C 1
ATOM 5898 O O . GLN A 1 755 ? -12.905 -12.165 32.941 1.00 92.25 755 GLN A O 1
ATOM 5903 N N . TYR A 1 756 ? -13.174 -13.650 31.282 1.00 94.00 756 TYR A N 1
ATOM 5904 C CA . TYR A 1 756 ? -14.088 -14.529 32.010 1.00 94.00 756 TYR A CA 1
ATOM 5905 C C . TYR A 1 756 ? -13.461 -15.058 33.305 1.00 94.00 756 TYR A C 1
ATOM 5907 O O . TYR A 1 756 ? -14.087 -15.000 34.366 1.00 94.00 756 TYR A O 1
ATOM 5915 N N . TYR A 1 757 ? -12.203 -15.510 33.244 1.00 94.25 757 TYR A N 1
ATOM 5916 C CA . TYR A 1 757 ? -11.475 -15.977 34.423 1.00 94.25 757 TYR A CA 1
ATOM 5917 C C . TYR A 1 757 ? -11.339 -14.881 35.494 1.00 94.25 757 TYR A C 1
ATOM 5919 O O . TYR A 1 757 ? -11.664 -15.113 36.662 1.00 94.25 757 TYR A O 1
ATOM 5927 N N . ILE A 1 758 ? -10.917 -13.674 35.098 1.00 92.62 758 ILE A N 1
ATOM 5928 C CA . ILE A 1 758 ? -10.751 -12.532 36.011 1.00 92.62 758 ILE A CA 1
ATOM 5929 C C . ILE A 1 758 ? -12.090 -12.127 36.626 1.00 92.62 758 ILE A C 1
ATOM 5931 O O . ILE A 1 758 ? -12.193 -11.960 37.839 1.00 92.62 758 ILE A O 1
ATOM 5935 N N . MET A 1 759 ? -13.135 -12.011 35.811 1.00 91.31 759 MET A N 1
ATOM 5936 C CA . MET A 1 759 ? -14.449 -11.589 36.283 1.00 91.31 759 MET A CA 1
ATOM 5937 C C . MET A 1 759 ? -15.076 -12.592 37.253 1.00 91.31 759 MET A C 1
ATOM 5939 O O . MET A 1 759 ? -15.689 -12.181 38.238 1.00 91.31 759 MET A O 1
ATOM 5943 N N . ARG A 1 760 ? -14.882 -13.897 37.028 1.00 92.25 760 ARG A N 1
ATOM 5944 C CA . ARG A 1 760 ? -15.300 -14.937 37.975 1.00 92.25 760 ARG A CA 1
ATOM 5945 C C . ARG A 1 760 ? -14.526 -14.837 39.292 1.00 92.25 760 ARG A C 1
ATOM 5947 O O . ARG A 1 760 ? -15.128 -14.911 40.361 1.00 92.25 760 ARG A O 1
ATOM 5954 N N . LYS A 1 761 ? -13.204 -14.633 39.232 1.00 91.94 761 LYS A N 1
ATOM 5955 C CA . LYS A 1 761 ? -12.348 -14.459 40.419 1.00 91.94 761 LYS A CA 1
ATOM 5956 C C . LYS A 1 761 ? -12.747 -13.228 41.243 1.00 91.94 761 LYS A C 1
ATOM 5958 O O . LYS A 1 761 ? -12.801 -13.302 42.469 1.00 91.94 761 LYS A O 1
ATOM 5963 N N . ASP A 1 762 ? -13.089 -12.132 40.574 1.00 88.94 762 ASP A N 1
ATOM 5964 C CA . ASP A 1 762 ? -13.478 -10.863 41.198 1.00 88.94 762 ASP A CA 1
ATOM 5965 C C . ASP A 1 762 ? -14.965 -10.797 41.601 1.00 88.94 762 ASP A C 1
ATOM 5967 O O . ASP A 1 762 ? -15.412 -9.768 42.126 1.00 88.94 762 ASP A O 1
ATOM 5971 N N . LYS A 1 763 ? -15.721 -11.894 41.410 1.00 87.94 763 LYS A N 1
ATOM 5972 C CA . LYS A 1 763 ? -17.161 -12.027 41.712 1.00 87.94 763 LYS A CA 1
ATOM 5973 C C . LYS A 1 763 ? -18.027 -11.000 40.968 1.00 87.94 763 LYS A C 1
ATOM 5975 O O . LYS A 1 763 ? -18.895 -10.360 41.559 1.00 87.94 763 LYS A O 1
ATOM 5980 N N . ALA A 1 764 ? -17.716 -10.781 39.693 1.00 82.44 764 ALA A N 1
ATOM 5981 C CA . ALA A 1 764 ? -18.424 -9.871 38.789 1.00 82.44 764 ALA A CA 1
ATOM 5982 C C . ALA A 1 764 ? -19.388 -10.579 37.817 1.00 82.44 764 ALA A C 1
ATOM 5984 O O . ALA A 1 764 ? -20.151 -9.908 37.122 1.00 82.44 764 ALA A O 1
ATOM 5985 N N . LEU A 1 765 ? -19.314 -11.909 37.752 1.00 80.88 765 LEU A N 1
ATOM 5986 C CA . LEU A 1 765 ? -20.258 -12.831 37.115 1.00 80.88 765 LEU A CA 1
ATOM 5987 C C . LEU A 1 765 ? -20.880 -13.672 38.226 1.00 80.88 765 LEU A C 1
ATOM 5989 O O . LEU A 1 765 ? -22.090 -13.950 38.118 1.00 80.88 765 LEU A O 1
#

Secondary structure (DSSP, 8-state):
-HHHHHHHHHHHHHHHHHHHHHHHHHHHHHHTT--SS-TTS---S---STT-TTGGGSS--TTHHHHHHHHHHHHHHHHHHHHHTT----HHHHHHHHHHHHHHHHHHHTSHHHHHHHHHHSS-TT-----HHHHHHHHHHHHHHHHHHHHS-HHHHHHHHHHHHHHHHHHHS--HHHHHHHHHS--HHHHHHHHTHHHHHHHHTT-HHHHHHHHHHHHHHHHHHHHHHHHHHHHS-------PPPP----------PPP----S-SPPP---S----S-----EEEEE-SSEEEEEETBTTEEEEEEETT--SSTT--S-EEEEB-SSTT-EEEEEEEEETTB----TT-BPEEES-TT-TTS-EEEEEE-TTSEEEEEEEEE-TT-SEEEEEEEEEE-SSS-EEEEEEEEEEEETTSSTT----SS---EEEEEEE-SSS-EEEEE--HHHHHHHSB---EEESEEEEEEE-SSEEEEEEEEEETTEE--EEEEEEEEEEEETTEEEEEEEEEEEPPPEEE-TT-EEEEEEEEEEEE--HHHHHHH-TTGGGGS---TTHHHHHHHHHHHHHHHHHHS-HHHHHHHHHHHHHHHHHHHHHHHHHHHHHHHHHHHHHHHHHHHTTT-HHHHHHHHHHHHHHTT--GGGGTHHHHHHHHHHHHHHHHHHH-GGGTT---BTTB--SSS--TT-HHHHHHHHHHHHHHHHSPPPSSHHHHHHHHHHHHHHHHHHTTS-HHHHHHHHHHHHHHHHHHHHHHHHTT--